Protein AF-0000000076589289 (afdb_homodimer)

Radius of gyration: 40.57 Å; Cα contacts (8 Å, |Δi|>4): 1401; chains: 2; bounding box: 153×98×129 Å

Organism: Tetradesmus obliquus (NCBI:txid3088)

Secondary structure (DSSP, 8-state):
--PBPP-----HHHHHHH-EEEEEEEEEEEEEE-TTS-EEEEEEEEEEEET-S-HHHHHHHHHHHS-TTTTTSSS--SS--TTTEEEEE-----TTS--PPPEEEE-HHHHHHHHHS--HHHHHHHHHHHHH-TTEEEEE--HHHHHHHHHSS------------------------------------------------------------SEEEEEE-TT-----B-S--GGG--SS-HHHHHH-S--TT-TTSPEEEEEEEE--S---GGGB-PEEEEETTTTEEEEE---TT-EEEEETTS-EEEPPBPTTT-S-EEEEEEEEEEEESSTTPPP-SS-GGG-S-EE-THHHHHHHHHHHHHHHHHHHHHHHHHHHHHHHHHHHHHHHHHHHHHHHHHGGGG-----------/--PBPP-----HHHHHHH-EEEEEEEEEEEEEE-TTS-EEEEEEEEEEEET-S-HHHHHHHHHHHS-TTTTTSSS--SS--TTTEEEEE-----TTS--PPPEEEE-HHHHHHHHHS--HHHHHHHHHHHHH-TTEEEEE--HHHHHHHHHSS------------------------------------------------------------SEEEEEE-TT-----B-S--GGGS-SS-HHHHHH-S--TT-TTSPEEEEEEEE--S---GGGB-PEEEEETTTTEEEEE---TT-EEEEETTS-EEEPPBPTTT-S-EEEEEEEEEEEESSTTPPP-SS-GGG-S-EE-THHHHHHHHHHHHHHHHHHHHHHHHHHHHHHHHHHHHHHHHHHHHHHHHHGGG--------S---

Foldseek 3Di:
DFDFDAADDDPQVVQVVVKDFPAWEWFQWDWDAFPVGDIDIDTWIKIKIFLLDDDVLLQLVVCLQANRCQQVPPDFDQDGDPVFKDQPDAQDLDPPDDPAGGFIKGDPVSLVCVVVDPRVSSNSSSHNVCVVPVQKGKGQDDLCQQCVVVVPPPPPPPPVPPPPPPPDDDDDDDDDDDDDDDDDDDDDPDPPPPDPPDPDPPPDPDNSSLPSRQKIKGWFHAPHDHDKDFSDFQQPTDPPGNQCVVANHGGAQHFQGKHKKKKKAWSHADDDPLFAWWKWWANPVQRDTDIDDRYHSMMMITGRRTTIIIDGTHVVRSHTGMMMMGTMIIGGNDGRGTDDPNDVVVPDHHYDDVSVVSVVVVVVVVVVVVVVVVVVVVVVVVVVVVVVVVVVVVVVVVVVVVPPPPDPPDDPDDDDD/DFDFDAADDDPQVVQVVVKDWPAWEWFQWDWDAFPVGDIDIDTWIKIKIFLLDDDVLLQLVVCLQANRCQQVPPDFDQDGDPVFKDQPDAQDLDPPDDPAGGFIKGDPVSLVCVVVDPRVSSNSSSHNVCVVPVQKGKGQQPLCQQCVVVVPPPPPPPPPPPPPPDPDDDDDDDDDDDDDDDDDDDPDPDPPDPPPPDPDPPPDDDRSSLPSRQKIKGFFHAPHDHDKDFSDFQQPTDPPGNQCVVANRGGAQHFQGKHKKKKKAWSHADDDPLFAWWKWWANPVQRDTDIDDRYHSMMMITGRRTTIIIDGTHVVRSHTGMMMMGTMIIGGNDGRGTDDPRDVVVPDHHYDDVSVVSVVVVVVVVVVVVVVVVVVVVVVVVVVVVVVVVVVVVVVVVVVVPPPPDDPPDDDDDDDD

Solvent-accessible surface area (backbone atoms only — not comparable to full-atom values): 47441 Å² total; per-residue (Å²): 128,73,55,67,60,67,58,56,93,71,72,58,67,68,51,57,70,56,44,37,82,56,38,48,35,27,28,46,33,45,78,41,68,44,85,87,68,49,74,41,82,42,63,42,40,42,35,33,30,37,45,66,39,51,69,70,42,34,50,49,49,43,23,68,74,54,39,83,60,54,82,73,40,86,61,75,48,62,60,73,52,68,93,45,37,39,64,74,38,69,62,54,70,60,80,81,54,72,88,64,71,50,36,40,18,58,34,69,68,56,51,53,48,58,72,71,46,86,47,65,42,59,26,51,52,43,26,53,54,46,65,75,38,76,64,42,46,46,19,53,40,48,33,67,40,41,46,45,40,69,65,65,52,62,78,70,72,75,64,80,72,76,73,76,77,75,78,76,75,87,82,81,88,83,82,82,87,81,83,87,80,85,87,78,87,74,84,71,79,80,74,77,78,76,79,77,71,73,78,73,76,76,70,75,74,69,76,68,69,75,80,46,57,41,60,49,43,40,42,41,28,55,83,52,72,65,41,72,34,54,80,46,50,57,60,71,54,53,79,66,14,64,44,35,70,72,69,44,70,40,51,70,59,39,66,57,45,63,26,51,31,31,42,39,35,33,46,47,57,90,58,61,78,73,22,57,37,30,41,37,37,50,17,72,84,57,48,28,33,40,32,40,47,60,36,57,24,25,32,34,40,32,37,19,66,47,40,30,31,56,43,44,23,33,73,76,45,53,35,48,52,40,34,44,34,41,33,29,31,35,32,46,68,51,84,66,38,65,58,64,88,73,47,74,92,73,48,80,57,39,46,37,50,33,19,36,52,49,48,51,50,52,51,50,50,50,50,50,50,48,52,52,50,51,51,51,48,52,49,50,50,51,49,49,50,49,48,51,50,51,50,51,51,50,54,50,56,57,57,60,62,64,66,66,69,63,79,70,76,79,83,76,76,75,83,77,127,130,74,54,66,61,68,60,58,93,73,71,58,66,67,51,56,71,58,45,36,82,56,36,48,35,26,29,46,32,46,79,41,69,43,85,87,68,48,74,42,82,42,62,41,41,42,34,32,30,36,46,65,39,51,68,69,43,36,49,48,50,44,22,69,72,55,38,83,62,54,81,75,40,88,60,76,46,63,61,73,53,69,90,45,36,40,65,73,38,71,62,55,68,62,79,82,54,72,86,66,72,50,37,39,18,58,33,72,69,56,52,52,47,57,71,71,46,86,46,66,43,60,26,50,53,43,26,53,53,46,64,74,39,75,64,40,48,47,19,54,41,49,34,67,39,42,46,46,40,70,68,65,53,63,78,73,74,76,67,80,74,77,74,78,76,78,77,76,70,86,78,81,87,82,81,87,84,76,82,88,82,81,88,76,85,74,83,70,78,81,72,79,77,74,78,76,72,73,77,73,77,76,68,77,75,69,76,66,68,75,78,46,58,41,61,49,40,41,43,41,28,55,84,53,72,63,40,73,34,55,78,46,51,57,60,72,54,53,80,64,15,64,43,35,70,73,71,45,72,40,52,72,59,41,66,57,44,64,26,49,30,32,41,39,35,34,47,46,58,91,59,60,80,74,22,58,36,30,42,37,37,50,17,70,86,55,48,29,33,39,33,40,46,59,36,57,24,26,32,35,40,32,37,19,66,47,39,28,32,56,43,42,24,34,73,77,45,53,34,48,51,40,35,44,32,42,32,30,31,35,33,46,69,50,87,68,39,66,60,65,88,72,45,73,92,74,49,80,57,38,45,37,50,32,18,35,53,48,49,51,51,51,50,49,51,50,50,51,51,49,52,52,50,51,51,51,48,52,49,51,51,50,50,49,50,51,48,51,50,51,51,52,53,51,51,53,57,56,56,62,62,64,66,67,69,62,78,76,77,76,83,83,84,73,90,81,135

Structure (mmCIF, N/CA/C/O backbone):
data_AF-0000000076589289-model_v1
#
loop_
_entity.id
_entity.type
_entity.pdbx_description
1 polymer 'Fe2OG dioxygenase domain-containing protein'
#
loop_
_atom_site.group_PDB
_atom_site.id
_atom_site.type_symbol
_atom_site.label_atom_id
_atom_site.label_alt_id
_atom_site.label_comp_id
_atom_site.label_asym_id
_atom_site.label_entity_id
_atom_site.label_seq_id
_atom_site.pdbx_PDB_ins_code
_atom_site.Cartn_x
_atom_site.Cartn_y
_atom_site.Cartn_z
_atom_site.occupancy
_atom_site.B_iso_or_equiv
_atom_site.auth_seq_id
_atom_site.auth_comp_id
_atom_site.auth_asym_id
_atom_site.auth_atom_id
_atom_site.pdbx_PDB_model_num
ATOM 1 N N . MET A 1 1 ? 6.555 -35.688 -9.344 1 88 1 MET A N 1
ATOM 2 C CA . MET A 1 1 ? 5.691 -34.812 -8.539 1 88 1 MET A CA 1
ATOM 3 C C . MET A 1 1 ? 5.586 -33.438 -9.164 1 88 1 MET A C 1
ATOM 5 O O . MET A 1 1 ? 4.492 -32.875 -9.281 1 88 1 MET A O 1
ATOM 9 N N . LEU A 1 2 ? 6.699 -32.938 -9.656 1 91.56 2 LEU A N 1
ATOM 10 C CA . LEU A 1 2 ? 6.727 -31.625 -10.273 1 91.56 2 LEU A CA 1
ATOM 11 C C . LEU A 1 2 ? 6.949 -31.734 -11.781 1 91.56 2 LEU A C 1
ATOM 13 O O . LEU A 1 2 ? 8.047 -32.094 -12.227 1 91.56 2 LEU A O 1
ATOM 17 N N . GLU A 1 3 ? 5.934 -31.5 -12.531 1 92 3 GLU A N 1
ATOM 18 C CA . GLU A 1 3 ? 6.023 -31.484 -13.984 1 92 3 GLU A CA 1
ATOM 19 C C . GLU A 1 3 ? 6.27 -30.062 -14.508 1 92 3 GLU A C 1
ATOM 21 O O . GLU A 1 3 ? 5.504 -29.156 -14.203 1 92 3 GLU A O 1
ATOM 26 N N . PRO A 1 4 ? 7.316 -29.953 -15.297 1 96.56 4 PRO A N 1
ATOM 27 C CA . PRO A 1 4 ? 7.582 -28.609 -15.828 1 96.56 4 PRO A CA 1
ATOM 28 C C . PRO A 1 4 ? 6.395 -28.047 -16.594 1 96.56 4 PRO A C 1
ATOM 30 O O . PRO A 1 4 ? 5.668 -28.781 -17.266 1 96.56 4 PRO A O 1
ATOM 33 N N . LEU A 1 5 ? 6.254 -26.719 -16.562 1 97.75 5 LEU A N 1
ATOM 34 C CA . LEU A 1 5 ? 5.207 -26.047 -17.312 1 97.75 5 LEU A CA 1
ATOM 35 C C . LEU A 1 5 ? 5.332 -26.344 -18.797 1 97.75 5 LEU A C 1
ATOM 37 O O . LEU A 1 5 ? 6.438 -26.406 -19.344 1 97.75 5 LEU A O 1
ATOM 41 N N . LYS A 1 6 ? 4.168 -26.531 -19.438 1 97.44 6 LYS A N 1
ATOM 42 C CA . LYS A 1 6 ? 4.168 -26.594 -20.906 1 97.44 6 LYS A CA 1
ATOM 43 C C . LYS A 1 6 ? 4.48 -25.219 -21.516 1 97.44 6 LYS A C 1
ATOM 45 O O . LYS A 1 6 ? 3.926 -24.203 -21.094 1 97.44 6 LYS A O 1
ATOM 50 N N . THR A 1 7 ? 5.402 -25.188 -22.422 1 97 7 THR A N 1
ATOM 51 C CA . THR A 1 7 ? 5.836 -23.938 -23.047 1 97 7 THR A CA 1
ATOM 52 C C . THR A 1 7 ? 5.906 -24.094 -24.578 1 97 7 THR A C 1
ATOM 54 O O . THR A 1 7 ? 5.707 -25.203 -25.094 1 97 7 THR A O 1
ATOM 57 N N . HIS A 1 8 ? 6.027 -23.062 -25.328 1 95.62 8 HIS A N 1
ATOM 58 C CA . HIS A 1 8 ? 6.355 -23 -26.734 1 95.62 8 HIS A CA 1
ATOM 59 C C . HIS A 1 8 ? 7.477 -22 -27.016 1 95.62 8 HIS A C 1
ATOM 61 O O . HIS A 1 8 ? 7.902 -21.281 -26.109 1 95.62 8 HIS A O 1
ATOM 67 N N . ALA A 1 9 ? 8 -22.047 -28.188 1 92.81 9 ALA A N 1
ATOM 68 C CA . ALA A 1 9 ? 9.094 -21.156 -28.547 1 92.81 9 ALA A CA 1
ATOM 69 C C . ALA A 1 9 ? 8.602 -19.719 -28.656 1 92.81 9 ALA A C 1
ATOM 71 O O . ALA A 1 9 ? 7.527 -19.453 -29.219 1 92.81 9 ALA A O 1
A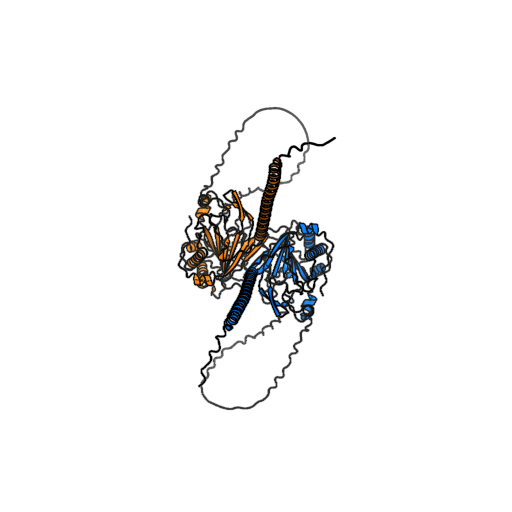TOM 72 N N . ILE A 1 10 ? 9.352 -18.844 -28 1 89.69 10 ILE A N 1
ATOM 73 C CA . ILE A 1 10 ? 8.984 -17.438 -28.094 1 89.69 10 ILE A CA 1
ATOM 74 C C . ILE A 1 10 ? 10.18 -16.625 -28.594 1 89.69 10 ILE A C 1
ATOM 76 O O . ILE A 1 10 ? 11.328 -17.062 -28.5 1 89.69 10 ILE A O 1
ATOM 80 N N . ASP A 1 11 ? 9.852 -15.469 -29.328 1 82.62 11 ASP A N 1
ATOM 81 C CA . ASP A 1 11 ? 10.891 -14.484 -29.609 1 82.62 11 ASP A CA 1
ATOM 82 C C . ASP A 1 11 ? 11.242 -13.68 -28.375 1 82.62 11 ASP A C 1
ATOM 84 O O . ASP A 1 11 ? 10.641 -12.633 -28.109 1 82.62 11 ASP A O 1
ATOM 88 N N . SER A 1 12 ? 12.125 -14.078 -27.75 1 72.56 12 SER A N 1
ATOM 89 C CA . SER A 1 12 ? 12.453 -13.555 -26.438 1 72.56 12 SER A CA 1
ATOM 90 C C . SER A 1 12 ? 13.023 -12.141 -26.516 1 72.56 12 SER A C 1
ATOM 92 O O . SER A 1 12 ? 12.797 -11.32 -25.625 1 72.56 12 SER A O 1
ATOM 94 N N . GLN A 1 13 ? 13.586 -11.867 -27.531 1 74.31 13 GLN A N 1
ATOM 95 C CA . GLN A 1 13 ? 14.219 -10.555 -27.641 1 74.31 13 GLN A CA 1
ATOM 96 C C . GLN A 1 13 ? 13.172 -9.445 -27.75 1 74.31 13 GLN A C 1
ATOM 98 O O . GLN A 1 13 ? 13.273 -8.414 -27.078 1 74.31 13 GLN A O 1
ATOM 103 N N . CYS A 1 14 ? 12.211 -9.695 -28.516 1 73.81 14 CYS A N 1
ATOM 104 C CA . CYS A 1 14 ? 11.211 -8.664 -28.781 1 73.81 14 CYS A CA 1
ATOM 105 C C . CYS A 1 14 ? 10.391 -8.383 -27.531 1 73.81 14 CYS A C 1
ATOM 107 O O . CYS A 1 14 ? 10.211 -7.227 -27.141 1 73.81 14 CYS A O 1
ATOM 109 N N . TRP A 1 15 ? 10.039 -9.43 -26.828 1 83.06 15 TRP A N 1
ATOM 110 C CA . TRP A 1 15 ? 9.211 -9.25 -25.656 1 83.06 15 TRP A CA 1
ATOM 111 C C . TRP A 1 15 ? 10.023 -8.688 -24.484 1 83.06 15 TRP A C 1
ATOM 113 O O . TRP A 1 15 ? 9.555 -7.82 -23.75 1 83.06 15 TRP A O 1
ATOM 123 N N . HIS A 1 16 ? 11.195 -9.055 -24.406 1 83.88 16 HIS A N 1
ATOM 124 C CA . HIS A 1 16 ? 12.047 -8.648 -23.297 1 83.88 16 HIS A CA 1
ATOM 125 C C . HIS A 1 16 ? 12.367 -7.16 -23.359 1 83.88 16 HIS A C 1
ATOM 127 O O . HIS A 1 16 ? 12.516 -6.504 -22.328 1 83.88 16 HIS A O 1
ATOM 133 N N . GLN A 1 17 ? 12.344 -6.68 -24.562 1 86.31 17 GLN A N 1
ATOM 134 C CA . GLN A 1 17 ? 12.664 -5.27 -24.75 1 86.31 17 GLN A CA 1
ATOM 135 C C . GLN A 1 17 ? 11.516 -4.379 -24.266 1 86.31 17 GLN A C 1
ATOM 137 O O . GLN A 1 17 ? 11.742 -3.24 -23.859 1 86.31 17 GLN A O 1
ATOM 142 N N . GLN A 1 18 ? 10.352 -4.938 -24.266 1 91.5 18 GLN A N 1
ATOM 143 C CA . GLN A 1 18 ? 9.188 -4.145 -23.891 1 91.5 18 GLN A CA 1
ATOM 144 C C . GLN A 1 18 ? 8.859 -4.309 -22.406 1 91.5 18 GLN A C 1
ATOM 146 O O . GLN A 1 18 ? 8.117 -3.506 -21.828 1 91.5 18 GLN A O 1
ATOM 151 N N . LEU A 1 19 ? 9.453 -5.348 -21.828 1 96 19 LEU A N 1
ATOM 152 C CA . LEU A 1 19 ? 9.164 -5.676 -20.438 1 96 19 LEU A CA 1
ATOM 153 C C . LEU A 1 19 ? 9.711 -4.605 -19.5 1 96 19 LEU A C 1
ATOM 155 O O . LEU A 1 19 ? 10.852 -4.168 -19.656 1 96 19 LEU A O 1
ATOM 159 N N . LYS A 1 20 ? 8.898 -4.105 -18.578 1 96.44 20 LYS A N 1
ATOM 160 C CA . LYS A 1 20 ? 9.297 -3.105 -17.594 1 96.44 20 LYS A CA 1
ATOM 161 C C . LYS A 1 20 ? 9.109 -3.627 -16.172 1 96.44 20 LYS A C 1
ATOM 163 O O . LYS A 1 20 ? 8.016 -4.051 -15.797 1 96.44 20 LYS A O 1
ATOM 168 N N . VAL A 1 21 ? 10.227 -3.594 -15.414 1 97.69 21 VAL A N 1
ATOM 169 C CA . VAL A 1 21 ? 10.133 -3.926 -14 1 97.69 21 VAL A CA 1
ATOM 170 C C . VAL A 1 21 ? 9.664 -2.703 -13.211 1 97.69 21 VAL A C 1
ATOM 172 O O . VAL A 1 21 ? 10.477 -1.86 -12.82 1 97.69 21 VAL A O 1
ATOM 175 N N . THR A 1 22 ? 8.422 -2.633 -12.938 1 97.94 22 THR A N 1
ATOM 176 C CA . THR A 1 22 ? 7.793 -1.471 -12.312 1 97.94 22 THR A CA 1
ATOM 177 C C . THR A 1 22 ? 8.07 -1.451 -10.812 1 97.94 22 THR A C 1
ATOM 179 O O . THR A 1 22 ? 8.289 -0.387 -10.234 1 97.94 22 THR A O 1
ATOM 182 N N . LEU A 1 23 ? 7.992 -2.604 -10.219 1 98.12 23 LEU A N 1
ATOM 183 C CA . LEU A 1 23 ? 8.305 -2.756 -8.797 1 98.12 23 LEU A CA 1
ATOM 184 C C . LEU A 1 23 ? 9.156 -4 -8.562 1 98.12 23 LEU A C 1
ATOM 186 O O . LEU A 1 23 ? 8.93 -5.043 -9.18 1 98.12 23 LEU A O 1
ATOM 190 N N . ASN A 1 24 ? 10.109 -3.951 -7.828 1 98.12 24 ASN A N 1
ATOM 191 C CA . ASN A 1 24 ? 10.93 -4.988 -7.223 1 98.12 24 ASN A CA 1
ATOM 192 C C . ASN A 1 24 ? 11.141 -4.738 -5.734 1 98.12 24 ASN A C 1
ATOM 194 O O . ASN A 1 24 ? 12.047 -3.99 -5.348 1 98.12 24 ASN A O 1
ATOM 198 N N . VAL A 1 25 ? 10.281 -5.418 -4.898 1 98.38 25 VAL A N 1
ATOM 199 C CA . VAL A 1 25 ? 10.203 -5.035 -3.49 1 98.38 25 VAL A CA 1
ATOM 200 C C . VAL A 1 25 ? 10.414 -6.266 -2.607 1 98.38 25 VAL A C 1
ATOM 202 O O . VAL A 1 25 ? 9.953 -7.359 -2.941 1 98.38 25 VAL A O 1
ATOM 205 N N . ALA A 1 26 ? 11.156 -6.07 -1.539 1 98.19 26 ALA A N 1
ATOM 206 C CA . ALA A 1 26 ? 11.242 -7.02 -0.432 1 98.19 26 ALA A CA 1
ATOM 207 C C . ALA A 1 26 ? 10.461 -6.52 0.781 1 98.19 26 ALA A C 1
ATOM 209 O O . ALA A 1 26 ? 10.578 -5.355 1.168 1 98.19 26 ALA A O 1
ATOM 210 N N . LEU A 1 27 ? 9.586 -7.34 1.347 1 97.31 27 LEU A N 1
ATOM 211 C CA . LEU A 1 27 ? 8.797 -6.961 2.514 1 97.31 27 LEU A CA 1
ATOM 212 C C . LEU A 1 27 ? 8.695 -8.117 3.5 1 97.31 27 LEU A C 1
ATOM 214 O O . LEU A 1 27 ? 9.234 -9.195 3.252 1 97.31 27 LEU A O 1
ATOM 218 N N . ASP A 1 28 ? 8.109 -7.859 4.652 1 96.06 28 ASP A N 1
ATOM 219 C CA . ASP A 1 28 ? 7.898 -8.867 5.691 1 96.06 28 ASP A CA 1
ATOM 220 C C . ASP A 1 28 ? 9.227 -9.445 6.168 1 96.06 28 ASP A C 1
ATOM 222 O O . ASP A 1 28 ? 9.414 -10.664 6.16 1 96.06 28 ASP A O 1
ATOM 226 N N . GLY A 1 29 ? 10.133 -8.555 6.582 1 95.38 29 GLY A N 1
ATOM 227 C CA . GLY A 1 29 ? 11.422 -8.992 7.082 1 95.38 29 GLY A CA 1
ATOM 228 C C . GLY A 1 29 ? 11.344 -9.68 8.43 1 95.38 29 GLY A C 1
ATOM 229 O O . GLY A 1 29 ? 10.688 -9.188 9.352 1 95.38 29 GLY A O 1
ATOM 230 N N . CYS A 1 30 ? 11.969 -10.844 8.469 1 93.19 30 CYS A N 1
ATOM 231 C CA . CYS A 1 30 ? 11.977 -11.594 9.719 1 93.19 30 CYS A CA 1
ATOM 232 C C . CYS A 1 30 ? 13.148 -12.562 9.773 1 93.19 30 CYS A C 1
ATOM 234 O O . CYS A 1 30 ? 13.93 -12.648 8.82 1 93.19 30 CYS A O 1
ATOM 236 N N . ILE A 1 31 ? 13.359 -13.148 10.953 1 92.62 31 ILE A N 1
ATOM 237 C CA . ILE A 1 31 ? 14.336 -14.219 11.125 1 92.62 31 ILE A CA 1
ATOM 238 C C . ILE A 1 31 ? 13.625 -15.562 11.211 1 92.62 31 ILE A C 1
ATOM 240 O O . ILE A 1 31 ? 12.711 -15.734 12.016 1 92.62 31 ILE A O 1
ATOM 244 N N . VAL A 1 32 ? 14.039 -16.438 10.328 1 93.31 32 VAL A N 1
ATOM 245 C CA . VAL A 1 32 ? 13.367 -17.734 10.289 1 93.31 32 VAL A CA 1
ATOM 246 C C . VAL A 1 32 ? 14.383 -18.859 10.477 1 93.31 32 VAL A C 1
ATOM 248 O O . VAL A 1 32 ? 15.562 -18.688 10.172 1 93.31 32 VAL A O 1
ATOM 251 N N . PRO A 1 33 ? 13.93 -19.969 10.977 1 90.12 33 PRO A N 1
ATOM 252 C CA . PRO A 1 33 ? 14.82 -21.125 11.094 1 90.12 33 PRO A CA 1
ATOM 253 C C . PRO A 1 33 ? 15.062 -21.812 9.758 1 90.12 33 PRO A C 1
ATOM 255 O O . PRO A 1 33 ? 14.305 -21.609 8.805 1 90.12 33 PRO A O 1
ATOM 258 N N . THR A 1 34 ? 16.188 -22.547 9.758 1 86.56 34 THR A N 1
ATOM 259 C CA . THR A 1 34 ? 16.453 -23.438 8.641 1 86.56 34 THR A CA 1
ATOM 260 C C . THR A 1 34 ? 16.344 -24.906 9.078 1 86.56 34 THR A C 1
ATOM 262 O O . THR A 1 34 ? 16.344 -25.188 10.281 1 86.56 34 THR A O 1
ATOM 265 N N . GLN A 1 35 ? 16.234 -25.766 8.109 1 82.88 35 GLN A N 1
ATOM 266 C CA . GLN A 1 35 ? 16.156 -27.203 8.422 1 82.88 35 GLN A CA 1
ATOM 267 C C . GLN A 1 35 ? 17.438 -27.688 9.086 1 82.88 35 GLN A C 1
ATOM 269 O O . GLN A 1 35 ? 17.422 -28.641 9.859 1 82.88 35 GLN A O 1
ATOM 274 N N . SER A 1 36 ? 18.516 -26.984 8.797 1 82.69 36 SER A N 1
ATOM 275 C CA . SER A 1 36 ? 19.781 -27.359 9.406 1 82.69 36 SER A CA 1
ATOM 276 C C . SER A 1 36 ? 19.875 -26.875 10.844 1 82.69 36 SER A C 1
ATOM 278 O O . SER A 1 36 ? 20.828 -27.203 11.562 1 82.69 36 SER A O 1
ATOM 280 N N . GLY A 1 37 ? 18.891 -26.094 11.289 1 84.19 37 GLY A N 1
ATOM 281 C CA . GLY A 1 37 ? 18.875 -25.609 12.656 1 84.19 37 GLY A CA 1
ATOM 282 C C . GLY A 1 37 ? 19.391 -24.188 12.781 1 84.19 37 GLY A C 1
ATOM 283 O O . GLY A 1 37 ? 19.25 -23.547 13.82 1 84.19 37 GLY A O 1
ATOM 284 N N . ALA A 1 38 ? 19.969 -23.641 11.781 1 88.56 38 ALA A N 1
ATOM 285 C CA . ALA A 1 38 ? 20.438 -22.25 11.789 1 88.56 38 ALA A CA 1
ATOM 286 C C . ALA A 1 38 ? 19.281 -21.281 11.547 1 88.56 38 ALA A C 1
ATOM 288 O O . ALA A 1 38 ? 18.141 -21.703 11.336 1 88.56 38 ALA A O 1
ATOM 289 N N . ALA A 1 39 ? 19.594 -20.031 11.844 1 90.81 39 ALA A N 1
ATOM 290 C CA . ALA A 1 39 ? 18.625 -18.969 11.539 1 90.81 39 ALA A CA 1
ATOM 291 C C . ALA A 1 39 ? 19.094 -18.125 10.352 1 90.81 39 ALA A C 1
ATOM 293 O O . ALA A 1 39 ? 20.297 -18.031 10.094 1 90.81 39 ALA A O 1
ATOM 294 N N . ARG A 1 40 ? 18.141 -17.641 9.609 1 90.5 40 ARG A N 1
ATOM 295 C CA . ARG A 1 40 ? 18.469 -16.766 8.477 1 90.5 40 ARG A CA 1
ATOM 296 C C . ARG A 1 40 ? 17.531 -15.57 8.422 1 90.5 40 ARG A C 1
ATOM 298 O O . ARG A 1 40 ? 16.375 -15.656 8.867 1 90.5 40 ARG A O 1
ATOM 305 N N . VAL A 1 41 ? 18.031 -14.461 7.871 1 93.81 41 VAL A N 1
ATOM 306 C CA . VAL A 1 41 ? 17.172 -13.328 7.531 1 93.81 41 VAL A CA 1
ATOM 307 C C . VAL A 1 41 ? 16.344 -13.656 6.289 1 93.81 41 VAL A C 1
ATOM 309 O O . VAL A 1 41 ? 16.875 -14.227 5.324 1 93.81 41 VAL A O 1
ATOM 312 N N . ASP A 1 42 ? 15.109 -13.391 6.391 1 95.06 42 ASP A N 1
ATOM 313 C CA . ASP A 1 42 ? 14.203 -13.727 5.301 1 95.06 42 ASP A CA 1
ATOM 314 C C . ASP A 1 42 ? 13.312 -12.539 4.938 1 95.06 42 ASP A C 1
ATOM 316 O O . ASP A 1 42 ? 12.875 -11.789 5.816 1 95.06 42 ASP A O 1
ATOM 320 N N . TYR A 1 43 ? 13.148 -12.336 3.605 1 96.5 43 TYR A N 1
ATOM 321 C CA . TYR A 1 43 ? 12.227 -11.352 3.045 1 96.5 43 TYR A CA 1
ATOM 322 C C . TYR A 1 43 ? 11.281 -11.992 2.039 1 96.5 43 TYR A C 1
ATOM 324 O O . TYR A 1 43 ? 11.695 -12.836 1.239 1 96.5 43 TYR A O 1
ATOM 332 N N . SER A 1 44 ? 10.023 -11.633 2.078 1 97.75 44 SER A N 1
ATOM 333 C CA . SER A 1 44 ? 9.156 -11.969 0.956 1 97.75 44 SER A CA 1
ATOM 334 C C . SER A 1 44 ? 9.367 -11.008 -0.214 1 97.75 44 SER A C 1
ATOM 336 O O . SER A 1 44 ? 9.773 -9.867 -0.02 1 97.75 44 SER A O 1
ATOM 338 N N . HIS A 1 45 ? 9.07 -11.508 -1.402 1 98.56 45 HIS A N 1
ATOM 339 C CA . HIS A 1 45 ? 9.312 -10.695 -2.584 1 98.56 45 HIS A CA 1
ATOM 340 C C . HIS A 1 45 ? 8.031 -10.469 -3.377 1 98.56 45 HIS A C 1
ATOM 342 O O . HIS A 1 45 ? 7.191 -11.367 -3.467 1 98.56 45 HIS A O 1
ATOM 348 N N . LEU A 1 46 ? 7.891 -9.297 -3.902 1 98.81 46 LEU A N 1
ATOM 349 C CA . LEU A 1 46 ? 6.832 -8.836 -4.797 1 98.81 46 LEU A CA 1
ATOM 350 C C . LEU A 1 46 ? 7.418 -8.125 -6.008 1 98.81 46 LEU A C 1
ATOM 352 O O . LEU A 1 46 ? 8.141 -7.137 -5.859 1 98.81 46 LEU A O 1
ATOM 356 N N . VAL A 1 47 ? 7.137 -8.633 -7.199 1 98.88 47 VAL A N 1
ATOM 357 C CA . VAL A 1 47 ? 7.609 -8.031 -8.445 1 98.88 47 VAL A CA 1
ATOM 358 C C . VAL A 1 47 ? 6.422 -7.688 -9.336 1 98.88 47 VAL A C 1
ATOM 360 O O . VAL A 1 47 ? 5.52 -8.508 -9.531 1 98.88 47 VAL A O 1
ATOM 363 N N . VAL A 1 48 ? 6.406 -6.477 -9.789 1 98.94 48 VAL A N 1
ATOM 364 C CA . VAL A 1 48 ? 5.367 -6.02 -10.703 1 98.94 48 VAL A CA 1
ATOM 365 C C . VAL A 1 48 ? 5.977 -5.727 -12.07 1 98.94 48 VAL A C 1
ATOM 367 O O . VAL A 1 48 ? 6.922 -4.945 -12.18 1 98.94 48 VAL A O 1
ATOM 370 N N . LEU A 1 49 ? 5.434 -6.383 -13.094 1 98.69 49 LEU A N 1
ATOM 371 C CA . LEU A 1 49 ? 5.926 -6.27 -14.461 1 98.69 49 LEU A CA 1
ATOM 372 C C . LEU A 1 49 ? 4.875 -5.629 -15.359 1 98.69 49 LEU A C 1
ATOM 374 O O . LEU A 1 49 ? 3.746 -6.125 -15.453 1 98.69 49 LEU A O 1
ATOM 378 N N . ASP A 1 50 ? 5.238 -4.578 -16.031 1 98.19 50 ASP A N 1
ATOM 379 C CA . ASP A 1 50 ? 4.387 -3.982 -17.047 1 98.19 50 ASP A CA 1
ATOM 380 C C . ASP A 1 50 ? 4.785 -4.461 -18.453 1 98.19 50 ASP A C 1
ATOM 382 O O . ASP A 1 50 ? 5.961 -4.715 -18.703 1 98.19 50 ASP A O 1
ATOM 386 N N . ASN A 1 51 ? 3.818 -4.629 -19.312 1 97.12 51 ASN A N 1
ATOM 387 C CA . ASN A 1 51 ? 3.967 -5.133 -20.672 1 97.12 51 ASN A CA 1
ATOM 388 C C . ASN A 1 51 ? 4.418 -6.594 -20.672 1 97.12 51 ASN A C 1
ATOM 390 O O . ASN A 1 51 ? 5.156 -7.012 -21.578 1 97.12 51 ASN A O 1
ATOM 394 N N . PHE A 1 52 ? 4.059 -7.23 -19.641 1 97.88 52 PHE A N 1
ATOM 395 C CA . PHE A 1 52 ? 4.289 -8.672 -19.625 1 97.88 52 PHE A CA 1
ATOM 396 C C . PHE A 1 52 ? 3.375 -9.375 -20.625 1 97.88 52 PHE A C 1
ATOM 398 O O . PHE A 1 52 ? 3.809 -10.289 -21.328 1 97.88 52 PHE A O 1
ATOM 405 N N . LEU A 1 53 ? 2.105 -8.969 -20.578 1 97.19 53 LEU A N 1
ATOM 406 C CA . LEU A 1 53 ? 1.159 -9.453 -21.578 1 97.19 53 LEU A CA 1
ATOM 407 C C . LEU A 1 53 ? 1.101 -8.5 -22.781 1 97.19 53 LEU A C 1
ATOM 409 O O . LEU A 1 53 ? 0.952 -7.289 -22.609 1 97.19 53 LEU A O 1
ATOM 413 N N . ASP A 1 54 ? 1.196 -9.062 -23.922 1 95.19 54 ASP A N 1
ATOM 414 C CA . ASP A 1 54 ? 0.812 -8.289 -25.094 1 95.19 54 ASP A CA 1
ATOM 415 C C . ASP A 1 54 ? -0.698 -8.336 -25.328 1 95.19 54 ASP A C 1
ATOM 417 O O . ASP A 1 54 ? -1.4 -9.117 -24.672 1 95.19 54 ASP A O 1
ATOM 421 N N . GLU A 1 55 ? -1.13 -7.539 -26.203 1 94.75 55 GLU A N 1
ATOM 422 C CA . GLU A 1 55 ? -2.568 -7.352 -26.359 1 94.75 55 GLU A CA 1
ATOM 423 C C . GLU A 1 55 ? -3.242 -8.625 -26.875 1 94.75 55 GLU A C 1
ATOM 425 O O . GLU A 1 55 ? -4.277 -9.031 -26.344 1 94.75 55 GLU A O 1
ATOM 430 N N . PRO A 1 56 ? -2.686 -9.359 -27.828 1 94.94 56 PRO A N 1
ATOM 431 C CA . PRO A 1 56 ? -3.336 -10.594 -28.281 1 94.94 56 PRO A CA 1
ATOM 432 C C . PRO A 1 56 ? -3.434 -11.641 -27.172 1 94.94 56 PRO A C 1
ATOM 434 O O . PRO A 1 56 ? -4.469 -12.297 -27.016 1 94.94 56 PRO A O 1
ATOM 437 N N . THR A 1 57 ? -2.385 -11.812 -26.438 1 96.69 57 THR A N 1
ATOM 438 C CA . THR A 1 57 ? -2.371 -12.773 -25.344 1 96.69 57 THR A CA 1
ATOM 439 C C . THR A 1 57 ? -3.393 -12.391 -24.266 1 96.69 57 THR A C 1
ATOM 441 O O . THR A 1 57 ? -4.16 -13.234 -23.812 1 96.69 57 THR A O 1
ATOM 444 N N . ARG A 1 58 ? -3.455 -11.117 -23.859 1 97 58 ARG A N 1
ATOM 445 C CA . ARG A 1 58 ? -4.395 -10.625 -22.859 1 97 58 ARG A CA 1
ATOM 446 C C . ARG A 1 58 ? -5.836 -10.867 -23.297 1 97 58 ARG A C 1
ATOM 448 O O . ARG A 1 58 ? -6.648 -11.367 -22.516 1 97 58 ARG A O 1
ATOM 455 N N . GLN A 1 59 ? -6.113 -10.516 -24.547 1 95.88 59 GLN A N 1
ATOM 456 C CA . GLN A 1 59 ? -7.469 -10.633 -25.062 1 95.88 59 GLN A CA 1
ATOM 457 C C . GLN A 1 59 ? -7.906 -12.094 -25.125 1 95.88 59 GLN A C 1
ATOM 459 O O . GLN A 1 59 ? -9.055 -12.414 -24.812 1 95.88 59 GLN A O 1
ATOM 464 N N . GLN A 1 60 ? -7.031 -12.922 -25.531 1 97.12 60 GLN A N 1
ATOM 465 C CA . GLN A 1 60 ? -7.371 -14.336 -25.625 1 97.12 60 GLN A CA 1
ATOM 466 C C . GLN A 1 60 ? -7.68 -14.922 -24.25 1 97.12 60 GLN A C 1
ATOM 468 O O . GLN A 1 60 ? -8.602 -15.727 -24.109 1 97.12 60 GLN A O 1
ATOM 473 N N . LEU A 1 61 ? -6.922 -14.586 -23.25 1 98.12 61 LEU A N 1
ATOM 474 C CA . LEU A 1 61 ? -7.191 -15.062 -21.906 1 98.12 61 LEU A CA 1
ATOM 475 C C . LEU A 1 61 ? -8.531 -14.531 -21.391 1 98.12 61 LEU A C 1
ATOM 477 O O . LEU A 1 61 ? -9.312 -15.281 -20.812 1 98.12 61 LEU A O 1
ATOM 481 N N . LEU A 1 62 ? -8.742 -13.227 -21.625 1 97.25 62 LEU A N 1
ATOM 482 C CA . LEU A 1 62 ? -10.016 -12.641 -21.203 1 97.25 62 LEU A CA 1
ATOM 483 C C . LEU A 1 62 ? -11.188 -13.32 -21.906 1 97.25 62 LEU A C 1
ATOM 485 O O . LEU A 1 62 ? -12.188 -13.656 -21.266 1 97.25 62 LEU A O 1
ATOM 489 N N . ASP A 1 63 ? -11.039 -13.523 -23.203 1 96.38 63 ASP A N 1
ATOM 490 C CA . ASP A 1 63 ? -12.078 -14.203 -23.969 1 96.38 63 ASP A CA 1
ATOM 491 C C . ASP A 1 63 ? -12.328 -15.609 -23.422 1 96.38 63 ASP A C 1
ATOM 493 O O . ASP A 1 63 ? -13.477 -16.062 -23.344 1 96.38 63 ASP A O 1
ATOM 497 N N . TYR A 1 64 ? -11.266 -16.281 -23.109 1 97.31 64 TYR A N 1
ATOM 498 C CA . TYR A 1 64 ? -11.406 -17.641 -22.609 1 97.31 64 TYR A CA 1
ATOM 499 C C . TYR A 1 64 ? -12.258 -17.672 -21.344 1 97.31 64 TYR A C 1
ATOM 501 O O . TYR A 1 64 ? -13.109 -18.562 -21.188 1 97.31 64 TYR A O 1
ATOM 509 N N . ILE A 1 65 ? -12.023 -16.734 -20.406 1 97 65 ILE A N 1
ATOM 510 C CA . ILE A 1 65 ? -12.703 -16.812 -19.125 1 97 65 ILE A CA 1
ATOM 511 C C . ILE A 1 65 ? -14.047 -16.078 -19.203 1 97 65 ILE A C 1
ATOM 513 O O . ILE A 1 65 ? -14.836 -16.109 -18.25 1 97 65 ILE A O 1
ATOM 517 N N . THR A 1 66 ? -14.297 -15.383 -20.281 1 95.75 66 THR A N 1
ATOM 518 C CA . THR A 1 66 ? -15.586 -14.758 -20.531 1 95.75 66 THR A CA 1
ATOM 519 C C . THR A 1 66 ? -16.203 -15.273 -21.828 1 95.75 66 THR A C 1
ATOM 521 O O . THR A 1 66 ? -16.641 -16.422 -21.906 1 95.75 66 THR A O 1
ATOM 524 N N . GLU A 1 67 ? -16.297 -14.328 -22.844 1 93.06 67 GLU A N 1
ATOM 525 C CA . GLU A 1 67 ? -16.75 -14.641 -24.188 1 93.06 67 GLU A CA 1
ATOM 526 C C . GLU A 1 67 ? -15.992 -13.828 -25.234 1 93.06 67 GLU A C 1
ATOM 528 O O . GLU A 1 67 ? -15.477 -12.75 -24.922 1 93.06 67 GLU A O 1
ATOM 533 N N . PRO A 1 68 ? -15.898 -14.445 -26.422 1 90.81 68 PRO A N 1
ATOM 534 C CA . PRO A 1 68 ? -15.203 -13.688 -27.469 1 90.81 68 PRO A CA 1
ATOM 535 C C . PRO A 1 68 ? -15.766 -12.281 -27.641 1 90.81 68 PRO A C 1
ATOM 537 O O . PRO A 1 68 ? -16.984 -12.102 -27.75 1 90.81 68 PRO A O 1
ATOM 540 N N . GLY A 1 69 ? -14.938 -11.258 -27.609 1 85.5 69 GLY A N 1
ATOM 541 C CA . GLY A 1 69 ? -15.344 -9.875 -27.781 1 85.5 69 GLY A CA 1
ATOM 542 C C . GLY A 1 69 ? -15.914 -9.258 -26.516 1 85.5 69 GLY A C 1
ATOM 543 O O . GLY A 1 69 ? -16.594 -8.227 -26.578 1 85.5 69 GLY A O 1
ATOM 544 N N . TRP A 1 70 ? -15.742 -9.844 -25.406 1 85.94 70 TRP A N 1
ATOM 545 C CA . TRP A 1 70 ? -16.328 -9.438 -24.125 1 85.94 70 TRP A CA 1
ATOM 546 C C . TRP A 1 70 ? -15.969 -7.992 -23.797 1 85.94 70 TRP A C 1
ATOM 548 O O . TRP A 1 70 ? -16.812 -7.227 -23.344 1 85.94 70 TRP A O 1
ATOM 558 N N . ALA A 1 71 ? -14.703 -7.602 -24.016 1 73.56 71 ALA A N 1
ATOM 559 C CA . ALA A 1 71 ? -14.242 -6.262 -23.656 1 73.56 71 ALA A CA 1
ATOM 560 C C . ALA A 1 71 ? -14.773 -5.219 -24.641 1 73.56 71 ALA A C 1
ATOM 562 O O . ALA A 1 71 ? -14.875 -4.035 -24.297 1 73.56 71 ALA A O 1
ATOM 563 N N . SER A 1 72 ? -14.75 -5.473 -25.875 1 61.31 72 SER A N 1
ATOM 564 C CA . SER A 1 72 ? -15.156 -4.551 -26.922 1 61.31 72 SER A CA 1
ATOM 565 C C . SER A 1 72 ? -16.656 -4.297 -26.891 1 61.31 72 SER A C 1
ATOM 567 O O . SER A 1 72 ? -17.156 -3.35 -27.516 1 61.31 72 SER A O 1
ATOM 569 N N . SER A 1 73 ? -17.297 -5.211 -26.281 1 50.78 73 SER A N 1
ATOM 570 C CA . SER A 1 73 ? -18.75 -5.047 -26.328 1 50.78 73 SER A CA 1
ATOM 571 C C . SER A 1 73 ? -19.188 -3.785 -25.594 1 50.78 73 SER A C 1
ATOM 573 O O . SER A 1 73 ? -18.578 -3.391 -24.594 1 50.78 73 SER A O 1
ATOM 575 N N . SER A 1 74 ? -19.625 -2.857 -26.344 1 47.62 74 SER A N 1
ATOM 576 C CA . SER A 1 74 ? -20.188 -1.595 -25.875 1 47.62 74 SER A CA 1
ATOM 577 C C . SER A 1 74 ? -20.906 -1.77 -24.531 1 47.62 74 SER A C 1
ATOM 579 O O . SER A 1 74 ? -21.234 -0.787 -23.875 1 47.62 74 SER A O 1
ATOM 581 N N . SER A 1 75 ? -21.297 -2.967 -24.234 1 50.78 75 SER A N 1
ATOM 582 C CA . SER A 1 75 ? -22.125 -3.182 -23.047 1 50.78 75 SER A CA 1
ATOM 583 C C . SER A 1 75 ? -21.266 -3.559 -21.844 1 50.78 75 SER A C 1
ATOM 585 O O . SER A 1 75 ? -20.562 -4.566 -21.875 1 50.78 75 SER A O 1
ATOM 587 N N . THR A 1 76 ? -20.844 -2.576 -21.062 1 65.88 76 THR A N 1
ATOM 588 C CA . THR A 1 76 ? -20.234 -2.859 -19.766 1 65.88 76 THR A CA 1
ATOM 589 C C . THR A 1 76 ? -21.125 -3.789 -18.938 1 65.88 76 THR A C 1
ATOM 591 O O . THR A 1 76 ? -22.297 -3.486 -18.703 1 65.88 76 THR A O 1
ATOM 594 N N . HIS A 1 77 ? -20.719 -5.117 -18.891 1 82 77 HIS A N 1
ATOM 595 C CA . HIS A 1 77 ? -21.453 -6.09 -18.078 1 82 77 HIS A CA 1
ATOM 596 C C . HIS A 1 77 ? -21.109 -5.934 -16.594 1 82 77 HIS A C 1
ATOM 598 O O . HIS A 1 77 ? -19.938 -5.965 -16.219 1 82 77 HIS A O 1
ATOM 604 N N . ALA A 1 78 ? -22.156 -5.797 -15.883 1 88.62 78 ALA A N 1
ATOM 605 C CA . ALA A 1 78 ? -22 -5.605 -14.445 1 88.62 78 ALA A CA 1
ATOM 606 C C . ALA A 1 78 ? -21.516 -6.891 -13.773 1 88.62 78 ALA A C 1
ATOM 608 O O . ALA A 1 78 ? -20.859 -6.848 -12.727 1 88.62 78 ALA A O 1
ATOM 609 N N . ASP A 1 79 ? -21.906 -8.055 -14.422 1 93.12 79 ASP A N 1
ATOM 610 C CA . ASP A 1 79 ? -21.516 -9.359 -13.906 1 93.12 79 ASP A CA 1
ATOM 611 C C . ASP A 1 79 ? -20.672 -10.133 -14.93 1 93.12 79 ASP A C 1
ATOM 613 O O . ASP A 1 79 ? -20.766 -9.875 -16.125 1 93.12 79 ASP A O 1
ATOM 617 N N . PRO A 1 80 ? -19.875 -11.039 -14.383 1 95.25 80 PRO A N 1
ATOM 618 C CA . PRO A 1 80 ? -19.25 -11.961 -15.328 1 95.25 80 PRO A CA 1
ATOM 619 C C . PRO A 1 80 ? -20.234 -12.969 -15.914 1 95.25 80 PRO A C 1
ATOM 621 O O . PRO A 1 80 ? -21.359 -13.102 -15.414 1 95.25 80 PRO A O 1
ATOM 624 N N . PRO A 1 81 ? -19.859 -13.555 -17.016 1 95.06 81 PRO A N 1
ATOM 625 C CA . PRO A 1 81 ? -20.812 -14.508 -17.609 1 95.06 81 PRO A CA 1
ATOM 626 C C . PRO A 1 81 ? -21.156 -15.656 -16.656 1 95.06 81 PRO A C 1
ATOM 628 O O . PRO A 1 81 ? -20.297 -16.453 -16.297 1 95.06 81 PRO A O 1
ATOM 631 N N . HIS A 1 82 ? -22.375 -15.883 -16.453 1 94.31 82 HIS A N 1
ATOM 632 C CA . HIS A 1 82 ? -22.859 -16.859 -15.492 1 94.31 82 HIS A CA 1
ATOM 633 C C . HIS A 1 82 ? -22.594 -18.281 -15.977 1 94.31 82 HIS A C 1
ATOM 635 O O . HIS A 1 82 ? -22.641 -19.234 -15.188 1 94.31 82 HIS A O 1
ATOM 641 N N . SER A 1 83 ? -22.328 -18.406 -17.234 1 94.75 83 SER A N 1
ATOM 642 C CA . SER A 1 83 ? -22.031 -19.734 -17.781 1 94.75 83 SER A CA 1
ATOM 643 C C . SER A 1 83 ? -20.688 -20.25 -17.297 1 94.75 83 SER A C 1
ATOM 645 O O . SER A 1 83 ? -20.453 -21.469 -17.297 1 94.75 83 SER A O 1
ATOM 647 N N . LYS A 1 84 ? -19.875 -19.344 -16.906 1 96.88 84 LYS A N 1
ATOM 648 C CA . LYS A 1 84 ? -18.531 -19.766 -16.547 1 96.88 84 LYS A CA 1
ATOM 649 C C . LYS A 1 84 ? -18.188 -19.391 -15.109 1 96.88 84 LYS A C 1
ATOM 651 O O . LYS A 1 84 ? -17.219 -19.891 -14.539 1 96.88 84 LYS A O 1
ATOM 656 N N . TRP A 1 85 ? -18.938 -18.484 -14.562 1 96.56 85 TRP A N 1
ATOM 657 C CA . TRP A 1 85 ? -18.609 -17.938 -13.258 1 96.56 85 TRP A CA 1
ATOM 658 C C . TRP A 1 85 ? -19.703 -18.234 -12.242 1 96.56 85 TRP A C 1
ATOM 660 O O . TRP A 1 85 ? -20.875 -18.359 -12.609 1 96.56 85 TRP A O 1
ATOM 670 N N . GLU A 1 86 ? -19.25 -18.375 -10.969 1 93.69 86 GLU A N 1
ATOM 671 C CA . GLU A 1 86 ? -20.172 -18.609 -9.859 1 93.69 86 GLU A CA 1
ATOM 672 C C . GLU A 1 86 ? -19.719 -17.875 -8.602 1 93.69 86 GLU A C 1
ATOM 674 O O . GLU A 1 86 ? -18.531 -17.578 -8.453 1 93.69 86 GLU A O 1
ATOM 679 N N . GLN A 1 87 ? -20.594 -17.469 -7.734 1 89.38 87 GLN A N 1
ATOM 680 C CA . GLN A 1 87 ? -20.281 -16.828 -6.461 1 89.38 87 GLN A CA 1
ATOM 681 C C . GLN A 1 87 ? -20.047 -17.875 -5.367 1 89.38 87 GLN A C 1
ATOM 683 O O . GLN A 1 87 ? -20.844 -18 -4.441 1 89.38 87 GLN A O 1
ATOM 688 N N . ALA A 1 88 ? -18.922 -18.578 -5.477 1 74.62 88 ALA A N 1
ATOM 689 C CA . ALA A 1 88 ? -18.609 -19.656 -4.543 1 74.62 88 ALA A CA 1
ATOM 690 C C . ALA A 1 88 ? -17.234 -19.469 -3.924 1 74.62 88 ALA A C 1
ATOM 692 O O . ALA A 1 88 ? -16.828 -20.25 -3.061 1 74.62 88 ALA A O 1
ATOM 693 N N . THR A 1 89 ? -16.625 -18.453 -4.242 1 72.88 89 THR A N 1
ATOM 694 C CA . THR A 1 89 ? -15.242 -18.25 -3.814 1 72.88 89 THR A CA 1
ATOM 695 C C . THR A 1 89 ? -15.195 -17.562 -2.449 1 72.88 89 THR A C 1
ATOM 697 O O . THR A 1 89 ? -15.992 -16.672 -2.17 1 72.88 89 THR A O 1
ATOM 700 N N . CYS A 1 90 ? -14.508 -18.188 -1.56 1 61.91 90 CYS A N 1
ATOM 701 C CA . CYS A 1 90 ? -14.273 -17.594 -0.254 1 61.91 90 CYS A CA 1
ATOM 702 C C . CYS A 1 90 ? -12.781 -17.5 0.046 1 61.91 90 CYS A C 1
ATOM 704 O O . CYS A 1 90 ? -12.047 -18.469 -0.165 1 61.91 90 CYS A O 1
ATOM 706 N N . ASP A 1 91 ? -12.203 -16.359 0.176 1 54.38 91 ASP A N 1
ATOM 707 C CA . ASP A 1 91 ? -10.789 -16.172 0.473 1 54.38 91 ASP A CA 1
ATOM 708 C C . ASP A 1 91 ? -10.469 -16.594 1.903 1 54.38 91 ASP A C 1
ATOM 710 O O . ASP A 1 91 ? -9.297 -16.688 2.281 1 54.38 91 ASP A O 1
ATOM 714 N N . ALA A 1 92 ? -11.445 -16.484 2.869 1 49.53 92 ALA A N 1
ATOM 715 C CA . ALA A 1 92 ? -11.07 -16.688 4.27 1 49.53 92 ALA A CA 1
ATOM 716 C C . ALA A 1 92 ? -11.023 -18.172 4.625 1 49.53 92 ALA A C 1
ATOM 718 O O . ALA A 1 92 ? -11.922 -18.922 4.262 1 49.53 92 ALA A O 1
ATOM 719 N N . ALA A 1 93 ? -9.742 -18.672 4.945 1 42.16 93 ALA A N 1
ATOM 720 C CA . ALA A 1 93 ? -9.672 -20.016 5.527 1 42.16 93 ALA A CA 1
ATOM 721 C C . ALA A 1 93 ? -10.578 -20.125 6.75 1 42.16 93 ALA A C 1
ATOM 723 O O . ALA A 1 93 ? -10.773 -21.219 7.277 1 42.16 93 ALA A O 1
ATOM 724 N N . ASP A 1 94 ? -10.727 -19 7.438 1 40.94 94 ASP A N 1
ATOM 725 C CA . ASP A 1 94 ? -11.312 -19.172 8.766 1 40.94 94 ASP A CA 1
ATOM 726 C C . ASP A 1 94 ? -12.828 -19.312 8.688 1 40.94 94 ASP A C 1
ATOM 728 O O . ASP A 1 94 ? -13.523 -18.375 8.273 1 40.94 94 ASP A O 1
ATOM 732 N N . ALA A 1 95 ? -13.219 -20.469 8.797 1 40.47 95 ALA A N 1
ATOM 733 C CA . ALA A 1 95 ? -14.602 -20.938 8.883 1 40.47 95 ALA A CA 1
ATOM 734 C C . ALA A 1 95 ? -15.398 -20.094 9.875 1 40.47 95 ALA A C 1
ATOM 736 O O . ALA A 1 95 ? -16.625 -20.219 9.969 1 40.47 95 ALA A O 1
ATOM 737 N N . ALA A 1 96 ? -14.773 -19.5 10.805 1 38.56 96 ALA A N 1
ATOM 738 C CA . ALA A 1 96 ? -15.492 -18.969 11.953 1 38.56 96 ALA A CA 1
ATOM 739 C C . ALA A 1 96 ? -16.141 -17.625 11.625 1 38.56 96 ALA A C 1
ATOM 741 O O . ALA A 1 96 ? -16.891 -17.078 12.43 1 38.56 96 ALA A O 1
ATOM 742 N N . SER A 1 97 ? -15.672 -17.047 10.633 1 43.59 97 SER A N 1
ATOM 743 C CA . SER A 1 97 ? -16.172 -15.68 10.445 1 43.59 97 SER A CA 1
ATOM 744 C C . SER A 1 97 ? -17.531 -15.688 9.75 1 43.59 97 SER A C 1
ATOM 746 O O . SER A 1 97 ? -17.844 -16.609 9 1 43.59 97 SER A O 1
ATOM 748 N N . LYS A 1 98 ? -18.438 -14.828 10.141 1 48.31 98 LYS A N 1
ATOM 749 C CA . LYS A 1 98 ? -19.75 -14.609 9.562 1 48.31 98 LYS A CA 1
ATOM 750 C C . LYS A 1 98 ? -19.734 -14.797 8.047 1 48.31 98 LYS A C 1
ATOM 752 O O . LYS A 1 98 ? -18.766 -14.398 7.383 1 48.31 98 LYS A O 1
ATOM 757 N N . PRO A 1 99 ? -20.688 -15.625 7.656 1 46.69 99 PRO A N 1
ATOM 758 C CA . PRO A 1 99 ? -20.734 -15.914 6.223 1 46.69 99 PRO A CA 1
ATOM 759 C C . PRO A 1 99 ? -20.484 -14.68 5.363 1 46.69 99 PRO A C 1
ATOM 761 O O . PRO A 1 99 ? -21.219 -13.695 5.461 1 46.69 99 PRO A O 1
ATOM 764 N N . ARG A 1 100 ? -19.266 -14.359 5.113 1 57.09 100 ARG A N 1
ATOM 765 C CA . ARG A 1 100 ? -19.047 -13.297 4.137 1 57.09 100 ARG A CA 1
ATOM 766 C C . ARG A 1 100 ? -19.578 -13.703 2.764 1 57.09 100 ARG A C 1
ATOM 768 O O . ARG A 1 100 ? -19.656 -14.891 2.451 1 57.09 100 ARG A O 1
ATOM 775 N N . ALA A 1 101 ? -20.188 -12.688 2.182 1 67.19 101 ALA A N 1
ATOM 776 C CA . ALA A 1 101 ? -20.75 -12.867 0.848 1 67.19 101 ALA A CA 1
ATOM 777 C C . ALA A 1 101 ? -19.719 -13.453 -0.112 1 67.19 101 ALA A C 1
ATOM 779 O O . ALA A 1 101 ? -18.547 -13.062 -0.1 1 67.19 101 ALA A O 1
ATOM 780 N N . ARG A 1 102 ? -20.016 -14.477 -0.723 1 82.88 102 ARG A N 1
ATOM 781 C CA . ARG A 1 102 ? -19.188 -15.164 -1.704 1 82.88 102 ARG A CA 1
ATOM 782 C C . ARG A 1 102 ? -18.922 -14.273 -2.914 1 82.88 102 ARG A C 1
ATOM 784 O O . ARG A 1 102 ? -19.719 -13.398 -3.238 1 82.88 102 ARG A O 1
ATOM 791 N N . THR A 1 103 ? -17.766 -14.359 -3.412 1 92.31 103 THR A N 1
ATOM 792 C CA . THR A 1 103 ? -17.328 -13.547 -4.547 1 92.31 103 THR A CA 1
ATOM 793 C C . THR A 1 103 ? -17.234 -14.391 -5.809 1 92.31 103 THR A C 1
ATOM 795 O O . THR A 1 103 ? -17.344 -15.617 -5.75 1 92.31 103 THR A O 1
ATOM 798 N N . TRP A 1 104 ? -17.094 -13.766 -6.957 1 95.25 104 TRP A N 1
ATOM 799 C CA . TRP A 1 104 ? -17.109 -14.453 -8.25 1 95.25 104 TRP A CA 1
ATOM 800 C C . TRP A 1 104 ? -15.773 -15.148 -8.516 1 95.25 104 TRP A C 1
ATOM 802 O O . TRP A 1 104 ? -14.719 -14.516 -8.477 1 95.25 104 TRP A O 1
ATOM 812 N N . GLY A 1 105 ? -15.859 -16.469 -8.688 1 95.38 105 GLY A N 1
ATOM 813 C CA . GLY A 1 105 ? -14.781 -17.281 -9.203 1 95.38 105 GLY A CA 1
ATOM 814 C C . GLY A 1 105 ? -15.195 -18.172 -10.359 1 95.38 105 GLY A C 1
ATOM 815 O O . GLY A 1 105 ? -16.391 -18.438 -10.539 1 95.38 105 GLY A O 1
ATOM 816 N N . LEU A 1 106 ? -14.242 -18.531 -11.211 1 96 106 LEU A N 1
ATOM 817 C CA . LEU A 1 106 ? -14.547 -19.5 -12.258 1 96 106 LEU A CA 1
ATOM 818 C C . LEU A 1 106 ? -15 -20.828 -11.656 1 96 106 LEU A C 1
ATOM 820 O O . LEU A 1 106 ? -14.516 -21.234 -10.594 1 96 106 LEU A O 1
ATOM 824 N N . THR A 1 107 ? -15.867 -21.484 -12.375 1 94.19 107 THR A N 1
ATOM 825 C CA . THR A 1 107 ? -16.297 -22.797 -11.93 1 94.19 107 THR A CA 1
ATOM 826 C C . THR A 1 107 ? -15.133 -23.797 -12 1 94.19 107 THR A C 1
ATOM 828 O O . THR A 1 107 ? -14.195 -23.609 -12.781 1 94.19 107 THR A O 1
ATOM 831 N N . ALA A 1 108 ? -15.258 -24.812 -11.227 1 92.69 108 ALA A N 1
ATOM 832 C CA . ALA A 1 108 ? -14.25 -25.875 -11.227 1 92.69 108 ALA A CA 1
ATOM 833 C C . ALA A 1 108 ? -14.078 -26.484 -12.617 1 92.69 108 ALA A C 1
ATOM 835 O O . ALA A 1 108 ? -12.969 -26.797 -13.023 1 92.69 108 ALA A O 1
ATOM 836 N N . ALA A 1 109 ? -15.188 -26.625 -13.344 1 94.25 109 ALA A N 1
ATOM 837 C CA . ALA A 1 109 ? -15.156 -27.219 -14.68 1 94.25 109 ALA A CA 1
ATOM 838 C C . ALA A 1 109 ? -14.328 -26.375 -15.641 1 94.25 109 ALA A C 1
ATOM 840 O O . ALA A 1 109 ? -13.539 -26.906 -16.422 1 94.25 109 ALA A O 1
ATOM 841 N N . VAL A 1 110 ? -14.516 -25.094 -15.547 1 96.12 110 VAL A N 1
ATOM 842 C CA . VAL A 1 110 ? -13.789 -24.188 -16.438 1 96.12 110 VAL A CA 1
ATOM 843 C C . VAL A 1 110 ? -12.305 -24.203 -16.094 1 96.12 110 VAL A C 1
ATOM 845 O O . VAL A 1 110 ? -11.445 -24.219 -16.969 1 96.12 110 VAL A O 1
ATOM 848 N N . LEU A 1 111 ? -11.992 -24.219 -14.836 1 95.06 111 LEU A N 1
ATOM 849 C CA . LEU A 1 111 ? -10.609 -24.234 -14.383 1 95.06 111 LEU A CA 1
ATOM 850 C C . LEU A 1 111 ? -9.914 -25.516 -14.805 1 95.06 111 LEU A C 1
ATOM 852 O O . LEU A 1 111 ? -8.758 -25.5 -15.227 1 95.06 111 LEU A O 1
ATOM 856 N N . GLN A 1 112 ? -10.578 -26.625 -14.695 1 94.12 112 GLN A N 1
ATOM 857 C CA . GLN A 1 112 ? -10.031 -27.922 -15.102 1 94.12 112 GLN A CA 1
ATOM 858 C C . GLN A 1 112 ? -9.766 -27.953 -16.609 1 94.12 112 GLN A C 1
ATOM 860 O O . GLN A 1 112 ? -8.734 -28.484 -17.047 1 94.12 112 GLN A O 1
ATOM 865 N N . ARG A 1 113 ? -10.688 -27.406 -17.344 1 96.12 113 ARG A N 1
ATOM 866 C CA . ARG A 1 113 ? -10.5 -27.344 -18.797 1 96.12 113 ARG A CA 1
ATOM 867 C C . ARG A 1 113 ? -9.305 -26.469 -19.156 1 96.12 113 ARG A C 1
ATOM 869 O O . ARG A 1 113 ? -8.516 -26.812 -20.031 1 96.12 113 ARG A O 1
ATOM 876 N N . PHE A 1 114 ? -9.258 -25.375 -18.469 1 96.75 114 PHE A N 1
ATOM 877 C CA . PHE A 1 114 ? -8.148 -24.453 -18.688 1 96.75 114 PHE A CA 1
ATOM 878 C C . PHE A 1 114 ? -6.816 -25.141 -18.391 1 96.75 114 PHE A C 1
ATOM 880 O O . PHE A 1 114 ? -5.836 -24.953 -19.109 1 96.75 114 PHE A O 1
ATOM 887 N N . ALA A 1 115 ? -6.754 -25.906 -17.328 1 95.25 115 ALA A N 1
ATOM 888 C CA . ALA A 1 115 ? -5.547 -26.625 -16.922 1 95.25 115 ALA A CA 1
ATOM 889 C C . ALA A 1 115 ? -5.176 -27.688 -17.969 1 95.25 115 ALA A C 1
ATOM 891 O O . ALA A 1 115 ? -3.994 -27.891 -18.266 1 95.25 115 ALA A O 1
ATOM 892 N N . ALA A 1 116 ? -6.148 -28.281 -18.562 1 95.12 116 ALA A N 1
ATOM 893 C CA . ALA A 1 116 ? -5.934 -29.438 -19.422 1 95.12 116 ALA A CA 1
ATOM 894 C C . ALA A 1 116 ? -5.633 -29 -20.859 1 95.12 116 ALA A C 1
ATOM 896 O O . ALA A 1 116 ? -4.844 -29.641 -21.562 1 95.12 116 ALA A O 1
ATOM 897 N N . GLU A 1 117 ? -6.23 -27.891 -21.234 1 96.56 117 GLU A N 1
ATOM 898 C CA . GLU A 1 117 ? -6.133 -27.453 -22.625 1 96.56 117 GLU A CA 1
ATOM 899 C C . GLU A 1 117 ? -4.844 -26.672 -22.859 1 96.56 117 GLU A C 1
ATOM 901 O O . GLU A 1 117 ? -4.383 -25.938 -21.984 1 96.56 117 GLU A O 1
ATOM 906 N N . ASP A 1 118 ? -4.359 -26.844 -24.062 1 97 118 ASP A N 1
ATOM 907 C CA . ASP A 1 118 ? -3.201 -26.062 -24.469 1 97 118 ASP A CA 1
ATOM 908 C C . ASP A 1 118 ? -3.633 -24.734 -25.109 1 97 118 ASP A C 1
ATOM 910 O O . ASP A 1 118 ? -3.396 -24.516 -26.297 1 97 118 ASP A O 1
ATOM 914 N N . VAL A 1 119 ? -4.148 -23.891 -24.312 1 97.12 119 VAL A N 1
ATOM 915 C CA . VAL A 1 119 ? -4.547 -22.562 -24.766 1 97.12 119 VAL A CA 1
ATOM 916 C C . VAL A 1 119 ? -3.316 -21.766 -25.188 1 97.12 119 VAL A C 1
ATOM 918 O O . VAL A 1 119 ? -2.387 -21.578 -24.391 1 97.12 119 VAL A O 1
ATOM 921 N N . PRO A 1 120 ? -3.244 -21.266 -26.391 1 97.38 120 PRO A N 1
ATOM 922 C CA . PRO A 1 120 ? -2.035 -20.594 -26.875 1 97.38 120 PRO A CA 1
ATOM 923 C C . PRO A 1 120 ? -1.583 -19.469 -25.969 1 97.38 120 PRO A C 1
ATOM 925 O O . PRO A 1 120 ? -0.389 -19.344 -25.672 1 97.38 120 PRO A O 1
ATOM 928 N N . ALA A 1 121 ? -2.523 -18.703 -25.484 1 97.75 121 ALA A N 1
ATOM 929 C CA . ALA A 1 121 ? -2.176 -17.594 -24.594 1 97.75 121 ALA A CA 1
ATOM 930 C C . ALA A 1 121 ? -1.592 -18.109 -23.281 1 97.75 121 ALA A C 1
ATOM 932 O O . ALA A 1 121 ? -0.695 -17.484 -22.703 1 97.75 121 ALA A O 1
ATOM 933 N N . LYS A 1 122 ? -2.123 -19.172 -22.75 1 98.19 122 LYS A N 1
ATOM 934 C CA . LYS A 1 122 ? -1.569 -19.812 -21.562 1 98.19 122 LYS A CA 1
ATOM 935 C C . LYS A 1 122 ? -0.127 -20.25 -21.797 1 98.19 122 LYS A C 1
ATOM 937 O O . LYS A 1 122 ? 0.745 -20 -20.953 1 98.19 122 LYS A O 1
ATOM 942 N N . LEU A 1 123 ? 0.13 -20.844 -22.953 1 98.06 123 LEU A N 1
ATOM 943 C CA . LEU A 1 123 ? 1.475 -21.281 -23.297 1 98.06 123 LEU A CA 1
ATOM 944 C C . LEU A 1 123 ? 2.426 -20.094 -23.422 1 98.06 123 LEU A C 1
ATOM 946 O O . LEU A 1 123 ? 3.586 -20.188 -23.016 1 98.06 123 LEU A O 1
ATOM 950 N N . GLU A 1 124 ? 1.901 -19.047 -24.016 1 97.12 124 GLU A N 1
ATOM 951 C CA . GLU A 1 124 ? 2.711 -17.844 -24.156 1 97.12 124 GLU A CA 1
ATOM 952 C C . GLU A 1 124 ? 3.141 -17.297 -22.797 1 97.12 124 GLU A C 1
ATOM 954 O O . GLU A 1 124 ? 4.316 -17 -22.578 1 97.12 124 GLU A O 1
ATOM 959 N N . VAL A 1 125 ? 2.205 -17.203 -21.859 1 98.06 125 VAL A N 1
ATOM 960 C CA . VAL A 1 125 ? 2.467 -16.719 -20.516 1 98.06 125 VAL A CA 1
ATOM 961 C C . VAL A 1 125 ? 3.516 -17.594 -19.844 1 98.06 125 VAL A C 1
ATOM 963 O O . VAL A 1 125 ? 4.496 -17.094 -19.281 1 98.06 125 VAL A O 1
ATOM 966 N N . GLN A 1 126 ? 3.326 -18.875 -19.938 1 98.31 126 GLN A N 1
ATOM 967 C CA . GLN A 1 126 ? 4.219 -19.828 -19.297 1 98.31 126 GLN A CA 1
ATOM 968 C C . GLN A 1 126 ? 5.605 -19.797 -19.922 1 98.31 126 GLN A C 1
ATOM 970 O O . GLN A 1 126 ? 6.617 -19.906 -19.219 1 98.31 126 GLN A O 1
ATOM 975 N N . SER A 1 127 ? 5.676 -19.562 -21.219 1 97.69 127 SER A N 1
ATOM 976 C CA . SER A 1 127 ? 6.961 -19.469 -21.906 1 97.69 127 SER A CA 1
ATOM 977 C C . SER A 1 127 ? 7.734 -18.234 -21.453 1 97.69 127 SER A C 1
ATOM 979 O O . SER A 1 127 ? 8.938 -18.297 -21.219 1 97.69 127 SER A O 1
ATOM 981 N N . ARG A 1 128 ? 7.043 -17.172 -21.359 1 97.12 128 ARG A N 1
ATOM 982 C CA . ARG A 1 128 ? 7.668 -15.922 -20.906 1 97.12 128 ARG A CA 1
ATOM 983 C C . ARG A 1 128 ? 8.172 -16.047 -19.484 1 97.12 128 ARG A C 1
ATOM 985 O O . ARG A 1 128 ? 9.273 -15.602 -19.156 1 97.12 128 ARG A O 1
ATOM 992 N N . LEU A 1 129 ? 7.34 -16.656 -18.672 1 97.75 129 LEU A N 1
ATOM 993 C CA . LEU A 1 129 ? 7.723 -16.859 -17.281 1 97.75 129 LEU A CA 1
ATOM 994 C C . LEU A 1 129 ? 8.984 -17.703 -17.172 1 97.75 129 LEU A C 1
ATOM 996 O O . LEU A 1 129 ? 9.922 -17.344 -16.453 1 97.75 129 LEU A O 1
ATOM 1000 N N . CYS A 1 130 ? 9.055 -18.766 -17.906 1 96.94 130 CYS A N 1
ATOM 1001 C CA . CYS A 1 130 ? 10.211 -19.641 -17.875 1 96.94 130 CYS A CA 1
ATOM 1002 C C . CYS A 1 130 ? 11.445 -18.938 -18.422 1 96.94 130 CYS A C 1
ATOM 1004 O O . CYS A 1 130 ? 12.562 -19.172 -17.953 1 96.94 130 CYS A O 1
ATOM 1006 N N . ALA A 1 131 ? 11.234 -18.078 -19.391 1 95.81 131 ALA A N 1
ATOM 1007 C CA . ALA A 1 131 ? 12.344 -17.328 -19.969 1 95.81 131 ALA A CA 1
ATOM 1008 C C . ALA A 1 131 ? 12.938 -16.359 -18.953 1 95.81 131 ALA A C 1
ATOM 1010 O O . ALA A 1 131 ? 14.125 -16.047 -19 1 95.81 131 ALA A O 1
ATOM 1011 N N . LEU A 1 132 ? 12.172 -15.891 -18.047 1 96.31 132 LEU A N 1
ATOM 1012 C CA . LEU A 1 132 ? 12.648 -14.969 -17.016 1 96.31 132 LEU A CA 1
ATOM 1013 C C . LEU A 1 132 ? 13.547 -15.695 -16.016 1 96.31 132 LEU A C 1
ATOM 1015 O O . LEU A 1 132 ? 14.406 -15.07 -15.391 1 96.31 132 LEU A O 1
ATOM 1019 N N . TYR A 1 133 ? 13.305 -16.984 -15.852 1 96.44 133 TYR A N 1
ATOM 1020 C CA . TYR A 1 133 ? 14.047 -17.75 -14.852 1 96.44 133 TYR A CA 1
ATOM 1021 C C . TYR A 1 133 ? 14.68 -18.984 -15.469 1 96.44 133 TYR A C 1
ATOM 1023 O O . TYR A 1 133 ? 14.336 -20.109 -15.102 1 96.44 133 TYR A O 1
ATOM 1031 N N . PRO A 1 134 ? 15.727 -18.781 -16.234 1 94.12 134 PRO A N 1
ATOM 1032 C CA . PRO A 1 134 ? 16.312 -19.891 -17 1 94.12 134 PRO A CA 1
ATOM 1033 C C . PRO A 1 134 ? 17.016 -20.922 -16.109 1 94.12 134 PRO A C 1
ATOM 1035 O O . PRO A 1 134 ? 17.203 -22.062 -16.531 1 94.12 134 PRO A O 1
ATOM 1038 N N . ASP A 1 135 ? 17.359 -20.562 -14.906 1 94.5 135 ASP A N 1
ATOM 1039 C CA . ASP A 1 135 ? 18.141 -21.453 -14.055 1 94.5 135 ASP A CA 1
ATOM 1040 C C . ASP A 1 135 ? 17.219 -22.234 -13.109 1 94.5 135 ASP A C 1
ATOM 1042 O O . ASP A 1 135 ? 17.703 -22.906 -12.18 1 94.5 135 ASP A O 1
ATOM 1046 N N . ALA A 1 136 ? 15.922 -22.172 -13.398 1 96.5 136 ALA A N 1
ATOM 1047 C CA . ALA A 1 136 ? 14.977 -22.859 -12.523 1 96.5 136 ALA A CA 1
ATOM 1048 C C . ALA A 1 136 ? 13.961 -23.656 -13.336 1 96.5 136 ALA A C 1
ATOM 1050 O O . ALA A 1 136 ? 13.68 -23.344 -14.492 1 96.5 136 ALA A O 1
ATOM 1051 N N . LEU A 1 137 ? 13.539 -24.719 -12.75 1 96.62 137 LEU A N 1
ATOM 1052 C CA . LEU A 1 137 ? 12.375 -25.438 -13.234 1 96.62 137 LEU A CA 1
ATOM 1053 C C . LEU A 1 137 ? 11.094 -24.906 -12.594 1 96.62 137 LEU A C 1
ATOM 1055 O O . LEU A 1 137 ? 10.992 -24.828 -11.367 1 96.62 137 LEU A O 1
ATOM 1059 N N . ILE A 1 138 ? 10.164 -24.484 -13.445 1 98.25 138 ILE A N 1
ATOM 1060 C CA . ILE A 1 138 ? 8.891 -23.984 -12.938 1 98.25 138 ILE A CA 1
ATOM 1061 C C . ILE A 1 138 ? 7.781 -24.984 -13.234 1 98.25 138 ILE A C 1
ATOM 1063 O O . ILE A 1 138 ? 7.688 -25.5 -14.352 1 98.25 138 ILE A O 1
ATOM 1067 N N . ALA A 1 139 ? 6.988 -25.281 -12.211 1 97.62 139 ALA A N 1
ATOM 1068 C CA . ALA A 1 139 ? 5.883 -26.234 -12.305 1 97.62 139 ALA A CA 1
ATOM 1069 C C . ALA A 1 139 ? 4.641 -25.703 -11.594 1 97.62 139 ALA A C 1
ATOM 1071 O O . ALA A 1 139 ? 4.727 -24.766 -10.797 1 97.62 139 ALA A O 1
ATOM 1072 N N . HIS A 1 140 ? 3.529 -26.25 -11.992 1 97 140 HIS A N 1
ATOM 1073 C CA . HIS A 1 140 ? 2.324 -25.984 -11.211 1 97 140 HIS A CA 1
ATOM 1074 C C . HIS A 1 140 ? 2.426 -26.594 -9.82 1 97 140 HIS A C 1
ATOM 1076 O O . HIS A 1 140 ? 3.016 -27.672 -9.648 1 97 140 HIS A O 1
ATOM 1082 N N . MET A 1 141 ? 1.845 -25.891 -8.875 1 93.88 141 MET A N 1
ATOM 1083 C CA . MET A 1 141 ? 1.769 -26.453 -7.531 1 93.88 141 MET A CA 1
ATOM 1084 C C . MET A 1 141 ? 0.966 -27.75 -7.535 1 93.88 141 MET A C 1
ATOM 1086 O O . MET A 1 141 ? -0.179 -27.781 -7.988 1 93.88 141 MET A O 1
ATOM 1090 N N . PRO A 1 142 ? 1.559 -28.859 -7.039 1 91.44 142 PRO A N 1
ATOM 1091 C CA . PRO A 1 142 ? 0.853 -30.141 -7.027 1 91.44 142 PRO A CA 1
ATOM 1092 C C . PRO A 1 142 ? -0.052 -30.297 -5.809 1 91.44 142 PRO A C 1
ATOM 1094 O O . PRO A 1 142 ? 0.33 -30.953 -4.836 1 91.44 142 PRO A O 1
ATOM 1097 N N . SER A 1 143 ? -1.236 -29.812 -5.906 1 86.62 143 SER A N 1
ATOM 1098 C CA . SER A 1 143 ? -2.162 -29.797 -4.777 1 86.62 143 SER A CA 1
ATOM 1099 C C . SER A 1 143 ? -2.396 -31.203 -4.23 1 86.62 143 SER A C 1
ATOM 1101 O O . SER A 1 143 ? -2.494 -31.391 -3.018 1 86.62 143 SER A O 1
ATOM 1103 N N . GLU A 1 144 ? -2.475 -32.219 -5.094 1 85.81 144 GLU A N 1
ATOM 1104 C CA . GLU A 1 144 ? -2.738 -33.594 -4.691 1 85.81 144 GLU A CA 1
ATOM 1105 C C . GLU A 1 144 ? -1.604 -34.156 -3.836 1 85.81 144 GLU A C 1
ATOM 1107 O O . GLU A 1 144 ? -1.841 -34.906 -2.898 1 85.81 144 GLU A O 1
ATOM 1112 N N . HIS A 1 145 ? -0.427 -33.719 -4.152 1 89.88 145 HIS A N 1
ATOM 1113 C CA . HIS A 1 145 ? 0.738 -34.219 -3.43 1 89.88 145 HIS A CA 1
ATOM 1114 C C . HIS A 1 145 ? 0.936 -33.469 -2.117 1 89.88 145 HIS A C 1
ATOM 1116 O O . HIS A 1 145 ? 1.606 -33.969 -1.209 1 89.88 145 HIS A O 1
ATOM 1122 N N . ILE A 1 146 ? 0.368 -32.312 -2.025 1 89.19 146 ILE A N 1
ATOM 1123 C CA . ILE A 1 146 ? 0.498 -31.5 -0.819 1 89.19 146 ILE A CA 1
ATOM 1124 C C . ILE A 1 146 ? -0.583 -31.891 0.186 1 89.19 146 ILE A C 1
ATOM 1126 O O . ILE A 1 146 ? -0.311 -32.031 1.382 1 89.19 146 ILE A O 1
ATOM 1130 N N . GLN A 1 147 ? -1.788 -32.188 -0.283 1 81.69 147 GLN A N 1
ATOM 1131 C CA . GLN A 1 147 ? -2.941 -32.406 0.579 1 81.69 147 GLN A CA 1
ATOM 1132 C C . GLN A 1 147 ? -3.133 -33.906 0.846 1 81.69 147 GLN A C 1
ATOM 1134 O O . GLN A 1 147 ? -3.957 -34.281 1.678 1 81.69 147 GLN A O 1
ATOM 1139 N N . ALA A 1 148 ? -2.631 -34.844 0.143 1 69.94 148 ALA A N 1
ATOM 1140 C CA . ALA A 1 148 ? -2.865 -36.281 0.229 1 69.94 148 ALA A CA 1
ATOM 1141 C C . ALA A 1 148 ? -2.779 -36.781 1.675 1 69.94 148 ALA A C 1
ATOM 1143 O O . ALA A 1 148 ? -3.461 -37.719 2.059 1 69.94 148 ALA A O 1
ATOM 1144 N N . GLY A 1 149 ? -2.062 -36.25 2.473 1 55.62 149 GLY A N 1
ATOM 1145 C CA . GLY A 1 149 ? -2.045 -36.719 3.848 1 55.62 149 GLY A CA 1
ATOM 1146 C C . GLY A 1 149 ? -3.336 -36.438 4.594 1 55.62 149 GLY A C 1
ATOM 1147 O O . GLY A 1 149 ? -3.641 -37.094 5.59 1 55.62 149 GLY A O 1
ATOM 1148 N N . LEU A 1 150 ? -4.02 -35.406 4.129 1 55.56 150 LEU A N 1
ATOM 1149 C CA . LEU A 1 150 ? -5.273 -35.094 4.801 1 55.56 150 LEU A CA 1
ATOM 1150 C C . LEU A 1 150 ? -6.363 -36.094 4.441 1 55.56 150 LEU A C 1
ATOM 1152 O O . LEU A 1 150 ? -7.258 -36.344 5.246 1 55.56 150 LEU A O 1
ATOM 1156 N N . LEU A 1 151 ? -6.258 -36.688 3.18 1 48.56 151 LEU A N 1
ATOM 1157 C CA . LEU A 1 151 ? -7.309 -37.594 2.719 1 48.56 151 LEU A CA 1
ATOM 1158 C C . LEU A 1 151 ? -7.133 -38.969 3.322 1 48.56 151 LEU A C 1
ATOM 1160 O O . LEU A 1 151 ? -8.086 -39.75 3.389 1 48.56 151 LEU A O 1
ATOM 1164 N N . GLN A 1 152 ? -5.941 -39.375 3.531 1 43.09 152 GLN A N 1
ATOM 1165 C CA . GLN A 1 152 ? -5.805 -40.75 3.982 1 43.09 152 GLN A CA 1
ATOM 1166 C C . GLN A 1 152 ? -6.188 -40.906 5.453 1 43.09 152 GLN A C 1
ATOM 1168 O O . GLN A 1 152 ? -6.129 -42 6.016 1 43.09 152 GLN A O 1
ATOM 1173 N N . GLN A 1 153 ? -6.316 -39.781 6.043 1 38.81 153 GLN A N 1
ATOM 1174 C CA . GLN A 1 153 ? -6.723 -40.219 7.379 1 38.81 153 GLN A CA 1
ATOM 1175 C C . GLN A 1 153 ? -8.156 -40.719 7.379 1 38.81 153 GLN A C 1
ATOM 1177 O O . GLN A 1 153 ? -9.086 -40 7.023 1 38.81 153 GLN A O 1
ATOM 1182 N N . PRO A 1 154 ? -8.445 -41.969 7.141 1 35.78 154 PRO A N 1
ATOM 1183 C CA . PRO A 1 154 ? -9.812 -42.406 7.352 1 35.78 154 PRO A CA 1
ATOM 1184 C C . PRO A 1 154 ? -10.484 -41.75 8.555 1 35.78 154 PRO A C 1
ATOM 1186 O O . PRO A 1 154 ? -9.805 -41.406 9.523 1 35.78 154 PRO A O 1
ATOM 1189 N N . PRO A 1 155 ? -11.594 -41.125 8.328 1 34.38 155 PRO A N 1
ATOM 1190 C CA . PRO A 1 155 ? -12.234 -40.719 9.586 1 34.38 155 PRO A CA 1
ATOM 1191 C C . PRO A 1 155 ? -12.109 -41.781 10.664 1 34.38 155 PRO A C 1
ATOM 1193 O O . PRO A 1 155 ? -12.508 -42.938 10.445 1 34.38 155 PRO A O 1
ATOM 1196 N N . GLN A 1 156 ? -11.078 -41.875 11.289 1 30.39 156 GLN A N 1
ATOM 1197 C CA . GLN A 1 156 ? -11.141 -42.781 12.414 1 30.39 156 GLN A CA 1
ATOM 1198 C C . GLN A 1 156 ? -12.508 -42.75 13.094 1 30.39 156 GLN A C 1
ATOM 1200 O O . GLN A 1 156 ? -12.938 -41.688 13.562 1 30.39 156 GLN A O 1
ATOM 1205 N N . GLN A 1 157 ? -13.453 -43.5 12.625 1 28.5 157 GLN A N 1
ATOM 1206 C CA . GLN A 1 157 ? -14.648 -43.812 13.398 1 28.5 157 GLN A CA 1
ATOM 1207 C C . GLN A 1 157 ? -14.32 -43.969 14.883 1 28.5 157 GLN A C 1
ATOM 1209 O O . GLN A 1 157 ? -13.555 -44.844 15.266 1 28.5 157 GLN A O 1
ATOM 1214 N N . GLN A 1 158 ? -14.172 -42.812 15.578 1 27.38 158 GLN A N 1
ATOM 1215 C CA . GLN A 1 158 ? -14.164 -42.969 17.031 1 27.38 158 GLN A CA 1
ATOM 1216 C C . GLN A 1 158 ? -15.211 -43.969 17.484 1 27.38 158 GLN A C 1
ATOM 1218 O O . GLN A 1 158 ? -16.406 -43.781 17.281 1 27.38 158 GLN A O 1
ATOM 1223 N N . GLN A 1 159 ? -14.984 -45.219 17.328 1 25.66 159 GLN A N 1
ATOM 1224 C CA . GLN A 1 159 ? -15.797 -46.156 18.078 1 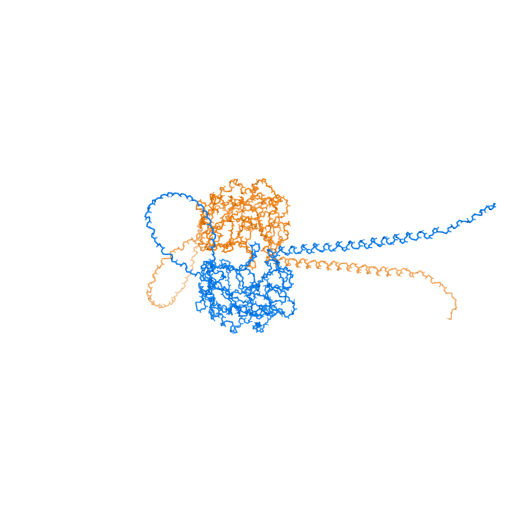25.66 159 GLN A CA 1
ATOM 1225 C C . GLN A 1 159 ? -15.992 -45.719 19.531 1 25.66 159 GLN A C 1
ATOM 1227 O O . GLN A 1 159 ? -15.039 -45.312 20.188 1 25.66 159 GLN A O 1
ATOM 1232 N N . PRO A 1 160 ? -17.266 -45.281 19.906 1 27.31 160 PRO A N 1
ATOM 1233 C CA . PRO A 1 160 ? -17.531 -44.938 21.297 1 27.31 160 PRO A CA 1
ATOM 1234 C C . PRO A 1 160 ? -16.906 -45.906 22.281 1 27.31 160 PRO A C 1
ATOM 1236 O O . PRO A 1 160 ? -17.234 -47.125 22.25 1 27.31 160 PRO A O 1
ATOM 1239 N N . GLN A 1 161 ? -15.602 -45.938 22.406 1 21.72 161 GLN A N 1
ATOM 1240 C CA . GLN A 1 161 ? -15.094 -46.844 23.422 1 21.72 161 GLN A CA 1
ATOM 1241 C C . GLN A 1 161 ? -15.898 -46.719 24.719 1 21.72 161 GLN A C 1
ATOM 1243 O O . GLN A 1 161 ? -16.016 -45.625 25.281 1 21.72 161 GLN A O 1
ATOM 1248 N N . GLN A 1 162 ? -16.969 -47.531 24.844 1 22.38 162 GLN A N 1
ATOM 1249 C CA . GLN A 1 162 ? -17.688 -47.844 26.094 1 22.38 162 GLN A CA 1
ATOM 1250 C C . GLN A 1 162 ? -16.719 -48.031 27.25 1 22.38 162 GLN A C 1
ATOM 1252 O O . GLN A 1 162 ? -15.992 -49.031 27.297 1 22.38 162 GLN A O 1
ATOM 1257 N N . GLN A 1 163 ? -15.859 -47 27.531 1 20.16 163 GLN A N 1
ATOM 1258 C CA . GLN A 1 163 ? -15.062 -47.188 28.734 1 20.16 163 GLN A CA 1
ATOM 1259 C C . GLN A 1 163 ? -15.945 -47.625 29.906 1 20.16 163 GLN A C 1
ATOM 1261 O O . GLN A 1 163 ? -16.875 -46.906 30.281 1 20.16 163 GLN A O 1
ATOM 1266 N N . GLN A 1 164 ? -16.109 -48.938 30.078 1 20.3 164 GLN A N 1
ATOM 1267 C CA . GLN A 1 164 ? -16.609 -49.625 31.266 1 20.3 164 GLN A CA 1
ATOM 1268 C C . GLN A 1 164 ? -15.898 -49.125 32.531 1 20.3 164 GLN A C 1
ATOM 1270 O O . GLN A 1 164 ? -14.703 -49.375 32.688 1 20.3 164 GLN A O 1
ATOM 1275 N N . GLN A 1 165 ? -16.172 -47.812 32.875 1 19.97 165 GLN A N 1
ATOM 1276 C CA . GLN A 1 165 ? -15.766 -47.375 34.219 1 19.97 165 GLN A CA 1
ATOM 1277 C C . GLN A 1 165 ? -16.172 -48.406 35.25 1 19.97 165 GLN A C 1
ATOM 1279 O O . GLN A 1 165 ? -17.359 -48.688 35.438 1 19.97 165 GLN A O 1
ATOM 1284 N N . GLN A 1 166 ? -15.266 -49.469 35.438 1 18.05 166 GLN A N 1
ATOM 1285 C CA . GLN A 1 166 ? -15.367 -50.312 36.625 1 18.05 166 GLN A CA 1
ATOM 1286 C C . GLN A 1 166 ? -15.477 -49.5 37.906 1 18.05 166 GLN A C 1
ATOM 1288 O O . GLN A 1 166 ? -14.656 -48.625 38.156 1 18.05 166 GLN A O 1
ATOM 1293 N N . GLN A 1 167 ? -16.641 -49.531 38.469 1 19.47 167 GLN A N 1
ATOM 1294 C CA . GLN A 1 167 ? -17.203 -49 39.719 1 19.47 167 GLN A CA 1
ATOM 1295 C C . GLN A 1 167 ? -16.406 -49.5 40.906 1 19.47 167 GLN A C 1
ATOM 1297 O O . GLN A 1 167 ? -16.625 -50.625 41.375 1 19.47 167 GLN A O 1
ATOM 1302 N N . GLN A 1 168 ? -14.93 -49.531 40.781 1 16.45 168 GLN A N 1
ATOM 1303 C CA . GLN A 1 168 ? -14.508 -50.125 42.031 1 16.45 168 GLN A CA 1
ATOM 1304 C C . GLN A 1 168 ? -15.125 -49.406 43.219 1 16.45 168 GLN A C 1
ATOM 1306 O O . GLN A 1 168 ? -15.461 -48.219 43.125 1 16.45 168 GLN A O 1
ATOM 1311 N N . GLN A 1 169 ? -15.094 -50.188 44.438 1 15.7 169 GLN A N 1
ATOM 1312 C CA . GLN A 1 169 ? -15.875 -50.344 45.656 1 15.7 169 GLN A CA 1
ATOM 1313 C C . GLN A 1 169 ? -15.547 -49.281 46.656 1 15.7 169 GLN A C 1
ATOM 1315 O O . GLN A 1 169 ? -16.406 -48.875 47.438 1 15.7 169 GLN A O 1
ATOM 1320 N N . PRO A 1 170 ? -14.18 -48.781 46.75 1 16.34 170 PRO A N 1
ATOM 1321 C CA . PRO A 1 170 ? -13.93 -49.031 48.188 1 16.34 170 PRO A CA 1
ATOM 1322 C C . PRO A 1 170 ? -14.836 -48.219 49.094 1 16.34 170 PRO A C 1
ATOM 1324 O O . PRO A 1 170 ? -15.453 -47.25 48.656 1 16.34 170 PRO A O 1
ATOM 1327 N N . TYR A 1 171 ? -14.43 -48.438 50.469 1 15.46 171 TYR A N 1
ATOM 1328 C CA . TYR A 1 171 ? -15.016 -48.625 51.781 1 15.46 171 TYR A CA 1
ATOM 1329 C C . TYR A 1 171 ? -15.336 -47.281 52.438 1 15.46 171 TYR A C 1
ATOM 1331 O O . TYR A 1 171 ? -16.469 -47.031 52.875 1 15.46 171 TYR A O 1
ATOM 1339 N N . GLN A 1 172 ? -14.25 -46.656 53.156 1 14.68 172 GLN A N 1
ATOM 1340 C CA . GLN A 1 172 ? -14.445 -46.656 54.594 1 14.68 172 GLN A CA 1
ATOM 1341 C C . GLN A 1 172 ? -15.164 -45.375 55.031 1 14.68 172 GLN A C 1
ATOM 1343 O O . GLN A 1 172 ? -16.125 -45.438 55.781 1 14.68 172 GLN A O 1
ATOM 1348 N N . GLN A 1 173 ? -14.312 -44.312 55.312 1 15.46 173 GLN A N 1
ATOM 1349 C CA . GLN A 1 173 ? -14.25 -43.875 56.688 1 15.46 173 GLN A CA 1
ATOM 1350 C C . GLN A 1 173 ? -15.414 -42.938 57 1 15.46 173 GLN A C 1
ATOM 1352 O O . GLN A 1 173 ? -16.016 -42.344 56.125 1 15.46 173 GLN A O 1
ATOM 1357 N N . GLN A 1 174 ? -15.273 -42.344 58.25 1 15.07 174 GLN A N 1
ATOM 1358 C CA . GLN A 1 174 ? -16 -42.188 59.5 1 15.07 174 GLN A CA 1
ATOM 1359 C C . GLN A 1 174 ? -16.891 -40.938 59.469 1 15.07 174 GLN A C 1
ATOM 1361 O O . GLN A 1 174 ? -18.094 -41.031 59.75 1 15.07 174 GLN A O 1
ATOM 1366 N N . GLN A 1 175 ? -16.406 -39.875 60.219 1 14.72 175 GLN A N 1
ATOM 1367 C CA . GLN A 1 175 ? -17.078 -39.5 61.438 1 14.72 175 GLN A CA 1
ATOM 1368 C C . GLN A 1 175 ? -18.141 -38.438 61.188 1 14.72 175 GLN A C 1
ATOM 1370 O O . GLN A 1 175 ? -19.297 -38.594 61.594 1 14.72 175 GLN A O 1
ATOM 1375 N N . GLN A 1 176 ? -17.844 -37.125 61.719 1 14.69 176 GLN A N 1
ATOM 1376 C CA . GLN A 1 176 ? -18.547 -36.594 62.844 1 14.69 176 GLN A CA 1
ATOM 1377 C C . GLN A 1 176 ? -19.766 -35.781 62.438 1 14.69 176 GLN A C 1
ATOM 1379 O O . GLN A 1 176 ? -19.922 -35.469 61.25 1 14.69 176 GLN A O 1
ATOM 1384 N N . GLN A 1 177 ? -19.812 -34.5 62.969 1 15 177 GLN A N 1
ATOM 1385 C CA . GLN A 1 177 ? -20.781 -34.031 63.938 1 15 177 GLN A CA 1
ATOM 1386 C C . GLN A 1 177 ? -21.984 -33.375 63.25 1 15 177 GLN A C 1
ATOM 1388 O O . GLN A 1 177 ? -21.938 -33.062 62.062 1 15 177 GLN A O 1
ATOM 1393 N N . GLN A 1 178 ? -22.469 -32.281 63.938 1 14.48 178 GLN A N 1
ATOM 1394 C CA . GLN A 1 178 ? -23.75 -32.062 64.625 1 14.48 178 GLN A CA 1
ATOM 1395 C C . GLN A 1 178 ? -24.734 -31.344 63.688 1 14.48 178 GLN A C 1
ATOM 1397 O O . GLN A 1 178 ? -25.875 -31.781 63.531 1 14.48 178 GLN A O 1
ATOM 1402 N N . GLN A 1 179 ? -24.688 -29.969 63.688 1 15.09 179 GLN A N 1
ATOM 1403 C CA . GLN A 1 179 ? -25.828 -29.328 64.312 1 15.09 179 GLN A CA 1
ATOM 1404 C C . GLN A 1 179 ? -26.984 -29.141 63.312 1 15.09 179 GLN A C 1
ATOM 1406 O O . GLN A 1 179 ? -26.766 -29.172 62.125 1 15.09 179 GLN A O 1
ATOM 1411 N N . GLN A 1 180 ? -27.828 -28.109 63.688 1 14.99 180 GLN A N 1
ATOM 1412 C CA . GLN A 1 180 ? -29.25 -28.016 64 1 14.99 180 GLN A CA 1
ATOM 1413 C C . GLN A 1 180 ? -30.078 -27.75 62.75 1 14.99 180 GLN A C 1
ATOM 1415 O O . GLN A 1 180 ? -29.547 -27.438 61.688 1 14.99 180 GLN A O 1
ATOM 1420 N N . GLN A 1 181 ? -31 -26.781 62.906 1 14.51 181 GLN A N 1
ATOM 1421 C CA . GLN A 1 181 ? -32.438 -26.859 62.969 1 14.51 181 GLN A CA 1
ATOM 1422 C C . GLN A 1 181 ? -33.062 -26.578 61.594 1 14.51 181 GLN A C 1
ATOM 1424 O O . GLN A 1 181 ? -33.844 -27.359 61.094 1 14.51 181 GLN A O 1
ATOM 1429 N N . GLN A 1 182 ? -33.562 -25.297 61.406 1 15.18 182 GLN A N 1
ATOM 1430 C CA . GLN A 1 182 ? -35 -25.109 61.375 1 15.18 182 GLN A CA 1
ATOM 1431 C C . GLN A 1 182 ? -35.531 -25.234 59.938 1 15.18 182 GLN A C 1
ATOM 1433 O O . GLN A 1 182 ? -34.781 -25.156 58.969 1 15.18 182 GLN A O 1
ATOM 1438 N N . GLN A 1 183 ? -36.719 -24.531 59.719 1 15.35 183 GLN A N 1
ATOM 1439 C CA . GLN A 1 183 ? -38.062 -24.828 59.344 1 15.35 183 GLN A CA 1
ATO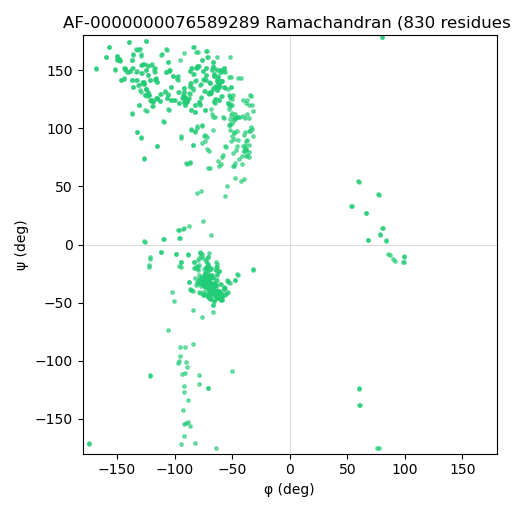M 1440 C C . GLN A 1 183 ? -38.25 -24.734 57.812 1 15.35 183 GLN A C 1
ATOM 1442 O O . GLN A 1 183 ? -37.406 -24.188 57.125 1 15.35 183 GLN A O 1
ATOM 1447 N N . GLN A 1 184 ? -39.531 -24.453 57.406 1 15.12 184 GLN A N 1
ATOM 1448 C CA . GLN A 1 184 ? -40.625 -25.078 56.656 1 15.12 184 GLN A CA 1
ATOM 1449 C C . GLN A 1 184 ? -40.688 -24.547 55.25 1 15.12 184 GLN A C 1
ATOM 1451 O O . GLN A 1 184 ? -41 -25.297 54.312 1 15.12 184 GLN A O 1
ATOM 1456 N N . GLN A 1 185 ? -40.656 -23.234 54.938 1 17.88 185 GLN A N 1
ATOM 1457 C CA . GLN A 1 185 ? -41.875 -22.828 54.281 1 17.88 185 GLN A CA 1
ATOM 1458 C C . GLN A 1 185 ? -41.844 -23.203 52.781 1 17.88 185 GLN A C 1
ATOM 1460 O O . GLN A 1 185 ? -40.75 -23.234 52.188 1 17.88 185 GLN A O 1
ATOM 1465 N N . GLN A 1 186 ? -43.031 -23.438 52.156 1 16.48 186 GLN A N 1
ATOM 1466 C CA . GLN A 1 186 ? -43.75 -24.219 51.125 1 16.48 186 GLN A CA 1
ATOM 1467 C C . GLN A 1 186 ? -43.531 -23.625 49.75 1 16.48 186 GLN A C 1
ATOM 1469 O O . GLN A 1 186 ? -43.906 -24.25 48.75 1 16.48 186 GLN A O 1
ATOM 1474 N N . GLN A 1 187 ? -43.125 -22.375 49.562 1 19.61 187 GLN A N 1
ATOM 1475 C CA . GLN A 1 187 ? -43.969 -21.797 48.5 1 19.61 187 GLN A CA 1
ATOM 1476 C C . GLN A 1 187 ? -43.656 -22.422 47.156 1 19.61 187 GLN A C 1
ATOM 1478 O O . GLN A 1 187 ? -42.5 -22.812 46.906 1 19.61 187 GLN A O 1
ATOM 1483 N N . HIS A 1 188 ? -44.625 -22.703 46.344 1 18.58 188 HIS A N 1
ATOM 1484 C CA . HIS A 1 188 ? -45.125 -23.5 45.219 1 18.58 188 HIS A CA 1
ATOM 1485 C C . HIS A 1 188 ? -44.531 -23.016 43.906 1 18.58 188 HIS A C 1
ATOM 1487 O O . HIS A 1 188 ? -44.969 -23.453 42.844 1 18.58 188 HIS A O 1
ATOM 1493 N N . GLY A 1 189 ? -43.469 -22.328 43.844 1 18.2 189 GLY A N 1
ATOM 1494 C CA . GLY A 1 189 ? -43.406 -21.625 42.562 1 18.2 189 GLY A CA 1
ATOM 1495 C C . GLY A 1 189 ? -43.219 -22.547 41.375 1 18.2 189 GLY A C 1
ATOM 1496 O O . GLY A 1 189 ? -42.438 -23.5 41.438 1 18.2 189 GLY A O 1
ATOM 1497 N N . GLN A 1 190 ? -44.156 -22.703 40.5 1 19 190 GLN A N 1
ATOM 1498 C CA . GLN A 1 190 ? -44.438 -23.531 39.312 1 19 190 GLN A CA 1
ATOM 1499 C C . GLN A 1 190 ? -43.344 -23.328 38.25 1 19 190 GLN A C 1
ATOM 1501 O O . GLN A 1 190 ? -43.188 -22.203 37.75 1 19 190 GLN A O 1
ATOM 1506 N N . GLN A 1 191 ? -42.188 -23.922 38.406 1 18.88 191 GLN A N 1
ATOM 1507 C CA . GLN A 1 191 ? -41.094 -23.734 37.469 1 18.88 191 GLN A CA 1
ATOM 1508 C C . GLN A 1 191 ? -41.344 -24.438 36.125 1 18.88 191 GLN A C 1
ATOM 1510 O O . GLN A 1 191 ? -41.5 -25.656 36.094 1 18.88 191 GLN A O 1
ATOM 1515 N N . GLU A 1 192 ? -42.094 -23.844 35.219 1 21.08 192 GLU A N 1
ATOM 1516 C CA . GLU A 1 192 ? -42.312 -24.453 33.906 1 21.08 192 GLU A CA 1
ATOM 1517 C C . GLU A 1 192 ? -40.969 -24.828 33.25 1 21.08 192 GLU A C 1
ATOM 1519 O O . GLU A 1 192 ? -40 -24.094 33.344 1 21.08 192 GLU A O 1
ATOM 1524 N N . GLN A 1 193 ? -40.781 -26.141 32.938 1 20.17 193 GLN A N 1
ATOM 1525 C CA . GLN A 1 193 ? -39.656 -26.953 32.469 1 20.17 193 GLN A CA 1
ATOM 1526 C C . GLN A 1 193 ? -39.281 -26.594 31.047 1 20.17 193 GLN A C 1
ATOM 1528 O O . GLN A 1 193 ? -40.094 -26.797 30.125 1 20.17 193 GLN A O 1
ATOM 1533 N N . GLN A 1 194 ? -38.781 -25.391 30.781 1 20.47 194 GLN A N 1
ATOM 1534 C CA . GLN A 1 194 ? -38.406 -25.172 29.391 1 20.47 194 GLN A CA 1
ATOM 1535 C C . GLN A 1 194 ? -37.375 -26.188 28.922 1 20.47 194 GLN A C 1
ATOM 1537 O O . GLN A 1 194 ? -36.406 -26.453 29.625 1 20.47 194 GLN A O 1
ATOM 1542 N N . GLU A 1 195 ? -37.844 -27.094 28.031 1 21.7 195 GLU A N 1
ATOM 1543 C CA . GLU A 1 195 ? -37.125 -28.188 27.375 1 21.7 195 GLU A CA 1
ATOM 1544 C C . GLU A 1 195 ? -35.844 -27.688 26.719 1 21.7 195 GLU A C 1
ATOM 1546 O O . GLU A 1 195 ? -35.844 -26.703 25.984 1 21.7 195 GLU A O 1
ATOM 1551 N N . ASP A 1 196 ? -34.656 -28.031 27.297 1 22.84 196 ASP A N 1
ATOM 1552 C CA . ASP A 1 196 ? -33.281 -27.766 26.891 1 22.84 196 ASP A CA 1
ATOM 1553 C C . ASP A 1 196 ? -32.969 -28.422 25.547 1 22.84 196 ASP A C 1
ATOM 1555 O O . ASP A 1 196 ? -33 -29.641 25.422 1 22.84 196 ASP A O 1
ATOM 1559 N N . ILE A 1 197 ? -33.531 -27.875 24.484 1 27.44 197 ILE A N 1
ATOM 1560 C CA . ILE A 1 197 ? -33.094 -28.422 23.188 1 27.44 197 ILE A CA 1
ATOM 1561 C C . ILE A 1 197 ? -31.578 -28.531 23.141 1 27.44 197 ILE A C 1
ATOM 1563 O O . ILE A 1 197 ? -30.875 -27.578 23.469 1 27.44 197 ILE A O 1
ATOM 1567 N N . PRO A 1 198 ? -31.078 -29.75 23.188 1 26.55 198 PRO A N 1
ATOM 1568 C CA . PRO A 1 198 ? -29.625 -29.969 23.203 1 26.55 198 PRO A CA 1
ATOM 1569 C C . PRO A 1 198 ? -28.906 -29.25 22.062 1 26.55 198 PRO A C 1
ATOM 1571 O O . PRO A 1 198 ? -29.484 -29.047 20.984 1 26.55 198 PRO A O 1
ATOM 1574 N N . PRO A 1 199 ? -28.047 -28.328 22.406 1 24.05 199 PRO A N 1
ATOM 1575 C CA . PRO A 1 199 ? -27.312 -27.609 21.344 1 24.05 199 PRO A CA 1
ATOM 1576 C C . PRO A 1 199 ? -26.672 -28.547 20.344 1 24.05 199 PRO A C 1
ATOM 1578 O O . PRO A 1 199 ? -26.312 -29.688 20.672 1 24.05 199 PRO A O 1
ATOM 1581 N N . ALA A 1 200 ? -27.156 -28.531 19.047 1 24.38 200 ALA A N 1
ATOM 1582 C CA . ALA A 1 200 ? -26.609 -29.203 17.875 1 24.38 200 ALA A CA 1
ATOM 1583 C C . ALA A 1 200 ? -25.078 -29.188 17.906 1 24.38 200 ALA A C 1
ATOM 1585 O O . ALA A 1 200 ? -24.469 -28.203 18.344 1 24.38 200 ALA A O 1
ATOM 1586 N N . SER A 1 201 ? -24.547 -30.344 18.078 1 23.91 201 SER A N 1
ATOM 1587 C CA . SER A 1 201 ? -23.109 -30.609 18.016 1 23.91 201 SER A CA 1
ATOM 1588 C C . SER A 1 201 ? -22.453 -29.812 16.891 1 23.91 201 SER A C 1
ATOM 1590 O O . SER A 1 201 ? -22.906 -29.828 15.758 1 23.91 201 SER A O 1
ATOM 1592 N N . CYS A 1 202 ? -21.938 -28.656 17.25 1 25.66 202 CYS A N 1
ATOM 1593 C CA . CYS A 1 202 ? -21.094 -27.875 16.375 1 25.66 202 CYS A CA 1
ATOM 1594 C C . CYS A 1 202 ? -20.172 -28.766 15.562 1 25.66 202 CYS A C 1
ATOM 1596 O O . CYS A 1 202 ? -19.344 -29.484 16.141 1 25.66 202 CYS A O 1
ATOM 1598 N N . ASP A 1 203 ? -20.719 -29.312 14.484 1 25.67 203 ASP A N 1
ATOM 1599 C CA . ASP A 1 203 ? -19.953 -30.047 13.484 1 25.67 203 ASP A CA 1
ATOM 1600 C C . ASP A 1 203 ? -18.547 -29.484 13.352 1 25.67 203 ASP A C 1
ATOM 1602 O O . ASP A 1 203 ? -18.344 -28.266 13.375 1 25.67 203 ASP A O 1
ATOM 1606 N N . ALA A 1 204 ? -17.531 -30.281 13.703 1 28.11 204 ALA A N 1
ATOM 1607 C CA . ALA A 1 204 ? -16.109 -30.125 13.445 1 28.11 204 ALA A CA 1
ATOM 1608 C C . ALA A 1 204 ? -15.867 -29.422 12.109 1 28.11 204 ALA A C 1
ATOM 1610 O O . ALA A 1 204 ? -16.406 -29.828 11.078 1 28.11 204 ALA A O 1
ATOM 1611 N N . ALA A 1 205 ? -15.609 -28.156 12.211 1 30.56 205 ALA A N 1
ATOM 1612 C CA . ALA A 1 205 ? -15.148 -27.375 11.062 1 30.56 205 ALA A CA 1
ATOM 1613 C C . ALA A 1 205 ? -14.234 -28.203 10.164 1 30.56 205 ALA A C 1
ATOM 1615 O O . ALA A 1 205 ? -13.281 -28.828 10.648 1 30.56 205 ALA A O 1
ATOM 1616 N N . ALA A 1 206 ? -14.758 -28.766 9.117 1 28.98 206 ALA A N 1
ATOM 1617 C CA . ALA A 1 206 ? -13.961 -29.453 8.109 1 28.98 206 ALA A CA 1
ATOM 1618 C C . ALA A 1 206 ? -12.617 -28.766 7.902 1 28.98 206 ALA A C 1
ATOM 1620 O O . ALA A 1 206 ? -12.516 -27.547 7.973 1 28.98 206 ALA A O 1
ATOM 1621 N N . PRO A 1 207 ? -11.508 -29.453 8.133 1 31.44 207 PRO A N 1
ATOM 1622 C CA . PRO A 1 207 ? -10.18 -28.875 7.887 1 31.44 207 PRO A CA 1
ATOM 1623 C C . PRO A 1 207 ? -10.133 -28.016 6.625 1 31.44 207 PRO A C 1
ATOM 1625 O O . PRO A 1 207 ? -10.852 -28.297 5.656 1 31.44 207 PRO A O 1
ATOM 1628 N N . VAL A 1 208 ? -10.031 -26.719 6.773 1 36.88 208 VAL A N 1
ATOM 1629 C CA . VAL A 1 208 ? -9.781 -25.797 5.656 1 36.88 208 VAL A CA 1
ATOM 1630 C C . VAL A 1 208 ? -8.844 -26.469 4.648 1 36.88 208 VAL A C 1
ATOM 1632 O O . VAL A 1 208 ? -7.668 -26.688 4.941 1 36.88 208 VAL A O 1
ATOM 1635 N N . THR A 1 209 ? -9.281 -27.406 3.826 1 36.66 209 THR A N 1
ATOM 1636 C CA . THR A 1 209 ? -8.477 -27.891 2.709 1 36.66 209 THR A CA 1
ATOM 1637 C C . THR A 1 209 ? -7.91 -26.734 1.902 1 36.66 209 THR A C 1
ATOM 1639 O O . THR A 1 209 ? -8.648 -25.828 1.507 1 36.66 209 THR A O 1
ATOM 1642 N N . ALA A 1 210 ? -6.68 -26.344 2.18 1 42.72 210 ALA A N 1
ATOM 1643 C CA . ALA A 1 210 ? -5.949 -25.422 1.312 1 42.72 210 ALA A CA 1
ATOM 1644 C C . ALA A 1 210 ? -6.348 -25.609 -0.148 1 42.72 210 ALA A C 1
ATOM 1646 O O . ALA A 1 210 ? -6.309 -26.734 -0.67 1 42.72 210 ALA A O 1
ATOM 1647 N N . ASP A 1 211 ? -7.301 -24.891 -0.696 1 52.69 211 ASP A N 1
ATOM 1648 C CA . ASP A 1 211 ? -7.707 -24.891 -2.098 1 52.69 211 ASP A CA 1
ATOM 1649 C C . ASP A 1 211 ? -6.496 -24.781 -3.021 1 52.69 211 ASP A C 1
ATOM 1651 O O . ASP A 1 211 ? -5.949 -23.688 -3.207 1 52.69 211 ASP A O 1
ATOM 1655 N N . CYS A 1 212 ? -5.699 -25.906 -3.045 1 56.09 212 CYS A N 1
ATOM 1656 C CA . CYS A 1 212 ? -4.453 -25.922 -3.803 1 56.09 212 CYS A CA 1
ATOM 1657 C C . CYS A 1 212 ? -4.723 -26.094 -5.293 1 56.09 212 CYS A C 1
ATOM 1659 O O . CYS A 1 212 ? -4.035 -26.859 -5.969 1 56.09 212 CYS A O 1
ATOM 1661 N N . SER A 1 213 ? -5.715 -25.328 -5.852 1 78.75 213 SER A N 1
ATOM 1662 C CA . SER A 1 213 ? -5.824 -25.344 -7.305 1 78.75 213 SER A CA 1
ATOM 1663 C C . SER A 1 213 ? -4.691 -24.562 -7.957 1 78.75 213 SER A C 1
ATOM 1665 O O . SER A 1 213 ? -4.133 -23.656 -7.344 1 78.75 213 SER A O 1
ATOM 1667 N N . CYS A 1 214 ? -4.234 -25.172 -9.109 1 91.44 214 CYS A N 1
ATOM 1668 C CA . CYS A 1 214 ? -3.074 -24.578 -9.773 1 91.44 214 CYS A CA 1
ATOM 1669 C C . CYS A 1 214 ? -3.443 -23.266 -10.453 1 91.44 214 CYS A C 1
ATOM 1671 O O . CYS A 1 214 ? -2.564 -22.484 -10.812 1 91.44 214 CYS A O 1
ATOM 1673 N N . PHE A 1 215 ? -4.805 -23.094 -10.695 1 95.81 215 PHE A N 1
ATOM 1674 C CA . PHE A 1 215 ? -5.293 -21.844 -11.25 1 95.81 215 PHE A CA 1
ATOM 1675 C C . PHE A 1 215 ? -6.449 -21.297 -10.414 1 95.81 215 PHE A C 1
ATOM 1677 O O . PHE A 1 215 ? -7.223 -22.062 -9.844 1 95.81 215 PHE A O 1
ATOM 1684 N N . LEU A 1 216 ? -6.527 -19.984 -10.359 1 95 216 LEU A N 1
ATOM 1685 C CA . LEU A 1 216 ? -7.664 -19.266 -9.789 1 95 216 LEU A CA 1
ATOM 1686 C C . LEU A 1 216 ? -8 -18.031 -10.617 1 95 216 LEU A C 1
ATOM 1688 O O . LEU A 1 216 ? -7.133 -17.484 -11.305 1 95 216 LEU A O 1
ATOM 1692 N N . ALA A 1 217 ? -9.25 -17.703 -10.641 1 95.88 217 ALA A N 1
ATOM 1693 C CA . ALA A 1 217 ? -9.688 -16.469 -11.289 1 95.88 217 ALA A CA 1
ATOM 1694 C C . ALA A 1 217 ? -10.664 -15.711 -10.406 1 95.88 217 ALA A C 1
ATOM 1696 O O . ALA A 1 217 ? -11.508 -16.312 -9.727 1 95.88 217 ALA A O 1
ATOM 1697 N N . ASN A 1 218 ? -10.539 -14.43 -10.422 1 95.56 218 ASN A N 1
ATOM 1698 C CA . ASN A 1 218 ? -11.445 -13.555 -9.688 1 95.56 218 ASN A CA 1
ATOM 1699 C C . ASN A 1 218 ? -12.078 -12.508 -10.602 1 95.56 218 ASN A C 1
ATOM 1701 O O . ASN A 1 218 ? -11.398 -11.945 -11.461 1 95.56 218 ASN A O 1
ATOM 1705 N N . ALA A 1 219 ? -13.367 -12.328 -10.492 1 96.75 219 ALA A N 1
ATOM 1706 C CA . ALA A 1 219 ? -14.117 -11.227 -11.078 1 96.75 219 ALA A CA 1
ATOM 1707 C C . ALA A 1 219 ? -14.727 -10.336 -10 1 96.75 219 ALA A C 1
ATOM 1709 O O . ALA A 1 219 ? -15.914 -10.461 -9.688 1 96.75 219 ALA A O 1
ATOM 1710 N N . ALA A 1 220 ? -13.945 -9.43 -9.547 1 96.44 220 ALA A N 1
ATOM 1711 C CA . ALA A 1 220 ? -14.352 -8.594 -8.414 1 96.44 220 ALA A CA 1
ATOM 1712 C C . ALA A 1 220 ? -15.312 -7.504 -8.859 1 96.44 220 ALA A C 1
ATOM 1714 O O . ALA A 1 220 ? -15.102 -6.859 -9.891 1 96.44 220 ALA A O 1
ATOM 1715 N N . VAL A 1 221 ? -16.312 -7.281 -8.102 1 95.31 221 VAL A N 1
ATOM 1716 C CA . VAL A 1 221 ? -17.297 -6.246 -8.406 1 95.31 221 VAL A CA 1
ATOM 1717 C C . VAL A 1 221 ? -17.5 -5.355 -7.184 1 95.31 221 VAL A C 1
ATOM 1719 O O . VAL A 1 221 ? -17.078 -5.699 -6.078 1 95.31 221 VAL A O 1
ATOM 1722 N N . ALA A 1 222 ? -18.078 -4.172 -7.43 1 94.06 222 ALA A N 1
ATOM 1723 C CA . ALA A 1 222 ? -18.391 -3.262 -6.328 1 94.06 222 ALA A CA 1
ATOM 1724 C C . ALA A 1 222 ? -19.234 -3.951 -5.262 1 94.06 222 ALA A C 1
ATOM 1726 O O . ALA A 1 222 ? -20.156 -4.691 -5.582 1 94.06 222 ALA A O 1
ATOM 1727 N N . GLY A 1 223 ? -18.844 -3.752 -4.004 1 90.75 223 GLY A N 1
ATOM 1728 C CA . GLY A 1 223 ? -19.609 -4.328 -2.906 1 90.75 223 GLY A CA 1
ATOM 1729 C C . GLY A 1 223 ? -19 -5.613 -2.373 1 90.75 223 GLY A C 1
ATOM 1730 O O . GLY A 1 223 ? -19.359 -6.07 -1.286 1 90.75 223 GLY A O 1
ATOM 1731 N N . ASP A 1 224 ? -18.078 -6.242 -3.102 1 92.56 224 ASP A N 1
ATOM 1732 C CA . ASP A 1 224 ? -17.406 -7.449 -2.637 1 92.56 224 ASP A CA 1
ATOM 1733 C C . ASP A 1 224 ? -16.562 -7.164 -1.398 1 92.56 224 ASP A C 1
ATOM 1735 O O . ASP A 1 224 ? -16.125 -6.027 -1.187 1 92.56 224 ASP A O 1
ATOM 1739 N N . CYS A 1 225 ? -16.391 -8.117 -0.562 1 91.12 225 CYS A N 1
ATOM 1740 C CA . CYS A 1 225 ? -15.492 -8.086 0.582 1 91.12 225 CYS A CA 1
ATOM 1741 C C . CYS A 1 225 ? -14.5 -9.242 0.532 1 91.12 225 CYS A C 1
ATOM 1743 O O . CYS A 1 225 ? -14.898 -10.391 0.36 1 91.12 225 CYS A O 1
ATOM 1745 N N . TYR A 1 226 ? -13.312 -8.914 0.649 1 93.12 226 TYR A N 1
ATOM 1746 C CA . TYR A 1 226 ? -12.273 -9.93 0.587 1 93.12 226 TYR A CA 1
ATOM 1747 C C . TYR A 1 226 ? -11.508 -10.008 1.904 1 93.12 226 TYR A C 1
ATOM 1749 O O . TYR A 1 226 ? -11.383 -9.008 2.615 1 93.12 226 TYR A O 1
ATOM 1757 N N . SER A 1 227 ? -10.969 -11.156 2.215 1 92.81 227 SER A N 1
ATOM 1758 C CA . SER A 1 227 ? -10.219 -11.383 3.447 1 92.81 227 SER A CA 1
ATOM 1759 C C . SER A 1 227 ? -8.719 -11.453 3.176 1 92.81 227 SER A C 1
ATOM 1761 O O . SER A 1 227 ? -8.297 -11.898 2.104 1 92.81 227 SER A O 1
ATOM 1763 N N . TRP A 1 228 ? -8 -11.039 4.172 1 96 228 TRP A N 1
ATOM 1764 C CA . TRP A 1 228 ? -6.555 -11.234 4.133 1 96 228 TRP A CA 1
ATOM 1765 C C . TRP A 1 228 ? -6.203 -12.719 4.16 1 96 228 TRP A C 1
ATOM 1767 O O . TRP A 1 228 ? -6.777 -13.484 4.938 1 96 228 TRP A O 1
ATOM 1777 N N . HIS A 1 229 ? -5.242 -13.125 3.283 1 95.12 229 HIS A N 1
ATOM 1778 C CA . HIS A 1 229 ? -4.836 -14.523 3.225 1 95.12 229 HIS A CA 1
ATOM 1779 C C . HIS A 1 229 ? -3.457 -14.672 2.586 1 95.12 229 HIS A C 1
ATOM 1781 O O . HIS A 1 229 ? -2.928 -13.719 2.014 1 95.12 229 HIS A O 1
ATOM 1787 N N . VAL A 1 230 ? -2.855 -15.781 2.811 1 95.88 230 VAL A N 1
ATOM 1788 C CA . VAL A 1 230 ? -1.688 -16.203 2.049 1 95.88 230 VAL A CA 1
ATOM 1789 C C . VAL A 1 230 ? -2.09 -17.297 1.06 1 95.88 230 VAL A C 1
ATOM 1791 O O . VAL A 1 230 ? -3.084 -18 1.266 1 95.88 230 VAL A O 1
ATOM 1794 N N . ASP A 1 231 ? -1.404 -17.328 -0.039 1 95.31 231 ASP A N 1
ATOM 1795 C CA . ASP A 1 231 ? -1.724 -18.375 -1.004 1 95.31 231 ASP A CA 1
ATOM 1796 C C . ASP A 1 231 ? -1.275 -19.75 -0.496 1 95.31 231 ASP A C 1
ATOM 1798 O O . ASP A 1 231 ? -1.989 -20.734 -0.659 1 95.31 231 ASP A O 1
ATOM 1802 N N . ALA A 1 232 ? -0.059 -19.828 0.04 1 94.69 232 ALA A N 1
ATOM 1803 C CA . ALA A 1 232 ? 0.487 -21.062 0.617 1 94.69 232 ALA A CA 1
ATOM 1804 C C . ALA A 1 232 ? 1.762 -20.781 1.405 1 94.69 232 ALA A C 1
ATOM 1806 O O . ALA A 1 232 ? 2.447 -19.781 1.151 1 94.69 232 ALA A O 1
ATOM 1807 N N . ASP A 1 233 ? 1.961 -21.547 2.309 1 94.31 233 ASP A N 1
ATOM 1808 C CA . ASP A 1 233 ? 3.166 -21.578 3.131 1 94.31 233 ASP A CA 1
ATOM 1809 C C . ASP A 1 233 ? 3.646 -23 3.367 1 94.31 233 ASP A C 1
ATOM 1811 O O . ASP A 1 233 ? 3.002 -23.766 4.086 1 94.31 233 ASP A O 1
ATOM 1815 N N . PRO A 1 234 ? 4.805 -23.359 2.805 1 94.38 234 PRO A N 1
ATOM 1816 C CA . PRO A 1 234 ? 5.23 -24.75 2.906 1 94.38 234 PRO A CA 1
ATOM 1817 C C . PRO A 1 234 ? 5.484 -25.188 4.348 1 94.38 234 PRO A C 1
ATOM 1819 O O . PRO A 1 234 ? 5.473 -26.375 4.645 1 94.38 234 PRO A O 1
ATOM 1822 N N . SER A 1 235 ? 5.684 -24.25 5.254 1 93.31 235 SER A N 1
ATOM 1823 C CA . SER A 1 235 ? 5.922 -24.594 6.652 1 93.31 235 SER A CA 1
ATOM 1824 C C . SER A 1 235 ? 4.645 -25.078 7.324 1 93.31 235 SER A C 1
ATOM 1826 O O . SER A 1 235 ? 4.691 -25.641 8.414 1 93.31 235 SER A O 1
ATOM 1828 N N . THR A 1 236 ? 3.527 -24.875 6.703 1 92.81 236 THR A N 1
ATOM 1829 C CA . THR A 1 236 ? 2.248 -25.219 7.309 1 92.81 236 THR A CA 1
ATOM 1830 C C . THR A 1 236 ? 1.616 -26.406 6.594 1 92.81 236 THR A C 1
ATOM 1832 O O . THR A 1 236 ? 0.473 -26.781 6.875 1 92.81 236 THR A O 1
ATOM 1835 N N . PHE A 1 237 ? 2.34 -27 5.633 1 93.06 237 PHE A N 1
ATOM 1836 C CA . PHE A 1 237 ? 1.781 -28.125 4.887 1 93.06 237 PHE A CA 1
ATOM 1837 C C . PHE A 1 237 ? 1.575 -29.328 5.789 1 93.06 237 PHE A C 1
ATOM 1839 O O . PHE A 1 237 ? 2.363 -29.562 6.707 1 93.06 237 PHE A O 1
ATOM 1846 N N . PRO A 1 238 ? 0.524 -30.062 5.453 1 91.06 238 PRO A N 1
ATOM 1847 C CA . PRO A 1 238 ? 0.273 -31.25 6.27 1 91.06 238 PRO A CA 1
ATOM 1848 C C . PRO A 1 238 ? 1.41 -32.25 6.195 1 91.06 238 PRO A C 1
ATOM 1850 O O . PRO A 1 238 ? 2.021 -32.438 5.141 1 91.06 238 PRO A O 1
ATOM 1853 N N . GLN A 1 239 ? 1.62 -32.906 7.344 1 88.44 239 GLN A N 1
ATOM 1854 C CA . GLN A 1 239 ? 2.613 -33.969 7.457 1 88.44 239 GLN A CA 1
ATOM 1855 C C . GLN A 1 239 ? 2.012 -35.219 8.094 1 88.44 239 GLN A C 1
ATOM 1857 O O . GLN A 1 239 ? 1.321 -35.156 9.109 1 88.44 239 GLN A O 1
ATOM 1862 N N . PRO A 1 240 ? 2.215 -36.344 7.562 1 89.94 240 PRO A N 1
ATOM 1863 C CA . PRO A 1 240 ? 3.041 -36.562 6.371 1 89.94 240 PRO A CA 1
ATOM 1864 C C . PRO A 1 240 ? 2.275 -36.344 5.07 1 89.94 240 PRO A C 1
ATOM 1866 O O . PRO A 1 240 ? 1.049 -36.469 5.043 1 89.94 240 PRO A O 1
ATOM 1869 N N . SER A 1 241 ? 2.92 -35.969 4.039 1 91.06 241 SER A N 1
ATOM 1870 C CA . SER A 1 241 ? 2.451 -35.875 2.658 1 91.06 241 SER A CA 1
ATOM 1871 C C . SER A 1 241 ? 3.578 -36.156 1.671 1 91.06 241 SER A C 1
ATOM 1873 O O . SER A 1 241 ? 4.754 -36.125 2.035 1 91.06 241 SER A O 1
ATOM 1875 N N . PRO A 1 242 ? 3.229 -36.531 0.447 1 93.44 242 PRO A N 1
ATOM 1876 C CA . PRO A 1 242 ? 4.297 -36.719 -0.536 1 93.44 242 PRO A CA 1
ATOM 1877 C C . PRO A 1 242 ? 5.23 -35.5 -0.641 1 93.44 242 PRO A C 1
ATOM 1879 O O . PRO A 1 242 ? 6.438 -35.688 -0.826 1 93.44 242 PRO A O 1
ATOM 1882 N N . TRP A 1 243 ? 4.727 -34.344 -0.457 1 94.81 243 TRP A N 1
ATOM 1883 C CA . TRP A 1 243 ? 5.551 -33.125 -0.511 1 94.81 243 TRP A CA 1
ATOM 1884 C C . TRP A 1 243 ? 6.547 -33.094 0.643 1 94.81 243 TRP A C 1
ATOM 1886 O O . TRP A 1 243 ? 7.75 -32.906 0.43 1 94.81 243 TRP A O 1
ATOM 1896 N N . THR A 1 244 ? 6.043 -33.281 1.84 1 94.12 244 THR A N 1
ATOM 1897 C CA . THR A 1 244 ? 6.91 -33.188 3.01 1 94.12 244 THR A CA 1
ATOM 1898 C C . THR A 1 244 ? 7.875 -34.375 3.066 1 94.12 244 THR A C 1
ATOM 1900 O O . THR A 1 244 ? 8.961 -34.25 3.645 1 94.12 244 THR A O 1
ATOM 1903 N N . ASP A 1 245 ? 7.457 -35.5 2.504 1 95 245 ASP A N 1
ATOM 1904 C CA . ASP A 1 245 ? 8.375 -36.625 2.396 1 95 245 ASP A CA 1
ATOM 1905 C C . ASP A 1 245 ? 9.555 -36.281 1.496 1 95 245 ASP A C 1
ATOM 1907 O O . ASP A 1 245 ? 10.688 -36.688 1.774 1 95 245 ASP A O 1
ATOM 1911 N N . ALA A 1 246 ? 9.25 -35.531 0.498 1 94.12 246 ALA A N 1
ATOM 1912 C CA . ALA A 1 246 ? 10.273 -35.219 -0.499 1 94.12 246 ALA A CA 1
ATOM 1913 C C . ALA A 1 246 ? 11.133 -34.031 -0.062 1 94.12 246 ALA A C 1
ATOM 1915 O O . ALA A 1 246 ? 12.352 -34.031 -0.267 1 94.12 246 ALA A O 1
ATOM 1916 N N . PHE A 1 247 ? 10.516 -33 0.547 1 93.31 247 PHE A N 1
ATOM 1917 C CA . PHE A 1 247 ? 11.227 -31.75 0.729 1 93.31 247 PHE A CA 1
ATOM 1918 C C . PHE A 1 247 ? 11.305 -31.375 2.205 1 93.31 247 PHE A C 1
ATOM 1920 O O . PHE A 1 247 ? 11.992 -30.438 2.578 1 93.31 247 PHE A O 1
ATOM 1927 N N . GLY A 1 248 ? 10.57 -32.062 3.055 1 92.56 248 GLY A N 1
ATOM 1928 C CA . GLY A 1 248 ? 10.523 -31.719 4.469 1 92.56 248 GLY A CA 1
ATOM 1929 C C . GLY A 1 248 ? 9.672 -30.5 4.762 1 92.56 248 GLY A C 1
ATOM 1930 O O . GLY A 1 248 ? 8.945 -30.016 3.889 1 92.56 248 GLY A O 1
ATOM 1931 N N . SER A 1 249 ? 9.703 -30.109 6.031 1 92.56 249 SER A N 1
ATOM 1932 C CA . SER A 1 249 ? 9.102 -28.859 6.477 1 92.56 249 SER A CA 1
ATOM 1933 C C . SER A 1 249 ? 10.109 -27.719 6.441 1 92.56 249 SER A C 1
ATOM 1935 O O . SER A 1 249 ? 11.188 -27.812 7.035 1 92.56 249 SER A O 1
ATOM 1937 N N . TYR A 1 250 ? 9.734 -26.688 5.703 1 94.06 250 TYR A N 1
ATOM 1938 C CA . TYR A 1 250 ? 10.688 -25.594 5.535 1 94.06 250 TYR A CA 1
ATOM 1939 C C . TYR A 1 250 ? 9.969 -24.266 5.371 1 94.06 250 TYR A C 1
ATOM 1941 O O . TYR A 1 250 ? 8.758 -24.234 5.117 1 94.06 250 TYR A O 1
ATOM 1949 N N . CYS A 1 251 ? 10.672 -23.156 5.621 1 95.31 251 CYS A N 1
ATOM 1950 C CA . CYS A 1 251 ? 10.172 -21.828 5.32 1 95.31 251 CYS A CA 1
ATOM 1951 C C . CYS A 1 251 ? 10.43 -21.453 3.865 1 95.31 251 CYS A C 1
ATOM 1953 O O . CYS A 1 251 ? 11.516 -21.719 3.34 1 95.31 251 CYS A O 1
ATOM 1955 N N . ASN A 1 252 ? 9.422 -20.938 3.23 1 96.62 252 ASN A N 1
ATOM 1956 C CA . ASN A 1 252 ? 9.578 -20.531 1.834 1 96.62 252 ASN A CA 1
ATOM 1957 C C . ASN A 1 252 ? 10.906 -19.812 1.599 1 96.62 252 ASN A C 1
ATOM 1959 O O . ASN A 1 252 ? 11.43 -19.172 2.504 1 96.62 252 ASN A O 1
ATOM 1963 N N . ARG A 1 253 ? 11.547 -20 0.483 1 95.31 253 ARG A N 1
ATOM 1964 C CA . ARG A 1 253 ? 12.789 -19.359 0.044 1 95.31 253 ARG A CA 1
ATOM 1965 C C . ARG A 1 253 ? 13.992 -20 0.718 1 95.31 253 ARG A C 1
ATOM 1967 O O . ARG A 1 253 ? 15.102 -19.469 0.651 1 95.31 253 ARG A O 1
ATOM 1974 N N . GLU A 1 254 ? 13.82 -21.109 1.445 1 93.69 254 GLU A N 1
ATOM 1975 C CA . GLU A 1 254 ? 14.984 -21.812 1.967 1 93.69 254 GLU A CA 1
ATOM 1976 C C . GLU A 1 254 ? 15.867 -22.344 0.835 1 93.69 254 GLU A C 1
ATOM 1978 O O . GLU A 1 254 ? 15.375 -22.938 -0.117 1 93.69 254 GLU A O 1
ATOM 1983 N N . PRO A 1 255 ? 17.141 -22.109 0.953 1 91.06 255 PRO A N 1
ATOM 1984 C CA . PRO A 1 255 ? 18.031 -22.578 -0.109 1 91.06 255 PRO A CA 1
ATOM 1985 C C . PRO A 1 255 ? 17.922 -24.078 -0.342 1 91.06 255 PRO A C 1
ATOM 1987 O O . PRO A 1 255 ? 17.844 -24.859 0.617 1 91.06 255 PRO A O 1
ATOM 1990 N N . GLY A 1 256 ? 17.859 -24.438 -1.645 1 89.81 256 GLY A N 1
ATOM 1991 C CA . GLY A 1 256 ? 17.828 -25.844 -2.031 1 89.81 256 GLY A CA 1
ATOM 1992 C C . GLY A 1 256 ? 16.422 -26.406 -2.047 1 89.81 256 GLY A C 1
ATOM 1993 O O . GLY A 1 256 ? 16.203 -27.547 -2.463 1 89.81 256 GLY A O 1
ATOM 1994 N N . LYS A 1 257 ? 15.461 -25.656 -1.562 1 93.19 257 LYS A N 1
ATOM 1995 C CA . LYS A 1 257 ? 14.078 -26.109 -1.513 1 93.19 257 LYS A CA 1
ATOM 1996 C C . LYS A 1 257 ? 13.234 -25.406 -2.58 1 93.19 257 LYS A C 1
ATOM 1998 O O . LYS A 1 257 ? 13.594 -24.328 -3.057 1 93.19 257 LYS A O 1
ATOM 2003 N N . PRO A 1 258 ? 12.148 -25.984 -2.971 1 95.06 258 PRO A N 1
ATOM 2004 C CA . PRO A 1 258 ? 11.266 -25.328 -3.93 1 95.06 258 PRO A CA 1
ATOM 2005 C C . PRO A 1 258 ? 10.719 -24 -3.406 1 95.06 258 PRO A C 1
ATOM 2007 O O . PRO A 1 258 ? 10.32 -23.906 -2.242 1 95.06 258 PRO A O 1
ATOM 2010 N N . LEU A 1 259 ? 10.742 -23.016 -4.234 1 97.5 259 LEU A N 1
ATOM 2011 C CA . LEU A 1 259 ? 10.109 -21.734 -3.947 1 97.5 259 LEU A CA 1
ATOM 2012 C C . LEU A 1 259 ? 8.656 -21.734 -4.406 1 97.5 259 LEU A C 1
ATOM 2014 O O . LEU A 1 259 ? 8.367 -22 -5.578 1 97.5 259 LEU A O 1
ATOM 2018 N N . LEU A 1 260 ? 7.766 -21.469 -3.494 1 97.56 260 LEU A N 1
ATOM 2019 C CA . LEU A 1 260 ? 6.359 -21.312 -3.857 1 97.56 260 LEU A CA 1
ATOM 2020 C C . LEU A 1 260 ? 6.043 -19.859 -4.199 1 97.56 260 LEU A C 1
ATOM 2022 O O . LEU A 1 260 ? 6.309 -18.953 -3.4 1 97.56 260 LEU A O 1
ATOM 2026 N N . PHE A 1 261 ? 5.48 -19.641 -5.406 1 98.38 261 PHE A N 1
ATOM 2027 C CA . PHE A 1 261 ? 5.145 -18.281 -5.816 1 98.38 261 PHE A CA 1
ATOM 2028 C C . PHE A 1 261 ? 3.904 -18.266 -6.703 1 98.38 261 PHE A C 1
ATOM 2030 O O . PHE A 1 261 ? 3.51 -19.312 -7.234 1 98.38 261 PHE A O 1
ATOM 2037 N N . SER A 1 262 ? 3.244 -17.125 -6.781 1 98.56 262 SER A N 1
ATOM 2038 C CA . SER A 1 262 ? 2.062 -16.938 -7.617 1 98.56 262 SER A CA 1
ATOM 2039 C C . SER A 1 262 ? 2.309 -15.891 -8.703 1 98.56 262 SER A C 1
ATOM 2041 O O . SER A 1 262 ? 3.047 -14.93 -8.492 1 98.56 262 SER A O 1
ATOM 2043 N N . LEU A 1 263 ? 1.773 -16.172 -9.844 1 98.88 263 LEU A N 1
ATOM 2044 C CA . LEU A 1 263 ? 1.665 -15.188 -10.922 1 98.88 263 LEU A CA 1
ATOM 2045 C C . LEU A 1 263 ? 0.232 -14.688 -11.062 1 98.88 263 LEU A C 1
ATOM 2047 O O . LEU A 1 263 ? -0.689 -15.477 -11.281 1 98.88 263 LEU A O 1
ATOM 2051 N N . LEU A 1 264 ? 0.035 -13.414 -10.828 1 98.81 264 LEU A N 1
ATOM 2052 C CA . LEU A 1 264 ? -1.264 -12.766 -10.977 1 98.81 264 LEU A CA 1
ATOM 2053 C C . LEU A 1 264 ? -1.291 -11.883 -12.219 1 98.81 264 LEU A C 1
ATOM 2055 O O . LEU A 1 264 ? -0.426 -11.016 -12.391 1 98.81 264 LEU A O 1
ATOM 2059 N N . LEU A 1 265 ? -2.289 -12.102 -13.102 1 98.88 265 LEU A N 1
ATOM 2060 C CA . LEU A 1 265 ? -2.465 -11.305 -14.312 1 98.88 265 LEU A CA 1
ATOM 2061 C C . LEU A 1 265 ? -3.732 -10.461 -14.227 1 98.88 265 LEU A C 1
ATOM 2063 O O . LEU A 1 265 ? -4.801 -10.969 -13.883 1 98.88 265 LEU A O 1
ATOM 2067 N N . TYR A 1 266 ? -3.607 -9.203 -14.5 1 98.38 266 TYR A N 1
ATOM 2068 C CA . TYR A 1 266 ? -4.773 -8.352 -14.719 1 98.38 266 TYR A CA 1
ATOM 2069 C C . TYR A 1 266 ? -5.207 -8.398 -16.188 1 98.38 266 TYR A C 1
ATOM 2071 O O . TYR A 1 266 ? -4.406 -8.141 -17.078 1 98.38 266 TYR A O 1
ATOM 2079 N N . LEU A 1 267 ? -6.461 -8.625 -16.406 1 97.69 267 LEU A N 1
ATOM 2080 C CA . LEU A 1 267 ? -6.867 -8.914 -17.781 1 97.69 267 LEU A CA 1
ATOM 2081 C C . LEU A 1 267 ? -7.715 -7.777 -18.344 1 97.69 267 LEU A C 1
ATOM 2083 O O . LEU A 1 267 ? -8.008 -7.746 -19.547 1 97.69 267 LEU A O 1
ATOM 2087 N N . ASP A 1 268 ? -8.047 -6.82 -17.516 1 95.19 268 ASP A N 1
ATOM 2088 C CA . ASP A 1 268 ? -8.852 -5.688 -17.969 1 95.19 268 ASP A CA 1
ATOM 2089 C C . ASP A 1 268 ? -8.031 -4.75 -18.859 1 95.19 268 ASP A C 1
ATOM 2091 O O . ASP A 1 268 ? -6.805 -4.727 -18.781 1 95.19 268 ASP A O 1
ATOM 2095 N N . GLY A 1 269 ? -8.734 -4.055 -19.766 1 93.75 269 GLY A N 1
ATOM 2096 C CA . GLY A 1 269 ? -8.102 -2.973 -20.5 1 93.75 269 GLY A CA 1
ATOM 2097 C C . GLY A 1 269 ? -7.812 -1.754 -19.641 1 93.75 269 GLY A C 1
ATOM 2098 O O . GLY A 1 269 ? -7.18 -1.862 -18.594 1 93.75 269 GLY A O 1
ATOM 2099 N N . GLU A 1 270 ? -8.336 -0.662 -20.078 1 93.81 270 GLU A N 1
ATOM 2100 C CA . GLU A 1 270 ? -8.148 0.561 -19.297 1 93.81 270 GLU A CA 1
ATOM 2101 C C . GLU A 1 270 ? -8.875 0.478 -17.953 1 93.81 270 GLU A C 1
ATOM 2103 O O . GLU A 1 270 ? -10.023 0.038 -17.891 1 93.81 270 GLU A O 1
ATOM 2108 N N . TRP A 1 271 ? -8.203 0.858 -17 1 95.94 271 TRP A N 1
ATOM 2109 C CA . TRP A 1 271 ? -8.781 0.855 -15.664 1 95.94 271 TRP A CA 1
ATOM 2110 C C . TRP A 1 271 ? -8.586 2.205 -14.984 1 95.94 271 TRP A C 1
ATOM 2112 O O . TRP A 1 271 ? -7.586 2.422 -14.289 1 95.94 271 TRP A O 1
ATOM 2122 N N . PRO A 1 272 ? -9.539 3.084 -15.117 1 96.25 272 PRO A N 1
ATOM 2123 C CA . PRO A 1 272 ? -9.43 4.43 -14.547 1 96.25 272 PRO A CA 1
ATOM 2124 C C . PRO A 1 272 ? -9.18 4.414 -13.039 1 96.25 272 PRO A C 1
ATOM 2126 O O . PRO A 1 272 ? -9.641 3.502 -12.344 1 96.25 272 PRO A O 1
ATOM 2129 N N . LEU A 1 273 ? -8.516 5.473 -12.586 1 96.44 273 LEU A N 1
ATOM 2130 C CA . LEU A 1 273 ? -8.133 5.609 -11.18 1 96.44 273 LEU A CA 1
ATOM 2131 C C . LEU A 1 273 ? -9.352 5.516 -10.273 1 96.44 273 LEU A C 1
ATOM 2133 O O . LEU A 1 273 ? -9.289 4.898 -9.203 1 96.44 273 LEU A O 1
ATOM 2137 N N . ALA A 1 274 ? -10.445 6.02 -10.633 1 95.12 274 ALA A N 1
ATOM 2138 C CA . ALA A 1 274 ? -11.656 6.098 -9.82 1 95.12 274 ALA A CA 1
ATOM 2139 C C . ALA A 1 274 ? -12.281 4.719 -9.633 1 95.12 274 ALA A C 1
ATOM 2141 O O . ALA A 1 274 ? -13.164 4.539 -8.789 1 95.12 274 ALA A O 1
ATOM 2142 N N . ASN A 1 275 ? -11.773 3.723 -10.398 1 96.25 275 ASN A N 1
ATOM 2143 C CA . ASN A 1 275 ? -12.367 2.393 -10.344 1 96.25 275 ASN A CA 1
ATOM 2144 C C . ASN A 1 275 ? -11.836 1.585 -9.164 1 96.25 275 ASN A C 1
ATOM 2146 O O . ASN A 1 275 ? -12.398 0.542 -8.82 1 96.25 275 ASN A O 1
ATOM 2150 N N . ASP A 1 276 ? -10.727 2.008 -8.539 1 97.06 276 ASP A N 1
ATOM 2151 C CA . ASP A 1 276 ? -10.117 1.326 -7.395 1 97.06 276 ASP A CA 1
ATOM 2152 C C . ASP A 1 276 ? -9.695 -0.095 -7.766 1 97.06 276 ASP A C 1
ATOM 2154 O O . ASP A 1 276 ? -8.977 -0.299 -8.742 1 97.06 276 ASP A O 1
ATOM 2158 N N . ALA A 1 277 ? -9.922 -1.091 -6.898 1 97.62 277 ALA A N 1
ATOM 2159 C CA . ALA A 1 277 ? -9.695 -2.52 -7.105 1 97.62 277 ALA A CA 1
ATOM 2160 C C . ALA A 1 277 ? -8.211 -2.865 -6.992 1 97.62 277 ALA A C 1
ATOM 2162 O O . ALA A 1 277 ? -7.691 -3.656 -7.781 1 97.62 277 ALA A O 1
ATOM 2163 N N . GLU A 1 278 ? -7.543 -2.338 -6.047 1 98.5 278 GLU A N 1
ATOM 2164 C CA . GLU A 1 278 ? -6.129 -2.619 -5.828 1 98.5 278 GLU A CA 1
ATOM 2165 C C . GLU A 1 278 ? -5.93 -3.994 -5.199 1 98.5 278 GLU A C 1
ATOM 2167 O O . GLU A 1 278 ? -6.809 -4.492 -4.492 1 98.5 278 GLU A O 1
ATOM 2172 N N . THR A 1 279 ? -4.852 -4.641 -5.473 1 98.75 279 THR A N 1
ATOM 2173 C CA . THR A 1 279 ? -4.355 -5.754 -4.668 1 98.75 279 THR A CA 1
ATOM 2174 C C . THR A 1 279 ? -3.375 -5.262 -3.605 1 98.75 279 THR A C 1
ATOM 2176 O O . THR A 1 279 ? -2.379 -4.609 -3.93 1 98.75 279 THR A O 1
ATOM 2179 N N . LEU A 1 280 ? -3.674 -5.535 -2.371 1 98.75 280 LEU A N 1
ATOM 2180 C CA . LEU A 1 280 ? -2.877 -5.055 -1.249 1 98.75 280 LEU A CA 1
ATOM 2181 C C . LEU A 1 280 ? -1.993 -6.164 -0.692 1 98.75 280 LEU A C 1
ATOM 2183 O O . LEU A 1 280 ? -2.443 -7.301 -0.537 1 98.75 280 LEU A O 1
ATOM 2187 N N . PHE A 1 281 ? -0.745 -5.852 -0.429 1 98.81 281 PHE A N 1
ATOM 2188 C CA . PHE A 1 281 ? 0.238 -6.762 0.147 1 98.81 281 PHE A CA 1
ATOM 2189 C C . PHE A 1 281 ? 0.75 -6.234 1.48 1 98.81 281 PHE A C 1
ATOM 2191 O O . PHE A 1 281 ? 1.369 -5.168 1.535 1 98.81 281 PHE A O 1
ATOM 2198 N N . LEU A 1 282 ? 0.534 -6.988 2.504 1 98.62 282 LEU A N 1
ATOM 2199 C CA . LEU A 1 282 ? 0.725 -6.516 3.871 1 98.62 282 LEU A CA 1
ATOM 2200 C C . LEU A 1 282 ? 2.131 -6.836 4.363 1 98.62 282 LEU A C 1
ATOM 2202 O O . LEU A 1 282 ? 2.633 -7.941 4.152 1 98.62 282 LEU A O 1
ATOM 2206 N N . ASP A 1 283 ? 2.805 -5.871 4.848 1 98.31 283 ASP A N 1
ATOM 2207 C CA . ASP A 1 283 ? 3.914 -6.086 5.773 1 98.31 283 ASP A CA 1
ATOM 2208 C C . ASP A 1 283 ? 3.414 -6.203 7.215 1 98.31 283 ASP A C 1
ATOM 2210 O O . ASP A 1 283 ? 3.172 -5.191 7.879 1 98.31 283 ASP A O 1
ATOM 2214 N N . SER A 1 284 ? 3.273 -7.371 7.707 1 95.38 284 SER A N 1
ATOM 2215 C CA . SER A 1 284 ? 2.514 -7.676 8.914 1 95.38 284 SER A CA 1
ATOM 2216 C C . SER A 1 284 ? 3.158 -7.047 10.148 1 95.38 284 SER A C 1
ATOM 2218 O O . SER A 1 284 ? 2.461 -6.609 11.062 1 95.38 284 SER A O 1
ATOM 2220 N N . MET A 1 285 ? 4.414 -6.98 10.172 1 93.69 285 MET A N 1
ATOM 2221 C CA . MET A 1 285 ? 5.105 -6.492 11.367 1 93.69 285 MET A CA 1
ATOM 2222 C C . MET A 1 285 ? 4.91 -4.988 11.531 1 93.69 285 MET A C 1
ATOM 2224 O O . MET A 1 285 ? 4.84 -4.488 12.648 1 93.69 285 MET A O 1
ATOM 2228 N N . SER A 1 286 ? 4.809 -4.285 10.406 1 96.81 286 SER A N 1
ATOM 2229 C CA . SER A 1 286 ? 4.672 -2.832 10.492 1 96.81 286 SER A CA 1
ATOM 2230 C C . SER A 1 286 ? 3.215 -2.402 10.359 1 96.81 286 SER A C 1
ATOM 2232 O O . SER A 1 286 ? 2.887 -1.232 10.562 1 96.81 286 SER A O 1
ATOM 2234 N N . ASP A 1 287 ? 2.326 -3.312 10.023 1 97.56 287 ASP A N 1
ATOM 2235 C CA . ASP A 1 287 ? 0.931 -2.986 9.75 1 97.56 287 ASP A CA 1
ATOM 2236 C C . ASP A 1 287 ? 0.821 -1.893 8.695 1 97.56 287 ASP A C 1
ATOM 2238 O O . ASP A 1 287 ? 0.032 -0.956 8.844 1 97.56 287 ASP A O 1
ATOM 2242 N N . THR A 1 288 ? 1.682 -1.84 7.793 1 98.56 288 THR A N 1
ATOM 2243 C CA . THR A 1 288 ? 1.696 -1.094 6.539 1 98.56 288 THR A CA 1
ATOM 2244 C C . THR A 1 288 ? 1.925 -2.029 5.355 1 98.56 288 THR A C 1
ATOM 2246 O O . THR A 1 288 ? 2.09 -3.238 5.535 1 98.56 288 THR A O 1
ATOM 2249 N N . GLY A 1 289 ? 1.86 -1.498 4.129 1 98.69 289 GLY A N 1
ATOM 2250 C CA . GLY A 1 289 ? 2.078 -2.395 3.006 1 98.69 289 GLY A CA 1
ATOM 2251 C C . GLY A 1 289 ? 2.109 -1.68 1.669 1 98.69 289 GLY A C 1
ATOM 2252 O O . GLY A 1 289 ? 2.215 -0.453 1.618 1 98.69 289 GLY A O 1
ATOM 2253 N N . VAL A 1 290 ? 2.117 -2.508 0.652 1 98.75 290 VAL A N 1
ATOM 2254 C CA . VAL A 1 290 ? 2.199 -2.076 -0.739 1 98.75 290 VAL A CA 1
ATOM 2255 C C . VAL A 1 290 ? 0.919 -2.465 -1.477 1 98.75 290 VAL A C 1
ATOM 2257 O O . VAL A 1 290 ? 0.301 -3.484 -1.165 1 98.75 290 VAL A O 1
ATOM 2260 N N . PHE A 1 291 ? 0.497 -1.587 -2.373 1 98.81 291 PHE A N 1
ATOM 2261 C CA . PHE A 1 291 ? -0.621 -2.012 -3.209 1 98.81 291 PHE A CA 1
ATOM 2262 C C . PHE A 1 291 ? -0.289 -1.839 -4.684 1 98.81 291 PHE A C 1
ATOM 2264 O O . PHE A 1 291 ? 0.604 -1.066 -5.039 1 98.81 291 PHE A O 1
ATOM 2271 N N . VAL A 1 292 ? -0.931 -2.598 -5.5 1 98.88 292 VAL A N 1
ATOM 2272 C CA . VAL A 1 292 ? -0.783 -2.594 -6.953 1 98.88 292 VAL A CA 1
ATOM 2273 C C . VAL A 1 292 ? -2.146 -2.395 -7.609 1 98.88 292 VAL A C 1
ATOM 2275 O O . VAL A 1 292 ? -3.111 -3.086 -7.273 1 98.88 292 VAL A O 1
ATOM 2278 N N . ARG A 1 293 ? -2.229 -1.452 -8.5 1 98.81 293 ARG A N 1
ATOM 2279 C CA . ARG A 1 293 ? -3.459 -1.238 -9.258 1 98.81 293 ARG A CA 1
ATOM 2280 C C . ARG A 1 293 ? -3.496 -2.119 -10.5 1 98.81 293 ARG A C 1
ATOM 2282 O O . ARG A 1 293 ? -2.453 -2.43 -11.078 1 98.81 293 ARG A O 1
ATOM 2289 N N . PRO A 1 294 ? -4.75 -2.498 -10.891 1 98.25 294 PRO A N 1
ATOM 2290 C CA . PRO A 1 294 ? -4.852 -3.17 -12.188 1 98.25 294 PRO A CA 1
ATOM 2291 C C . PRO A 1 294 ? -4.418 -2.277 -13.344 1 98.25 294 PRO A C 1
ATOM 2293 O O . PRO A 1 294 ? -4.703 -1.077 -13.344 1 98.25 294 PRO A O 1
ATOM 2296 N N . LYS A 1 295 ? -3.664 -2.852 -14.188 1 97.56 295 LYS A N 1
ATOM 2297 C CA . LYS A 1 295 ? -3.199 -2.158 -15.383 1 97.56 295 LYS A CA 1
ATOM 2298 C C . LYS A 1 295 ? -3.068 -3.123 -16.562 1 97.56 295 LYS A C 1
ATOM 2300 O O . LYS A 1 295 ? -2.654 -4.27 -16.391 1 97.56 295 LYS A O 1
ATOM 2305 N N . ARG A 1 296 ? -3.451 -2.574 -17.703 1 96.5 296 ARG A N 1
ATOM 2306 C CA . ARG A 1 296 ? -3.369 -3.338 -18.938 1 96.5 296 ARG A CA 1
ATOM 2307 C C . ARG A 1 296 ? -1.967 -3.902 -19.141 1 96.5 296 ARG A C 1
ATOM 2309 O O . ARG A 1 296 ? -0.984 -3.158 -19.125 1 96.5 296 ARG A O 1
ATOM 2316 N N . GLY A 1 297 ? -1.904 -5.324 -19.266 1 97.31 297 GLY A N 1
ATOM 2317 C CA . GLY A 1 297 ? -0.642 -5.973 -19.578 1 97.31 297 GLY A CA 1
ATOM 2318 C C . GLY A 1 297 ? 0.227 -6.207 -18.359 1 97.31 297 GLY A C 1
ATOM 2319 O O . GLY A 1 297 ? 1.341 -6.723 -18.469 1 97.31 297 GLY A O 1
ATOM 2320 N N . ARG A 1 298 ? -0.27 -5.875 -17.188 1 98.56 298 ARG A N 1
ATOM 2321 C CA . ARG A 1 298 ? 0.511 -5.961 -15.953 1 98.56 298 ARG A CA 1
ATOM 2322 C C . ARG A 1 298 ? 0.427 -7.363 -15.352 1 98.56 298 ARG A C 1
ATOM 2324 O O . ARG A 1 298 ? -0.64 -7.98 -15.352 1 98.56 298 ARG A O 1
ATOM 2331 N N . ALA A 1 299 ? 1.568 -7.848 -14.867 1 98.88 299 ALA A N 1
ATOM 2332 C CA . ALA A 1 299 ? 1.679 -9.094 -14.109 1 98.88 299 ALA A CA 1
ATOM 2333 C C . ALA A 1 299 ? 2.311 -8.852 -12.742 1 98.88 299 ALA A C 1
ATOM 2335 O O . ALA A 1 299 ? 3.17 -7.98 -12.594 1 98.88 299 ALA A O 1
ATOM 2336 N N . VAL A 1 300 ? 1.88 -9.586 -11.781 1 98.94 300 VAL A N 1
ATOM 2337 C CA . VAL A 1 300 ? 2.441 -9.547 -10.43 1 98.94 300 VAL A CA 1
ATOM 2338 C C . VAL A 1 300 ? 3.012 -10.922 -10.07 1 98.94 300 VAL A C 1
ATOM 2340 O O . VAL A 1 300 ? 2.322 -11.938 -10.188 1 98.94 300 VAL A O 1
ATOM 2343 N N . LEU A 1 301 ? 4.281 -10.953 -9.734 1 98.94 301 LEU A N 1
ATOM 2344 C CA . LEU A 1 301 ? 4.91 -12.109 -9.117 1 98.94 301 LEU A CA 1
ATOM 2345 C C . LEU A 1 301 ? 5.039 -11.922 -7.605 1 98.94 301 LEU A C 1
ATOM 2347 O O . LEU A 1 301 ? 5.602 -10.922 -7.152 1 98.94 301 LEU A O 1
ATOM 2351 N N . MET A 1 302 ? 4.492 -12.867 -6.859 1 98.81 302 MET A N 1
ATOM 2352 C CA . MET A 1 302 ? 4.574 -12.742 -5.406 1 98.81 302 MET A CA 1
ATOM 2353 C C . MET A 1 302 ? 4.914 -14.086 -4.766 1 98.81 302 MET A C 1
ATOM 2355 O O . MET A 1 302 ? 4.469 -15.133 -5.234 1 98.81 302 MET A O 1
ATOM 2359 N N . ASP A 1 303 ? 5.754 -14.055 -3.723 1 98.62 303 ASP A N 1
ATOM 2360 C CA . ASP A 1 303 ? 5.879 -15.234 -2.879 1 98.62 303 ASP A CA 1
ATOM 2361 C C . ASP A 1 303 ? 4.539 -15.609 -2.244 1 98.62 303 ASP A C 1
ATOM 2363 O O . ASP A 1 303 ? 3.785 -14.727 -1.82 1 98.62 303 ASP A O 1
ATOM 2367 N N . GLN A 1 304 ? 4.246 -16.828 -2.148 1 97.56 304 GLN A N 1
ATOM 2368 C CA . GLN A 1 304 ? 2.902 -17.266 -1.793 1 97.56 304 GLN A CA 1
ATOM 2369 C C . GLN A 1 304 ? 2.611 -17 -0.318 1 97.56 304 GLN A C 1
ATOM 2371 O O . GLN A 1 304 ? 1.453 -17.031 0.105 1 97.56 304 GLN A O 1
ATOM 2376 N N . ASP A 1 305 ? 3.627 -16.812 0.474 1 96.94 305 ASP A N 1
ATOM 2377 C CA . ASP A 1 305 ? 3.4 -16.609 1.899 1 96.94 305 ASP A CA 1
ATOM 2378 C C . ASP A 1 305 ? 3.295 -15.117 2.221 1 96.94 305 ASP A C 1
ATOM 2380 O O . ASP A 1 305 ? 3.377 -14.719 3.385 1 96.94 305 ASP A O 1
ATOM 2384 N N . VAL A 1 306 ? 3.145 -14.258 1.214 1 97.31 306 VAL A N 1
ATOM 2385 C CA . VAL A 1 306 ? 2.836 -12.844 1.44 1 97.31 306 VAL A CA 1
ATOM 2386 C C . VAL A 1 306 ? 1.351 -12.688 1.75 1 97.31 306 VAL A C 1
ATOM 2388 O O . VAL A 1 306 ? 0.498 -13.133 0.979 1 97.31 306 VAL A O 1
ATOM 2391 N N . MET A 1 307 ? 1.094 -12.102 2.906 1 97.69 307 MET A N 1
ATOM 2392 C CA . MET A 1 307 ? -0.289 -11.766 3.23 1 97.69 307 MET A CA 1
ATOM 2393 C C . MET A 1 307 ? -0.833 -10.719 2.262 1 97.69 307 MET A C 1
ATOM 2395 O O . MET A 1 307 ? -0.217 -9.664 2.066 1 97.69 307 MET A O 1
ATOM 2399 N N . HIS A 1 308 ? -2.021 -11.047 1.598 1 98.25 308 HIS A N 1
ATOM 2400 C CA . HIS A 1 308 ? -2.561 -10.109 0.619 1 98.25 308 HIS A CA 1
ATOM 2401 C C . HIS A 1 308 ? -4.082 -10.195 0.551 1 98.25 308 HIS A C 1
ATOM 2403 O O . HIS A 1 308 ? -4.676 -11.148 1.054 1 98.25 308 HIS A O 1
ATOM 2409 N N . ARG A 1 309 ? -4.66 -9.148 0.033 1 96.75 309 ARG A N 1
ATOM 2410 C CA . ARG A 1 309 ? -6.105 -9.07 -0.154 1 96.75 309 ARG A CA 1
ATOM 2411 C C . ARG A 1 309 ? -6.457 -8.164 -1.332 1 96.75 309 ARG A C 1
ATOM 2413 O O . ARG A 1 309 ? -5.703 -7.25 -1.665 1 96.75 309 ARG A O 1
ATOM 2420 N N . LEU A 1 310 ? -7.559 -8.5 -1.913 1 96.31 310 LEU A N 1
ATOM 2421 C CA . LEU A 1 310 ? -8.125 -7.633 -2.938 1 96.31 310 LEU A CA 1
ATOM 2422 C C . LEU A 1 310 ? -9.016 -6.559 -2.309 1 96.31 310 LEU A C 1
ATOM 2424 O O . LEU A 1 310 ? -9.734 -6.832 -1.35 1 96.31 310 LEU A O 1
ATOM 2428 N N . SER A 1 311 ? -8.883 -5.367 -2.762 1 95.94 311 SER A N 1
ATOM 2429 C CA . SER A 1 311 ? -9.875 -4.328 -2.5 1 95.94 311 SER A CA 1
ATOM 2430 C C . SER A 1 311 ? -10.922 -4.273 -3.609 1 95.94 311 SER A C 1
ATOM 2432 O O . SER A 1 311 ? -10.578 -4.277 -4.793 1 95.94 311 SER A O 1
ATOM 2434 N N . ALA A 1 312 ? -12.141 -4.184 -3.262 1 94.75 312 ALA A N 1
ATOM 2435 C CA . ALA A 1 312 ? -13.227 -4.211 -4.246 1 94.75 312 ALA A CA 1
ATOM 2436 C C . ALA A 1 312 ? -13.203 -2.959 -5.121 1 94.75 312 ALA A C 1
ATOM 2438 O O . ALA A 1 312 ? -12.773 -1.892 -4.676 1 94.75 312 ALA A O 1
ATOM 2439 N N . PRO A 1 313 ? -13.672 -3.102 -6.379 1 95.81 313 PRO A N 1
ATOM 2440 C CA . PRO A 1 313 ? -13.891 -1.907 -7.199 1 95.81 313 PRO A CA 1
ATOM 2441 C C . PRO A 1 313 ? -14.906 -0.944 -6.574 1 95.81 313 PRO A C 1
ATOM 2443 O O . PRO A 1 313 ? -15.797 -1.371 -5.836 1 95.81 313 PRO A O 1
ATOM 2446 N N . SER A 1 314 ? -14.711 0.321 -6.875 1 94.06 314 SER A N 1
ATOM 2447 C CA . SER A 1 314 ? -15.758 1.284 -6.535 1 94.06 314 SER A CA 1
ATOM 2448 C C . SER A 1 314 ? -16.969 1.134 -7.449 1 94.06 314 SER A C 1
ATOM 2450 O O . SER A 1 314 ? -16.891 0.487 -8.492 1 94.06 314 SER A O 1
ATOM 2452 N N . PRO A 1 315 ? -18.062 1.734 -7.078 1 92.94 315 PRO A N 1
ATOM 2453 C CA . PRO A 1 315 ? -19.234 1.713 -7.953 1 92.94 315 PRO A CA 1
ATOM 2454 C C . PRO A 1 315 ? -18.984 2.379 -9.305 1 92.94 315 PRO A C 1
ATOM 2456 O O . PRO A 1 315 ? -19.656 2.061 -10.289 1 92.94 315 PRO A O 1
ATOM 2459 N N . ALA A 1 316 ? -18.016 3.248 -9.359 1 92.75 316 ALA A N 1
ATOM 2460 C CA . ALA A 1 316 ? -17.703 3.953 -10.602 1 92.75 316 ALA A CA 1
ATOM 2461 C C . ALA A 1 316 ? -17.219 2.98 -11.68 1 92.75 316 ALA A C 1
ATOM 2463 O O . ALA A 1 316 ? -17.266 3.295 -12.867 1 92.75 316 ALA A O 1
ATOM 2464 N N . ALA A 1 317 ? -16.719 1.795 -11.258 1 94.12 317 ALA A N 1
ATOM 2465 C CA . ALA A 1 317 ? -16.203 0.828 -12.219 1 94.12 317 ALA A CA 1
ATOM 2466 C C . ALA A 1 317 ? -17.312 0.294 -13.125 1 94.12 317 ALA A C 1
ATOM 2468 O O . ALA A 1 317 ? -17.141 0.221 -14.344 1 94.12 317 ALA A O 1
ATOM 2469 N N . GLY A 1 318 ? -18.391 -0.103 -12.508 1 93.06 318 GLY A N 1
ATOM 2470 C CA . GLY A 1 318 ? -19.547 -0.591 -13.25 1 93.06 318 GLY A CA 1
ATOM 2471 C C . GLY A 1 318 ? -19.281 -1.916 -13.945 1 93.06 318 GLY A C 1
ATOM 2472 O O . GLY A 1 318 ? -20.094 -2.355 -14.766 1 93.06 318 GLY A O 1
ATOM 2473 N N . ARG A 1 319 ? -18.188 -2.516 -13.789 1 93.94 319 ARG A N 1
ATOM 2474 C CA . ARG A 1 319 ? -17.812 -3.801 -14.359 1 93.94 319 ARG A CA 1
ATOM 2475 C C . ARG A 1 319 ? -16.844 -4.543 -13.453 1 93.94 319 ARG A C 1
ATOM 2477 O O . ARG A 1 319 ? -16.188 -3.934 -12.594 1 93.94 319 ARG A O 1
ATOM 2484 N N . PRO A 1 320 ? -16.734 -5.883 -13.695 1 96.38 320 PRO A N 1
ATOM 2485 C CA . PRO A 1 320 ? -15.789 -6.645 -12.875 1 96.38 320 PRO A CA 1
ATOM 2486 C C . PRO A 1 320 ? -14.336 -6.363 -13.234 1 96.38 320 PRO A C 1
ATOM 2488 O O . PRO A 1 320 ? -14.023 -6.082 -14.391 1 96.38 320 PRO A O 1
ATOM 2491 N N . ARG A 1 321 ? -13.516 -6.398 -12.266 1 96.88 321 ARG A N 1
ATOM 2492 C CA . ARG A 1 321 ? -12.078 -6.512 -12.477 1 96.88 321 ARG A CA 1
ATOM 2493 C C . ARG A 1 321 ? -11.656 -7.973 -12.617 1 96.88 321 ARG A C 1
ATOM 2495 O O . ARG A 1 321 ? -11.734 -8.742 -11.656 1 96.88 321 ARG A O 1
ATOM 2502 N N . TYR A 1 322 ? -11.156 -8.383 -13.758 1 97.25 322 TYR A N 1
ATOM 2503 C CA . TYR A 1 322 ? -10.812 -9.773 -14.031 1 97.25 322 TYR A CA 1
ATOM 2504 C C . TYR A 1 322 ? -9.336 -10.031 -13.789 1 97.25 322 TYR A C 1
ATOM 2506 O O . TYR A 1 322 ? -8.477 -9.289 -14.281 1 97.25 322 TYR A O 1
ATOM 2514 N N . SER A 1 323 ? -9.078 -11.086 -13.062 1 97.56 323 SER A N 1
ATOM 2515 C CA . SER A 1 323 ? -7.699 -11.523 -12.867 1 97.56 323 SER A CA 1
ATOM 2516 C C . SER A 1 323 ? -7.586 -13.047 -12.945 1 97.56 323 SER A C 1
ATOM 2518 O O . SER A 1 323 ? -8.562 -13.758 -12.695 1 97.56 323 SER A O 1
ATOM 2520 N N . LEU A 1 324 ? -6.508 -13.484 -13.375 1 98.06 324 LEU A N 1
ATOM 2521 C CA . LEU A 1 324 ? -6.152 -14.898 -13.461 1 98.06 324 LEU A CA 1
ATOM 2522 C C . LEU A 1 324 ? -4.844 -1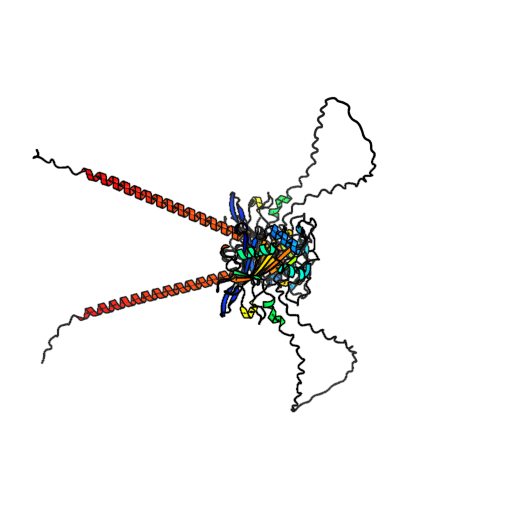5.172 -12.727 1 98.06 324 LEU A C 1
ATOM 2524 O O . LEU A 1 324 ? -3.877 -14.422 -12.867 1 98.06 324 LEU A O 1
ATOM 2528 N N . VAL A 1 325 ? -4.844 -16.266 -11.906 1 97.94 325 VAL A N 1
ATOM 2529 C CA . VAL A 1 325 ? -3.703 -16.531 -11.039 1 97.94 325 VAL A CA 1
ATOM 2530 C C . VAL A 1 325 ? -3.152 -17.938 -11.336 1 97.94 325 VAL A C 1
ATOM 2532 O O . VAL A 1 325 ? -3.914 -18.891 -11.453 1 97.94 325 VAL A O 1
ATOM 2535 N N . TRP A 1 326 ? -1.783 -18.031 -11.531 1 98.19 326 TRP A N 1
ATOM 2536 C CA . TRP A 1 326 ? -1.036 -19.281 -11.531 1 98.19 326 TRP A CA 1
ATOM 2537 C C . TRP A 1 326 ? -0.425 -19.547 -10.164 1 98.19 326 TRP A C 1
ATOM 2539 O O . TRP A 1 326 ? 0.331 -18.734 -9.641 1 98.19 326 TRP A O 1
ATOM 2549 N N . LYS A 1 327 ? -0.72 -20.609 -9.547 1 97.44 327 LYS A N 1
ATOM 2550 C CA . LYS A 1 327 ? 0.002 -21.078 -8.367 1 97.44 327 LYS A CA 1
ATOM 2551 C C . LYS A 1 327 ? 1.152 -22 -8.758 1 97.44 327 LYS A C 1
ATOM 2553 O O . LYS A 1 327 ? 0.928 -23.094 -9.289 1 97.44 327 LYS A O 1
ATOM 2558 N N . LEU A 1 328 ? 2.395 -21.562 -8.375 1 98.31 328 LEU A N 1
ATOM 2559 C CA . LEU A 1 328 ? 3.547 -22.188 -9.023 1 98.31 328 LEU A CA 1
ATOM 2560 C C . LEU A 1 328 ? 4.625 -22.516 -7.996 1 98.31 328 LEU A C 1
ATOM 2562 O O . LEU A 1 328 ? 4.562 -22.062 -6.852 1 98.31 328 LEU A O 1
ATOM 2566 N N . VAL A 1 329 ? 5.488 -23.375 -8.477 1 97.25 329 VAL A N 1
ATOM 2567 C CA . VAL A 1 329 ? 6.688 -23.781 -7.75 1 97.25 329 VAL A CA 1
ATOM 2568 C C . VAL A 1 329 ? 7.918 -23.578 -8.633 1 97.25 329 VAL A C 1
ATOM 2570 O O . VAL A 1 329 ? 7.871 -23.844 -9.836 1 97.25 329 VAL A O 1
ATOM 2573 N N . MET A 1 330 ? 8.938 -23.109 -8.031 1 97.12 330 MET A N 1
ATOM 2574 C CA . MET A 1 330 ? 10.219 -22.938 -8.711 1 97.12 330 MET A CA 1
ATOM 2575 C C . MET A 1 330 ? 11.305 -23.75 -8.023 1 97.12 330 MET A C 1
ATOM 2577 O O . MET A 1 330 ? 11.5 -23.656 -6.809 1 97.12 330 MET A O 1
ATOM 2581 N N . LEU A 1 331 ? 11.969 -24.609 -8.758 1 94.75 331 LEU A N 1
ATOM 2582 C CA . LEU A 1 331 ? 13.078 -25.406 -8.266 1 94.75 331 LEU A CA 1
ATOM 2583 C C . LEU A 1 331 ? 14.375 -25.047 -8.969 1 94.75 331 LEU A C 1
ATOM 2585 O O . LEU A 1 331 ? 14.438 -25 -10.195 1 94.75 331 LEU A O 1
ATOM 2589 N N . PRO A 1 332 ? 15.352 -24.734 -8.188 1 92.31 332 PRO A N 1
ATOM 2590 C CA . PRO A 1 332 ? 16.625 -24.453 -8.844 1 92.31 332 PRO A CA 1
ATOM 2591 C C . PRO A 1 332 ? 17.188 -25.656 -9.586 1 92.31 332 PRO A C 1
ATOM 2593 O O . PRO A 1 332 ? 17.109 -26.781 -9.094 1 92.31 332 PRO A O 1
ATOM 2596 N N . LYS A 1 333 ? 17.766 -25.422 -10.742 1 91.81 333 LYS A N 1
ATOM 2597 C CA . LYS A 1 333 ? 18.359 -26.484 -11.531 1 91.81 333 LYS A CA 1
ATOM 2598 C C . LYS A 1 333 ? 19.672 -26.969 -10.914 1 91.81 333 LYS A C 1
ATOM 2600 O O . LYS A 1 333 ? 19.984 -28.156 -10.977 1 91.81 333 LYS A O 1
ATOM 2605 N N . GLN A 1 334 ? 20.391 -26.047 -10.344 1 90.62 334 GLN A N 1
ATOM 2606 C CA . GLN A 1 334 ? 21.641 -26.375 -9.648 1 90.62 334 GLN A CA 1
ATOM 2607 C C . GLN A 1 334 ? 21.375 -26.656 -8.172 1 90.62 334 GLN A C 1
ATOM 2609 O O . GLN A 1 334 ? 20.859 -25.797 -7.453 1 90.62 334 GLN A O 1
ATOM 2614 N N . PRO A 1 335 ? 21.859 -27.797 -7.777 1 84.38 335 PRO A N 1
ATOM 2615 C CA . PRO A 1 335 ? 21.625 -28.125 -6.371 1 84.38 335 PRO A CA 1
ATOM 2616 C C . PRO A 1 335 ? 22.266 -27.125 -5.41 1 84.38 335 PRO A C 1
ATOM 2618 O O . PRO A 1 335 ? 23.359 -26.625 -5.66 1 84.38 335 PRO A O 1
ATOM 2621 N N . GLY A 1 336 ? 21.562 -26.766 -4.418 1 81.75 336 GLY A N 1
ATOM 2622 C CA . GLY A 1 336 ? 22.078 -25.875 -3.385 1 81.75 336 GLY A CA 1
ATOM 2623 C C . GLY A 1 336 ? 21.812 -24.422 -3.67 1 81.75 336 GLY A C 1
ATOM 2624 O O . GLY A 1 336 ? 21.938 -23.578 -2.777 1 81.75 336 GLY A O 1
ATOM 2625 N N . SER A 1 337 ? 21.438 -24.156 -4.906 1 85.69 337 SER A N 1
ATOM 2626 C CA . SER A 1 337 ? 21.156 -22.766 -5.266 1 85.69 337 SER A CA 1
ATOM 2627 C C . SER A 1 337 ? 19.766 -22.344 -4.812 1 85.69 337 SER A C 1
ATOM 2629 O O . SER A 1 337 ? 18.922 -23.188 -4.52 1 85.69 337 SER A O 1
ATOM 2631 N N . SER A 1 338 ? 19.688 -20.984 -4.594 1 87.81 338 SER A N 1
ATOM 2632 C CA . SER A 1 338 ? 18.406 -20.438 -4.145 1 87.81 338 SER A CA 1
ATOM 2633 C C . SER A 1 338 ? 17.656 -19.797 -5.293 1 87.81 338 SER A C 1
ATOM 2635 O O . SER A 1 338 ? 18.25 -19.312 -6.25 1 87.81 338 SER A O 1
ATOM 2637 N N . CYS A 1 339 ? 16.375 -19.953 -5.203 1 93.5 339 CYS A N 1
ATOM 2638 C CA . CYS A 1 339 ? 15.5 -19.234 -6.125 1 93.5 339 CYS A CA 1
ATOM 2639 C C . CYS A 1 339 ? 14.953 -17.969 -5.484 1 93.5 339 CYS A C 1
ATOM 2641 O O . CYS A 1 339 ? 14.711 -17.938 -4.277 1 93.5 339 CYS A O 1
ATOM 2643 N N . SER A 1 340 ? 14.859 -17 -6.25 1 96.56 340 SER A N 1
ATOM 2644 C CA . SER A 1 340 ? 14.273 -15.734 -5.828 1 96.56 340 SER A CA 1
ATOM 2645 C C . SER A 1 340 ? 13.484 -15.078 -6.961 1 96.56 340 SER A C 1
ATOM 2647 O O . SER A 1 340 ? 13.875 -15.172 -8.125 1 96.56 340 SER A O 1
ATOM 2649 N N . LEU A 1 341 ? 12.391 -14.469 -6.586 1 98.25 341 LEU A N 1
ATOM 2650 C CA . LEU A 1 341 ? 11.641 -13.727 -7.59 1 98.25 341 LEU A CA 1
ATOM 2651 C C . LEU A 1 341 ? 12.391 -12.469 -8.023 1 98.25 341 LEU A C 1
ATOM 2653 O O . LEU A 1 341 ? 12.195 -11.977 -9.133 1 98.25 341 LEU A O 1
ATOM 2657 N N . ALA A 1 342 ? 13.133 -11.945 -7.086 1 97.56 342 ALA A N 1
ATOM 2658 C CA . ALA A 1 342 ? 13.961 -10.781 -7.398 1 97.56 342 ALA A CA 1
ATOM 2659 C C . ALA A 1 342 ? 15.195 -11.188 -8.188 1 97.56 342 ALA A C 1
ATOM 2661 O O . ALA A 1 342 ? 16.188 -11.641 -7.613 1 97.56 342 ALA A O 1
ATOM 2662 N N . ARG A 1 343 ? 15.188 -10.977 -9.445 1 96.69 343 ARG A N 1
ATOM 2663 C CA . ARG A 1 343 ? 16.328 -11.32 -10.297 1 96.69 343 ARG A CA 1
ATOM 2664 C C . ARG A 1 343 ? 17.469 -10.336 -10.102 1 96.69 343 ARG A C 1
ATOM 2666 O O . ARG A 1 343 ? 17.25 -9.133 -9.992 1 96.69 343 ARG A O 1
ATOM 2673 N N . PRO A 1 344 ? 18.656 -10.828 -10.117 1 94.31 344 PRO A N 1
ATOM 2674 C CA . PRO A 1 344 ? 19.797 -9.922 -9.969 1 94.31 344 PRO A CA 1
ATOM 2675 C C . PRO A 1 344 ? 19.859 -8.867 -11.07 1 94.31 344 PRO A C 1
ATOM 2677 O O . PRO A 1 344 ? 20.297 -7.742 -10.828 1 94.31 344 PRO A O 1
ATOM 2680 N N . GLU A 1 345 ? 19.453 -9.234 -12.258 1 93.19 345 GLU A N 1
ATOM 2681 C CA . GLU A 1 345 ? 19.5 -8.352 -13.422 1 93.19 345 GLU A CA 1
ATOM 2682 C C . GLU A 1 345 ? 18.609 -7.137 -13.234 1 93.19 345 GLU A C 1
ATOM 2684 O O . GLU A 1 345 ? 18.734 -6.145 -13.945 1 93.19 345 GLU A O 1
ATOM 2689 N N . TRP A 1 346 ? 17.688 -7.25 -12.242 1 95.12 346 TRP A N 1
ATOM 2690 C CA . TRP A 1 346 ? 16.734 -6.156 -12.031 1 95.12 346 TRP A CA 1
ATOM 2691 C C . TRP A 1 346 ? 17.219 -5.211 -10.945 1 95.12 346 TRP A C 1
ATOM 2693 O O . TRP A 1 346 ? 16.516 -4.273 -10.562 1 95.12 346 TRP A O 1
ATOM 2703 N N . GLY A 1 347 ? 18.422 -5.414 -10.438 1 92.25 347 GLY A N 1
ATOM 2704 C CA . GLY A 1 347 ? 18.969 -4.625 -9.336 1 92.25 347 GLY A CA 1
ATOM 2705 C C . GLY A 1 347 ? 18.453 -5.066 -7.98 1 92.25 347 GLY A C 1
ATOM 2706 O O . GLY A 1 347 ? 17.625 -5.969 -7.887 1 92.25 347 GLY A O 1
ATOM 2707 N N . ALA A 1 348 ? 18.938 -4.395 -6.934 1 93.69 348 ALA A N 1
ATOM 2708 C CA . ALA A 1 348 ? 18.516 -4.723 -5.574 1 93.69 348 ALA A CA 1
ATOM 2709 C C . ALA A 1 348 ? 17.062 -4.34 -5.348 1 93.69 348 ALA A C 1
ATOM 2711 O O . ALA A 1 348 ? 16.609 -3.285 -5.801 1 93.69 348 ALA A O 1
ATOM 2712 N N . PRO A 1 349 ? 16.359 -5.199 -4.672 1 97 349 PRO A N 1
ATOM 2713 C CA . PRO A 1 349 ? 14.977 -4.824 -4.348 1 97 349 PRO A CA 1
ATOM 2714 C C . PRO A 1 349 ? 14.898 -3.654 -3.373 1 97 349 PRO A C 1
ATOM 2716 O O . PRO A 1 349 ? 15.859 -3.379 -2.65 1 97 349 PRO A O 1
ATOM 2719 N N . THR A 1 350 ? 13.82 -2.949 -3.459 1 97.25 350 THR A N 1
ATOM 2720 C CA . THR A 1 350 ? 13.469 -1.964 -2.443 1 97.25 350 THR A CA 1
ATOM 2721 C C . THR A 1 350 ? 12.992 -2.65 -1.165 1 97.25 350 THR A C 1
ATOM 2723 O O . THR A 1 350 ? 11.992 -3.375 -1.176 1 97.25 350 THR A O 1
ATOM 2726 N N . TYR A 1 351 ? 13.758 -2.475 -0.068 1 97.69 351 TYR A N 1
ATOM 2727 C CA . TYR A 1 351 ? 13.352 -3.064 1.204 1 97.69 351 TYR A CA 1
ATOM 2728 C C . TYR A 1 351 ? 12.328 -2.186 1.911 1 97.69 351 TYR A C 1
ATOM 2730 O O . TYR A 1 351 ? 12.633 -1.052 2.291 1 97.69 351 TYR A O 1
ATOM 2738 N N . PHE A 1 352 ? 11.188 -2.729 2.139 1 98.06 352 PHE A N 1
ATOM 2739 C CA . PHE A 1 352 ? 10.039 -1.961 2.605 1 98.06 352 PHE A CA 1
ATOM 2740 C C . PHE A 1 352 ? 9.617 -2.404 4.004 1 98.06 352 PHE A C 1
ATOM 2742 O O . PHE A 1 352 ? 9.555 -3.602 4.285 1 98.06 352 PHE A O 1
ATOM 2749 N N . GLY A 1 353 ? 9.25 -1.392 4.824 1 96.88 353 GLY A N 1
ATOM 2750 C CA . GLY A 1 353 ? 8.695 -1.689 6.133 1 96.88 353 GLY A CA 1
ATOM 2751 C C . GLY A 1 353 ? 9.641 -2.471 7.023 1 96.88 353 GLY A C 1
ATOM 2752 O O . GLY A 1 353 ? 10.781 -2.055 7.238 1 96.88 353 GLY A O 1
ATOM 2753 N N . SER A 1 354 ? 9.195 -3.625 7.516 1 96.81 354 SER A N 1
ATOM 2754 C CA . SER A 1 354 ? 10 -4.441 8.414 1 96.81 354 SER A CA 1
ATOM 2755 C C . SER A 1 354 ? 11.266 -4.938 7.727 1 96.81 354 SER A C 1
ATOM 2757 O O . SER A 1 354 ? 12.297 -5.133 8.375 1 96.81 354 SER A O 1
ATOM 2759 N N . ALA A 1 355 ? 11.164 -5.129 6.422 1 97.56 355 ALA A N 1
ATOM 2760 C CA . ALA A 1 355 ? 12.344 -5.555 5.684 1 97.56 355 ALA A CA 1
ATOM 2761 C C . ALA A 1 355 ? 13.453 -4.504 5.762 1 97.56 355 ALA A C 1
ATOM 2763 O O . ALA A 1 355 ? 14.633 -4.84 5.895 1 97.56 355 ALA A O 1
ATOM 2764 N N . ALA A 1 356 ? 13.062 -3.238 5.648 1 96 356 ALA A N 1
ATOM 2765 C CA . ALA A 1 356 ? 14.047 -2.164 5.777 1 96 356 ALA A CA 1
ATOM 2766 C C . ALA A 1 356 ? 14.703 -2.176 7.156 1 96 356 ALA A C 1
ATOM 2768 O O . ALA A 1 356 ? 15.914 -2.006 7.277 1 96 356 ALA A O 1
ATOM 2769 N N . HIS A 1 357 ? 13.93 -2.43 8.195 1 94.06 357 HIS A N 1
ATOM 2770 C CA . HIS A 1 357 ? 14.422 -2.428 9.562 1 94.06 357 HIS A CA 1
ATOM 2771 C C . HIS A 1 357 ? 15.359 -3.602 9.812 1 94.06 357 HIS A C 1
ATOM 2773 O O . HIS A 1 357 ? 16.438 -3.432 10.406 1 94.06 357 HIS A O 1
ATOM 2779 N N . VAL A 1 358 ? 14.93 -4.793 9.375 1 94.06 358 VAL A N 1
ATOM 2780 C CA . VAL A 1 358 ? 15.734 -5.996 9.57 1 94.06 358 VAL A CA 1
ATOM 2781 C C . VAL A 1 358 ? 17.047 -5.875 8.805 1 94.06 358 VAL A C 1
ATOM 2783 O O . VAL A 1 358 ? 18.109 -6.266 9.305 1 94.06 358 VAL A O 1
ATOM 2786 N N . ARG A 1 359 ? 16.922 -5.332 7.637 1 93.38 359 ARG A N 1
ATOM 2787 C CA . ARG A 1 359 ? 18.125 -5.156 6.824 1 93.38 359 ARG A CA 1
ATOM 2788 C C . ARG A 1 359 ? 19.094 -4.195 7.492 1 93.38 359 ARG A C 1
ATOM 2790 O O . ARG A 1 359 ? 20.297 -4.461 7.535 1 93.38 359 ARG A O 1
ATOM 2797 N N . ALA A 1 360 ? 18.609 -3.1 7.977 1 90.44 360 ALA A N 1
ATOM 2798 C CA . ALA A 1 360 ? 19.453 -2.123 8.656 1 90.44 360 ALA A CA 1
ATOM 2799 C C . ALA A 1 360 ? 20.094 -2.73 9.906 1 90.44 360 ALA A C 1
ATOM 2801 O O . ALA A 1 360 ? 21.281 -2.504 10.172 1 90.44 360 ALA A O 1
ATOM 2802 N N . ALA A 1 361 ? 19.344 -3.514 10.633 1 89.38 361 ALA A N 1
ATOM 2803 C CA . ALA A 1 361 ? 19.859 -4.16 11.844 1 89.38 361 ALA A CA 1
ATOM 2804 C C . ALA A 1 361 ? 20.938 -5.184 11.5 1 89.38 361 ALA A C 1
ATOM 2806 O O . ALA A 1 361 ? 21.953 -5.277 12.195 1 89.38 361 ALA A O 1
ATOM 2807 N N . ALA A 1 362 ? 20.656 -5.902 10.469 1 87.5 362 ALA A N 1
ATOM 2808 C CA . ALA A 1 362 ? 21.625 -6.898 10.031 1 87.5 362 ALA A CA 1
ATOM 2809 C C . ALA A 1 362 ? 22.922 -6.238 9.562 1 87.5 362 ALA A C 1
ATOM 2811 O O . ALA A 1 362 ? 24.016 -6.723 9.859 1 87.5 362 ALA A O 1
ATOM 2812 N N . ALA A 1 363 ? 22.766 -5.145 8.867 1 85.69 363 ALA A N 1
ATOM 2813 C CA . ALA A 1 363 ? 23.938 -4.41 8.391 1 85.69 363 ALA A CA 1
ATOM 2814 C C . ALA A 1 363 ? 24.734 -3.824 9.555 1 85.69 363 ALA A C 1
ATOM 2816 O O . ALA A 1 363 ? 25.969 -3.848 9.547 1 85.69 363 ALA A O 1
ATOM 2817 N N . ALA A 1 364 ? 24.047 -3.348 10.516 1 85.5 364 ALA A N 1
ATOM 2818 C CA . ALA A 1 364 ? 24.703 -2.787 11.695 1 85.5 364 ALA A CA 1
ATOM 2819 C C . ALA A 1 364 ? 25.438 -3.869 12.484 1 85.5 364 ALA A C 1
ATOM 2821 O O . ALA A 1 364 ? 26.547 -3.646 12.961 1 85.5 364 ALA A O 1
ATOM 2822 N N . ALA A 1 365 ? 24.812 -5 12.562 1 85.06 365 ALA A N 1
ATOM 2823 C CA . ALA A 1 365 ? 25.422 -6.121 13.266 1 85.06 365 ALA A CA 1
ATOM 2824 C C . ALA A 1 365 ? 26.688 -6.598 12.531 1 85.06 365 ALA A C 1
ATOM 2826 O O . ALA A 1 365 ? 27.703 -6.898 13.164 1 85.06 365 ALA A O 1
ATOM 2827 N N . ALA A 1 366 ? 26.594 -6.609 11.281 1 83.62 366 ALA A N 1
ATOM 2828 C CA . ALA A 1 366 ? 27.734 -7.023 10.477 1 83.62 366 ALA A CA 1
ATOM 2829 C C . ALA A 1 366 ? 28.875 -6.02 10.594 1 83.62 366 ALA A C 1
ATOM 2831 O O . ALA A 1 366 ? 30.047 -6.406 10.703 1 83.62 366 ALA A O 1
ATOM 2832 N N . ALA A 1 367 ? 28.516 -4.762 10.609 1 85.81 367 ALA A N 1
ATOM 2833 C CA . ALA A 1 367 ? 29.516 -3.711 10.75 1 85.81 367 ALA A CA 1
ATOM 2834 C C . ALA A 1 367 ? 30.172 -3.76 12.125 1 85.81 367 ALA A C 1
ATOM 2836 O O . ALA A 1 367 ? 31.391 -3.604 12.242 1 85.81 367 ALA A O 1
ATOM 2837 N N . ALA A 1 368 ? 29.375 -4.059 13.086 1 86.56 368 ALA A N 1
ATOM 2838 C CA . ALA A 1 368 ? 29.906 -4.168 14.438 1 86.56 368 ALA A CA 1
ATOM 2839 C C . ALA A 1 368 ? 30.828 -5.379 14.57 1 86.56 368 ALA A C 1
ATOM 2841 O O . ALA A 1 368 ? 31.891 -5.301 15.203 1 86.56 368 ALA A O 1
ATOM 2842 N N . ALA A 1 369 ? 30.406 -6.418 13.945 1 85.69 369 ALA A N 1
ATOM 2843 C CA . ALA A 1 369 ? 31.219 -7.625 13.969 1 85.69 369 ALA A CA 1
ATOM 2844 C C . ALA A 1 369 ? 32.531 -7.414 13.219 1 85.69 369 ALA A C 1
ATOM 2846 O O . ALA A 1 369 ? 33.594 -7.855 13.664 1 85.69 369 ALA A O 1
ATOM 2847 N N . ALA A 1 370 ? 32.469 -6.676 12.164 1 84.75 370 ALA A N 1
ATOM 2848 C CA . ALA A 1 370 ? 33.656 -6.375 11.375 1 84.75 370 ALA A CA 1
ATOM 2849 C C . ALA A 1 370 ? 34.594 -5.438 12.133 1 84.75 370 ALA A C 1
ATOM 2851 O O . ALA A 1 370 ? 35.812 -5.617 12.117 1 84.75 370 ALA A O 1
ATOM 2852 N N . ALA A 1 371 ? 34.062 -4.523 12.797 1 85.75 371 ALA A N 1
ATOM 2853 C CA . ALA A 1 371 ? 34.844 -3.592 13.602 1 85.75 371 ALA A CA 1
ATOM 2854 C C . ALA A 1 371 ? 35.5 -4.305 14.781 1 85.75 371 ALA A C 1
ATOM 2856 O O . ALA A 1 371 ? 36.656 -4.039 15.109 1 85.75 371 ALA A O 1
ATOM 2857 N N . ALA A 1 372 ? 34.781 -5.211 15.297 1 84.62 372 ALA A N 1
ATOM 2858 C CA . ALA A 1 372 ? 35.312 -5.996 16.406 1 84.62 372 ALA A CA 1
ATOM 2859 C C . ALA A 1 372 ? 36.406 -6.926 15.93 1 84.62 372 ALA A C 1
ATOM 2861 O O . ALA A 1 372 ? 37.438 -7.086 16.609 1 84.62 372 ALA A O 1
ATOM 2862 N N . ALA A 1 373 ? 36.219 -7.457 14.766 1 81.5 373 ALA A N 1
ATOM 2863 C CA . ALA A 1 373 ? 37.219 -8.328 14.188 1 81.5 373 ALA A CA 1
ATOM 2864 C C . ALA A 1 373 ? 38.469 -7.531 13.812 1 81.5 373 ALA A C 1
ATOM 2866 O O . ALA A 1 373 ? 39.594 -7.992 14.031 1 81.5 373 ALA A O 1
ATOM 2867 N N . ALA A 1 374 ? 38.344 -6.395 13.359 1 78.38 374 ALA A N 1
ATOM 2868 C CA . ALA A 1 374 ? 39.438 -5.52 12.992 1 78.38 374 ALA A CA 1
ATOM 2869 C C . ALA A 1 374 ? 40.219 -5.062 14.227 1 78.38 374 ALA A C 1
ATOM 2871 O O . ALA A 1 374 ? 41.438 -5 14.211 1 78.38 374 ALA A O 1
ATOM 2872 N N . LYS A 1 375 ? 39.594 -4.855 15.266 1 75.19 375 LYS A N 1
ATOM 2873 C CA . LYS A 1 375 ? 40.25 -4.473 16.516 1 75.19 375 LYS A CA 1
ATOM 2874 C C . LYS A 1 375 ? 41 -5.641 17.125 1 75.19 375 LYS A C 1
ATOM 2876 O O . LYS A 1 375 ? 42.062 -5.445 17.703 1 75.19 375 LYS A O 1
ATOM 2881 N N . SER A 1 376 ? 40.438 -6.805 16.891 1 76.19 376 SER A N 1
ATOM 2882 C CA . SER A 1 376 ? 41.094 -8 17.391 1 76.19 376 SER A CA 1
ATOM 2883 C C . SER A 1 376 ? 42.344 -8.297 16.594 1 76.19 376 SER A C 1
ATOM 2885 O O . SER A 1 376 ? 43.375 -8.695 17.156 1 76.19 376 SER A O 1
ATOM 2887 N N . VAL A 1 377 ? 42.312 -7.98 15.406 1 73.12 377 VAL A N 1
ATOM 2888 C CA . VAL A 1 377 ? 43.469 -8.18 14.562 1 73.12 377 VAL A CA 1
ATOM 2889 C C . VAL A 1 377 ? 44.531 -7.129 14.891 1 73.12 377 VAL A C 1
ATOM 2891 O O . VAL A 1 377 ? 45.719 -7.438 14.961 1 73.12 377 VAL A O 1
ATOM 2894 N N . SER A 1 378 ? 44.125 -5.98 15.055 1 70.75 378 SER A N 1
ATOM 2895 C CA . SER A 1 378 ? 45.062 -4.91 15.414 1 70.75 378 SER A CA 1
ATOM 2896 C C . SER A 1 378 ? 45.688 -5.164 16.781 1 70.75 378 SER A C 1
ATOM 2898 O O . SER A 1 378 ? 46.875 -4.906 16.984 1 70.75 378 SER A O 1
ATOM 2900 N N . ARG A 1 379 ? 45.031 -5.699 17.672 1 66.75 379 ARG A N 1
ATOM 2901 C CA . ARG A 1 379 ? 45.562 -6.051 18.984 1 66.75 379 ARG A CA 1
ATOM 2902 C C . ARG A 1 379 ? 46.531 -7.223 18.891 1 66.75 379 ARG A C 1
ATOM 2904 O O . ARG A 1 379 ? 47.531 -7.254 19.594 1 66.75 379 ARG A O 1
ATOM 2911 N N . ALA A 1 380 ? 46.219 -8.102 17.984 1 64.38 380 ALA A N 1
ATOM 2912 C CA . ALA A 1 380 ? 47.094 -9.258 17.781 1 64.38 380 ALA A CA 1
ATOM 2913 C C . ALA A 1 380 ? 48.406 -8.836 17.125 1 64.38 380 ALA A C 1
ATOM 2915 O O . ALA A 1 380 ? 49.5 -9.312 17.5 1 64.38 380 ALA A O 1
ATOM 2916 N N . THR A 1 381 ? 48.281 -7.871 16.266 1 65.12 381 THR A N 1
ATOM 2917 C CA . THR A 1 381 ? 49.469 -7.352 15.617 1 65.12 381 THR A CA 1
ATOM 2918 C C . THR A 1 381 ? 50.281 -6.484 16.578 1 65.12 381 THR A C 1
ATOM 2920 O O . THR A 1 381 ? 51.531 -6.547 16.594 1 65.12 381 THR A O 1
ATOM 2923 N N . ALA A 1 382 ? 49.594 -5.785 17.391 1 64 382 ALA A N 1
ATOM 2924 C CA . ALA A 1 382 ? 50.281 -4.984 18.406 1 64 382 ALA A CA 1
ATOM 2925 C C . ALA A 1 382 ? 50.906 -5.875 19.469 1 64 382 ALA A C 1
ATOM 2927 O O . ALA A 1 382 ? 52 -5.586 19.953 1 64 382 ALA A O 1
ATOM 2928 N N . GLY A 1 383 ? 50.219 -6.906 19.672 1 58.94 383 GLY A N 1
ATOM 2929 C CA . GLY A 1 383 ? 50.781 -7.891 20.578 1 58.94 383 GLY A CA 1
ATOM 2930 C C . GLY A 1 383 ? 52 -8.602 20.016 1 58.94 383 GLY A C 1
ATOM 2931 O O . GLY A 1 383 ? 52.938 -8.883 20.75 1 58.94 383 GLY A O 1
ATOM 2932 N N . THR A 1 384 ? 52 -8.836 18.828 1 62.34 384 THR A N 1
ATOM 2933 C CA . THR A 1 384 ? 53.156 -9.469 18.188 1 62.34 384 THR A CA 1
ATOM 2934 C C . THR A 1 384 ? 54.312 -8.492 18.078 1 62.34 384 THR A C 1
ATOM 2936 O O . THR A 1 384 ? 55.469 -8.883 18.266 1 62.34 384 THR A O 1
ATOM 2939 N N . GLU A 1 385 ? 54.031 -7.25 17.875 1 61.16 385 GLU A N 1
ATOM 2940 C CA . GLU A 1 385 ? 55.062 -6.223 17.797 1 61.16 385 GLU A CA 1
ATOM 2941 C C . GLU A 1 385 ? 55.656 -5.945 19.172 1 61.16 385 GLU A C 1
ATOM 2943 O O . GLU A 1 385 ? 56.844 -5.727 19.297 1 61.16 385 GLU A O 1
ATOM 2948 N N . LEU A 1 386 ? 54.875 -6.039 20.141 1 57.12 386 LEU A N 1
ATOM 2949 C CA . LEU A 1 386 ? 55.375 -5.883 21.5 1 57.12 386 LEU A CA 1
ATOM 2950 C C . LEU A 1 386 ? 56.188 -7.09 21.922 1 57.12 386 LEU A C 1
ATOM 2952 O O . LEU A 1 386 ? 57.219 -6.941 22.578 1 57.12 386 LEU A O 1
ATOM 2956 N N . LYS A 1 387 ? 55.875 -8.188 21.391 1 58.31 387 LYS A N 1
ATOM 2957 C CA . LYS A 1 387 ? 56.688 -9.367 21.672 1 58.31 387 LYS A CA 1
ATOM 2958 C C . LYS A 1 387 ? 58 -9.344 20.891 1 58.31 387 LYS A C 1
ATOM 2960 O O . LYS A 1 387 ? 59.062 -9.727 21.422 1 58.31 387 LYS A O 1
ATOM 2965 N N . ALA A 1 388 ? 57.938 -8.781 19.812 1 62.94 388 ALA A N 1
ATOM 2966 C CA . ALA A 1 388 ? 59.156 -8.633 19 1 62.94 388 ALA A CA 1
ATOM 2967 C C . ALA A 1 388 ? 60.062 -7.551 19.578 1 62.94 388 ALA A C 1
ATOM 2969 O O . ALA A 1 388 ? 61.281 -7.715 19.609 1 62.94 388 ALA A O 1
ATOM 2970 N N . ALA A 1 389 ? 59.438 -6.586 20.188 1 60.28 389 ALA A N 1
ATOM 2971 C CA . ALA A 1 389 ? 60.188 -5.516 20.828 1 60.28 389 ALA A CA 1
ATOM 2972 C C . ALA A 1 389 ? 60.781 -5.98 22.156 1 60.28 389 ALA A C 1
ATOM 2974 O O . ALA A 1 389 ? 61.938 -5.641 22.484 1 60.28 389 ALA A O 1
ATOM 2975 N N . VAL A 1 390 ? 60.031 -6.832 22.844 1 63 390 VAL A N 1
ATOM 2976 C CA . VAL A 1 390 ? 60.531 -7.402 24.094 1 63 390 VAL A CA 1
ATOM 2977 C C . VAL A 1 390 ? 61.625 -8.422 23.797 1 63 390 VAL A C 1
ATOM 2979 O O . VAL A 1 390 ? 62.656 -8.453 24.484 1 63 390 VAL A O 1
ATOM 2982 N N . GLY A 1 391 ? 61.469 -9.102 22.719 1 58.47 391 GLY A N 1
ATOM 2983 C CA . GLY A 1 391 ? 62.5 -10.031 22.281 1 58.47 391 GLY A CA 1
ATOM 2984 C C . GLY A 1 391 ? 63.781 -9.336 21.812 1 58.47 391 GLY A C 1
ATOM 2985 O O . GLY A 1 391 ? 64.875 -9.789 22.094 1 58.47 391 GLY A O 1
ATOM 2986 N N . ALA A 1 392 ? 63.625 -8.195 21.234 1 59.5 392 ALA A N 1
ATOM 2987 C CA . ALA A 1 392 ? 64.812 -7.406 20.781 1 59.5 392 ALA A CA 1
ATOM 2988 C C . ALA A 1 392 ? 65.5 -6.738 21.953 1 59.5 392 ALA A C 1
ATOM 2990 O O . ALA A 1 392 ? 66.688 -6.629 21.984 1 59.5 392 ALA A O 1
ATOM 2991 N N . SER A 1 393 ? 64.625 -6.355 22.922 1 54.53 393 SER A N 1
ATOM 2992 C CA . SER A 1 393 ? 65.25 -5.762 24.125 1 54.53 393 SER A CA 1
ATOM 2993 C C . SER A 1 393 ? 65.938 -6.805 24.969 1 54.53 393 SER A C 1
ATOM 2995 O O . SER A 1 393 ? 67 -6.527 25.562 1 54.53 393 SER A O 1
ATOM 2997 N N . GLU A 1 394 ? 65.5 -8.023 25 1 54.06 394 GLU A N 1
ATOM 2998 C CA . GLU A 1 394 ? 66.125 -9.117 25.703 1 54.06 394 GLU A CA 1
ATOM 2999 C C . GLU A 1 394 ? 67.438 -9.547 25 1 54.06 394 GLU A C 1
ATOM 3001 O O . GLU A 1 394 ? 68.438 -9.852 25.641 1 54.06 394 GLU A O 1
ATOM 3006 N N . ALA A 1 395 ? 67.5 -9.438 23.734 1 51.22 395 ALA A N 1
ATOM 3007 C CA . ALA A 1 395 ? 68.688 -9.766 22.969 1 51.22 395 ALA A CA 1
ATOM 3008 C C . ALA A 1 395 ? 69.75 -8.711 23.156 1 51.22 395 ALA A C 1
ATOM 3010 O O . ALA A 1 395 ? 70.938 -9.031 23.234 1 51.22 395 ALA A O 1
ATOM 3011 N N . LYS A 1 396 ? 69.375 -7.488 23.484 1 49.88 396 LYS A N 1
ATOM 3012 C CA . LYS A 1 396 ? 70.312 -6.426 23.766 1 49.88 396 LYS A CA 1
ATOM 3013 C C . LYS A 1 396 ? 70.875 -6.535 25.188 1 49.88 396 LYS A C 1
ATOM 3015 O O . LYS A 1 396 ? 72 -6.27 25.438 1 49.88 396 LYS A O 1
ATOM 3020 N N . LEU A 1 397 ? 70.062 -7.035 26.078 1 47.78 397 LEU A N 1
ATOM 3021 C CA . LEU A 1 397 ? 70.5 -7.203 27.453 1 47.78 397 LEU A CA 1
ATOM 3022 C C . LEU A 1 397 ? 71.438 -8.398 27.594 1 47.78 397 LEU A C 1
ATOM 3024 O O . LEU A 1 397 ? 72.438 -8.352 28.359 1 47.78 397 LEU A O 1
ATOM 3028 N N . VAL A 1 398 ? 71.312 -9.391 26.734 1 48.97 398 VAL A N 1
ATOM 3029 C CA . VAL A 1 398 ? 72.188 -10.539 26.75 1 48.97 398 VAL A CA 1
ATOM 3030 C C . VAL A 1 398 ? 73.5 -10.172 26.094 1 48.97 398 VAL A C 1
ATOM 3032 O O . VAL A 1 398 ? 74.562 -10.586 26.547 1 48.97 398 VAL A O 1
ATOM 3035 N N . GLY A 1 399 ? 73.5 -9.258 25.156 1 43.59 399 GLY A N 1
ATOM 3036 C CA . GLY A 1 399 ? 74.688 -8.828 24.5 1 43.59 399 GLY A CA 1
ATOM 3037 C C . GLY A 1 399 ? 75.562 -7.934 25.375 1 43.59 399 GLY A C 1
ATOM 3038 O O . GLY A 1 399 ? 76.812 -7.98 25.312 1 43.59 399 GLY A O 1
ATOM 3039 N N . MET A 1 400 ? 74.938 -7.125 26.234 1 43.59 400 MET A N 1
ATOM 3040 C CA . MET A 1 400 ? 75.75 -6.246 27.094 1 43.59 400 MET A CA 1
ATOM 3041 C C . MET A 1 400 ? 76.438 -7.039 28.219 1 43.59 400 MET A C 1
ATOM 3043 O O . MET A 1 400 ? 77.438 -6.629 28.734 1 43.59 400 MET A O 1
ATOM 3047 N N . ARG A 1 401 ? 75.875 -8.094 28.719 1 40.78 401 ARG A N 1
ATOM 3048 C CA . ARG A 1 401 ? 76.5 -8.828 29.812 1 40.78 401 ARG A CA 1
ATOM 3049 C C . ARG A 1 401 ? 77.75 -9.562 29.344 1 40.78 401 ARG A C 1
ATOM 3051 O O . ARG A 1 401 ? 78.625 -9.891 30.141 1 40.78 401 ARG A O 1
ATOM 3058 N N . GLN A 1 402 ? 77.75 -9.906 28.078 1 35.91 402 GLN A N 1
ATOM 3059 C CA . GLN A 1 402 ? 78.875 -10.734 27.719 1 35.91 402 GLN A CA 1
ATOM 3060 C C . GLN A 1 402 ? 80.188 -9.914 27.688 1 35.91 402 GLN A C 1
ATOM 3062 O O . GLN A 1 402 ? 81.25 -10.477 27.672 1 35.91 402 GLN A O 1
ATOM 3067 N N . GLN A 1 403 ? 80.062 -8.664 27.484 1 36.09 403 GLN A N 1
ATOM 3068 C CA . GLN A 1 403 ? 81.375 -8.039 27.281 1 36.09 403 GLN A CA 1
ATOM 3069 C C . GLN A 1 403 ? 82.062 -7.816 28.609 1 36.09 403 GLN A C 1
ATOM 3071 O O . GLN A 1 403 ? 83.25 -7.414 28.641 1 36.09 403 GLN A O 1
ATOM 3076 N N . GLY A 1 404 ? 81.375 -7.746 29.719 1 31.09 404 GLY A N 1
ATOM 3077 C CA . GLY A 1 404 ? 82.062 -7.234 30.875 1 31.09 404 GLY A CA 1
ATOM 3078 C C . GLY A 1 404 ? 83 -8.234 31.484 1 31.09 404 GLY A C 1
ATOM 3079 O O . GLY A 1 404 ? 83.625 -7.984 32.531 1 31.09 404 GLY A O 1
ATOM 3080 N N . VAL A 1 405 ? 83 -9.43 31.062 1 30.81 405 VAL A N 1
ATOM 3081 C CA . VAL A 1 405 ? 83.625 -10.383 31.969 1 30.81 405 VAL A CA 1
ATOM 3082 C C . VAL A 1 405 ? 85.125 -10.258 31.875 1 30.81 405 VAL A C 1
ATOM 3084 O O . VAL A 1 405 ? 85.875 -11.023 32.5 1 30.81 405 VAL A O 1
ATOM 3087 N N . GLY A 1 406 ? 85.688 -9.516 30.922 1 25.77 406 GLY A N 1
ATOM 3088 C CA . GLY A 1 406 ? 87.062 -9.93 30.734 1 25.77 406 GLY A CA 1
ATOM 3089 C C . GLY A 1 406 ? 88 -9.508 31.875 1 25.77 406 GLY A C 1
ATOM 3090 O O . GLY A 1 406 ? 89.125 -9.922 31.938 1 25.77 406 GLY A O 1
ATOM 3091 N N . GLN A 1 407 ? 87.75 -8.305 32.375 1 23.83 407 GLN A N 1
ATOM 3092 C CA . GLN A 1 407 ? 89.062 -7.828 32.875 1 23.83 407 GLN A CA 1
ATOM 3093 C C . GLN A 1 407 ? 89.375 -8.547 34.188 1 23.83 407 GLN A C 1
ATOM 3095 O O . GLN A 1 407 ? 88.688 -8.461 35.156 1 23.83 407 GLN A O 1
ATOM 3100 N N . LYS A 1 408 ? 90 -9.719 34 1 24.5 408 LYS A N 1
ATOM 3101 C CA . LYS A 1 408 ? 90.562 -10.539 35.031 1 24.5 408 LYS A CA 1
ATOM 3102 C C . LYS A 1 408 ? 91.562 -9.734 35.875 1 24.5 408 LYS A C 1
ATOM 3104 O O . LYS A 1 408 ? 92.5 -9.141 35.344 1 24.5 408 LYS A O 1
ATOM 3109 N N . ARG A 1 409 ? 91.062 -8.961 36.906 1 24.36 409 ARG A N 1
ATOM 3110 C CA . ARG A 1 409 ? 92.062 -8.375 37.781 1 24.36 409 ARG A CA 1
ATOM 3111 C C . ARG A 1 409 ? 93.062 -9.422 38.25 1 24.36 409 ARG A C 1
ATOM 3113 O O . ARG A 1 409 ? 92.688 -10.594 38.406 1 24.36 409 ARG A O 1
ATOM 3120 N N . PRO A 1 410 ? 94.375 -9.148 38.094 1 24.78 410 PRO A N 1
ATOM 3121 C CA . PRO A 1 410 ? 95.562 -9.922 38.438 1 24.78 410 PRO A CA 1
ATOM 3122 C C . PRO A 1 410 ? 95.562 -10.422 39.875 1 24.78 410 PRO A C 1
ATOM 3124 O O . PRO A 1 410 ? 94.875 -9.867 40.719 1 24.78 410 PRO A O 1
ATOM 3127 N N . ALA A 1 411 ? 95.938 -11.734 40.094 1 22.98 411 ALA A N 1
ATOM 3128 C CA . ALA A 1 411 ? 96.188 -12.609 41.219 1 22.98 411 ALA A CA 1
ATOM 3129 C C . ALA A 1 411 ? 97.125 -11.945 42.219 1 22.98 411 ALA A C 1
ATOM 3131 O O . ALA A 1 411 ? 98.312 -11.625 41.875 1 22.98 411 ALA A O 1
ATOM 3132 N N . THR A 1 412 ? 96.688 -10.867 42.906 1 21.73 412 THR A N 1
ATOM 3133 C CA . THR A 1 412 ? 97.625 -10.367 43.906 1 21.73 412 THR A CA 1
ATOM 3134 C C . THR A 1 412 ? 98.062 -11.484 44.844 1 21.73 412 THR A C 1
ATOM 3136 O O . THR A 1 412 ? 97.25 -12.367 45.188 1 21.73 412 THR A O 1
ATOM 3139 N N . GLU A 1 413 ? 99.438 -11.805 44.906 1 24.22 413 GLU A N 1
ATOM 3140 C CA . GLU A 1 413 ? 100.375 -12.617 45.688 1 24.22 413 GLU A CA 1
ATOM 3141 C C . GLU A 1 413 ? 100.125 -12.422 47.188 1 24.22 413 GLU A C 1
ATOM 3143 O O . GLU A 1 413 ? 100.125 -11.297 47.688 1 24.22 413 GLU A O 1
ATOM 3148 N N . ASP A 1 414 ? 99.188 -13.039 47.844 1 22.34 414 ASP A N 1
ATOM 3149 C CA . ASP A 1 414 ? 99.438 -13 49.281 1 22.34 414 ASP A CA 1
ATOM 3150 C C . ASP A 1 414 ? 100.812 -13.445 49.625 1 22.34 414 ASP A C 1
ATOM 3152 O O . ASP A 1 414 ? 101.438 -14.258 48.906 1 22.34 414 ASP A O 1
ATOM 3156 N N . LYS A 1 415 ? 101.562 -12.641 50.625 1 20.83 415 LYS A N 1
ATOM 3157 C CA . LYS A 1 415 ? 102.562 -12.961 51.625 1 20.83 415 LYS A CA 1
ATOM 3158 C C . LYS A 1 415 ? 102.125 -14.18 52.469 1 20.83 415 LYS A C 1
ATOM 3160 O O . LYS A 1 415 ? 101.062 -14.195 53.031 1 20.83 415 LYS A O 1
ATOM 3165 N N . VAL A 1 416 ? 102.562 -15.461 52.188 1 17.25 416 VAL A N 1
ATOM 3166 C CA . VAL A 1 416 ? 103.062 -16.453 53.125 1 17.25 416 VAL A CA 1
ATOM 3167 C C . VAL A 1 416 ? 104.062 -15.805 54.062 1 17.25 416 VAL A C 1
ATOM 3169 O O . VAL A 1 416 ? 105 -15.156 53.594 1 17.25 416 VAL A O 1
ATOM 3172 N N . GLU A 1 417 ? 103.812 -15.289 55.438 1 18.44 417 GLU A N 1
ATOM 3173 C CA . GLU A 1 417 ? 104.125 -16.281 56.438 1 18.44 417 GLU A CA 1
ATOM 3174 C C . GLU A 1 417 ? 103.25 -17.516 56.312 1 18.44 417 GLU A C 1
ATOM 3176 O O . GLU A 1 417 ? 102.062 -17.391 56.031 1 18.44 417 GLU A O 1
ATOM 3181 N N . MET B 1 1 ? 1.143 36.188 8.484 1 88.25 1 MET B N 1
ATOM 3182 C CA . MET B 1 1 ? 0.41 35.188 7.703 1 88.25 1 MET B CA 1
ATOM 3183 C C . MET B 1 1 ? 0.535 33.812 8.328 1 88.25 1 MET B C 1
ATOM 3185 O O . MET B 1 1 ? -0.461 33.094 8.469 1 88.25 1 MET B O 1
ATOM 3189 N N . LEU B 1 2 ? 1.719 33.5 8.781 1 91.62 2 LEU B N 1
ATOM 3190 C CA . LEU B 1 2 ? 1.966 32.219 9.398 1 91.62 2 LEU B CA 1
ATOM 3191 C C . LEU B 1 2 ? 2.197 32.344 10.898 1 91.62 2 LEU B C 1
ATOM 3193 O O . LEU B 1 2 ? 3.23 32.875 11.32 1 91.62 2 LEU B O 1
ATOM 3197 N N . GLU B 1 3 ? 1.234 31.969 11.664 1 92.06 3 GLU B N 1
ATOM 3198 C CA . GLU B 1 3 ? 1.355 31.969 13.117 1 92.06 3 GLU B CA 1
ATOM 3199 C C . GLU B 1 3 ? 1.833 30.609 13.633 1 92.06 3 GLU B C 1
ATOM 3201 O O . GLU B 1 3 ? 1.22 29.578 13.344 1 92.06 3 GLU B O 1
ATOM 3206 N N . PRO B 1 4 ? 2.893 30.656 14.406 1 96.5 4 PRO B N 1
ATOM 3207 C CA . PRO B 1 4 ? 3.377 29.391 14.938 1 96.5 4 PRO B CA 1
ATOM 3208 C C . PRO B 1 4 ? 2.312 28.625 15.727 1 96.5 4 PRO B C 1
ATOM 3210 O O . PRO B 1 4 ? 1.491 29.25 16.406 1 96.5 4 PRO B O 1
ATOM 3213 N N . LEU B 1 5 ? 2.381 27.297 15.695 1 97.75 5 LEU B N 1
ATOM 3214 C CA . LEU B 1 5 ? 1.474 26.469 16.469 1 97.75 5 LEU B CA 1
ATOM 3215 C C . LEU B 1 5 ? 1.58 26.781 17.969 1 97.75 5 LEU B C 1
ATOM 3217 O O . LEU B 1 5 ? 2.676 27.031 18.469 1 97.75 5 LEU B O 1
ATOM 3221 N N . LYS B 1 6 ? 0.417 26.781 18.625 1 97.38 6 LYS B N 1
ATOM 3222 C CA . LYS B 1 6 ? 0.441 26.844 20.078 1 97.38 6 LYS B CA 1
ATOM 3223 C C . LYS B 1 6 ? 0.98 25.547 20.672 1 97.38 6 LYS B C 1
ATOM 3225 O O . LYS B 1 6 ? 0.583 24.453 20.266 1 97.38 6 LYS B O 1
ATOM 3230 N N . THR B 1 7 ? 1.918 25.656 21.578 1 96.94 7 THR B N 1
ATOM 3231 C CA . THR B 1 7 ? 2.557 24.5 22.188 1 96.94 7 THR B CA 1
ATOM 3232 C C . THR B 1 7 ? 2.635 24.656 23.703 1 96.94 7 THR B C 1
ATOM 3234 O O . THR B 1 7 ? 2.271 25.703 24.25 1 96.94 7 THR B O 1
ATOM 3237 N N . HIS B 1 8 ? 2.949 23.656 24.453 1 95.56 8 HIS B N 1
ATOM 3238 C CA . HIS B 1 8 ? 3.314 23.656 25.859 1 95.56 8 HIS B CA 1
ATOM 3239 C C . HIS B 1 8 ? 4.586 22.844 26.094 1 95.56 8 HIS B C 1
ATOM 3241 O O . HIS B 1 8 ? 5.098 22.188 25.188 1 95.56 8 HIS B O 1
ATOM 3247 N N . ALA B 1 9 ? 5.109 22.984 27.266 1 92.75 9 ALA B N 1
ATOM 3248 C CA . ALA B 1 9 ? 6.336 22.266 27.609 1 92.75 9 ALA B CA 1
ATOM 3249 C C . ALA B 1 9 ? 6.082 20.766 27.719 1 92.75 9 ALA B C 1
ATOM 3251 O O . ALA B 1 9 ? 5.074 20.344 28.297 1 92.75 9 ALA B O 1
ATOM 3252 N N . ILE B 1 10 ? 6.953 20.016 27.031 1 89.56 10 ILE B N 1
ATOM 3253 C CA . ILE B 1 10 ? 6.812 18.578 27.141 1 89.56 10 ILE B CA 1
ATOM 3254 C C . ILE B 1 10 ? 8.133 17.953 27.609 1 89.56 10 ILE B C 1
ATOM 3256 O O . ILE B 1 10 ? 9.188 18.578 27.469 1 89.56 10 ILE B O 1
ATOM 3260 N N . ASP B 1 11 ? 8 16.781 28.344 1 82.38 11 ASP B N 1
ATOM 3261 C CA . ASP B 1 11 ? 9.18 15.977 28.609 1 82.38 11 ASP B CA 1
ATOM 3262 C C . ASP B 1 11 ? 9.633 15.234 27.359 1 82.38 11 ASP B C 1
ATOM 3264 O O . ASP B 1 11 ? 9.195 14.109 27.109 1 82.38 11 ASP B O 1
ATOM 3268 N N . SER B 1 12 ? 10.43 15.758 26.734 1 72.12 12 SER B N 1
ATOM 3269 C CA . SER B 1 12 ? 10.812 15.297 25.406 1 72.12 12 SER B CA 1
ATOM 3270 C C . SER B 1 12 ? 11.586 13.984 25.484 1 72.12 12 SER B C 1
ATOM 3272 O O . SER B 1 12 ? 11.484 13.148 24.594 1 72.12 12 SER B O 1
ATOM 3274 N N . GLN B 1 13 ? 12.195 13.789 26.484 1 74.12 13 GLN B N 1
ATOM 3275 C CA . GLN B 1 13 ? 13.023 12.586 26.562 1 74.12 13 GLN B CA 1
ATOM 3276 C C . GLN B 1 13 ? 12.156 11.336 26.688 1 74.12 13 GLN B C 1
ATOM 3278 O O . GLN B 1 13 ? 12.406 10.336 26.031 1 74.12 13 GLN B O 1
ATOM 3283 N N . CYS B 1 14 ? 11.188 11.438 27.484 1 73.5 14 CYS B N 1
ATOM 3284 C CA . CYS B 1 14 ? 10.367 10.258 27.766 1 73.5 14 CYS B CA 1
ATOM 3285 C C . CYS B 1 14 ? 9.578 9.852 26.531 1 73.5 14 CYS B C 1
ATOM 3287 O O . CYS B 1 14 ? 9.57 8.68 26.141 1 73.5 14 CYS B O 1
ATOM 3289 N N . TRP B 1 15 ? 9.055 10.836 25.844 1 82.44 15 TRP B N 1
ATOM 3290 C CA . TRP B 1 15 ? 8.227 10.523 24.688 1 82.44 15 TRP B CA 1
ATOM 3291 C C . TRP B 1 15 ? 9.094 10.102 23.5 1 82.44 15 TRP B C 1
ATOM 3293 O O . TRP B 1 15 ? 8.75 9.172 22.766 1 82.44 15 TRP B O 1
ATOM 3303 N N . HIS B 1 16 ? 10.195 10.648 23.406 1 83.69 16 HIS B N 1
ATOM 3304 C CA . HIS B 1 16 ? 11.07 10.383 22.266 1 83.69 16 HIS B CA 1
ATOM 3305 C C . HIS B 1 16 ? 11.633 8.969 22.328 1 83.69 16 HIS B C 1
ATOM 3307 O O . HIS B 1 16 ? 11.859 8.344 21.281 1 83.69 16 HIS B O 1
ATOM 3313 N N . GLN B 1 17 ? 11.711 8.492 23.516 1 86.19 17 GLN B N 1
ATOM 3314 C CA . GLN B 1 17 ? 12.258 7.148 23.688 1 86.19 17 GLN B CA 1
ATOM 3315 C C . GLN B 1 17 ? 11.258 6.086 23.234 1 86.19 17 GLN B C 1
ATOM 3317 O O . GLN B 1 17 ? 11.656 4.996 22.812 1 86.19 17 GLN B O 1
ATOM 3322 N N . GLN B 1 18 ? 10.016 6.441 23.266 1 91.44 18 GLN B N 1
ATOM 3323 C CA . GLN B 1 18 ? 8.992 5.469 22.906 1 91.44 18 GLN B CA 1
ATOM 3324 C C . GLN B 1 18 ? 8.609 5.578 21.438 1 91.44 18 GLN B C 1
ATOM 3326 O O . GLN B 1 18 ? 7.98 4.676 20.875 1 91.44 18 GLN B O 1
ATOM 3331 N N . LEU B 1 19 ? 9.016 6.691 20.844 1 96 19 LEU B N 1
ATOM 3332 C CA . LEU B 1 19 ? 8.648 6.965 19.453 1 96 19 LEU B CA 1
ATOM 3333 C C . LEU B 1 19 ? 9.336 5.988 18.516 1 96 19 LEU B C 1
ATOM 3335 O O . LEU B 1 19 ? 10.539 5.734 18.641 1 96 19 LEU B O 1
ATOM 3339 N N . LYS B 1 20 ? 8.586 5.383 17.609 1 96.38 20 LYS B N 1
ATOM 3340 C CA . LYS B 1 20 ? 9.117 4.461 16.609 1 96.38 20 LYS B CA 1
ATOM 3341 C C . LYS B 1 20 ? 8.812 4.945 15.188 1 96.38 20 LYS B C 1
ATOM 3343 O O . LYS B 1 20 ? 7.66 5.188 14.844 1 96.38 20 LYS B O 1
ATOM 3348 N N . VAL B 1 21 ? 9.898 5.078 14.414 1 97.69 21 VAL B N 1
ATOM 3349 C CA . VAL B 1 21 ? 9.719 5.391 13 1 97.69 21 VAL B CA 1
ATOM 3350 C C . VAL B 1 21 ? 9.43 4.109 12.227 1 97.69 21 VAL B C 1
ATOM 3352 O O . VAL B 1 21 ? 10.359 3.404 11.812 1 97.69 21 VAL B O 1
ATOM 3355 N N . THR B 1 22 ? 8.211 3.848 11.969 1 97.94 22 THR B N 1
ATOM 3356 C CA . THR B 1 22 ? 7.762 2.602 11.359 1 97.94 22 THR B CA 1
ATOM 3357 C C . THR B 1 22 ? 8 2.621 9.852 1 97.94 22 THR B C 1
ATOM 3359 O O . THR B 1 22 ? 8.359 1.601 9.266 1 97.94 22 THR B O 1
ATOM 3362 N N . LEU B 1 23 ? 7.73 3.75 9.258 1 98.12 23 LEU B N 1
ATOM 3363 C CA . LEU B 1 23 ? 7.98 3.945 7.836 1 98.12 23 LEU B CA 1
ATOM 3364 C C . LEU B 1 23 ? 8.617 5.309 7.578 1 98.12 23 LEU B C 1
ATOM 3366 O O . LEU B 1 23 ? 8.242 6.301 8.203 1 98.12 23 LEU B O 1
ATOM 3370 N N . ASN B 1 24 ? 9.539 5.398 6.824 1 98.12 24 ASN B N 1
ATOM 3371 C CA . ASN B 1 24 ? 10.172 6.555 6.203 1 98.12 24 ASN B CA 1
ATOM 3372 C C . ASN B 1 24 ? 10.391 6.34 4.711 1 98.12 24 ASN B C 1
ATOM 3374 O O . ASN B 1 24 ? 11.391 5.738 4.305 1 98.12 24 ASN B O 1
ATOM 3378 N N . VAL B 1 25 ? 9.414 6.871 3.891 1 98.38 25 VAL B N 1
ATOM 3379 C CA . VAL B 1 25 ? 9.367 6.477 2.486 1 98.38 25 VAL B CA 1
ATOM 3380 C C . VAL B 1 25 ? 9.359 7.723 1.601 1 98.38 25 VAL B C 1
ATOM 3382 O O . VAL B 1 25 ? 8.742 8.734 1.947 1 98.38 25 VAL B O 1
ATOM 3385 N N . ALA B 1 26 ? 10.102 7.637 0.517 1 98.25 26 ALA B N 1
ATOM 3386 C CA . ALA B 1 26 ? 10.008 8.586 -0.592 1 98.25 26 ALA B CA 1
ATOM 3387 C C . ALA B 1 26 ? 9.289 7.969 -1.786 1 98.25 26 ALA B C 1
ATOM 3389 O O . ALA B 1 26 ? 9.578 6.832 -2.176 1 98.25 26 ALA B O 1
ATOM 3390 N N . LEU B 1 27 ? 8.281 8.641 -2.334 1 97.31 27 LEU B N 1
ATOM 3391 C CA . LEU B 1 27 ? 7.535 8.133 -3.482 1 97.31 27 LEU B CA 1
ATOM 3392 C C . LEU B 1 27 ? 7.227 9.258 -4.465 1 97.31 27 LEU B C 1
ATOM 3394 O O . LEU B 1 27 ? 7.586 10.414 -4.227 1 97.31 27 LEU B O 1
ATOM 3398 N N . ASP B 1 28 ? 6.656 8.906 -5.602 1 96 28 ASP B N 1
ATOM 3399 C CA . ASP B 1 28 ? 6.266 9.859 -6.633 1 96 28 ASP B CA 1
ATOM 3400 C C . ASP B 1 28 ? 7.469 10.648 -7.137 1 96 28 ASP B C 1
ATOM 3402 O O . ASP B 1 28 ? 7.457 11.883 -7.133 1 96 28 ASP B O 1
ATOM 3406 N N . GLY B 1 29 ? 8.5 9.914 -7.578 1 95.38 29 GLY B N 1
ATOM 3407 C CA . GLY B 1 29 ? 9.695 10.555 -8.102 1 95.38 29 GLY B CA 1
ATOM 3408 C C . GLY B 1 29 ? 9.477 11.219 -9.445 1 95.38 29 GLY B C 1
ATOM 3409 O O . GLY B 1 29 ? 8.891 10.617 -10.352 1 95.38 29 GLY B O 1
ATOM 3410 N N . CYS B 1 30 ? 9.906 12.461 -9.5 1 93.25 30 CYS B N 1
ATOM 3411 C CA . CYS B 1 30 ? 9.766 13.195 -10.758 1 93.25 30 CYS B CA 1
ATOM 3412 C C . CYS B 1 30 ? 10.781 14.336 -10.836 1 93.25 30 CYS B C 1
ATOM 3414 O O . CYS B 1 30 ? 11.555 14.547 -9.898 1 93.25 30 CYS B O 1
ATOM 3416 N N . ILE B 1 31 ? 10.875 14.938 -12.016 1 92.69 31 ILE B N 1
ATOM 3417 C CA . ILE B 1 31 ? 11.672 16.141 -12.211 1 92.69 31 ILE B CA 1
ATOM 3418 C C . ILE B 1 31 ? 10.758 17.359 -12.273 1 92.69 31 ILE B C 1
ATOM 3420 O O . ILE B 1 31 ? 9.797 17.391 -13.047 1 92.69 31 ILE B O 1
ATOM 3424 N N . VAL B 1 32 ? 11.047 18.297 -11.406 1 93.31 32 VAL B N 1
ATOM 3425 C CA . VAL B 1 32 ? 10.18 19.469 -11.344 1 93.31 32 VAL B CA 1
ATOM 3426 C C . VAL B 1 32 ? 11.008 20.734 -11.562 1 93.31 32 VAL B C 1
ATOM 3428 O O . VAL B 1 32 ? 12.211 20.766 -11.289 1 93.31 32 VAL B O 1
ATOM 3431 N N . PRO B 1 33 ? 10.383 21.766 -12.039 1 90.12 33 PRO B N 1
ATOM 3432 C CA . PRO B 1 33 ? 11.078 23.047 -12.18 1 90.12 33 PRO B CA 1
ATOM 3433 C C . PRO B 1 33 ? 11.242 23.781 -10.844 1 90.12 33 PRO B C 1
ATOM 3435 O O . PRO B 1 33 ? 10.547 23.453 -9.875 1 90.12 33 PRO B O 1
ATOM 3438 N N . THR B 1 34 ? 12.227 24.672 -10.883 1 86.31 34 THR B N 1
ATOM 3439 C CA . THR B 1 34 ? 12.375 25.609 -9.766 1 86.31 34 THR B CA 1
ATOM 3440 C C . THR B 1 34 ? 12.039 27.031 -10.203 1 86.31 34 THR B C 1
ATOM 3442 O O . THR B 1 34 ? 11.969 27.312 -11.398 1 86.31 34 THR B O 1
ATOM 3445 N N . GLN B 1 35 ? 11.812 27.875 -9.227 1 82.75 35 GLN B N 1
ATOM 3446 C CA . GLN B 1 35 ? 11.508 29.266 -9.523 1 82.75 35 GLN B CA 1
ATOM 3447 C C . GLN B 1 35 ? 12.68 29.938 -10.219 1 82.75 35 GLN B C 1
ATOM 3449 O O . GLN B 1 35 ? 12.492 30.891 -10.992 1 82.75 35 GLN B O 1
ATOM 3454 N N . SER B 1 36 ? 13.852 29.422 -9.961 1 82.81 36 SER B N 1
ATOM 3455 C CA . SER B 1 36 ? 15.039 29.984 -10.594 1 82.81 36 SER B CA 1
ATOM 3456 C C . SER B 1 36 ? 15.172 29.516 -12.039 1 82.81 36 SER B C 1
ATOM 3458 O O . SER B 1 36 ? 16.047 30 -12.773 1 82.81 36 SER B O 1
ATOM 3460 N N . GLY B 1 37 ? 14.328 28.594 -12.461 1 84.12 37 GLY B N 1
ATOM 3461 C CA . GLY B 1 37 ? 14.359 28.109 -13.828 1 84.12 37 GLY B CA 1
ATOM 3462 C C . GLY B 1 37 ? 15.086 26.781 -13.969 1 84.12 37 GLY B C 1
ATOM 3463 O O . GLY B 1 37 ? 15.008 26.125 -15.008 1 84.12 37 GLY B O 1
ATOM 3464 N N . ALA B 1 38 ? 15.75 26.328 -12.977 1 88.5 38 ALA B N 1
ATOM 3465 C CA . ALA B 1 38 ? 16.438 25.047 -13.008 1 88.5 38 ALA B CA 1
ATOM 3466 C C . ALA B 1 38 ? 15.453 23.906 -12.734 1 88.5 38 ALA B C 1
ATOM 3468 O O . ALA B 1 38 ? 14.266 24.141 -12.484 1 88.5 38 ALA B O 1
ATOM 3469 N N . ALA B 1 39 ? 15.953 22.719 -13.039 1 90.81 39 ALA B N 1
ATOM 3470 C CA . ALA B 1 39 ? 15.172 21.531 -12.719 1 90.81 39 ALA B CA 1
ATOM 3471 C C . ALA B 1 39 ? 15.789 20.766 -11.539 1 90.81 39 ALA B C 1
ATOM 3473 O O . ALA B 1 39 ? 17 20.859 -11.305 1 90.81 39 ALA B O 1
ATOM 3474 N N . ARG B 1 40 ? 14.938 20.141 -10.781 1 90.5 40 ARG B N 1
ATOM 3475 C CA . ARG B 1 40 ? 15.422 19.328 -9.656 1 90.5 40 ARG B CA 1
ATOM 3476 C C . ARG B 1 40 ? 14.672 18 -9.586 1 90.5 40 ARG B C 1
ATOM 3478 O O . ARG B 1 40 ? 13.523 17.906 -10.008 1 90.5 40 ARG B O 1
ATOM 3485 N N . VAL B 1 41 ? 15.352 16.984 -9.039 1 93.88 41 VAL B N 1
ATOM 3486 C CA . VAL B 1 41 ? 14.695 15.742 -8.68 1 93.88 41 VAL B CA 1
ATOM 3487 C C . VAL B 1 41 ? 13.859 15.938 -7.422 1 93.88 41 VAL B C 1
ATOM 3489 O O . VAL B 1 41 ? 14.305 16.594 -6.473 1 93.88 41 VAL B O 1
ATOM 3492 N N . ASP B 1 42 ? 12.672 15.469 -7.504 1 95.06 42 ASP B N 1
ATOM 3493 C CA . ASP B 1 42 ? 11.75 15.664 -6.391 1 95.06 42 ASP B CA 1
ATOM 3494 C C . ASP B 1 42 ? 11.062 14.352 -6.012 1 95.06 42 ASP B C 1
ATOM 3496 O O . ASP B 1 42 ? 10.727 13.547 -6.887 1 95.06 42 ASP B O 1
ATOM 3500 N N . TYR B 1 43 ? 10.961 14.133 -4.672 1 96.56 43 TYR B N 1
ATOM 3501 C CA . TYR B 1 43 ? 10.227 13.016 -4.098 1 96.56 43 TYR B CA 1
ATOM 3502 C C . TYR B 1 43 ? 9.211 13.5 -3.064 1 96.56 43 TYR B C 1
ATOM 3504 O O . TYR B 1 43 ? 9.508 14.398 -2.271 1 96.56 43 TYR B O 1
ATOM 3512 N N . SER B 1 44 ? 8.031 12.938 -3.074 1 97.75 44 SER B N 1
ATOM 3513 C CA . SER B 1 44 ? 7.145 13.141 -1.932 1 97.75 44 SER B CA 1
ATOM 3514 C C . SER B 1 44 ? 7.527 12.234 -0.767 1 97.75 44 SER B C 1
ATOM 3516 O O . SER B 1 44 ? 8.102 11.156 -0.969 1 97.75 44 SER B O 1
ATOM 3518 N N . HIS B 1 45 ? 7.184 12.695 0.428 1 98.56 45 HIS B N 1
ATOM 3519 C CA . HIS B 1 45 ? 7.582 11.93 1.604 1 98.56 45 HIS B CA 1
ATOM 3520 C C . HIS B 1 45 ? 6.367 11.516 2.428 1 98.56 45 HIS B C 1
ATOM 3522 O O . HIS B 1 45 ? 5.395 12.266 2.535 1 98.56 45 HIS B O 1
ATOM 3528 N N . LEU B 1 46 ? 6.43 10.328 2.951 1 98.81 46 LEU B N 1
ATOM 3529 C CA . LEU B 1 46 ? 5.477 9.711 3.871 1 98.81 46 LEU B CA 1
ATOM 3530 C C . LEU B 1 46 ? 6.199 9.102 5.066 1 98.81 46 LEU B C 1
ATOM 3532 O O . LEU B 1 46 ? 7.066 8.242 4.902 1 98.81 46 LEU B O 1
ATOM 3536 N N . VAL B 1 47 ? 5.867 9.57 6.277 1 98.88 47 VAL B N 1
ATOM 3537 C CA . VAL B 1 47 ? 6.457 9.047 7.504 1 98.88 47 VAL B CA 1
ATOM 3538 C C . VAL B 1 47 ? 5.355 8.523 8.422 1 98.88 47 VAL B C 1
ATOM 3540 O O . VAL B 1 47 ? 4.344 9.195 8.641 1 98.88 47 VAL B O 1
ATOM 3543 N N . VAL B 1 48 ? 5.543 7.32 8.867 1 98.94 48 VAL B N 1
ATOM 3544 C CA . VAL B 1 48 ? 4.609 6.707 9.812 1 98.94 48 VAL B CA 1
ATOM 3545 C C . VAL B 1 48 ? 5.289 6.512 11.164 1 98.94 48 VAL B C 1
ATOM 3547 O O . VAL B 1 48 ? 6.348 5.887 11.25 1 98.94 48 VAL B O 1
ATOM 3550 N N . LEU B 1 49 ? 4.672 7.078 12.195 1 98.69 49 LEU B N 1
ATOM 3551 C CA . LEU B 1 49 ? 5.207 7.039 13.555 1 98.69 49 LEU B CA 1
ATOM 3552 C C . LEU B 1 49 ? 4.289 6.246 14.477 1 98.69 49 LEU B C 1
ATOM 3554 O O . LEU B 1 49 ? 3.102 6.559 14.602 1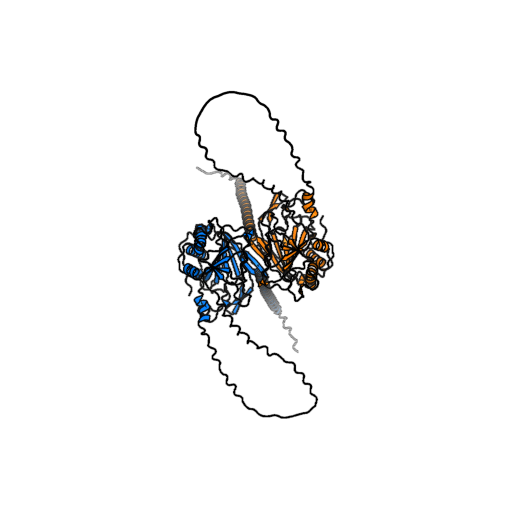 98.69 49 LEU B O 1
ATOM 3558 N N . ASP B 1 50 ? 4.84 5.266 15.148 1 98.19 50 ASP B N 1
ATOM 3559 C CA . ASP B 1 50 ? 4.113 4.547 16.188 1 98.19 50 ASP B CA 1
ATOM 3560 C C . ASP B 1 50 ? 4.465 5.082 17.578 1 98.19 50 ASP B C 1
ATOM 3562 O O . ASP B 1 50 ? 5.594 5.516 17.812 1 98.19 50 ASP B O 1
ATOM 3566 N N . ASN B 1 51 ? 3.504 5.105 18.453 1 97.06 51 ASN B N 1
ATOM 3567 C CA . ASN B 1 51 ? 3.604 5.633 19.812 1 97.06 51 ASN B CA 1
ATOM 3568 C C . ASN B 1 51 ? 3.824 7.141 19.812 1 97.06 51 ASN B C 1
ATOM 3570 O O . ASN B 1 51 ? 4.504 7.672 20.688 1 97.06 51 ASN B O 1
ATOM 3574 N N . PHE B 1 52 ? 3.35 7.719 18.781 1 97.88 52 PHE B N 1
ATOM 3575 C CA . PHE B 1 52 ? 3.352 9.18 18.766 1 97.88 52 PHE B CA 1
ATOM 3576 C C . PHE B 1 52 ? 2.363 9.734 19.781 1 97.88 52 PHE B C 1
ATOM 3578 O O . PHE B 1 52 ? 2.664 10.703 20.484 1 97.88 52 PHE B O 1
ATOM 3585 N N . LEU B 1 53 ? 1.167 9.133 19.766 1 97.19 53 LEU B N 1
ATOM 3586 C CA . LEU B 1 53 ? 0.181 9.461 20.797 1 97.19 53 LEU B CA 1
ATOM 3587 C C . LEU B 1 53 ? 0.301 8.516 21.984 1 97.19 53 LEU B C 1
ATOM 3589 O O . LEU B 1 53 ? 0.34 7.297 21.812 1 97.19 53 LEU B O 1
ATOM 3593 N N . ASP B 1 54 ? 0.337 9.094 23.141 1 95.19 54 ASP B N 1
ATOM 3594 C CA . ASP B 1 54 ? 0.109 8.266 24.312 1 95.19 54 ASP B CA 1
ATOM 3595 C C . ASP B 1 54 ? -1.385 8.086 24.578 1 95.19 54 ASP B C 1
ATOM 3597 O O . ASP B 1 54 ? -2.215 8.75 23.953 1 95.19 54 ASP B O 1
ATOM 3601 N N . GLU B 1 55 ? -1.663 7.215 25.469 1 94.75 55 GLU B N 1
ATOM 3602 C CA . GLU B 1 55 ? -3.051 6.801 25.672 1 94.75 55 GLU B CA 1
ATOM 3603 C C . GLU B 1 55 ? -3.902 7.953 26.188 1 94.75 55 GLU B C 1
ATOM 3605 O O . GLU B 1 55 ? -5.004 8.195 25.688 1 94.75 55 GLU B O 1
ATOM 3610 N N . PRO B 1 56 ? -3.455 8.773 27.141 1 94.94 56 PRO B N 1
ATOM 3611 C CA . PRO B 1 56 ? -4.281 9.891 27.609 1 94.94 56 PRO B CA 1
ATOM 3612 C C . PRO B 1 56 ? -4.566 10.906 26.5 1 94.94 56 PRO B C 1
ATOM 3614 O O . PRO B 1 56 ? -5.695 11.391 26.375 1 94.94 56 PRO B O 1
ATOM 3617 N N . THR B 1 57 ? -3.564 11.234 25.75 1 96.62 57 THR B N 1
ATOM 3618 C CA . THR B 1 57 ? -3.727 12.188 24.656 1 96.62 57 THR B CA 1
ATOM 3619 C C . THR B 1 57 ? -4.699 11.648 23.609 1 96.62 57 THR B C 1
ATOM 3621 O O . THR B 1 57 ? -5.594 12.367 23.156 1 96.62 57 THR B O 1
ATOM 3624 N N . ARG B 1 58 ? -4.582 10.383 23.203 1 97 58 ARG B N 1
ATOM 3625 C CA . ARG B 1 58 ? -5.453 9.75 22.219 1 97 58 ARG B CA 1
ATOM 3626 C C . ARG B 1 58 ? -6.906 9.758 22.688 1 97 58 ARG B C 1
ATOM 3628 O O . ARG B 1 58 ? -7.805 10.133 21.938 1 97 58 ARG B O 1
ATOM 3635 N N . GLN B 1 59 ? -7.09 9.375 23.938 1 96 59 GLN B N 1
ATOM 3636 C CA . GLN B 1 59 ? -8.438 9.281 24.5 1 96 59 GLN B CA 1
ATOM 3637 C C . GLN B 1 59 ? -9.094 10.656 24.562 1 96 59 GLN B C 1
ATOM 3639 O O . GLN B 1 59 ? -10.289 10.789 24.297 1 96 59 GLN B O 1
ATOM 3644 N N . GLN B 1 60 ? -8.352 11.617 24.953 1 97.19 60 GLN B N 1
ATOM 3645 C CA . GLN B 1 60 ? -8.906 12.961 25.062 1 97.19 60 GLN B CA 1
ATOM 3646 C C . GLN B 1 60 ? -9.328 13.484 23.703 1 97.19 60 GLN B C 1
ATOM 3648 O O . GLN B 1 60 ? -10.367 14.141 23.578 1 97.19 60 GLN B O 1
ATOM 3653 N N . LEU B 1 61 ? -8.562 13.273 22.688 1 98.12 61 LEU B N 1
ATOM 3654 C CA . LEU B 1 61 ? -8.93 13.695 21.328 1 98.12 61 LEU B CA 1
ATOM 3655 C C . LEU B 1 61 ? -10.18 12.961 20.859 1 98.12 61 LEU B C 1
ATOM 3657 O O . LEU B 1 61 ? -11.086 13.578 20.297 1 98.12 61 LEU B O 1
ATOM 3661 N N . LEU B 1 62 ? -10.188 11.641 21.094 1 97.25 62 LEU B N 1
ATOM 3662 C CA . LEU B 1 62 ? -11.359 10.867 20.688 1 97.25 62 LEU B CA 1
ATOM 3663 C C . LEU B 1 62 ? -12.602 11.352 21.422 1 97.25 62 LEU B C 1
ATOM 3665 O O . LEU B 1 62 ? -13.664 11.523 20.812 1 97.25 62 LEU B O 1
ATOM 3669 N N . ASP B 1 63 ? -12.461 11.578 22.719 1 96.38 63 ASP B N 1
ATOM 3670 C CA . ASP B 1 63 ? -13.578 12.086 23.5 1 96.38 63 ASP B CA 1
ATOM 3671 C C . ASP B 1 63 ? -14.055 13.43 22.969 1 96.38 63 ASP B C 1
ATOM 3673 O O . ASP B 1 63 ? -15.258 13.695 22.938 1 96.38 63 ASP B O 1
ATOM 3677 N N . TYR B 1 64 ? -13.125 14.266 22.625 1 97.25 64 TYR B N 1
ATOM 3678 C CA . TYR B 1 64 ? -13.484 15.594 22.125 1 97.25 64 TYR B CA 1
ATOM 3679 C C . TYR B 1 64 ? -14.359 15.5 20.891 1 97.25 64 TYR B C 1
ATOM 3681 O O . TYR B 1 64 ? -15.344 16.234 20.766 1 97.25 64 TYR B O 1
ATOM 3689 N N . ILE B 1 65 ? -14.008 14.594 19.953 1 96.81 65 ILE B N 1
ATOM 3690 C CA . ILE B 1 65 ? -14.719 14.555 18.688 1 96.81 65 ILE B CA 1
ATOM 3691 C C . ILE B 1 65 ? -15.93 13.633 18.797 1 96.81 65 ILE B C 1
ATOM 3693 O O . ILE B 1 65 ? -16.734 13.539 17.859 1 96.81 65 ILE B O 1
ATOM 3697 N N . THR B 1 66 ? -16.031 12.906 19.891 1 95.75 66 THR B N 1
ATOM 3698 C CA . THR B 1 66 ? -17.219 12.086 20.156 1 95.75 66 THR B CA 1
ATOM 3699 C C . THR B 1 66 ? -17.875 12.508 21.469 1 95.75 66 THR B C 1
ATOM 3701 O O . THR B 1 66 ? -18.484 13.57 21.547 1 95.75 66 THR B O 1
ATOM 3704 N N . GLU B 1 67 ? -17.797 11.555 22.469 1 93.12 67 GLU B N 1
ATOM 3705 C CA . GLU B 1 67 ? -18.266 11.805 23.828 1 93.12 67 GLU B CA 1
ATOM 3706 C C . GLU B 1 67 ? -17.359 11.125 24.859 1 93.12 67 GLU B C 1
ATOM 3708 O O . GLU B 1 67 ? -16.688 10.148 24.547 1 93.12 67 GLU B O 1
ATOM 3713 N N . PRO B 1 68 ? -17.344 11.766 26.047 1 90.94 68 PRO B N 1
ATOM 3714 C CA . PRO B 1 68 ? -16.5 11.141 27.078 1 90.94 68 PRO B CA 1
ATOM 3715 C C . PRO B 1 68 ? -16.828 9.656 27.266 1 90.94 68 PRO B C 1
ATOM 3717 O O . PRO B 1 68 ? -18 9.289 27.406 1 90.94 68 PRO B O 1
ATOM 3720 N N . GLY B 1 69 ? -15.836 8.797 27.219 1 85.75 69 GLY B N 1
ATOM 3721 C CA . GLY B 1 69 ? -16.016 7.363 27.406 1 85.75 69 GLY B CA 1
ATOM 3722 C C . GLY B 1 69 ? -16.516 6.656 26.156 1 85.75 69 GLY B C 1
ATOM 3723 O O . GLY B 1 69 ? -17.016 5.531 26.234 1 85.75 69 GLY B O 1
ATOM 3724 N N . TRP B 1 70 ? -16.469 7.254 25.031 1 86.19 70 TRP B N 1
ATOM 3725 C CA . TRP B 1 70 ? -17.016 6.762 23.781 1 86.19 70 TRP B CA 1
ATOM 3726 C C . TRP B 1 70 ? -16.438 5.387 23.438 1 86.19 70 TRP B C 1
ATOM 3728 O O . TRP B 1 70 ? -17.172 4.492 23.016 1 86.19 70 TRP B O 1
ATOM 3738 N N . ALA B 1 71 ? -15.133 5.184 23.625 1 74 71 ALA B N 1
ATOM 3739 C CA . ALA B 1 71 ? -14.477 3.934 23.266 1 74 71 ALA B CA 1
ATOM 3740 C C . ALA B 1 71 ? -14.805 2.826 24.266 1 74 71 ALA B C 1
ATOM 3742 O O . ALA B 1 71 ? -14.727 1.641 23.922 1 74 71 ALA B O 1
ATOM 3743 N N . SER B 1 72 ? -14.789 3.092 25.484 1 61.66 72 SER B N 1
ATOM 3744 C CA . SER B 1 72 ? -15.023 2.125 26.562 1 61.66 72 SER B CA 1
ATOM 3745 C C . SER B 1 72 ? -16.469 1.645 26.562 1 61.66 72 SER B C 1
ATOM 3747 O O . SER B 1 72 ? -16.797 0.637 27.188 1 61.66 72 SER B O 1
ATOM 3749 N N . SER B 1 73 ? -17.25 2.434 25.938 1 51.12 73 SER B N 1
ATOM 3750 C CA . SER B 1 73 ? -18.641 2.049 26.016 1 51.12 73 SER B CA 1
ATOM 3751 C C . SER B 1 73 ? -18.906 0.73 25.281 1 51.12 73 SER B C 1
ATOM 3753 O O . SER B 1 73 ? -18.25 0.431 24.281 1 51.12 73 SER B O 1
ATOM 3755 N N . SER B 1 74 ? -19.172 -0.257 26.047 1 48.16 74 SER B N 1
ATOM 3756 C CA . SER B 1 74 ? -19.531 -1.594 25.594 1 48.16 74 SER B CA 1
ATOM 3757 C C . SER B 1 74 ? -20.297 -1.539 24.281 1 48.16 74 SER B C 1
ATOM 3759 O O . SER B 1 74 ? -20.484 -2.566 23.625 1 48.16 74 SER B O 1
ATOM 3761 N N . SER B 1 75 ? -20.875 -0.408 23.984 1 50.88 75 SER B N 1
ATOM 3762 C CA . SER B 1 75 ? -21.766 -0.332 22.828 1 50.88 75 SER B CA 1
ATOM 3763 C C . SER B 1 75 ? -21 0.159 21.594 1 50.88 75 SER B C 1
ATOM 3765 O O . SER B 1 75 ? -20.438 1.248 21.594 1 50.88 75 SER B O 1
ATOM 3767 N N . THR B 1 76 ? -20.484 -0.757 20.797 1 65.62 76 THR B N 1
ATOM 3768 C CA . THR B 1 76 ? -19.969 -0.392 19.484 1 65.62 76 THR B CA 1
ATOM 3769 C C . THR B 1 76 ? -21.016 0.39 18.688 1 65.62 76 THR B C 1
ATOM 3771 O O . THR B 1 76 ? -22.141 -0.09 18.484 1 65.62 76 THR B O 1
ATOM 3774 N N . HIS B 1 77 ? -20.812 1.753 18.625 1 82 77 HIS B N 1
ATOM 3775 C CA . HIS B 1 77 ? -21.703 2.6 17.844 1 82 77 HIS B CA 1
ATOM 3776 C C . HIS B 1 77 ? -21.391 2.5 16.344 1 82 77 HIS B C 1
ATOM 3778 O O . HIS B 1 77 ? -20.25 2.715 15.938 1 82 77 HIS B O 1
ATOM 3784 N N . ALA B 1 78 ? -22.422 2.203 15.664 1 88.62 78 ALA B N 1
ATOM 3785 C CA . ALA B 1 78 ? -22.266 2.041 14.227 1 88.62 78 ALA B CA 1
ATOM 3786 C C . ALA B 1 78 ? -22.016 3.383 13.547 1 88.62 78 ALA B C 1
ATOM 3788 O O . ALA B 1 78 ? -21.391 3.439 12.477 1 88.62 78 ALA B O 1
ATOM 3789 N N . ASP B 1 79 ? -22.547 4.469 14.211 1 93.12 79 ASP B N 1
ATOM 3790 C CA . ASP B 1 79 ? -22.375 5.82 13.688 1 93.12 79 ASP B CA 1
ATOM 3791 C C . ASP B 1 79 ? -21.656 6.715 14.688 1 93.12 79 ASP B C 1
ATOM 3793 O O . ASP B 1 79 ? -21.672 6.449 15.891 1 93.12 79 ASP B O 1
ATOM 3797 N N . PRO B 1 80 ? -21.016 7.73 14.117 1 95.25 80 PRO B N 1
ATOM 3798 C CA . PRO B 1 80 ? -20.516 8.75 15.055 1 95.25 80 PRO B CA 1
ATOM 3799 C C . PRO B 1 80 ? -21.641 9.586 15.664 1 95.25 80 PRO B C 1
ATOM 3801 O O . PRO B 1 80 ? -22.766 9.539 15.195 1 95.25 80 PRO B O 1
ATOM 3804 N N . PRO B 1 81 ? -21.328 10.234 16.75 1 95 81 PRO B N 1
ATOM 3805 C CA . PRO B 1 81 ? -22.406 11.023 17.375 1 95 81 PRO B CA 1
ATOM 3806 C C . PRO B 1 81 ? -22.953 12.102 16.438 1 95 81 PRO B C 1
ATOM 3808 O O . PRO B 1 81 ? -22.219 13.023 16.047 1 95 81 PRO B O 1
ATOM 3811 N N . HIS B 1 82 ? -24.188 12.141 16.266 1 94.38 82 HIS B N 1
ATOM 3812 C CA . HIS B 1 82 ? -24.844 13.031 15.312 1 94.38 82 HIS B CA 1
ATOM 3813 C C . HIS B 1 82 ? -24.797 14.477 15.797 1 94.38 82 HIS B C 1
ATOM 3815 O O . HIS B 1 82 ? -25.031 15.406 15.016 1 94.38 82 HIS B O 1
ATOM 3821 N N . SER B 1 83 ? -24.5 14.648 17.047 1 94.75 83 SER B N 1
ATOM 3822 C CA . SER B 1 83 ? -24.406 15.992 17.594 1 94.75 83 SER B CA 1
ATOM 3823 C C . SER B 1 83 ? -23.172 16.719 17.078 1 94.75 83 SER B C 1
ATOM 3825 O O . SER B 1 83 ? -23.125 17.953 17.062 1 94.75 83 SER B O 1
ATOM 3827 N N . LYS B 1 84 ? -22.25 15.953 16.656 1 96.81 84 LYS B N 1
ATOM 3828 C CA . LYS B 1 84 ? -20.984 16.578 16.266 1 96.81 84 LYS B CA 1
ATOM 3829 C C . LYS B 1 84 ? -20.641 16.266 14.812 1 96.81 84 LYS B C 1
ATOM 3831 O O . LYS B 1 84 ? -19.781 16.906 14.219 1 96.81 84 LYS B O 1
ATOM 3836 N N . TRP B 1 85 ? -21.25 15.25 14.305 1 96.56 85 TRP B N 1
ATOM 3837 C CA . TRP B 1 85 ? -20.875 14.75 12.984 1 96.56 85 TRP B CA 1
ATOM 3838 C C . TRP B 1 85 ? -22.031 14.875 12 1 96.56 85 TRP B C 1
ATOM 3840 O O . TRP B 1 85 ? -23.203 14.812 12.398 1 96.56 85 TRP B O 1
ATOM 3850 N N . GLU B 1 86 ? -21.625 15.086 10.711 1 93.75 86 GLU B N 1
ATOM 3851 C CA . GLU B 1 86 ? -22.609 15.156 9.625 1 93.75 86 GLU B CA 1
ATOM 3852 C C . GLU B 1 86 ? -22.062 14.508 8.359 1 93.75 86 GLU B C 1
ATOM 3854 O O . GLU B 1 86 ? -20.859 14.406 8.172 1 93.75 86 GLU B O 1
ATOM 3859 N N . GLN B 1 87 ? -22.906 13.969 7.512 1 89.5 87 GLN B N 1
ATOM 3860 C CA . GLN B 1 87 ? -22.516 13.391 6.23 1 89.5 87 GLN B CA 1
ATOM 3861 C C . GLN B 1 87 ? -22.469 14.453 5.137 1 89.5 87 GLN B C 1
ATOM 3863 O O . GLN B 1 87 ? -23.297 14.445 4.227 1 89.5 87 GLN B O 1
ATOM 3868 N N . ALA B 1 88 ? -21.484 15.328 5.223 1 74.31 88 ALA B N 1
ATOM 3869 C CA . ALA B 1 88 ? -21.359 16.438 4.285 1 74.31 88 ALA B CA 1
ATOM 3870 C C . ALA B 1 88 ? -19.984 16.453 3.623 1 74.31 88 ALA B C 1
ATOM 3872 O O . ALA B 1 88 ? -19.719 17.281 2.742 1 74.31 88 ALA B O 1
ATOM 3873 N N . THR B 1 89 ? -19.219 15.547 3.924 1 72.69 89 THR B N 1
ATOM 3874 C CA . THR B 1 89 ? -17.828 15.562 3.457 1 72.69 89 THR B CA 1
ATOM 3875 C C . THR B 1 89 ? -17.719 14.898 2.088 1 72.69 89 THR B C 1
ATOM 3877 O O . THR B 1 89 ? -18.375 13.883 1.828 1 72.69 89 THR B O 1
ATOM 3880 N N . CYS B 1 90 ? -17.141 15.625 1.188 1 62.22 90 CYS B N 1
ATOM 3881 C CA . CYS B 1 90 ? -16.859 15.062 -0.127 1 62.22 90 CYS B CA 1
ATOM 3882 C C . CYS B 1 90 ? -15.375 15.219 -0.472 1 62.22 90 CYS B C 1
ATOM 3884 O O . CYS B 1 90 ? -14.805 16.297 -0.288 1 62.22 90 CYS B O 1
ATOM 3886 N N . ASP B 1 91 ? -14.656 14.172 -0.614 1 54.34 91 ASP B N 1
ATOM 3887 C CA . ASP B 1 91 ? -13.234 14.211 -0.963 1 54.34 91 ASP B CA 1
ATOM 3888 C C . ASP B 1 91 ? -13.039 14.648 -2.412 1 54.34 91 ASP B C 1
ATOM 3890 O O . ASP B 1 91 ? -11.914 14.898 -2.84 1 54.34 91 ASP B O 1
ATOM 3894 N N . ALA B 1 92 ? -14.031 14.406 -3.34 1 49.62 92 ALA B N 1
ATOM 3895 C CA . ALA B 1 92 ? -13.75 14.625 -4.758 1 49.62 92 ALA B CA 1
ATOM 3896 C C . ALA B 1 92 ? -13.914 16.094 -5.125 1 49.62 92 ALA B C 1
ATOM 3898 O O . ALA B 1 92 ? -14.891 16.734 -4.723 1 49.62 92 ALA B O 1
ATOM 3899 N N . ALA B 1 93 ? -12.742 16.766 -5.516 1 42.19 93 ALA B N 1
ATOM 3900 C CA . ALA B 1 93 ? -12.891 18.094 -6.117 1 42.19 93 ALA B CA 1
ATOM 3901 C C . ALA B 1 93 ? -13.844 18.062 -7.305 1 42.19 93 ALA B C 1
ATOM 3903 O O . ALA B 1 93 ? -14.227 19.094 -7.84 1 42.19 93 ALA B O 1
ATOM 3904 N N . ASP B 1 94 ? -13.852 16.906 -7.973 1 40.81 94 ASP B N 1
ATOM 3905 C CA . ASP B 1 94 ? -14.508 16.984 -9.273 1 40.81 94 ASP B CA 1
ATOM 3906 C C . ASP B 1 94 ? -16.031 16.906 -9.125 1 40.81 94 ASP B C 1
ATOM 3908 O O . ASP B 1 94 ? -16.562 15.883 -8.68 1 40.81 94 ASP B O 1
ATOM 3912 N N . ALA B 1 95 ? -16.578 18 -9.188 1 40.03 95 ALA B N 1
ATOM 3913 C CA . ALA B 1 95 ? -18.016 18.25 -9.219 1 40.03 95 ALA B CA 1
ATOM 3914 C C . ALA B 1 95 ? -18.719 17.297 -10.195 1 40.03 95 ALA B C 1
ATOM 3916 O O . ALA B 1 95 ? -19.938 17.25 -10.242 1 40.03 95 ALA B O 1
ATOM 3917 N N . ALA B 1 96 ? -18.047 16.828 -11.172 1 38.69 96 ALA B N 1
ATOM 3918 C CA . ALA B 1 96 ? -18.734 16.203 -12.305 1 38.69 96 ALA B CA 1
ATOM 3919 C C . ALA B 1 96 ? -19.156 14.773 -11.977 1 38.69 96 ALA B C 1
ATOM 3921 O O . ALA B 1 96 ? -19.859 14.133 -12.766 1 38.69 96 ALA B O 1
ATOM 3922 N N . SER B 1 97 ? -18.547 14.242 -11.031 1 43.59 97 SER B N 1
ATOM 3923 C CA . SER B 1 97 ? -18.844 12.828 -10.852 1 43.59 97 SER B CA 1
ATOM 3924 C C . SER B 1 97 ? -20.156 12.641 -10.086 1 43.59 97 SER B C 1
ATOM 3926 O O . SER B 1 97 ? -20.562 13.508 -9.305 1 43.59 97 SER B O 1
ATOM 3928 N N . LYS B 1 98 ? -20.953 11.672 -10.453 1 48.22 98 LYS B N 1
ATOM 3929 C CA . LYS B 1 98 ? -22.188 11.266 -9.82 1 48.22 98 LYS B CA 1
ATOM 3930 C C . LYS B 1 98 ? -22.125 11.453 -8.305 1 48.22 98 LYS B C 1
ATOM 3932 O O . LYS B 1 98 ? -21.078 11.211 -7.691 1 48.22 98 LYS B O 1
ATOM 3937 N N . PRO B 1 99 ? -23.172 12.156 -7.871 1 46.22 99 PRO B N 1
ATOM 3938 C CA . PRO B 1 99 ? -23.203 12.438 -6.434 1 46.22 99 PRO B CA 1
ATOM 3939 C C . PRO B 1 99 ? -22.719 11.258 -5.594 1 46.22 99 PRO B C 1
ATOM 3941 O O . PRO B 1 99 ? -23.297 10.164 -5.66 1 46.22 99 PRO B O 1
ATOM 3944 N N . ARG B 1 100 ? -21.438 11.141 -5.395 1 57.09 100 ARG B N 1
ATOM 3945 C CA . ARG B 1 100 ? -21.016 10.133 -4.434 1 57.09 100 ARG B CA 1
ATOM 3946 C C . ARG B 1 100 ? -21.562 10.43 -3.043 1 57.09 100 ARG B C 1
ATOM 3948 O O . ARG B 1 100 ? -21.844 11.586 -2.715 1 57.09 100 ARG B O 1
ATOM 3955 N N . ALA B 1 101 ? -22 9.328 -2.447 1 67.06 101 ALA B N 1
ATOM 3956 C CA . ALA B 1 101 ? -22.547 9.398 -1.096 1 67.06 101 ALA B CA 1
ATOM 3957 C C . ALA B 1 101 ? -21.594 10.148 -0.16 1 67.06 101 ALA B C 1
ATOM 3959 O O . ALA B 1 101 ? -20.375 9.945 -0.204 1 67.06 101 ALA B O 1
ATOM 3960 N N . ARG B 1 102 ? -22.031 11.109 0.471 1 83.06 102 ARG B N 1
ATOM 3961 C CA . ARG B 1 102 ? -21.297 11.914 1.435 1 83.06 102 ARG B CA 1
ATOM 3962 C C . ARG B 1 102 ? -20.859 11.07 2.633 1 83.06 102 ARG B C 1
ATOM 3964 O O . ARG B 1 102 ? -21.516 10.094 2.98 1 83.06 102 ARG B O 1
ATOM 3971 N N . THR B 1 103 ? -19.719 11.344 3.104 1 92.38 103 THR B N 1
ATOM 3972 C CA . THR B 1 103 ? -19.141 10.609 4.223 1 92.38 103 THR B CA 1
ATOM 3973 C C . THR B 1 103 ? -19.141 11.461 5.488 1 92.38 103 THR B C 1
ATOM 3975 O O . THR B 1 103 ? -19.438 12.656 5.434 1 92.38 103 THR B O 1
ATOM 3978 N N . TRP B 1 104 ? -18.875 10.875 6.629 1 95.25 104 TRP B N 1
ATOM 3979 C CA . TRP B 1 104 ? -18.969 11.547 7.918 1 95.25 104 TRP B CA 1
ATOM 3980 C C . TRP B 1 104 ? -17.766 12.445 8.148 1 95.25 104 TRP B C 1
ATOM 3982 O O . TRP B 1 104 ? -16.609 11.992 8.078 1 95.25 104 TRP B O 1
ATOM 3992 N N . GLY B 1 105 ? -18.047 13.711 8.336 1 95.38 105 GLY B N 1
ATOM 3993 C CA . GLY B 1 105 ? -17.094 14.695 8.828 1 95.38 105 GLY B CA 1
ATOM 3994 C C . GLY B 1 105 ? -17.609 15.508 9.992 1 95.38 105 GLY B C 1
ATOM 3995 O O . GLY B 1 105 ? -18.828 15.594 10.203 1 95.38 105 GLY B O 1
ATOM 3996 N N . LEU B 1 106 ? -16.703 16.031 10.828 1 95.88 106 LEU B N 1
ATOM 3997 C CA . LEU B 1 106 ? -17.141 16.938 11.883 1 95.88 106 LEU B CA 1
ATOM 3998 C C . LEU B 1 106 ? -17.812 18.172 11.289 1 95.88 106 LEU B C 1
ATOM 4000 O O . LEU B 1 106 ? -17.406 18.656 10.219 1 95.88 106 LEU B O 1
ATOM 4004 N N . THR B 1 107 ? -18.75 18.672 12.039 1 94.06 107 THR B N 1
ATOM 4005 C CA . THR B 1 107 ? -19.391 19.922 11.602 1 94.06 107 THR B CA 1
ATOM 4006 C C . THR B 1 107 ? -18.406 21.078 11.648 1 94.06 107 THR B C 1
ATOM 4008 O O . THR B 1 107 ? -17.422 21.047 12.406 1 94.06 107 THR B O 1
ATOM 4011 N N . ALA B 1 108 ? -18.703 22.062 10.875 1 92.62 108 ALA B N 1
ATOM 4012 C CA . ALA B 1 108 ? -17.875 23.266 10.852 1 92.62 108 ALA B CA 1
ATOM 4013 C C . ALA B 1 108 ? -17.766 23.891 12.234 1 92.62 108 ALA B C 1
ATOM 4015 O O . ALA B 1 108 ? -16.703 24.391 12.617 1 92.62 108 ALA B O 1
ATOM 4016 N N . ALA B 1 109 ? -18.875 23.859 12.992 1 94.06 109 ALA B N 1
ATOM 4017 C CA . ALA B 1 109 ? -18.906 24.469 14.32 1 94.06 109 ALA B CA 1
ATOM 4018 C C . ALA B 1 109 ? -17.938 23.766 15.266 1 94.06 109 ALA B C 1
ATOM 4020 O O . ALA B 1 109 ? -17.219 24.422 16.031 1 94.06 109 ALA B O 1
ATOM 4021 N N . VAL B 1 110 ? -17.891 22.453 15.172 1 95.94 110 VAL B N 1
ATOM 4022 C CA . VAL B 1 110 ? -17.016 21.688 16.047 1 95.94 110 VAL B CA 1
ATOM 4023 C C . VAL B 1 110 ? -15.562 21.922 15.656 1 95.94 110 VAL B C 1
ATOM 4025 O O . VAL B 1 110 ? -14.695 22.078 16.516 1 95.94 110 VAL B O 1
ATOM 4028 N N . LEU B 1 111 ? -15.297 21.984 14.398 1 94.88 111 LEU B N 1
ATOM 4029 C CA . LEU B 1 111 ? -13.945 22.203 13.914 1 94.88 111 LEU B CA 1
ATOM 4030 C C . LEU B 1 111 ? -13.453 23.594 14.312 1 94.88 111 LEU B C 1
ATOM 4032 O O . LEU B 1 111 ? -12.297 23.766 14.703 1 94.88 111 LEU B O 1
ATOM 4036 N N . GLN B 1 112 ? -14.281 24.594 14.234 1 93.94 112 GLN B N 1
ATOM 4037 C CA . GLN B 1 112 ? -13.938 25.953 14.625 1 93.94 112 GLN B CA 1
ATOM 4038 C C . GLN B 1 112 ? -13.633 26.047 16.125 1 93.94 112 GLN B C 1
ATOM 4040 O O . GLN B 1 112 ? -12.695 26.719 16.531 1 93.94 112 GLN B O 1
ATOM 4045 N N . ARG B 1 113 ? -14.438 25.359 16.875 1 95.94 113 ARG B N 1
ATOM 4046 C CA . ARG B 1 113 ? -14.203 25.328 18.328 1 95.94 113 ARG B CA 1
ATOM 4047 C C . ARG B 1 113 ? -12.875 24.641 18.641 1 95.94 113 ARG B C 1
ATOM 4049 O O . ARG B 1 113 ? -12.133 25.109 19.516 1 95.94 113 ARG B O 1
ATOM 4056 N N . PHE B 1 114 ? -12.688 23.578 17.953 1 96.62 114 PHE B N 1
ATOM 4057 C CA . PHE B 1 114 ? -11.438 22.844 18.156 1 96.62 114 PHE B CA 1
ATOM 4058 C C . PHE B 1 114 ? -10.234 23.719 17.812 1 96.62 114 PHE B C 1
ATOM 4060 O O . PHE B 1 114 ? -9.219 23.688 18.516 1 96.62 114 PHE B O 1
ATOM 4067 N N . ALA B 1 115 ? -10.32 24.484 16.75 1 95.19 115 ALA B N 1
ATOM 4068 C CA . ALA B 1 115 ? -9.25 25.375 16.328 1 95.19 115 ALA B CA 1
ATOM 4069 C C . ALA B 1 115 ? -9.023 26.484 17.359 1 95.19 115 ALA B C 1
ATOM 4071 O O . ALA B 1 115 ? -7.883 26.875 17.609 1 95.19 115 ALA B O 1
ATOM 4072 N N . ALA B 1 116 ? -10.07 26.922 17.984 1 94.88 116 ALA B N 1
ATOM 4073 C CA . ALA B 1 116 ? -10.016 28.094 18.844 1 94.88 116 ALA B CA 1
ATOM 4074 C C . ALA B 1 116 ? -9.609 27.703 20.266 1 94.88 116 ALA B C 1
ATOM 4076 O O . ALA B 1 116 ? -8.914 28.453 20.953 1 94.88 116 ALA B O 1
ATOM 4077 N N . GLU B 1 117 ? -10.016 26.516 20.656 1 96.44 117 GLU B N 1
ATOM 4078 C CA . GLU B 1 117 ? -9.812 26.094 22.031 1 96.44 117 GLU B CA 1
ATOM 4079 C C . GLU B 1 117 ? -8.414 25.531 22.234 1 96.44 117 GLU B C 1
ATOM 4081 O O . GLU B 1 117 ? -7.871 24.875 21.344 1 96.44 117 GLU B O 1
ATOM 4086 N N . ASP B 1 118 ? -7.93 25.781 23.438 1 96.88 118 ASP B N 1
ATOM 4087 C CA . ASP B 1 118 ? -6.652 25.188 23.812 1 96.88 118 ASP B CA 1
ATOM 4088 C C . ASP B 1 118 ? -6.859 23.812 24.469 1 96.88 118 ASP B C 1
ATOM 4090 O O . ASP B 1 118 ? -6.559 23.625 25.641 1 96.88 118 ASP B O 1
ATOM 4094 N N . VAL B 1 119 ? -7.25 22.891 23.688 1 97.06 119 VAL B N 1
ATOM 4095 C CA . VAL B 1 119 ? -7.43 21.516 24.125 1 97.06 119 VAL B CA 1
ATOM 4096 C C . VAL B 1 119 ? -6.078 20.922 24.531 1 97.06 119 VAL B C 1
ATOM 4098 O O . VAL B 1 119 ? -5.148 20.891 23.719 1 97.06 119 VAL B O 1
ATOM 4101 N N . PRO B 1 120 ? -5.895 20.453 25.734 1 97.38 120 PRO B N 1
ATOM 4102 C CA . PRO B 1 120 ? -4.586 19.969 26.188 1 97.38 120 PRO B CA 1
ATOM 4103 C C . PRO B 1 120 ? -3.979 18.922 25.266 1 97.38 120 PRO B C 1
ATOM 4105 O O . PRO B 1 120 ? -2.787 18.984 24.953 1 97.38 120 PRO B O 1
ATOM 4108 N N . ALA B 1 121 ? -4.801 18.031 24.797 1 97.75 121 ALA B N 1
ATOM 4109 C CA . ALA B 1 121 ? -4.301 16.984 23.906 1 97.75 121 ALA B CA 1
ATOM 4110 C C . ALA B 1 121 ? -3.834 17.578 22.578 1 97.75 121 ALA B C 1
ATOM 4112 O O . ALA B 1 121 ? -2.865 17.109 21.984 1 97.75 121 ALA B O 1
ATOM 4113 N N . LYS B 1 122 ? -4.547 18.547 22.062 1 98.12 122 LYS B N 1
ATOM 4114 C CA . LYS B 1 122 ? -4.129 19.266 20.859 1 98.12 122 LYS B CA 1
ATOM 4115 C C . LYS B 1 122 ? -2.77 19.938 21.062 1 98.12 122 LYS B C 1
ATOM 4117 O O . LYS B 1 122 ? -1.891 19.828 20.203 1 98.12 122 LYS B O 1
ATOM 4122 N N . LEU B 1 123 ? -2.578 20.547 22.219 1 98 123 LEU B N 1
ATOM 4123 C CA . LEU B 1 123 ? -1.313 21.203 22.531 1 98 123 LEU B CA 1
ATOM 4124 C C . LEU B 1 123 ? -0.185 20.172 22.625 1 98 123 LEU B C 1
ATOM 4126 O O . LEU B 1 123 ? 0.937 20.438 22.188 1 98 123 LEU B O 1
ATOM 4130 N N . GLU B 1 124 ? -0.521 19.047 23.234 1 97.12 124 GLU B N 1
ATOM 4131 C CA . GLU B 1 124 ? 0.471 17.984 23.359 1 97.12 124 GLU B CA 1
ATOM 4132 C C . GLU B 1 124 ? 0.946 17.531 21.984 1 97.12 124 GLU B C 1
ATOM 4134 O O . GLU B 1 124 ? 2.15 17.406 21.75 1 97.12 124 GLU B O 1
ATOM 4139 N N . VAL B 1 125 ? 0.012 17.281 21.078 1 98.06 125 VAL B N 1
ATOM 4140 C CA . VAL B 1 125 ? 0.316 16.844 19.719 1 98.06 125 VAL B CA 1
ATOM 4141 C C . VAL B 1 125 ? 1.197 17.875 19.016 1 98.06 125 VAL B C 1
ATOM 4143 O O . VAL B 1 125 ? 2.23 17.531 18.438 1 98.06 125 VAL B O 1
ATOM 4146 N N . GLN B 1 126 ? 0.814 19.094 19.141 1 98.25 126 GLN B N 1
ATOM 4147 C CA . GLN B 1 126 ? 1.53 20.188 18.469 1 98.25 126 GLN B CA 1
ATOM 4148 C C . GLN B 1 126 ? 2.922 20.375 19.062 1 98.25 126 GLN B C 1
ATOM 4150 O O . GLN B 1 126 ? 3.883 20.641 18.344 1 98.25 126 GLN B O 1
ATOM 4155 N N . SER B 1 127 ? 3.062 20.141 20.359 1 97.62 127 SER B N 1
ATOM 4156 C CA . SER B 1 127 ? 4.363 20.25 21.016 1 97.62 127 SER B CA 1
ATOM 4157 C C . SER B 1 127 ? 5.309 19.141 20.547 1 97.62 127 SER B C 1
ATOM 4159 O O . SER B 1 127 ? 6.48 19.406 20.281 1 97.62 127 SER B O 1
ATOM 4161 N N . ARG B 1 128 ? 4.785 17.984 20.453 1 97.06 128 ARG B N 1
ATOM 4162 C CA . ARG B 1 128 ? 5.586 16.859 19.984 1 97.06 128 ARG B CA 1
ATOM 4163 C C . ARG B 1 128 ? 6.027 17.062 18.531 1 97.06 128 ARG B C 1
ATOM 4165 O O . ARG B 1 128 ? 7.18 16.797 18.188 1 97.06 128 ARG B O 1
ATOM 4172 N N . LEU B 1 129 ? 5.094 17.531 17.766 1 97.75 129 LEU B N 1
ATOM 4173 C CA . LEU B 1 129 ? 5.406 17.781 16.359 1 97.75 129 LEU B CA 1
ATOM 4174 C C . LEU B 1 129 ? 6.52 18.812 16.219 1 97.75 129 LEU B C 1
ATOM 4176 O O . LEU B 1 129 ? 7.473 18.609 15.469 1 97.75 129 LEU B O 1
ATOM 4180 N N . CYS B 1 130 ? 6.434 19.875 16.953 1 96.88 130 CYS B N 1
ATOM 4181 C CA . CYS B 1 130 ? 7.441 20.938 16.891 1 96.88 130 CYS B CA 1
ATOM 4182 C C . CYS B 1 130 ? 8.781 20.438 17.422 1 96.88 130 CYS B C 1
ATOM 4184 O O . CYS B 1 130 ? 9.836 20.828 16.922 1 96.88 130 CYS B O 1
ATOM 4186 N N . ALA B 1 131 ? 8.727 19.547 18.391 1 95.69 131 ALA B N 1
ATOM 4187 C CA . ALA B 1 131 ? 9.953 18.984 18.953 1 95.69 131 ALA B CA 1
ATOM 4188 C C . ALA B 1 131 ? 10.672 18.109 17.922 1 95.69 131 ALA B C 1
ATOM 4190 O O . ALA B 1 131 ? 11.898 17.984 17.938 1 95.69 131 ALA B O 1
ATOM 4191 N N . LEU B 1 132 ? 9.969 17.531 17.016 1 96.25 132 LEU B N 1
ATOM 4192 C CA . LEU B 1 132 ? 10.555 16.688 15.977 1 96.25 132 LEU B CA 1
ATOM 4193 C C . LEU B 1 132 ? 11.305 17.547 14.953 1 96.25 132 LEU B C 1
ATOM 4195 O O . LEU B 1 132 ? 12.234 17.062 14.305 1 96.25 132 LEU B O 1
ATOM 4199 N N . TYR B 1 133 ? 10.859 18.781 14.797 1 96.38 133 TYR B N 1
ATOM 4200 C CA . TYR B 1 133 ? 11.453 19.641 13.781 1 96.38 133 TYR B CA 1
ATOM 4201 C C . TYR B 1 133 ? 11.906 20.969 14.383 1 96.38 133 TYR B C 1
ATOM 4203 O O . TYR B 1 133 ? 11.375 22.031 14.031 1 96.38 133 TYR B O 1
ATOM 4211 N N . PRO B 1 134 ? 12.992 20.938 15.109 1 94.06 134 PRO B N 1
ATOM 4212 C CA . PRO B 1 134 ? 13.406 22.109 15.867 1 94.06 134 PRO B CA 1
ATOM 4213 C C . PRO B 1 134 ? 13.922 23.234 14.969 1 94.06 134 PRO B C 1
ATOM 4215 O O . PRO B 1 134 ? 13.938 24.406 15.383 1 94.06 134 PRO B O 1
ATOM 4218 N N . ASP B 1 135 ? 14.289 22.953 13.758 1 94.44 135 ASP B N 1
ATOM 4219 C CA . ASP B 1 135 ? 14.898 23.953 12.883 1 94.44 135 ASP B CA 1
ATOM 4220 C C . ASP B 1 135 ? 13.852 24.578 11.961 1 94.44 135 ASP B C 1
ATOM 4222 O O . ASP B 1 135 ? 14.203 25.297 11.023 1 94.44 135 ASP B O 1
ATOM 4226 N N . ALA B 1 136 ? 12.578 24.312 12.281 1 96.44 136 ALA B N 1
ATOM 4227 C CA . ALA B 1 136 ? 11.516 24.828 11.438 1 96.44 136 ALA B CA 1
ATOM 4228 C C . ALA B 1 136 ? 10.414 25.484 12.273 1 96.44 136 ALA B C 1
ATOM 4230 O O . ALA B 1 136 ? 10.211 25.109 13.43 1 96.44 136 ALA B O 1
ATOM 4231 N N . LEU B 1 137 ? 9.812 26.453 11.695 1 96.62 137 LEU B N 1
ATOM 4232 C CA . LEU B 1 137 ? 8.562 27 12.211 1 96.62 137 LEU B CA 1
ATOM 4233 C C . LEU B 1 137 ? 7.367 26.266 11.602 1 96.62 137 LEU B C 1
ATOM 4235 O O . LEU B 1 137 ? 7.246 26.156 10.383 1 96.62 137 LEU B O 1
ATOM 4239 N N . ILE B 1 138 ? 6.539 25.703 12.484 1 98.25 138 ILE B N 1
ATOM 4240 C CA . ILE B 1 138 ? 5.352 25 12.008 1 98.25 138 ILE B CA 1
ATOM 4241 C C . ILE B 1 138 ? 4.102 25.812 12.328 1 98.25 138 ILE B C 1
ATOM 4243 O O . ILE B 1 138 ? 3.955 26.312 13.453 1 98.25 138 ILE B O 1
ATOM 4247 N N . ALA B 1 139 ? 3.242 25.984 11.32 1 97.56 139 ALA B N 1
ATOM 4248 C CA . ALA B 1 139 ? 2.006 26.75 11.445 1 97.56 139 ALA B CA 1
ATOM 4249 C C . ALA B 1 139 ? 0.844 26.031 10.766 1 97.56 139 ALA B C 1
ATOM 4251 O O . ALA B 1 139 ? 1.056 25.125 9.969 1 97.56 139 ALA B O 1
ATOM 4252 N N . HIS B 1 140 ? -0.336 26.406 11.188 1 96.94 140 HIS B N 1
ATOM 4253 C CA . HIS B 1 140 ? -1.505 25.969 10.438 1 96.94 140 HIS B CA 1
ATOM 4254 C C . HIS B 1 140 ? -1.528 26.578 9.039 1 96.94 140 HIS B C 1
ATOM 4256 O O . HIS B 1 140 ? -1.106 27.719 8.859 1 96.94 140 HIS B O 1
ATOM 4262 N N . MET B 1 141 ? -2.014 25.797 8.102 1 93.88 141 MET B N 1
ATOM 4263 C CA . MET B 1 141 ? -2.207 26.344 6.766 1 93.88 141 MET B CA 1
ATOM 4264 C C . MET B 1 141 ? -3.197 27.5 6.793 1 93.88 141 MET B C 1
ATOM 4266 O O . MET B 1 141 ? -4.32 27.359 7.281 1 93.88 141 MET B O 1
ATOM 4270 N N . PRO B 1 142 ? -2.793 28.688 6.285 1 91.44 142 PRO B N 1
ATOM 4271 C CA . PRO B 1 142 ? -3.686 29.844 6.293 1 91.44 142 PRO B CA 1
ATOM 4272 C C . PRO B 1 142 ? -4.641 29.859 5.102 1 91.44 142 PRO B C 1
ATOM 4274 O O . PRO B 1 142 ? -4.395 30.578 4.121 1 91.44 142 PRO B O 1
ATOM 4277 N N . SER B 1 143 ? -5.73 29.188 5.23 1 86.69 143 SER B N 1
ATOM 4278 C CA . SER B 1 143 ? -6.676 29.016 4.129 1 86.69 143 SER B CA 1
ATOM 4279 C C . SER B 1 143 ? -7.141 30.359 3.584 1 86.69 143 SER B C 1
ATOM 4281 O O . SER B 1 143 ? -7.289 30.531 2.371 1 86.69 143 SER B O 1
ATOM 4283 N N . GLU B 1 144 ? -7.348 31.359 4.445 1 85.75 144 GLU B N 1
ATOM 4284 C CA . GLU B 1 144 ? -7.832 32.688 4.047 1 85.75 144 GLU B CA 1
ATOM 4285 C C . GLU B 1 144 ? -6.816 33.406 3.17 1 85.75 144 GLU B C 1
ATOM 4287 O O . GLU B 1 144 ? -7.188 34.094 2.234 1 85.75 144 GLU B O 1
ATOM 4292 N N . HIS B 1 145 ? -5.586 33.156 3.457 1 90 145 HIS B N 1
ATOM 4293 C CA . HIS B 1 145 ? -4.527 33.844 2.713 1 90 145 HIS B CA 1
ATOM 4294 C C . HIS B 1 145 ? -4.242 33.125 1.396 1 90 145 HIS B C 1
ATOM 4296 O O . HIS B 1 145 ? -3.688 33.719 0.471 1 90 145 HIS B O 1
ATOM 4302 N N . ILE B 1 146 ? -4.625 31.891 1.312 1 89.31 146 ILE B N 1
ATOM 4303 C CA . ILE B 1 146 ? -4.398 31.109 0.101 1 89.31 146 ILE B CA 1
ATOM 4304 C C . ILE B 1 146 ? -5.547 31.344 -0.88 1 89.31 146 ILE B C 1
ATOM 4306 O O . ILE B 1 146 ? -5.32 31.516 -2.08 1 89.31 146 ILE B O 1
ATOM 4310 N N . GLN B 1 147 ? -6.77 31.438 -0.379 1 82.06 147 GLN B N 1
ATOM 4311 C CA . GLN B 1 147 ? -7.961 31.5 -1.216 1 82.06 147 GLN B CA 1
ATOM 4312 C C . GLN B 1 147 ? -8.391 32.938 -1.477 1 82.06 147 GLN B C 1
ATOM 4314 O O . GLN B 1 147 ? -9.273 33.188 -2.299 1 82.06 147 GLN B O 1
ATOM 4319 N N . ALA B 1 148 ? -8.047 33.969 -0.79 1 70.5 148 ALA B N 1
ATOM 4320 C CA . ALA B 1 148 ? -8.516 35.344 -0.868 1 70.5 148 ALA B CA 1
ATOM 4321 C C . ALA B 1 148 ? -8.531 35.844 -2.312 1 70.5 148 ALA B C 1
ATOM 4323 O O . ALA B 1 148 ? -9.359 36.656 -2.682 1 70.5 148 ALA B O 1
ATOM 4324 N N . GLY B 1 149 ? -7.746 35.438 -3.16 1 55.66 149 GLY B N 1
ATOM 4325 C CA . GLY B 1 149 ? -7.84 35.906 -4.531 1 55.66 149 GLY B CA 1
ATOM 4326 C C . GLY B 1 149 ? -9.086 35.438 -5.246 1 55.66 149 GLY B C 1
ATOM 4327 O O . GLY B 1 149 ? -9.508 36.031 -6.242 1 55.66 149 GLY B O 1
ATOM 4328 N N . LEU B 1 150 ? -9.586 34.312 -4.793 1 55.84 150 LEU B N 1
ATOM 4329 C CA . LEU B 1 150 ? -10.781 33.781 -5.434 1 55.84 150 LEU B CA 1
ATOM 4330 C C . LEU B 1 150 ? -12.008 34.594 -5.047 1 55.84 150 LEU B C 1
ATOM 4332 O O . LEU B 1 150 ? -12.953 34.719 -5.832 1 55.84 150 LEU B O 1
ATOM 4336 N N . LEU B 1 151 ? -11.961 35.219 -3.834 1 48.72 151 LEU B N 1
ATOM 4337 C CA . LEU B 1 151 ? -13.125 35.938 -3.346 1 48.72 151 LEU B CA 1
ATOM 4338 C C . LEU B 1 151 ? -13.188 37.344 -3.949 1 48.72 151 LEU B C 1
ATOM 4340 O O . LEU B 1 151 ? -14.258 37.938 -3.994 1 48.72 151 LEU B O 1
ATOM 4344 N N . GLN B 1 152 ? -12.07 37.906 -4.27 1 43.12 152 GLN B N 1
ATOM 4345 C CA . GLN B 1 152 ? -12.164 39.281 -4.73 1 43.12 152 GLN B CA 1
ATOM 4346 C C . GLN B 1 152 ? -12.594 39.344 -6.191 1 43.12 152 GLN B C 1
ATOM 4348 O O . GLN B 1 152 ? -12.727 40.438 -6.758 1 43.12 152 GLN B O 1
ATOM 4353 N N . GLN B 1 153 ? -12.539 38.25 -6.82 1 38.97 153 GLN B N 1
ATOM 4354 C CA . GLN B 1 153 ? -13.031 38.594 -8.148 1 38.97 153 GLN B CA 1
ATOM 4355 C C . GLN B 1 153 ? -14.531 38.844 -8.125 1 38.97 153 GLN B C 1
ATOM 4357 O O . GLN B 1 153 ? -15.32 37.969 -7.75 1 38.97 153 GLN B O 1
ATOM 4362 N N . PRO B 1 154 ? -15.008 40.031 -7.957 1 35.38 154 PRO B N 1
ATOM 4363 C CA . PRO B 1 154 ? -16.438 40.25 -8.164 1 35.38 154 PRO B CA 1
ATOM 4364 C C . PRO B 1 154 ? -16.984 39.5 -9.375 1 35.38 154 PRO B C 1
ATOM 4366 O O . PRO B 1 154 ? -16.25 39.281 -10.344 1 35.38 154 PRO B O 1
ATOM 4369 N N . PRO B 1 155 ? -17.953 38.719 -9.227 1 34.97 155 PRO B N 1
ATOM 4370 C CA . PRO B 1 155 ? -18.547 38.25 -10.484 1 34.97 155 PRO B CA 1
ATOM 4371 C C . PRO B 1 155 ? -18.578 39.344 -11.555 1 34.97 155 PRO B C 1
ATOM 4373 O O . PRO B 1 155 ? -19.141 40.438 -11.328 1 34.97 155 PRO B O 1
ATOM 4376 N N . GLN B 1 156 ? -17.578 39.562 -12.227 1 30.59 156 GLN B N 1
ATOM 4377 C CA . GLN B 1 156 ? -17.781 40.469 -13.352 1 30.59 156 GLN B CA 1
ATOM 4378 C C . GLN B 1 156 ? -19.141 40.219 -14.016 1 30.59 156 GLN B C 1
ATOM 4380 O O . GLN B 1 156 ? -19.406 39.094 -14.477 1 30.59 156 GLN B O 1
ATOM 4385 N N . GLN B 1 157 ? -20.172 40.844 -13.602 1 28.83 157 GLN B N 1
ATOM 4386 C CA . GLN B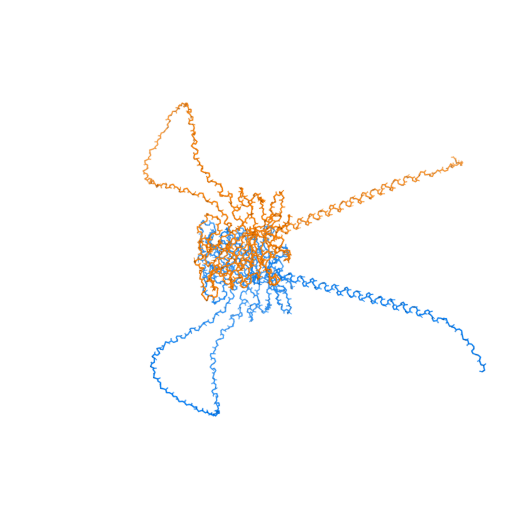 1 157 ? -21.406 41 -14.367 1 28.83 157 GLN B CA 1
ATOM 4387 C C . GLN B 1 157 ? -21.109 41.219 -15.844 1 28.83 157 GLN B C 1
ATOM 4389 O O . GLN B 1 157 ? -20.516 42.25 -16.219 1 28.83 157 GLN B O 1
ATOM 4394 N N . GLN B 1 158 ? -20.734 40.156 -16.594 1 28.12 158 GLN B N 1
ATOM 4395 C CA . GLN B 1 158 ? -20.781 40.312 -18.047 1 28.12 158 GLN B CA 1
ATOM 4396 C C . GLN B 1 158 ? -22 41.094 -18.5 1 28.12 158 GLN B C 1
ATOM 4398 O O . GLN B 1 158 ? -23.141 40.688 -18.266 1 28.12 158 GLN B O 1
ATOM 4403 N N . GLN B 1 159 ? -22.016 42.375 -18.438 1 25.75 159 GLN B N 1
ATOM 4404 C CA . GLN B 1 159 ? -22.984 43.188 -19.141 1 25.75 159 GLN B CA 1
ATOM 4405 C C . GLN B 1 159 ? -23.141 42.719 -20.594 1 25.75 159 GLN B C 1
ATOM 4407 O O . GLN B 1 159 ? -22.141 42.5 -21.281 1 25.75 159 GLN B O 1
ATOM 4412 N N . PRO B 1 160 ? -24.297 42.094 -21.016 1 28.02 160 PRO B N 1
ATOM 4413 C CA . PRO B 1 160 ? -24.547 41.75 -22.406 1 28.02 160 PRO B CA 1
ATOM 4414 C C . PRO B 1 160 ? -24.172 42.875 -23.375 1 28.02 160 PRO B C 1
ATOM 4416 O O . PRO B 1 160 ? -24.688 43.969 -23.281 1 28.02 160 PRO B O 1
ATOM 4419 N N . GLN B 1 161 ? -22.953 43.094 -23.594 1 21.7 161 GLN B N 1
ATOM 4420 C CA . GLN B 1 161 ? -22.672 44.125 -24.609 1 21.7 161 GLN B CA 1
ATOM 4421 C C . GLN B 1 161 ? -23.484 43.844 -25.875 1 21.7 161 GLN B C 1
ATOM 4423 O O . GLN B 1 161 ? -23.422 42.75 -26.453 1 21.7 161 GLN B O 1
ATOM 4428 N N . GLN B 1 162 ? -24.703 44.469 -25.984 1 22.48 162 GLN B N 1
ATOM 4429 C CA . GLN B 1 162 ? -25.531 44.656 -27.172 1 22.48 162 GLN B CA 1
ATOM 4430 C C . GLN B 1 162 ? -24.688 45.062 -28.375 1 22.48 162 GLN B C 1
ATOM 4432 O O . GLN B 1 162 ? -24.203 46.188 -28.453 1 22.48 162 GLN B O 1
ATOM 4437 N N . GLN B 1 163 ? -23.641 44.281 -28.734 1 19.83 163 GLN B N 1
ATOM 4438 C CA . GLN B 1 163 ? -22.969 44.719 -29.953 1 19.83 163 GLN B CA 1
ATOM 4439 C C . GLN B 1 163 ? -23.969 44.938 -31.094 1 19.83 163 GLN B C 1
ATOM 4441 O O . GLN B 1 163 ? -24.672 44 -31.484 1 19.83 163 GLN B O 1
ATOM 4446 N N . GLN B 1 164 ? -24.516 46.125 -31.219 1 20.48 164 GLN B N 1
ATOM 4447 C CA . GLN B 1 164 ? -25.25 46.719 -32.344 1 20.48 164 GLN B CA 1
ATOM 4448 C C . GLN B 1 164 ? -24.516 46.5 -33.656 1 20.48 164 GLN B C 1
ATOM 4450 O O . GLN B 1 164 ? -23.484 47.125 -33.906 1 20.48 164 GLN B O 1
ATOM 4455 N N . GLN B 1 165 ? -24.25 45.156 -34 1 19.55 165 GLN B N 1
ATOM 4456 C CA . GLN B 1 165 ? -23.703 45.031 -35.344 1 19.55 165 GLN B CA 1
ATOM 4457 C C . GLN B 1 165 ? -24.578 45.75 -36.375 1 19.55 165 GLN B C 1
ATOM 4459 O O . GLN B 1 165 ? -25.797 45.531 -36.406 1 19.55 165 GLN B O 1
ATOM 4464 N N . GLN B 1 166 ? -24.109 46.938 -36.812 1 18.55 166 GLN B N 1
ATOM 4465 C CA . GLN B 1 166 ? -24.547 47.844 -37.875 1 18.55 166 GLN B CA 1
ATOM 4466 C C . GLN B 1 166 ? -24.734 47.062 -39.188 1 18.55 166 GLN B C 1
ATOM 4468 O O . GLN B 1 166 ? -23.828 46.375 -39.656 1 18.55 166 GLN B O 1
ATOM 4473 N N . GLN B 1 167 ? -26 46.812 -39.531 1 19.39 167 GLN B N 1
ATOM 4474 C CA . GLN B 1 167 ? -26.625 46.188 -40.688 1 19.39 167 GLN B CA 1
ATOM 4475 C C . GLN B 1 167 ? -26.172 46.875 -41.969 1 19.39 167 GLN B C 1
ATOM 4477 O O . GLN B 1 167 ? -26.609 48 -42.281 1 19.39 167 GLN B O 1
ATOM 4482 N N . GLN B 1 168 ? -24.797 47.062 -42.156 1 17.16 168 GLN B N 1
ATOM 4483 C CA . GLN B 1 168 ? -24.688 47.844 -43.375 1 17.16 168 GLN B CA 1
ATOM 4484 C C . GLN B 1 168 ? -25.453 47.188 -44.531 1 17.16 168 GLN B C 1
ATOM 4486 O O . GLN B 1 168 ? -25.547 45.938 -44.594 1 17.16 168 GLN B O 1
ATOM 4491 N N . GLN B 1 169 ? -26.062 48 -45.406 1 16.27 169 GLN B N 1
ATOM 4492 C CA . GLN B 1 169 ? -27.172 48.062 -46.344 1 16.27 169 GLN B CA 1
ATOM 4493 C C . GLN B 1 169 ? -26.797 47.344 -47.656 1 16.27 169 GLN B C 1
ATOM 4495 O O . GLN B 1 169 ? -27.656 47.156 -48.531 1 16.27 169 GLN B O 1
ATOM 4500 N N . PRO B 1 170 ? -25.516 46.969 -47.906 1 16.97 170 PRO B N 1
ATOM 4501 C CA . PRO B 1 170 ? -25.5 47.375 -49.312 1 16.97 170 PRO B CA 1
ATOM 4502 C C . PRO B 1 170 ? -26.5 46.594 -50.188 1 16.97 170 PRO B C 1
ATOM 4504 O O . PRO B 1 170 ? -26.938 45.531 -49.781 1 16.97 170 PRO B O 1
ATOM 4507 N N . TYR B 1 171 ? -26.797 47.188 -51.375 1 15.56 171 TYR B N 1
ATOM 4508 C CA . TYR B 1 171 ? -27.844 47.312 -52.375 1 15.56 171 TYR B CA 1
ATOM 4509 C C . TYR B 1 171 ? -27.938 46.062 -53.25 1 15.56 171 TYR B C 1
ATOM 4511 O O . TYR B 1 171 ? -29.031 45.531 -53.469 1 15.56 171 TYR B O 1
ATOM 4519 N N . GLN B 1 172 ? -26.781 45.781 -54 1 14.91 172 GLN B N 1
ATOM 4520 C CA . GLN B 1 172 ? -27.156 45.906 -55.406 1 14.91 172 GLN B CA 1
ATOM 4521 C C . GLN B 1 172 ? -27.891 44.656 -55.875 1 14.91 172 GLN B C 1
ATOM 4523 O O . GLN B 1 172 ? -28.984 44.75 -56.438 1 14.91 172 GLN B O 1
ATOM 4528 N N . GLN B 1 173 ? -27.188 43.875 -56.812 1 15.05 173 GLN B N 1
ATOM 4529 C CA . GLN B 1 173 ? -27.594 43.688 -58.219 1 15.05 173 GLN B CA 1
ATOM 4530 C C . GLN B 1 173 ? -28.531 42.5 -58.344 1 15.05 173 GLN B C 1
ATOM 4532 O O . GLN B 1 173 ? -28.578 41.625 -57.469 1 15.05 173 GLN B O 1
ATOM 4537 N N . GLN B 1 174 ? -28.484 41.906 -59.562 1 14.95 174 GLN B N 1
ATOM 4538 C CA . GLN B 1 174 ? -29.438 41.688 -60.625 1 14.95 174 GLN B CA 1
ATOM 4539 C C . GLN B 1 174 ? -30.109 40.312 -60.469 1 14.95 174 GLN B C 1
ATOM 4541 O O . GLN B 1 174 ? -31.328 40.219 -60.406 1 14.95 174 GLN B O 1
ATOM 4546 N N . GLN B 1 175 ? -29.75 39.438 -61.438 1 14.61 175 GLN B N 1
ATOM 4547 C CA . GLN B 1 175 ? -30.672 39 -62.469 1 14.61 175 GLN B CA 1
ATOM 4548 C C . GLN B 1 175 ? -31.344 37.688 -62.094 1 14.61 175 GLN B C 1
ATOM 4550 O O . GLN B 1 175 ? -32.562 37.562 -62.125 1 14.61 175 GLN B O 1
ATOM 4555 N N . GLN B 1 176 ? -30.75 36.531 -62.625 1 15.32 176 GLN B N 1
ATOM 4556 C CA . GLN B 1 176 ? -31.484 35.812 -63.656 1 15.32 176 GLN B CA 1
ATOM 4557 C C . GLN B 1 176 ? -32.375 34.719 -63.062 1 15.32 176 GLN B C 1
ATOM 4559 O O . GLN B 1 176 ? -32.156 34.312 -61.906 1 15.32 176 GLN B O 1
ATOM 4564 N N . GLN B 1 177 ? -32.812 33.844 -63.938 1 14.95 177 GLN B N 1
ATOM 4565 C CA . GLN B 1 177 ? -34.062 33.344 -64.438 1 14.95 177 GLN B CA 1
ATOM 4566 C C . GLN B 1 177 ? -34.531 32.125 -63.656 1 14.95 177 GLN B C 1
ATOM 4568 O O . GLN B 1 177 ? -35.531 32.188 -62.938 1 14.95 177 GLN B O 1
ATOM 4573 N N . GLN B 1 178 ? -34.719 31.031 -64.375 1 14.66 178 GLN B N 1
ATOM 4574 C CA . GLN B 1 178 ? -35.969 30.406 -64.688 1 14.66 178 GLN B CA 1
ATOM 4575 C C . GLN B 1 178 ? -36.25 29.172 -63.844 1 14.66 178 GLN B C 1
ATOM 4577 O O . GLN B 1 178 ? -37.406 28.859 -63.531 1 14.66 178 GLN B O 1
ATOM 4582 N N . GLN B 1 179 ? -35.156 28.328 -63.625 1 14.62 179 GLN B N 1
ATOM 4583 C CA . GLN B 1 179 ? -35.656 27.062 -64.188 1 14.62 179 GLN B CA 1
ATOM 4584 C C . GLN B 1 179 ? -36.594 26.359 -63.219 1 14.62 179 GLN B C 1
ATOM 4586 O O . GLN B 1 179 ? -36.781 26.828 -62.062 1 14.62 179 GLN B O 1
ATOM 4591 N N . GLN B 1 180 ? -36.188 25.125 -62.844 1 15.62 180 GLN B N 1
ATOM 4592 C CA . GLN B 1 180 ? -36.875 23.875 -63.188 1 15.62 180 GLN B CA 1
ATOM 4593 C C . GLN B 1 180 ? -37.844 23.469 -62.062 1 15.62 180 GLN B C 1
ATOM 4595 O O . GLN B 1 180 ? -37.688 23.891 -60.938 1 15.62 180 GLN B O 1
ATOM 4600 N N . GLN B 1 181 ? -38.344 22.281 -62.25 1 15.16 181 GLN B N 1
ATOM 4601 C CA . GLN B 1 181 ? -39.656 21.656 -62.312 1 15.16 181 GLN B CA 1
ATOM 4602 C C . GLN B 1 181 ? -40.094 21.188 -60.938 1 15.16 181 GLN B C 1
ATOM 4604 O O . GLN B 1 181 ? -41.188 21.562 -60.438 1 15.16 181 GLN B O 1
ATOM 4609 N N . GLN B 1 182 ? -39.969 19.875 -60.656 1 14.95 182 GLN B N 1
ATOM 4610 C CA . GLN B 1 182 ? -41.188 19.062 -60.594 1 14.95 182 GLN B CA 1
ATOM 4611 C C . GLN B 1 182 ? -41.656 18.906 -59.156 1 14.95 182 GLN B C 1
ATOM 4613 O O . GLN B 1 182 ? -42.812 19.203 -58.844 1 14.95 182 GLN B O 1
ATOM 4618 N N . GLN B 1 183 ? -41.375 17.719 -58.562 1 16.91 183 GLN B N 1
ATOM 4619 C CA . GLN B 1 183 ? -42.438 16.766 -58.219 1 16.91 183 GLN B CA 1
ATOM 4620 C C . GLN B 1 183 ? -42.875 16.922 -56.781 1 16.91 183 GLN B C 1
ATOM 4622 O O . GLN B 1 183 ? -42.094 17.344 -55.938 1 16.91 183 GLN B O 1
ATOM 4627 N N . GLN B 1 184 ? -44.094 16.453 -56.469 1 15.25 184 GLN B N 1
ATOM 4628 C CA . GLN B 1 184 ? -45.281 16.703 -55.688 1 15.25 184 GLN B CA 1
ATOM 4629 C C . GLN B 1 184 ? -45.094 16.172 -54.25 1 15.25 184 GLN B C 1
ATOM 4631 O O . GLN B 1 184 ? -45.5 16.828 -53.281 1 15.25 184 GLN B O 1
ATOM 4636 N N . GLN B 1 185 ? -44.781 14.883 -54 1 18.05 185 GLN B N 1
ATOM 4637 C CA . GLN B 1 185 ? -45.844 14.195 -53.281 1 18.05 185 GLN B CA 1
ATOM 4638 C C . GLN B 1 185 ? -45.781 14.484 -51.781 1 18.05 185 GLN B C 1
ATOM 4640 O O . GLN B 1 185 ? -44.688 14.719 -51.25 1 18.05 185 GLN B O 1
ATOM 4645 N N . GLN B 1 186 ? -46.938 14.43 -51.062 1 17.3 186 GLN B N 1
ATOM 4646 C CA . GLN B 1 186 ? -47.656 14.992 -49.938 1 17.3 186 GLN B CA 1
ATOM 4647 C C . GLN B 1 186 ? -47.312 14.258 -48.625 1 17.3 186 GLN B C 1
ATOM 4649 O O . GLN B 1 186 ? -48 14.414 -47.625 1 17.3 186 GLN B O 1
ATOM 4654 N N . GLN B 1 187 ? -46.25 13.477 -48.562 1 18.95 187 GLN B N 1
ATOM 4655 C CA . GLN B 1 187 ? -46.5 12.531 -47.469 1 18.95 187 GLN B CA 1
ATOM 4656 C C . GLN B 1 187 ? -46.562 13.242 -46.125 1 18.95 187 GLN B C 1
ATOM 4658 O O . GLN B 1 187 ? -45.781 14.156 -45.875 1 18.95 187 GLN B O 1
ATOM 4663 N N . HIS B 1 188 ? -47.625 13.102 -45.438 1 18.42 188 HIS B N 1
ATOM 4664 C CA . HIS B 1 188 ? -48.344 13.68 -44.312 1 18.42 188 HIS B CA 1
ATOM 4665 C C . HIS B 1 188 ? -47.625 13.453 -43 1 18.42 188 HIS B C 1
ATOM 4667 O O . HIS B 1 188 ? -48.125 13.781 -41.906 1 18.42 188 HIS B O 1
ATOM 4673 N N . GLY B 1 189 ? -46.438 12.953 -42.938 1 18.53 189 GLY B N 1
ATOM 4674 C CA . GLY B 1 189 ? -46.219 12.328 -41.656 1 18.53 189 GLY B CA 1
ATOM 4675 C C . GLY B 1 189 ? -46.156 13.32 -40.5 1 18.53 189 GLY B C 1
ATOM 4676 O O . GLY B 1 189 ? -45.656 14.422 -40.656 1 18.53 189 GLY B O 1
ATOM 4677 N N . GLN B 1 190 ? -47.062 13.273 -39.562 1 18.83 190 GLN B N 1
ATOM 4678 C CA . GLN B 1 190 ? -47.469 14.047 -38.375 1 18.83 190 GLN B CA 1
ATOM 4679 C C . GLN B 1 190 ? -46.344 14.148 -37.375 1 18.83 190 GLN B C 1
ATOM 4681 O O . GLN B 1 190 ? -45.844 13.133 -36.875 1 18.83 190 GLN B O 1
ATOM 4686 N N . GLN B 1 191 ? -45.344 14.984 -37.656 1 18.47 191 GLN B N 1
ATOM 4687 C CA . GLN B 1 191 ? -44.188 15.133 -36.781 1 18.47 191 GLN B CA 1
ATOM 4688 C C . GLN B 1 191 ? -44.562 15.844 -35.469 1 18.47 191 GLN B C 1
ATOM 4690 O O . GLN B 1 191 ? -44.969 17 -35.5 1 18.47 191 GLN B O 1
ATOM 4695 N N . GLU B 1 192 ? -45.125 15.148 -34.531 1 20.67 192 GLU B N 1
ATOM 4696 C CA . GLU B 1 192 ? -45.406 15.766 -33.25 1 20.67 192 GLU B CA 1
ATOM 4697 C C . GLU B 1 192 ? -44.188 16.469 -32.688 1 20.67 192 GLU B C 1
ATOM 4699 O O . GLU B 1 192 ? -43.062 15.961 -32.781 1 20.67 192 GLU B O 1
ATOM 4704 N N . GLN B 1 193 ? -44.312 17.766 -32.469 1 20.05 193 GLN B N 1
ATOM 4705 C CA . GLN B 1 193 ? -43.375 18.828 -32.094 1 20.05 193 GLN B CA 1
ATOM 4706 C C . GLN B 1 193 ? -42.938 18.672 -30.641 1 20.05 193 GLN B C 1
ATOM 4708 O O . GLN B 1 193 ? -43.75 18.797 -29.719 1 20.05 193 GLN B O 1
ATOM 4713 N N . GLN B 1 194 ? -42.219 17.609 -30.312 1 20.75 194 GLN B N 1
ATOM 4714 C CA . GLN B 1 194 ? -41.781 17.578 -28.922 1 20.75 194 GLN B CA 1
ATOM 4715 C C . GLN B 1 194 ? -40.969 18.828 -28.562 1 20.75 194 GLN B C 1
ATOM 4717 O O . GLN B 1 194 ? -40.094 19.234 -29.328 1 20.75 194 GLN B O 1
ATOM 4722 N N . GLU B 1 195 ? -41.625 19.672 -27.734 1 21.67 195 GLU B N 1
ATOM 4723 C CA . GLU B 1 195 ? -41.156 20.922 -27.156 1 21.67 195 GLU B CA 1
ATOM 4724 C C . GLU B 1 195 ? -39.75 20.734 -26.531 1 21.67 195 GLU B C 1
ATOM 4726 O O . GLU B 1 195 ? -39.531 19.812 -25.766 1 21.67 195 GLU B O 1
ATOM 4731 N N . ASP B 1 196 ? -38.719 21.297 -27.203 1 23.28 196 ASP B N 1
ATOM 4732 C CA . ASP B 1 196 ? -37.312 21.375 -26.859 1 23.28 196 ASP B CA 1
ATOM 4733 C C . ASP B 1 196 ? -37.094 22.156 -25.562 1 23.28 196 ASP B C 1
ATOM 4735 O O . ASP B 1 196 ? -37.375 23.359 -25.516 1 23.28 196 ASP B O 1
ATOM 4739 N N . ILE B 1 197 ? -37.562 21.578 -24.453 1 27.16 197 ILE B N 1
ATOM 4740 C CA . ILE B 1 197 ? -37.219 22.266 -23.219 1 27.16 197 ILE B CA 1
ATOM 4741 C C . ILE B 1 197 ? -35.75 22.672 -23.234 1 27.16 197 ILE B C 1
ATOM 4743 O O . ILE B 1 197 ? -34.875 21.859 -23.547 1 27.16 197 ILE B O 1
ATOM 4747 N N . PRO B 1 198 ? -35.5 23.953 -23.344 1 26.67 198 PRO B N 1
ATOM 4748 C CA . PRO B 1 198 ? -34.125 24.438 -23.422 1 26.67 198 PRO B CA 1
ATOM 4749 C C . PRO B 1 198 ? -33.25 23.906 -22.281 1 26.67 198 PRO B C 1
ATOM 4751 O O . PRO B 1 198 ? -33.75 23.641 -21.188 1 26.67 198 PRO B O 1
ATOM 4754 N N . PRO B 1 199 ? -32.219 23.188 -22.672 1 24.45 199 PRO B N 1
ATOM 4755 C CA . PRO B 1 199 ? -31.328 22.656 -21.641 1 24.45 199 PRO B CA 1
ATOM 4756 C C . PRO B 1 199 ? -30.859 23.719 -20.656 1 24.45 199 PRO B C 1
ATOM 4758 O O . PRO B 1 199 ? -30.734 24.891 -21.031 1 24.45 199 PRO B O 1
ATOM 4761 N N . ALA B 1 200 ? -31.328 23.641 -19.359 1 24.28 200 ALA B N 1
ATOM 4762 C CA . ALA B 1 200 ? -30.875 24.422 -18.219 1 24.28 200 ALA B CA 1
ATOM 4763 C C . ALA B 1 200 ? -29.375 24.703 -18.297 1 24.28 200 ALA B C 1
ATOM 4765 O O . ALA B 1 200 ? -28.609 23.844 -18.719 1 24.28 200 ALA B O 1
ATOM 4766 N N . SER B 1 201 ? -29.094 25.922 -18.562 1 23.92 201 SER B N 1
ATOM 4767 C CA . SER B 1 201 ? -27.719 26.438 -18.531 1 23.92 201 SER B CA 1
ATOM 4768 C C . SER B 1 201 ? -26.922 25.812 -17.391 1 23.92 201 SER B C 1
ATOM 4770 O O . SER B 1 201 ? -27.359 25.828 -16.234 1 23.92 201 SER B O 1
ATOM 4772 N N . CYS B 1 202 ? -26.297 24.719 -17.719 1 25.64 202 CYS B N 1
ATOM 4773 C CA . CYS B 1 202 ? -25.328 24.125 -16.812 1 25.64 202 CYS B CA 1
ATOM 4774 C C . CYS B 1 202 ? -24.5 25.203 -16.125 1 25.64 202 CYS B C 1
ATOM 4776 O O . CYS B 1 202 ? -23.781 25.953 -16.797 1 25.64 202 CYS B O 1
ATOM 4778 N N . ASP B 1 203 ? -25.078 25.734 -15.07 1 25.28 203 ASP B N 1
ATOM 4779 C CA . ASP B 1 203 ? -24.375 26.641 -14.164 1 25.28 203 ASP B CA 1
ATOM 4780 C C . ASP B 1 203 ? -22.891 26.266 -14.062 1 25.28 203 ASP B C 1
ATOM 4782 O O . ASP B 1 203 ? -22.547 25.094 -14.031 1 25.28 203 ASP B O 1
ATOM 4786 N N . ALA B 1 204 ? -22 27.188 -14.438 1 28.34 204 ALA B N 1
ATOM 4787 C CA . ALA B 1 204 ? -20.562 27.219 -14.242 1 28.34 204 ALA B CA 1
ATOM 4788 C C . ALA B 1 204 ? -20.172 26.578 -12.914 1 28.34 204 ALA B C 1
ATOM 4790 O O . ALA B 1 204 ? -20.703 26.938 -11.859 1 28.34 204 ALA B O 1
ATOM 4791 N N . ALA B 1 205 ? -19.734 25.391 -13.008 1 31.2 205 ALA B N 1
ATOM 4792 C CA . ALA B 1 205 ? -19.125 24.688 -11.883 1 31.2 205 ALA B CA 1
ATOM 4793 C C . ALA B 1 205 ? -18.25 25.625 -11.047 1 31.2 205 ALA B C 1
ATOM 4795 O O . ALA B 1 205 ? -17.391 26.312 -11.578 1 31.2 205 ALA B O 1
ATOM 4796 N N . ALA B 1 206 ? -18.812 26.141 -9.977 1 29.25 206 ALA B N 1
ATOM 4797 C CA . ALA B 1 206 ? -18.062 26.938 -9.008 1 29.25 206 ALA B CA 1
ATOM 4798 C C . ALA B 1 206 ? -16.656 26.375 -8.812 1 29.25 206 ALA B C 1
ATOM 4800 O O . ALA B 1 206 ? -16.453 25.156 -8.844 1 29.25 206 ALA B O 1
ATOM 4801 N N . PRO B 1 207 ? -15.594 27.141 -9.047 1 32.12 207 PRO B N 1
ATOM 4802 C CA . PRO B 1 207 ? -14.219 26.688 -8.805 1 32.12 207 PRO B CA 1
ATOM 4803 C C . PRO B 1 207 ? -14.07 25.891 -7.512 1 32.12 207 PRO B C 1
ATOM 4805 O O . PRO B 1 207 ? -14.805 26.141 -6.547 1 32.12 207 PRO B O 1
ATOM 4808 N N . VAL B 1 208 ? -13.82 24.594 -7.605 1 37.03 208 VAL B N 1
ATOM 4809 C CA . VAL B 1 208 ? -13.477 23.734 -6.473 1 37.03 208 VAL B CA 1
ATOM 4810 C C . VAL B 1 208 ? -12.586 24.5 -5.496 1 37.03 208 VAL B C 1
ATOM 4812 O O . VAL B 1 208 ? -11.43 24.797 -5.809 1 37.03 208 VAL B O 1
ATOM 4815 N N . THR B 1 209 ? -13.109 25.391 -4.684 1 37.53 209 THR B N 1
ATOM 4816 C CA . THR B 1 209 ? -12.328 25.984 -3.602 1 37.53 209 THR B CA 1
ATOM 4817 C C . THR B 1 209 ? -11.68 24.906 -2.748 1 37.53 209 THR B C 1
ATOM 4819 O O . THR B 1 209 ? -12.352 23.984 -2.285 1 37.53 209 THR B O 1
ATOM 4822 N N . ALA B 1 210 ? -10.398 24.609 -2.998 1 43.34 210 ALA B N 1
ATOM 4823 C CA . ALA B 1 210 ? -9.602 23.766 -2.1 1 43.34 210 ALA B CA 1
ATOM 4824 C C . ALA B 1 210 ? -10.008 24 -0.646 1 43.34 210 ALA B C 1
ATOM 4826 O O . ALA B 1 210 ? -10.062 25.141 -0.177 1 43.34 210 ALA B O 1
ATOM 4827 N N . ASP B 1 211 ? -10.844 23.188 -0.041 1 52.88 211 ASP B N 1
ATOM 4828 C CA . ASP B 1 211 ? -11.242 23.234 1.363 1 52.88 211 ASP B CA 1
ATOM 4829 C C . ASP B 1 211 ? -10.023 23.328 2.275 1 52.88 211 ASP B C 1
ATOM 4831 O O . ASP B 1 211 ? -9.273 22.359 2.418 1 52.88 211 ASP B O 1
ATOM 4835 N N . CYS B 1 212 ? -9.477 24.609 2.369 1 56.84 212 CYS B N 1
ATOM 4836 C CA . CYS B 1 212 ? -8.25 24.891 3.105 1 56.84 212 CYS B CA 1
ATOM 4837 C C . CYS B 1 212 ? -8.523 25 4.602 1 56.84 212 CYS B C 1
ATOM 4839 O O . CYS B 1 212 ? -7.938 25.828 5.289 1 56.84 212 CYS B O 1
ATOM 4841 N N . SER B 1 213 ? -9.352 24.047 5.176 1 77.31 213 SER B N 1
ATOM 4842 C CA . SER B 1 213 ? -9.469 24.016 6.629 1 77.31 213 SER B CA 1
ATOM 4843 C C . SER B 1 213 ? -8.219 23.453 7.277 1 77.31 213 SER B C 1
ATOM 4845 O O . SER B 1 213 ? -7.496 22.656 6.656 1 77.31 213 SER B O 1
ATOM 4847 N N . CYS B 1 214 ? -7.902 24.109 8.461 1 91.19 214 CYS B N 1
ATOM 4848 C CA . CYS B 1 214 ? -6.656 23.719 9.109 1 91.19 214 CYS B CA 1
ATOM 4849 C C . CYS B 1 214 ? -6.801 22.359 9.789 1 91.19 214 CYS B C 1
ATOM 4851 O O . CYS B 1 214 ? -5.801 21.734 10.141 1 91.19 214 CYS B O 1
ATOM 4853 N N . PHE B 1 215 ? -8.109 22 10.07 1 95.62 215 PHE B N 1
ATOM 4854 C CA . PHE B 1 215 ? -8.383 20.672 10.633 1 95.62 215 PHE B CA 1
ATOM 4855 C C . PHE B 1 215 ? -9.453 19.953 9.828 1 95.62 215 PHE B C 1
ATOM 4857 O O . PHE B 1 215 ? -10.344 20.594 9.266 1 95.62 215 PHE B O 1
ATOM 4864 N N . LEU B 1 216 ? -9.32 18.641 9.781 1 94.94 216 LEU B N 1
ATOM 4865 C CA . LEU B 1 216 ? -10.352 17.766 9.242 1 94.94 216 LEU B CA 1
ATOM 4866 C C . LEU B 1 216 ? -10.469 16.484 10.078 1 94.94 216 LEU B C 1
ATOM 4868 O O . LEU B 1 216 ? -9.508 16.078 10.742 1 94.94 216 LEU B O 1
ATOM 4872 N N . ALA B 1 217 ? -11.664 15.984 10.133 1 95.81 217 ALA B N 1
ATOM 4873 C CA . ALA B 1 217 ? -11.891 14.695 10.789 1 95.81 217 ALA B CA 1
ATOM 4874 C C . ALA B 1 217 ? -12.758 13.789 9.93 1 95.81 217 ALA B C 1
ATOM 4876 O O . ALA B 1 217 ? -13.695 14.25 9.273 1 95.81 217 ALA B O 1
ATOM 4877 N N . ASN B 1 218 ? -12.422 12.539 9.938 1 95.56 218 ASN B N 1
ATOM 4878 C CA . ASN B 1 218 ? -13.195 11.531 9.227 1 95.56 218 ASN B CA 1
ATOM 4879 C C . ASN B 1 218 ? -13.633 10.398 10.148 1 95.56 218 ASN B C 1
ATOM 4881 O O . ASN B 1 218 ? -12.859 9.953 11 1 95.56 218 ASN B O 1
ATOM 4885 N N . ALA B 1 219 ? -14.891 10.023 10.062 1 96.69 219 ALA B N 1
ATOM 4886 C CA . ALA B 1 219 ? -15.438 8.82 10.672 1 96.69 219 ALA B CA 1
ATOM 4887 C C . ALA B 1 219 ? -15.93 7.844 9.609 1 96.69 219 ALA B C 1
ATOM 4889 O O . ALA B 1 219 ? -17.125 7.77 9.328 1 96.69 219 ALA B O 1
ATOM 4890 N N . ALA B 1 220 ? -15.023 7.074 9.125 1 96.44 220 ALA B N 1
ATOM 4891 C CA . ALA B 1 220 ? -15.32 6.188 8.008 1 96.44 220 ALA B CA 1
ATOM 4892 C C . ALA B 1 220 ? -16.094 4.957 8.469 1 96.44 220 ALA B C 1
ATOM 4894 O O . ALA B 1 220 ? -15.758 4.355 9.492 1 96.44 220 ALA B O 1
ATOM 4895 N N . VAL B 1 221 ? -17.062 4.578 7.73 1 95.38 221 VAL B N 1
ATOM 4896 C CA . VAL B 1 221 ? -17.859 3.402 8.055 1 95.38 221 VAL B CA 1
ATOM 4897 C C . VAL B 1 221 ? -17.938 2.488 6.832 1 95.38 221 VAL B C 1
ATOM 4899 O O . VAL B 1 221 ? -17.609 2.895 5.719 1 95.38 221 VAL B O 1
ATOM 4902 N N . ALA B 1 222 ? -18.344 1.228 7.094 1 94.06 222 ALA B N 1
ATOM 4903 C CA . ALA B 1 222 ? -18.516 0.278 5.996 1 94.06 222 ALA B CA 1
ATOM 4904 C C . ALA B 1 222 ? -19.484 0.82 4.949 1 94.06 222 ALA B C 1
ATOM 4906 O O . ALA B 1 222 ? -20.516 1.406 5.293 1 94.06 222 ALA B O 1
ATOM 4907 N N . GLY B 1 223 ? -19.094 0.68 3.68 1 90.81 223 GLY B N 1
ATOM 4908 C CA . GLY B 1 223 ? -19.953 1.126 2.6 1 90.81 223 GLY B CA 1
ATOM 4909 C C . GLY B 1 223 ? -19.578 2.488 2.053 1 90.81 223 GLY B C 1
ATOM 4910 O O . GLY B 1 223 ? -20.031 2.879 0.975 1 90.81 223 GLY B O 1
ATOM 4911 N N . ASP B 1 224 ? -18.75 3.27 2.764 1 92.62 224 ASP B N 1
ATOM 4912 C CA . ASP B 1 224 ? -18.281 4.566 2.285 1 92.62 224 ASP B CA 1
ATOM 4913 C C . ASP B 1 224 ? -17.438 4.414 1.03 1 92.62 224 ASP B C 1
ATOM 4915 O O . ASP B 1 224 ? -16.828 3.363 0.808 1 92.62 224 ASP B O 1
ATOM 4919 N N . CYS B 1 225 ? -17.453 5.379 0.198 1 91.31 225 CYS B N 1
ATOM 4920 C CA . CYS B 1 225 ? -16.578 5.48 -0.965 1 91.31 225 CYS B CA 1
ATOM 4921 C C . CYS B 1 225 ? -15.773 6.777 -0.936 1 91.31 225 CYS B C 1
ATOM 4923 O O . CYS B 1 225 ? -16.344 7.855 -0.755 1 91.31 225 CYS B O 1
ATOM 4925 N N . TYR B 1 226 ? -14.547 6.645 -1.083 1 93.25 226 TYR B N 1
ATOM 4926 C CA . TYR B 1 226 ? -13.68 7.816 -1.041 1 93.25 226 TYR B CA 1
ATOM 4927 C C . TYR B 1 226 ? -12.961 8.008 -2.371 1 93.25 226 TYR B C 1
ATOM 4929 O O . TYR B 1 226 ? -12.672 7.035 -3.074 1 93.25 226 TYR B O 1
ATOM 4937 N N . SER B 1 227 ? -12.633 9.227 -2.695 1 92.81 227 SER B N 1
ATOM 4938 C CA . SER B 1 227 ? -11.953 9.562 -3.943 1 92.81 227 SER B CA 1
ATOM 4939 C C . SER B 1 227 ? -10.477 9.867 -3.705 1 92.81 227 SER B C 1
ATOM 4941 O O . SER B 1 227 ? -10.109 10.367 -2.643 1 92.81 227 SER B O 1
ATOM 4943 N N . TRP B 1 228 ? -9.727 9.562 -4.723 1 96.06 228 TRP B N 1
ATOM 4944 C CA . TRP B 1 228 ? -8.328 9.977 -4.715 1 96.06 228 TRP B CA 1
ATOM 4945 C C . TRP B 1 228 ? -8.211 11.5 -4.75 1 96.06 228 TRP B C 1
ATOM 4947 O O . TRP B 1 228 ? -8.922 12.164 -5.512 1 96.06 228 TRP B O 1
ATOM 4957 N N . HIS B 1 229 ? -7.293 12.055 -3.898 1 95.25 229 HIS B N 1
ATOM 4958 C CA . HIS B 1 229 ? -7.109 13.5 -3.846 1 95.25 229 HIS B CA 1
ATOM 4959 C C . HIS B 1 229 ? -5.758 13.859 -3.238 1 95.25 229 HIS B C 1
ATOM 4961 O O . HIS B 1 229 ? -5.074 13 -2.684 1 95.25 229 HIS B O 1
ATOM 4967 N N . VAL B 1 230 ? -5.355 15.039 -3.475 1 96 230 VAL B N 1
ATOM 4968 C CA . VAL B 1 230 ? -4.25 15.648 -2.738 1 96 230 VAL B CA 1
ATOM 4969 C C . VAL B 1 230 ? -4.797 16.672 -1.736 1 96 230 VAL B C 1
ATOM 4971 O O . VAL B 1 230 ? -5.891 17.203 -1.921 1 96 230 VAL B O 1
ATOM 4974 N N . ASP B 1 231 ? -4.102 16.812 -0.654 1 95.31 231 ASP B N 1
ATOM 4975 C CA . ASP B 1 231 ? -4.555 17.797 0.321 1 95.31 231 ASP B CA 1
ATOM 4976 C C . ASP B 1 231 ? -4.34 19.219 -0.196 1 95.31 231 ASP B C 1
ATOM 4978 O O . ASP B 1 231 ? -5.191 20.094 -0.006 1 95.31 231 ASP B O 1
ATOM 4982 N N . ALA B 1 232 ? -3.164 19.5 -0.772 1 94.75 232 ALA B N 1
ATOM 4983 C CA . ALA B 1 232 ? -2.832 20.781 -1.364 1 94.75 232 ALA B CA 1
ATOM 4984 C C . ALA B 1 232 ? -1.549 20.703 -2.186 1 94.75 232 ALA B C 1
ATOM 4986 O O . ALA B 1 232 ? -0.711 19.828 -1.949 1 94.75 232 ALA B O 1
ATOM 4987 N N . ASP B 1 233 ? -1.487 21.5 -3.088 1 94.38 233 ASP B N 1
ATOM 4988 C CA . ASP B 1 233 ? -0.319 21.719 -3.938 1 94.38 233 ASP B CA 1
ATOM 4989 C C . ASP B 1 233 ? -0.073 23.203 -4.176 1 94.38 233 ASP B C 1
ATOM 4991 O O . ASP B 1 233 ? -0.844 23.859 -4.879 1 94.38 233 ASP B O 1
ATOM 4995 N N . PRO B 1 234 ? 1.032 23.719 -3.652 1 94.56 234 PRO B N 1
ATOM 4996 C CA . PRO B 1 234 ? 1.237 25.172 -3.762 1 94.56 234 PRO B CA 1
ATOM 4997 C C . PRO B 1 234 ? 1.378 25.641 -5.207 1 94.56 234 PRO B C 1
ATOM 4999 O O . PRO B 1 234 ? 1.168 26.812 -5.5 1 94.56 234 PRO B O 1
ATOM 5002 N N . SER B 1 235 ? 1.697 24.75 -6.117 1 93.5 235 SER B N 1
ATOM 5003 C CA . SER B 1 235 ? 1.842 25.125 -7.52 1 93.5 235 SER B CA 1
ATOM 5004 C C . SER B 1 235 ? 0.485 25.406 -8.156 1 93.5 235 SER B C 1
ATOM 5006 O O . SER B 1 235 ? 0.413 25.969 -9.25 1 93.5 235 SER B O 1
ATOM 5008 N N . THR B 1 236 ? -0.56 25.016 -7.504 1 92.69 236 THR B N 1
ATOM 5009 C CA . THR B 1 236 ? -1.895 25.156 -8.078 1 92.69 236 THR B CA 1
ATOM 5010 C C . THR B 1 236 ? -2.686 26.234 -7.34 1 92.69 236 THR B C 1
ATOM 5012 O O . THR B 1 236 ? -3.881 26.422 -7.586 1 92.69 236 THR B O 1
ATOM 5015 N N . PHE B 1 237 ? -2.043 26.938 -6.395 1 93.12 237 PHE B N 1
ATOM 5016 C CA . PHE B 1 237 ? -2.75 27.969 -5.629 1 93.12 237 PHE B CA 1
ATOM 5017 C C . PHE B 1 237 ? -3.162 29.125 -6.527 1 93.12 237 PHE B C 1
ATOM 5019 O O . PHE B 1 237 ? -2.441 29.469 -7.465 1 93.12 237 PHE B O 1
ATOM 5026 N N . PRO B 1 238 ? -4.297 29.688 -6.164 1 91.06 238 PRO B N 1
ATOM 5027 C CA . PRO B 1 238 ? -4.75 30.828 -6.969 1 91.06 238 PRO B CA 1
ATOM 5028 C C . PRO B 1 238 ? -3.779 32 -6.93 1 91.06 238 PRO B C 1
ATOM 5030 O O . PRO B 1 238 ? -3.174 32.281 -5.887 1 91.06 238 PRO B O 1
ATOM 5033 N N . GLN B 1 239 ? -3.705 32.656 -8.086 1 88.56 239 GLN B N 1
ATOM 5034 C CA . GLN B 1 239 ? -2.893 33.875 -8.227 1 88.56 239 GLN B CA 1
ATOM 5035 C C . GLN B 1 239 ? -3.697 35 -8.852 1 88.56 239 GLN B C 1
ATOM 5037 O O . GLN B 1 239 ? -4.383 34.812 -9.852 1 88.56 239 GLN B O 1
ATOM 5042 N N . PRO B 1 240 ? -3.662 36.125 -8.297 1 90 240 PRO B N 1
ATOM 5043 C CA . PRO B 1 240 ? -2.854 36.5 -7.129 1 90 240 PRO B CA 1
ATOM 5044 C C . PRO B 1 240 ? -3.541 36.156 -5.809 1 90 240 PRO B C 1
ATOM 5046 O O . PRO B 1 240 ? -4.77 36.062 -5.75 1 90 240 PRO B O 1
ATOM 5049 N N . SER B 1 241 ? -2.809 35.906 -4.797 1 91.12 241 SER B N 1
ATOM 5050 C CA . SER B 1 241 ? -3.225 35.75 -3.404 1 91.12 241 SER B CA 1
ATOM 5051 C C . SER B 1 241 ? -2.129 36.188 -2.445 1 91.12 241 SER B C 1
ATOM 5053 O O . SER B 1 241 ? -0.968 36.312 -2.838 1 91.12 241 SER B O 1
ATOM 5055 N N . PRO B 1 242 ? -2.502 36.5 -1.21 1 93.5 242 PRO B N 1
ATOM 5056 C CA . PRO B 1 242 ? -1.452 36.875 -0.254 1 93.5 242 PRO B CA 1
ATOM 5057 C C . PRO B 1 242 ? -0.343 35.812 -0.172 1 93.5 242 PRO B C 1
ATOM 5059 O O . PRO B 1 242 ? 0.83 36.156 -0.012 1 93.5 242 PRO B O 1
ATOM 5062 N N . TRP B 1 243 ? -0.661 34.562 -0.352 1 94.88 243 TRP B N 1
ATOM 5063 C CA . TRP B 1 243 ? 0.339 33.5 -0.319 1 94.88 243 TRP B CA 1
ATOM 5064 C C . TRP B 1 243 ? 1.299 33.625 -1.499 1 94.88 243 TRP B C 1
ATOM 5066 O O . TRP B 1 243 ? 2.518 33.625 -1.316 1 94.88 243 TRP B O 1
ATOM 5076 N N . THR B 1 244 ? 0.738 33.719 -2.674 1 94.19 244 THR B N 1
ATOM 5077 C CA . THR B 1 244 ? 1.578 33.75 -3.865 1 94.19 244 THR B CA 1
ATOM 5078 C C . THR B 1 244 ? 2.35 35.062 -3.945 1 94.19 244 THR B C 1
ATOM 5080 O O . THR B 1 244 ? 3.424 35.125 -4.547 1 94.19 244 THR B O 1
ATOM 5083 N N . ASP B 1 245 ? 1.786 36.125 -3.379 1 95 245 ASP B N 1
ATOM 5084 C CA . ASP B 1 245 ? 2.518 37.375 -3.293 1 95 245 ASP B CA 1
ATOM 5085 C C . ASP B 1 245 ? 3.764 37.25 -2.422 1 95 245 ASP B C 1
ATOM 5087 O O . ASP B 1 245 ? 4.812 37.812 -2.729 1 95 245 ASP B O 1
ATOM 5091 N N . ALA B 1 246 ? 3.607 36.438 -1.419 1 94.12 246 ALA B N 1
ATOM 5092 C CA . ALA B 1 246 ? 4.688 36.312 -0.446 1 94.12 246 ALA B CA 1
ATOM 5093 C C . ALA B 1 246 ? 5.711 35.281 -0.905 1 94.12 246 ALA B C 1
ATOM 5095 O O . ALA B 1 246 ? 6.914 35.469 -0.724 1 94.12 246 ALA B O 1
ATOM 5096 N N . PHE B 1 247 ? 5.238 34.156 -1.502 1 93.31 247 PHE B N 1
ATOM 5097 C CA . PHE B 1 247 ? 6.137 33 -1.703 1 93.31 247 PHE B CA 1
ATOM 5098 C C . PHE B 1 247 ? 6.23 32.656 -3.182 1 93.31 247 PHE B C 1
ATOM 5100 O O . PHE B 1 247 ? 7.051 31.812 -3.572 1 93.31 247 PHE B O 1
ATOM 5107 N N . GLY B 1 248 ? 5.379 33.188 -4.012 1 92.62 248 GLY B N 1
ATOM 5108 C CA . GLY B 1 248 ? 5.355 32.844 -5.422 1 92.62 248 GLY B CA 1
ATOM 5109 C C . GLY B 1 248 ? 4.695 31.516 -5.699 1 92.62 248 GLY B C 1
ATOM 5110 O O . GLY B 1 248 ? 4.055 30.938 -4.816 1 92.62 248 GLY B O 1
ATOM 5111 N N . SER B 1 249 ? 4.762 31.141 -6.977 1 92.56 249 SER B N 1
ATOM 5112 C CA . SER B 1 249 ? 4.348 29.812 -7.41 1 92.56 249 SER B CA 1
ATOM 5113 C C . SER B 1 249 ? 5.52 28.844 -7.395 1 92.56 249 SER B C 1
ATOM 5115 O O . SER B 1 249 ? 6.551 29.094 -8.016 1 92.56 249 SER B O 1
ATOM 5117 N N . TYR B 1 250 ? 5.332 27.766 -6.645 1 94.06 250 TYR B N 1
ATOM 5118 C CA . TYR B 1 250 ? 6.445 26.844 -6.492 1 94.06 250 TYR B CA 1
ATOM 5119 C C . TYR B 1 250 ? 5.941 25.406 -6.32 1 94.06 250 TYR B C 1
ATOM 5121 O O . TYR B 1 250 ? 4.762 25.188 -6.043 1 94.06 250 TYR B O 1
ATOM 5129 N N . CYS B 1 251 ? 6.809 24.438 -6.582 1 95.31 251 CYS B N 1
ATOM 5130 C CA . CYS B 1 251 ? 6.527 23.031 -6.273 1 95.31 251 CYS B CA 1
ATOM 5131 C C . CYS B 1 251 ? 6.875 22.719 -4.824 1 95.31 251 CYS B C 1
ATOM 5133 O O . CYS B 1 251 ? 7.918 23.141 -4.324 1 95.31 251 CYS B O 1
ATOM 5135 N N . ASN B 1 252 ? 5.973 22.031 -4.172 1 96.69 252 ASN B N 1
ATOM 5136 C CA . ASN B 1 252 ? 6.219 21.672 -2.783 1 96.69 252 ASN B CA 1
ATOM 5137 C C . ASN B 1 252 ? 7.645 21.156 -2.584 1 96.69 252 ASN B C 1
ATOM 5139 O O . ASN B 1 252 ? 8.242 20.594 -3.504 1 96.69 252 ASN B O 1
ATOM 5143 N N . ARG B 1 253 ? 8.273 21.453 -1.48 1 95.31 253 ARG B N 1
ATOM 5144 C CA . ARG B 1 253 ? 9.609 21.016 -1.077 1 95.31 253 ARG B CA 1
ATOM 5145 C C . ARG B 1 253 ? 10.688 21.828 -1.778 1 95.31 253 ARG B C 1
ATOM 5147 O O . ARG B 1 253 ? 11.867 21.484 -1.743 1 95.31 253 ARG B O 1
ATOM 5154 N N . GLU B 1 254 ? 10.32 22.906 -2.492 1 93.75 254 GLU B N 1
ATOM 5155 C CA . GLU B 1 254 ? 11.344 23.781 -3.039 1 93.75 254 GLU B CA 1
ATOM 5156 C C . GLU B 1 254 ? 12.164 24.438 -1.929 1 93.75 254 GLU B C 1
ATOM 5158 O O . GLU B 1 254 ? 11.602 24.969 -0.967 1 93.75 254 GLU B O 1
ATOM 5163 N N . PRO B 1 255 ? 13.453 24.406 -2.074 1 91.12 255 PRO B N 1
ATOM 5164 C CA . PRO B 1 255 ? 14.289 25.016 -1.034 1 91.12 255 PRO B CA 1
ATOM 5165 C C . PRO B 1 255 ? 13.953 26.484 -0.799 1 91.12 255 PRO B C 1
ATOM 5167 O O . PRO B 1 255 ? 13.734 27.234 -1.756 1 91.12 255 PRO B O 1
ATOM 5170 N N . GLY B 1 256 ? 13.883 26.828 0.501 1 89.81 256 GLY B N 1
ATOM 5171 C CA . GLY B 1 256 ? 13.633 28.203 0.89 1 89.81 256 GLY B CA 1
ATOM 5172 C C . GLY B 1 256 ? 12.156 28.547 0.94 1 89.81 256 GLY B C 1
ATOM 5173 O O . GLY B 1 256 ? 11.789 29.656 1.36 1 89.81 256 GLY B O 1
ATOM 5174 N N . LYS B 1 257 ? 11.312 27.656 0.478 1 93.25 257 LYS B N 1
ATOM 5175 C CA . LYS B 1 257 ? 9.867 27.875 0.463 1 93.25 257 LYS B CA 1
ATOM 5176 C C . LYS B 1 257 ? 9.18 27.062 1.551 1 93.25 257 LYS B C 1
ATOM 5178 O O . LYS B 1 257 ? 9.711 26.062 2.02 1 93.25 257 LYS B O 1
ATOM 5183 N N . PRO B 1 258 ? 8.016 27.469 1.969 1 95.12 258 PRO B N 1
ATOM 5184 C CA . PRO B 1 258 ? 7.27 26.672 2.945 1 95.12 258 PRO B CA 1
ATOM 5185 C C . PRO B 1 258 ? 6.926 25.281 2.432 1 95.12 258 PRO B C 1
ATOM 5187 O O . PRO B 1 258 ? 6.52 25.125 1.276 1 95.12 258 PRO B O 1
ATOM 5190 N N . LEU B 1 259 ? 7.121 24.328 3.254 1 97.56 259 LEU B N 1
ATOM 5191 C CA . LEU B 1 259 ? 6.688 22.953 2.977 1 97.56 259 LEU B CA 1
ATOM 5192 C C . LEU B 1 259 ? 5.266 22.734 3.471 1 97.56 259 LEU B C 1
ATOM 5194 O O . LEU B 1 259 ? 4.969 22.938 4.648 1 97.56 259 LEU B O 1
ATOM 5198 N N . LEU B 1 260 ? 4.402 22.328 2.576 1 97.56 260 LEU B N 1
ATOM 5199 C CA . LEU B 1 260 ? 3.047 21.953 2.973 1 97.56 260 LEU B CA 1
ATOM 5200 C C . LEU B 1 260 ? 2.969 20.469 3.318 1 97.56 260 LEU B C 1
ATOM 5202 O O . LEU B 1 260 ? 3.352 19.625 2.512 1 97.56 260 LEU B O 1
ATOM 5206 N N . PHE B 1 261 ? 2.48 20.172 4.539 1 98.38 261 PHE B N 1
ATOM 5207 C CA . PHE B 1 261 ? 2.369 18.781 4.957 1 98.38 261 PHE B CA 1
ATOM 5208 C C . PHE B 1 261 ? 1.169 18.578 5.879 1 98.38 261 PHE B C 1
ATOM 5210 O O . PHE B 1 261 ? 0.636 19.547 6.426 1 98.38 261 PHE B O 1
ATOM 5217 N N . SER B 1 262 ? 0.686 17.344 5.969 1 98.56 262 SER B N 1
ATOM 5218 C CA . SER B 1 262 ? -0.432 16.984 6.832 1 98.56 262 SER B CA 1
ATOM 5219 C C . SER B 1 262 ? 0.001 15.992 7.91 1 98.56 262 SER B C 1
ATOM 5221 O O . SER B 1 262 ? 0.881 15.156 7.68 1 98.56 262 SER B O 1
ATOM 5223 N N . LEU B 1 263 ? -0.546 16.172 9.07 1 98.88 263 LEU B N 1
ATOM 5224 C CA . LEU B 1 263 ? -0.475 15.195 10.148 1 98.88 263 LEU B CA 1
ATOM 5225 C C . LEU B 1 263 ? -1.808 14.469 10.32 1 98.88 263 LEU B C 1
ATOM 5227 O O . LEU B 1 263 ? -2.836 15.109 10.562 1 98.88 263 LEU B O 1
ATOM 5231 N N . LEU B 1 264 ? -1.807 13.188 10.086 1 98.81 264 LEU B N 1
ATOM 5232 C CA . LEU B 1 264 ? -2.984 12.344 10.266 1 98.81 264 LEU B CA 1
ATOM 5233 C C . LEU B 1 264 ? -2.844 11.469 11.508 1 98.81 264 LEU B C 1
ATOM 5235 O O . LEU B 1 264 ? -1.848 10.758 11.656 1 98.81 264 LEU B O 1
ATOM 5239 N N . LEU B 1 265 ? -3.85 11.531 12.406 1 98.88 265 LEU B N 1
ATOM 5240 C CA . LEU B 1 265 ? -3.871 10.719 13.617 1 98.88 265 LEU B CA 1
ATOM 5241 C C . LEU B 1 265 ? -4.988 9.688 13.562 1 98.88 265 LEU B C 1
ATOM 5243 O O . LEU B 1 265 ? -6.133 10.023 13.242 1 98.88 265 LEU B O 1
ATOM 5247 N N . TYR B 1 266 ? -4.66 8.453 13.828 1 98.38 266 TYR B N 1
ATOM 5248 C CA . TYR B 1 266 ? -5.672 7.434 14.078 1 98.38 266 TYR B CA 1
ATOM 5249 C C . TYR B 1 266 ? -6.074 7.41 15.547 1 98.38 266 TYR B C 1
ATOM 5251 O O . TYR B 1 266 ? -5.219 7.281 16.422 1 98.38 266 TYR B O 1
ATOM 5259 N N . LEU B 1 267 ? -7.344 7.445 15.805 1 97.69 267 LEU B N 1
ATOM 5260 C CA . LEU B 1 267 ? -7.758 7.664 17.188 1 97.69 267 LEU B CA 1
ATOM 5261 C C . LEU B 1 267 ? -8.406 6.41 17.766 1 97.69 267 LEU B C 1
ATOM 5263 O O . LEU B 1 267 ? -8.656 6.336 18.969 1 97.69 267 LEU B O 1
ATOM 5267 N N . ASP B 1 268 ? -8.609 5.41 16.953 1 95.19 268 ASP B N 1
ATOM 5268 C CA . ASP B 1 268 ? -9.219 4.172 17.422 1 95.19 268 ASP B CA 1
ATOM 5269 C C . ASP B 1 268 ? -8.25 3.371 18.281 1 95.19 268 ASP B C 1
ATOM 5271 O O . ASP B 1 268 ? -7.031 3.531 18.172 1 95.19 268 ASP B O 1
ATOM 5275 N N . GLY B 1 269 ? -8.812 2.584 19.203 1 93.69 269 GLY B N 1
ATOM 5276 C CA . GLY B 1 269 ? -8.008 1.618 19.938 1 93.69 269 GLY B CA 1
ATOM 5277 C C . GLY B 1 269 ? -7.555 0.452 19.078 1 93.69 269 GLY B C 1
ATOM 5278 O O . GLY B 1 269 ? -6.965 0.65 18.016 1 93.69 269 GLY B O 1
ATOM 5279 N N . GLU B 1 270 ? -7.891 -0.703 19.516 1 93.81 270 GLU B N 1
ATOM 5280 C CA . GLU B 1 270 ? -7.539 -1.887 18.734 1 93.81 270 GLU B CA 1
ATOM 5281 C C . GLU B 1 270 ? -8.297 -1.919 17.406 1 93.81 270 GLU B C 1
ATOM 5283 O O . GLU B 1 270 ? -9.5 -1.663 17.359 1 93.81 270 GLU B O 1
ATOM 5288 N N . TRP B 1 271 ? -7.59 -2.191 16.438 1 95.94 271 TRP B N 1
ATOM 5289 C CA . TRP B 1 271 ? -8.188 -2.277 15.102 1 95.94 271 TRP B CA 1
ATOM 5290 C C . TRP B 1 271 ? -7.797 -3.584 14.414 1 95.94 271 TRP B C 1
ATOM 5292 O O . TRP B 1 271 ? -6.789 -3.643 13.711 1 95.94 271 TRP B O 1
ATOM 5302 N N . PRO B 1 272 ? -8.594 -4.594 14.562 1 96.19 272 PRO B N 1
ATOM 5303 C CA . PRO B 1 272 ? -8.297 -5.906 13.992 1 96.19 272 PRO B CA 1
ATOM 5304 C C . PRO B 1 272 ? -8.086 -5.855 12.477 1 96.19 272 PRO B C 1
ATOM 5306 O O . PRO B 1 272 ? -8.695 -5.027 11.797 1 96.19 272 PRO B O 1
ATOM 5309 N N . LEU B 1 273 ? -7.277 -6.809 12.016 1 96.38 273 LEU B N 1
ATOM 5310 C CA . LEU B 1 273 ? -6.91 -6.891 10.602 1 96.38 273 LEU B CA 1
ATOM 5311 C C . LEU B 1 273 ? -8.148 -6.996 9.719 1 96.38 273 LEU B C 1
ATOM 5313 O O . LEU B 1 273 ? -8.203 -6.383 8.648 1 96.38 273 LEU B O 1
ATOM 5317 N N . ALA B 1 274 ? -9.141 -7.648 10.102 1 95.12 274 ALA B N 1
ATOM 5318 C CA . ALA B 1 274 ? -10.352 -7.918 9.32 1 95.12 274 ALA B CA 1
ATOM 5319 C C . ALA B 1 274 ? -11.18 -6.652 9.148 1 95.12 274 ALA B C 1
ATOM 5321 O O . ALA B 1 274 ? -12.102 -6.613 8.32 1 95.12 274 ALA B O 1
ATOM 5322 N N . ASN B 1 275 ? -10.82 -5.582 9.898 1 96.25 275 ASN B N 1
ATOM 5323 C CA . ASN B 1 275 ? -11.609 -4.359 9.859 1 96.25 275 ASN B CA 1
ATOM 5324 C C . ASN B 1 275 ? -11.234 -3.482 8.672 1 96.25 275 ASN B C 1
ATOM 5326 O O . ASN B 1 275 ? -11.953 -2.539 8.336 1 96.25 275 ASN B O 1
ATOM 5330 N N . ASP B 1 276 ? -10.094 -3.734 8.016 1 97.06 276 ASP B N 1
ATOM 5331 C CA . ASP B 1 276 ? -9.617 -2.969 6.863 1 97.06 276 ASP B CA 1
ATOM 5332 C C . ASP B 1 276 ? -9.414 -1.499 7.227 1 97.06 276 ASP B C 1
ATOM 5334 O O . ASP B 1 276 ? -8.711 -1.184 8.188 1 97.06 276 ASP B O 1
ATOM 5338 N N . ALA B 1 277 ? -9.812 -0.543 6.363 1 97.62 277 ALA B N 1
ATOM 5339 C CA . ALA B 1 277 ? -9.805 0.902 6.57 1 97.62 277 ALA B CA 1
ATOM 5340 C C . ALA B 1 277 ? -8.398 1.474 6.422 1 97.62 277 ALA B C 1
ATOM 5342 O O . ALA B 1 277 ? -7.984 2.338 7.199 1 97.62 277 ALA B O 1
ATOM 5343 N N . GLU B 1 278 ? -7.672 1.059 5.461 1 98.44 278 GLU B N 1
ATOM 5344 C CA . GLU B 1 278 ? -6.324 1.555 5.211 1 98.44 278 GLU B CA 1
ATOM 5345 C C . GLU B 1 278 ? -6.352 2.943 4.582 1 98.44 278 GLU B C 1
ATOM 5347 O O . GLU B 1 278 ? -7.316 3.301 3.9 1 98.44 278 GLU B O 1
ATOM 5352 N N . THR B 1 279 ? -5.391 3.758 4.828 1 98.75 279 THR B N 1
ATOM 5353 C CA . THR B 1 279 ? -5.094 4.934 4.016 1 98.75 279 THR B CA 1
ATOM 5354 C C . THR B 1 279 ? -4.074 4.598 2.932 1 98.75 279 THR B C 1
ATOM 5356 O O . THR B 1 279 ? -2.984 4.105 3.229 1 98.75 279 THR B O 1
ATOM 5359 N N . LEU B 1 280 ? -4.441 4.82 1.701 1 98.75 280 LEU B N 1
ATOM 5360 C CA . LEU B 1 280 ? -3.605 4.465 0.558 1 98.75 280 LEU B CA 1
ATOM 5361 C C . LEU B 1 280 ? -2.918 5.699 -0.016 1 98.75 280 LEU B C 1
ATOM 5363 O O . LEU B 1 280 ? -3.543 6.754 -0.158 1 98.75 280 LEU B O 1
ATOM 5367 N N . PHE B 1 281 ? -1.644 5.582 -0.312 1 98.81 281 PHE B N 1
ATOM 5368 C CA . PHE B 1 281 ? -0.83 6.633 -0.908 1 98.81 281 PHE B CA 1
ATOM 5369 C C . PHE B 1 281 ? -0.27 6.191 -2.254 1 98.81 281 PHE B C 1
ATOM 5371 O O . PHE B 1 281 ? 0.509 5.238 -2.324 1 98.81 281 PHE B O 1
ATOM 5378 N N . LEU B 1 282 ? -0.625 6.898 -3.26 1 98.62 282 LEU B N 1
ATOM 5379 C CA . LEU B 1 282 ? -0.396 6.461 -4.633 1 98.62 282 LEU B CA 1
ATOM 5380 C C . LEU B 1 282 ? 0.934 6.992 -5.156 1 98.62 282 LEU B C 1
ATOM 5382 O O . LEU B 1 282 ? 1.264 8.164 -4.953 1 98.62 282 LEU B O 1
ATOM 5386 N N . ASP B 1 283 ? 1.734 6.141 -5.668 1 98.31 283 ASP B N 1
ATOM 5387 C CA . ASP B 1 283 ? 2.777 6.516 -6.617 1 98.31 283 ASP B CA 1
ATOM 5388 C C . ASP B 1 283 ? 2.234 6.551 -8.039 1 98.31 283 ASP B C 1
ATOM 5390 O O . ASP B 1 283 ? 2.135 5.512 -8.703 1 98.31 283 ASP B O 1
ATOM 5394 N N . SER B 1 284 ? 1.91 7.688 -8.531 1 95.5 284 SER B N 1
ATOM 5395 C CA . SER B 1 284 ? 1.086 7.867 -9.727 1 95.5 284 SER B CA 1
ATOM 5396 C C . SER B 1 284 ? 1.793 7.34 -10.969 1 95.5 284 SER B C 1
ATOM 5398 O O . SER B 1 284 ? 1.152 6.789 -11.867 1 95.5 284 SER B O 1
ATOM 5400 N N . MET B 1 285 ? 3.039 7.477 -11.023 1 93.81 285 MET B N 1
ATOM 5401 C CA . MET B 1 285 ? 3.77 7.102 -12.234 1 93.81 285 MET B CA 1
ATOM 5402 C C . MET B 1 285 ? 3.811 5.586 -12.391 1 93.81 285 MET B C 1
ATOM 5404 O O . MET B 1 285 ? 3.795 5.074 -13.516 1 93.81 285 MET B O 1
ATOM 5408 N N . SER B 1 286 ? 3.846 4.867 -11.273 1 96.88 286 SER B N 1
ATOM 5409 C CA . SER B 1 286 ? 3.936 3.414 -11.359 1 96.88 286 SER B CA 1
ATOM 5410 C C . SER B 1 286 ? 2.566 2.764 -11.195 1 96.88 286 SER B C 1
ATOM 5412 O O . SER B 1 286 ? 2.418 1.557 -11.398 1 96.88 286 SER B O 1
ATOM 5414 N N . ASP B 1 287 ? 1.548 3.531 -10.844 1 97.62 287 ASP B N 1
ATOM 5415 C CA . ASP B 1 287 ? 0.226 2.992 -10.539 1 97.62 287 ASP B CA 1
ATOM 5416 C C . ASP B 1 287 ? 0.31 1.896 -9.484 1 97.62 287 ASP B C 1
ATOM 5418 O O . ASP B 1 287 ? -0.33 0.849 -9.609 1 97.62 287 ASP B O 1
ATOM 5422 N N . THR B 1 288 ? 1.188 1.976 -8.594 1 98.56 288 THR B N 1
ATOM 5423 C CA . THR B 1 288 ? 1.346 1.243 -7.344 1 98.56 288 THR B CA 1
ATOM 5424 C C . THR B 1 288 ? 1.454 2.205 -6.164 1 98.56 288 THR B C 1
ATOM 5426 O O . THR B 1 288 ? 1.427 3.424 -6.344 1 98.56 288 THR B O 1
ATOM 5429 N N . GLY B 1 289 ? 1.503 1.674 -4.945 1 98.69 289 GLY B N 1
ATOM 5430 C CA . GLY B 1 289 ? 1.605 2.598 -3.828 1 98.69 289 GLY B CA 1
ATOM 5431 C C . GLY B 1 289 ? 1.781 1.899 -2.492 1 98.69 289 GLY B C 1
ATOM 5432 O O . GLY B 1 289 ? 2.07 0.702 -2.445 1 98.69 289 GLY B O 1
ATOM 5433 N N . VAL B 1 290 ? 1.689 2.727 -1.468 1 98.75 290 VAL B N 1
ATOM 5434 C CA . VAL B 1 290 ? 1.869 2.312 -0.08 1 98.75 290 VAL B CA 1
ATOM 5435 C C . VAL B 1 290 ? 0.564 2.502 0.689 1 98.75 290 VAL B C 1
ATOM 5437 O O . VAL B 1 290 ? -0.211 3.416 0.394 1 98.75 290 VAL B O 1
ATOM 5440 N N . PHE B 1 291 ? 0.3 1.565 1.592 1 98.81 291 PHE B N 1
ATOM 5441 C CA . PHE B 1 291 ? -0.851 1.81 2.453 1 98.81 291 PHE B CA 1
ATOM 5442 C C . PHE B 1 291 ? -0.464 1.688 3.922 1 98.81 291 PHE B C 1
ATOM 5444 O O . PHE B 1 291 ? 0.549 1.069 4.254 1 98.81 291 PHE B O 1
ATOM 5451 N N . VAL B 1 292 ? -1.207 2.346 4.758 1 98.88 292 VAL B N 1
ATOM 5452 C CA . VAL B 1 292 ? -1.027 2.363 6.207 1 98.88 292 VAL B CA 1
ATOM 5453 C C . VAL B 1 292 ? -2.326 1.951 6.895 1 98.88 292 VAL B C 1
ATOM 5455 O O . VAL B 1 292 ? -3.396 2.48 6.582 1 98.88 292 VAL B O 1
ATOM 5458 N N . ARG B 1 293 ? -2.238 1.005 7.789 1 98.81 293 ARG B N 1
ATOM 5459 C CA . ARG B 1 293 ? -3.4 0.602 8.578 1 98.81 293 ARG B CA 1
ATOM 5460 C C . ARG B 1 293 ? -3.545 1.468 9.82 1 98.81 293 ARG B C 1
ATOM 5462 O O . ARG B 1 293 ? -2.549 1.936 10.375 1 98.81 293 ARG B O 1
ATOM 5469 N N . PRO B 1 294 ? -4.832 1.649 10.227 1 98.19 294 PRO B N 1
ATOM 5470 C CA . PRO B 1 294 ? -5.004 2.301 11.523 1 98.19 294 PRO B CA 1
ATOM 5471 C C . PRO B 1 294 ? -4.41 1.491 12.672 1 98.19 294 PRO B C 1
ATOM 5473 O O . PRO B 1 294 ? -4.504 0.261 12.68 1 98.19 294 PRO B O 1
ATOM 5476 N N . LYS B 1 295 ? -3.742 2.176 13.508 1 97.56 295 LYS B N 1
ATOM 5477 C CA . LYS B 1 295 ? -3.146 1.567 14.695 1 97.56 295 LYS B CA 1
ATOM 5478 C C . LYS B 1 295 ? -3.137 2.545 15.867 1 97.56 295 LYS B C 1
ATOM 5480 O O . LYS B 1 295 ? -2.91 3.742 15.68 1 97.56 295 LYS B O 1
ATOM 5485 N N . ARG B 1 296 ? -3.395 1.948 17.016 1 96.62 296 ARG B N 1
ATOM 5486 C CA . ARG B 1 296 ? -3.406 2.719 18.266 1 96.62 296 ARG B CA 1
ATOM 5487 C C . ARG B 1 296 ? -2.105 3.496 18.438 1 96.62 296 ARG B C 1
ATOM 5489 O O . ARG B 1 296 ? -1.02 2.914 18.406 1 96.62 296 ARG B O 1
ATOM 5496 N N . GLY B 1 297 ? -2.264 4.902 18.562 1 97.31 297 GLY B N 1
ATOM 5497 C CA . GLY B 1 297 ? -1.111 5.746 18.844 1 97.31 297 GLY B CA 1
ATOM 5498 C C . GLY B 1 297 ? -0.317 6.105 17.594 1 97.31 297 GLY B C 1
ATOM 5499 O O . GLY B 1 297 ? 0.708 6.785 17.688 1 97.31 297 GLY B O 1
ATOM 5500 N N . ARG B 1 298 ? -0.78 5.688 16.422 1 98.56 298 ARG B N 1
ATOM 5501 C CA . ARG B 1 298 ? -0.052 5.895 15.18 1 98.56 298 ARG B CA 1
ATOM 5502 C C . ARG B 1 298 ? -0.368 7.262 14.578 1 98.56 298 ARG B C 1
ATOM 5504 O O . ARG B 1 298 ? -1.518 7.703 14.609 1 98.56 298 ARG B O 1
ATOM 5511 N N . ALA B 1 299 ? 0.669 7.926 14.062 1 98.88 299 ALA B N 1
ATOM 5512 C CA . ALA B 1 299 ? 0.565 9.172 13.312 1 98.88 299 ALA B CA 1
ATOM 5513 C C . ALA B 1 299 ? 1.195 9.031 11.922 1 98.88 299 ALA B C 1
ATOM 5515 O O . ALA B 1 299 ? 2.174 8.305 11.75 1 98.88 299 ALA B O 1
ATOM 5516 N N . VAL B 1 300 ? 0.636 9.688 10.977 1 98.94 300 VAL B N 1
ATOM 5517 C CA . VAL B 1 300 ? 1.165 9.742 9.617 1 98.94 300 VAL B CA 1
ATOM 5518 C C . VAL B 1 300 ? 1.508 11.18 9.25 1 98.94 300 VAL B C 1
ATOM 5520 O O . VAL B 1 300 ? 0.672 12.078 9.391 1 98.94 300 VAL B O 1
ATOM 5523 N N . LEU B 1 301 ? 2.744 11.414 8.875 1 98.94 301 LEU B N 1
ATOM 5524 C CA . LEU B 1 301 ? 3.17 12.656 8.242 1 98.94 301 LEU B CA 1
ATOM 5525 C C . LEU B 1 301 ? 3.295 12.484 6.734 1 98.94 301 LEU B C 1
ATOM 5527 O O . LEU B 1 301 ? 3.992 11.578 6.266 1 98.94 301 LEU B O 1
ATOM 5531 N N . MET B 1 302 ? 2.588 13.328 6.004 1 98.81 302 MET B N 1
ATOM 5532 C CA . MET B 1 302 ? 2.652 13.219 4.547 1 98.81 302 MET B CA 1
ATOM 5533 C C . MET B 1 302 ? 2.76 14.602 3.902 1 98.81 302 MET B C 1
ATOM 5535 O O . MET B 1 302 ? 2.168 15.562 4.387 1 98.81 302 MET B O 1
ATOM 5539 N N . ASP B 1 303 ? 3.568 14.703 2.844 1 98.56 303 ASP B N 1
ATOM 5540 C CA . ASP B 1 303 ? 3.488 15.883 1.998 1 98.56 303 ASP B CA 1
ATOM 5541 C C . ASP B 1 303 ? 2.094 16.047 1.397 1 98.56 303 ASP B C 1
ATOM 5543 O O . ASP B 1 303 ? 1.476 15.055 0.989 1 98.56 303 ASP B O 1
ATOM 5547 N N . GLN B 1 304 ? 1.617 17.188 1.316 1 97.56 304 GLN B N 1
ATOM 5548 C CA . GLN B 1 304 ? 0.212 17.422 0.992 1 97.56 304 GLN B CA 1
ATOM 5549 C C . GLN B 1 304 ? -0.07 17.109 -0.476 1 97.56 304 GLN B C 1
ATOM 5551 O O . GLN B 1 304 ? -1.227 16.953 -0.872 1 97.56 304 GLN B O 1
ATOM 5556 N N . ASP B 1 305 ? 0.947 17.094 -1.296 1 96.94 305 ASP B N 1
ATOM 5557 C CA . ASP B 1 305 ? 0.723 16.828 -2.717 1 96.94 305 ASP B CA 1
ATOM 5558 C C . ASP B 1 305 ? 0.851 15.344 -3.037 1 96.94 305 ASP B C 1
ATOM 5560 O O . ASP B 1 305 ? 0.977 14.969 -4.203 1 96.94 305 ASP B O 1
ATOM 5564 N N . VAL B 1 306 ? 0.856 14.477 -2.029 1 97.31 306 VAL B N 1
ATOM 5565 C CA . VAL B 1 306 ? 0.766 13.039 -2.25 1 97.31 306 VAL B CA 1
ATOM 5566 C C . VAL B 1 306 ? -0.684 12.648 -2.531 1 97.31 306 VAL B C 1
ATOM 5568 O O . VAL B 1 306 ? -1.58 12.953 -1.741 1 97.31 306 VAL B O 1
ATOM 5571 N N . MET B 1 307 ? -0.87 12.031 -3.678 1 97.75 307 MET B N 1
ATOM 5572 C CA . MET B 1 307 ? -2.189 11.477 -3.973 1 97.75 307 MET B CA 1
ATOM 5573 C C . MET B 1 307 ? -2.543 10.359 -2.998 1 97.75 307 MET B C 1
ATOM 5575 O O . MET B 1 307 ? -1.769 9.422 -2.818 1 97.75 307 MET B O 1
ATOM 5579 N N . HIS B 1 308 ? -3.76 10.508 -2.303 1 98.25 308 HIS B N 1
ATOM 5580 C CA . HIS B 1 308 ? -4.121 9.5 -1.315 1 98.25 308 HIS B CA 1
ATOM 5581 C C . HIS B 1 308 ? -5.637 9.344 -1.213 1 98.25 308 HIS B C 1
ATOM 5583 O O . HIS B 1 308 ? -6.383 10.195 -1.702 1 98.25 308 HIS B O 1
ATOM 5589 N N . ARG B 1 309 ? -6.035 8.227 -0.675 1 96.75 309 ARG B N 1
ATOM 5590 C CA . ARG B 1 309 ? -7.445 7.922 -0.451 1 96.75 309 ARG B CA 1
ATOM 5591 C C . ARG B 1 309 ? -7.621 6.98 0.735 1 96.75 309 ARG B C 1
ATOM 5593 O O . ARG B 1 309 ? -6.727 6.195 1.049 1 96.75 309 ARG B O 1
ATOM 5600 N N . LEU B 1 310 ? -8.742 7.145 1.345 1 96.38 310 LEU B N 1
ATOM 5601 C CA . LEU B 1 310 ? -9.148 6.199 2.383 1 96.38 310 LEU B CA 1
ATOM 5602 C C . LEU B 1 310 ? -9.875 5.004 1.777 1 96.38 310 LEU B C 1
ATOM 5604 O O . LEU B 1 310 ? -10.664 5.16 0.843 1 96.38 310 LEU B O 1
ATOM 5608 N N . SER B 1 311 ? -9.547 3.85 2.221 1 95.94 311 SER B N 1
ATOM 5609 C CA . SER B 1 311 ? -10.375 2.67 1.981 1 95.94 311 SER B CA 1
ATOM 5610 C C . SER B 1 311 ? -11.367 2.451 3.115 1 95.94 311 SER B C 1
ATOM 5612 O O . SER B 1 311 ? -11 2.506 4.289 1 95.94 311 SER B O 1
ATOM 5614 N N . ALA B 1 312 ? -12.578 2.17 2.805 1 94.81 312 ALA B N 1
ATOM 5615 C CA . ALA B 1 312 ? -13.617 2.029 3.816 1 94.81 312 ALA B CA 1
ATOM 5616 C C . ALA B 1 312 ? -13.383 0.795 4.684 1 94.81 312 ALA B C 1
ATOM 5618 O O . ALA B 1 312 ? -12.797 -0.19 4.223 1 94.81 312 ALA B O 1
ATOM 5619 N N . PRO B 1 313 ? -13.852 0.861 5.953 1 95.81 313 PRO B N 1
ATOM 5620 C CA . PRO B 1 313 ? -13.867 -0.355 6.77 1 95.81 313 PRO B CA 1
ATOM 5621 C C . PRO B 1 313 ? -14.727 -1.462 6.168 1 95.81 313 PRO B C 1
ATOM 5623 O O . PRO B 1 313 ? -15.695 -1.178 5.457 1 95.81 313 PRO B O 1
ATOM 5626 N N . SER B 1 314 ? -14.328 -2.68 6.453 1 94.12 314 SER B N 1
ATOM 5627 C CA . SER B 1 314 ? -15.219 -3.795 6.129 1 94.12 314 SER B CA 1
ATOM 5628 C C . SER B 1 314 ? -16.422 -3.836 7.07 1 94.12 314 SER B C 1
ATOM 5630 O O . SER B 1 314 ? -16.422 -3.182 8.117 1 94.12 314 SER B O 1
ATOM 5632 N N . PRO B 1 315 ? -17.422 -4.605 6.727 1 92.94 315 PRO B N 1
ATOM 5633 C CA . PRO B 1 315 ? -18.562 -4.766 7.629 1 92.94 315 PRO B CA 1
ATOM 5634 C C . PRO B 1 315 ? -18.172 -5.379 8.969 1 92.94 315 PRO B C 1
ATOM 5636 O O . PRO B 1 315 ? -18.859 -5.164 9.977 1 92.94 315 PRO B O 1
ATOM 5639 N N . ALA B 1 316 ? -17.078 -6.086 9 1 92.75 316 ALA B N 1
ATOM 5640 C CA . ALA B 1 316 ? -16.625 -6.73 10.234 1 92.75 316 ALA B CA 1
ATOM 5641 C C . ALA B 1 316 ? -16.281 -5.695 11.297 1 92.75 316 ALA B C 1
ATOM 5643 O O . ALA B 1 316 ? -16.25 -6.008 12.492 1 92.75 316 ALA B O 1
ATOM 5644 N N . ALA B 1 317 ? -15.984 -4.445 10.875 1 94.12 317 ALA B N 1
ATOM 5645 C CA . ALA B 1 317 ? -15.594 -3.404 11.828 1 94.12 317 ALA B CA 1
ATOM 5646 C C . ALA B 1 317 ? -16.75 -3.051 12.758 1 94.12 317 ALA B C 1
ATOM 5648 O O . ALA B 1 317 ? -16.578 -2.951 13.977 1 94.12 317 ALA B O 1
ATOM 5649 N N . GLY B 1 318 ? -17.891 -2.834 12.164 1 93 318 GLY B N 1
ATOM 5650 C CA . GLY B 1 318 ? -19.094 -2.531 12.938 1 93 318 GLY B CA 1
ATOM 5651 C C . GLY B 1 318 ? -19.031 -1.182 13.625 1 93 318 GLY B C 1
ATOM 5652 O O . GLY B 1 318 ? -19.875 -0.873 14.469 1 93 318 GLY B O 1
ATOM 5653 N N . ARG B 1 319 ? -18.047 -0.42 13.445 1 93.94 319 ARG B N 1
ATOM 5654 C CA . ARG B 1 319 ? -17.859 0.911 14.016 1 93.94 319 ARG B CA 1
ATOM 5655 C C . ARG B 1 319 ? -17.031 1.795 13.078 1 93.94 319 ARG B C 1
ATOM 5657 O O . ARG B 1 319 ? -16.328 1.294 12.211 1 93.94 319 ARG B O 1
ATOM 5664 N N . PRO B 1 320 ? -17.125 3.131 13.32 1 96.38 320 PRO B N 1
ATOM 5665 C CA . PRO B 1 320 ? -16.344 4.031 12.484 1 96.38 320 PRO B CA 1
ATOM 5666 C C . PRO B 1 320 ? -14.844 3.979 12.805 1 96.38 320 PRO B C 1
ATOM 5668 O O . PRO B 1 320 ? -14.469 3.74 13.953 1 96.38 320 PRO B O 1
ATOM 5671 N N . ARG B 1 321 ? -14.07 4.141 11.828 1 96.88 321 ARG B N 1
ATOM 5672 C CA . ARG B 1 321 ? -12.664 4.48 12 1 96.88 321 ARG B CA 1
ATOM 5673 C C . ARG B 1 321 ? -12.469 5.984 12.141 1 96.88 321 ARG B C 1
ATOM 5675 O O . ARG B 1 321 ? -12.695 6.734 11.188 1 96.88 321 ARG B O 1
ATOM 5682 N N . TYR B 1 322 ? -12 6.477 13.266 1 97.25 322 TYR B N 1
ATOM 5683 C CA . TYR B 1 322 ? -11.867 7.902 13.539 1 97.25 322 TYR B CA 1
ATOM 5684 C C . TYR B 1 322 ? -10.453 8.391 13.258 1 97.25 322 TYR B C 1
ATOM 5686 O O . TYR B 1 322 ? -9.484 7.789 13.727 1 97.25 322 TYR B O 1
ATOM 5694 N N . SER B 1 323 ? -10.391 9.461 12.531 1 97.56 323 SER B N 1
ATOM 5695 C CA . SER B 1 323 ? -9.102 10.117 12.297 1 97.56 323 SER B CA 1
ATOM 5696 C C . SER B 1 323 ? -9.227 11.633 12.375 1 97.56 323 SER B C 1
ATOM 5698 O O . SER B 1 323 ? -10.305 12.188 12.148 1 97.56 323 SER B O 1
ATOM 5700 N N . LEU B 1 324 ? -8.219 12.242 12.781 1 98 324 LEU B N 1
ATOM 5701 C CA . LEU B 1 324 ? -8.086 13.688 12.867 1 98 324 LEU B CA 1
ATOM 5702 C C . LEU B 1 324 ? -6.855 14.164 12.102 1 98 324 LEU B C 1
ATOM 5704 O O . LEU B 1 324 ? -5.781 13.57 12.211 1 98 324 LEU B O 1
ATOM 5708 N N . VAL B 1 325 ? -7.039 15.242 11.289 1 97.94 325 VAL B N 1
ATOM 5709 C CA . VAL B 1 325 ? -5.977 15.688 10.391 1 97.94 325 VAL B CA 1
ATOM 5710 C C . VAL B 1 325 ? -5.641 17.156 10.68 1 97.94 325 VAL B C 1
ATOM 5712 O O . VAL B 1 325 ? -6.539 17.984 10.812 1 97.94 325 VAL B O 1
ATOM 5715 N N . TRP B 1 326 ? -4.301 17.469 10.844 1 98.19 326 TRP B N 1
ATOM 5716 C CA . TRP B 1 326 ? -3.76 18.812 10.828 1 98.19 326 TRP B CA 1
ATOM 5717 C C . TRP B 1 326 ? -3.23 19.172 9.445 1 98.19 326 TRP B C 1
ATOM 5719 O O . TRP B 1 326 ? -2.375 18.469 8.898 1 98.19 326 TRP B O 1
ATOM 5729 N N . LYS B 1 327 ? -3.697 20.172 8.844 1 97.44 327 LYS B N 1
ATOM 5730 C CA . LYS B 1 327 ? -3.088 20.734 7.648 1 97.44 327 LYS B CA 1
ATOM 5731 C C . LYS B 1 327 ? -2.086 21.828 8.008 1 97.44 327 LYS B C 1
ATOM 5733 O O . LYS B 1 327 ? -2.465 22.875 8.555 1 97.44 327 LYS B O 1
ATOM 5738 N N . LEU B 1 328 ? -0.803 21.594 7.594 1 98.31 328 LEU B N 1
ATOM 5739 C CA . LEU B 1 328 ? 0.254 22.391 8.211 1 98.31 328 LEU B CA 1
ATOM 5740 C C . LEU B 1 328 ? 1.239 22.891 7.16 1 98.31 328 LEU B C 1
ATOM 5742 O O . LEU B 1 328 ? 1.224 22.422 6.02 1 98.31 328 LEU B O 1
ATOM 5746 N N . VAL B 1 329 ? 1.981 23.859 7.621 1 97.25 329 VAL B N 1
ATOM 5747 C CA . VAL B 1 329 ? 3.086 24.453 6.867 1 97.25 329 VAL B CA 1
ATOM 5748 C C . VAL B 1 329 ? 4.352 24.453 7.723 1 97.25 329 VAL B C 1
ATOM 5750 O O . VAL B 1 329 ? 4.293 24.703 8.93 1 97.25 329 VAL B O 1
ATOM 5753 N N . MET B 1 330 ? 5.418 24.141 7.082 1 97.12 330 MET B N 1
ATOM 5754 C CA . MET B 1 330 ? 6.727 24.172 7.73 1 97.12 330 MET B CA 1
ATOM 5755 C C . MET B 1 330 ? 7.656 25.156 7.02 1 97.12 330 MET B C 1
ATOM 5757 O O . MET B 1 330 ? 7.828 25.078 5.801 1 97.12 330 MET B O 1
ATOM 5761 N N . LEU B 1 331 ? 8.188 26.094 7.742 1 94.75 331 LEU B N 1
ATOM 5762 C CA . LEU B 1 331 ? 9.141 27.062 7.223 1 94.75 331 LEU B CA 1
ATOM 5763 C C . LEU B 1 331 ? 10.5 26.906 7.895 1 94.75 331 LEU B C 1
ATOM 5765 O O . LEU B 1 331 ? 10.594 26.891 9.125 1 94.75 331 LEU B O 1
ATOM 5769 N N . PRO B 1 332 ? 11.492 26.75 7.086 1 92.38 332 PRO B N 1
ATOM 5770 C CA . PRO B 1 332 ? 12.812 26.672 7.711 1 92.38 332 PRO B CA 1
ATOM 5771 C C . PRO B 1 332 ? 13.203 27.953 8.445 1 92.38 332 PRO B C 1
ATOM 5773 O O . PRO B 1 332 ? 12.93 29.047 7.961 1 92.38 332 PRO B O 1
ATOM 5776 N N . LYS B 1 333 ? 13.828 27.812 9.586 1 91.88 333 LYS B N 1
ATOM 5777 C CA . LYS B 1 333 ? 14.258 28.969 10.367 1 91.88 333 LYS B CA 1
ATOM 5778 C C . LYS B 1 333 ? 15.469 29.641 9.719 1 91.88 333 LYS B C 1
ATOM 5780 O O . LYS B 1 333 ? 15.602 30.875 9.781 1 91.88 333 LYS B O 1
ATOM 5785 N N . GLN B 1 334 ? 16.312 28.844 9.109 1 90.56 334 GLN B N 1
ATOM 5786 C CA . GLN B 1 334 ? 17.469 29.375 8.391 1 90.56 334 GLN B CA 1
ATOM 5787 C C . GLN B 1 334 ? 17.141 29.594 6.918 1 90.56 334 GLN B C 1
ATOM 5789 O O . GLN B 1 334 ? 16.734 28.672 6.215 1 90.56 334 GLN B O 1
ATOM 5794 N N . PRO B 1 335 ? 17.453 30.781 6.516 1 84.19 335 PRO B N 1
ATO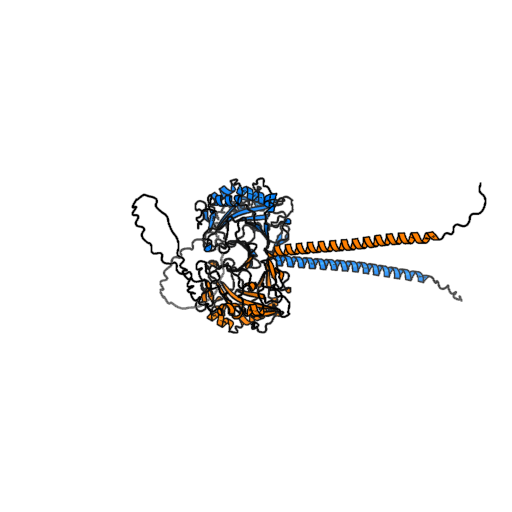M 5795 C CA . PRO B 1 335 ? 17.141 31.078 5.117 1 84.19 335 PRO B CA 1
ATOM 5796 C C . PRO B 1 335 ? 17.891 30.172 4.141 1 84.19 335 PRO B C 1
ATOM 5798 O O . PRO B 1 335 ? 19.062 29.859 4.367 1 84.19 335 PRO B O 1
ATOM 5801 N N . GLY B 1 336 ? 17.234 29.719 3.164 1 81.75 336 GLY B N 1
ATOM 5802 C CA . GLY B 1 336 ? 17.844 28.922 2.117 1 81.75 336 GLY B CA 1
ATOM 5803 C C . GLY B 1 336 ? 17.828 27.438 2.408 1 81.75 336 GLY B C 1
ATOM 5804 O O . GLY B 1 336 ? 18.062 26.625 1.514 1 81.75 336 GLY B O 1
ATOM 5805 N N . SER B 1 337 ? 17.516 27.109 3.658 1 85.56 337 SER B N 1
ATOM 5806 C CA . SER B 1 337 ? 17.469 25.703 4.027 1 85.56 337 SER B CA 1
ATOM 5807 C C . SER B 1 337 ? 16.156 25.062 3.602 1 85.56 337 SER B C 1
ATOM 5809 O O . SER B 1 337 ? 15.172 25.766 3.34 1 85.56 337 SER B O 1
ATOM 5811 N N . SER B 1 338 ? 16.281 23.703 3.381 1 87.56 338 SER B N 1
ATOM 5812 C CA . SER B 1 338 ? 15.094 22.984 2.961 1 87.56 338 SER B CA 1
ATOM 5813 C C . SER B 1 338 ? 14.469 22.219 4.129 1 87.56 338 SER B C 1
ATOM 5815 O O . SER B 1 338 ? 15.164 21.844 5.074 1 87.56 338 SER B O 1
ATOM 5817 N N . CYS B 1 339 ? 13.18 22.172 4.074 1 93.5 339 CYS B N 1
ATOM 5818 C CA . CYS B 1 339 ? 12.445 21.344 5.016 1 93.5 339 CYS B CA 1
ATOM 5819 C C . CYS B 1 339 ? 12.094 20 4.387 1 93.5 339 CYS B C 1
ATOM 5821 O O . CYS B 1 339 ? 11.82 19.922 3.188 1 93.5 339 CYS B O 1
ATOM 5823 N N . SER B 1 340 ? 12.172 19.016 5.156 1 96.56 340 SER B N 1
ATOM 5824 C CA . SER B 1 340 ? 11.773 17.688 4.742 1 96.56 340 SER B CA 1
ATOM 5825 C C . SER B 1 340 ? 11.125 16.922 5.895 1 96.56 340 SER B C 1
ATOM 5827 O O . SER B 1 340 ? 11.516 17.078 7.051 1 96.56 340 SER B O 1
ATOM 5829 N N . LEU B 1 341 ? 10.133 16.141 5.547 1 98.25 341 LEU B N 1
ATOM 5830 C CA . LEU B 1 341 ? 9.531 15.289 6.566 1 98.25 341 LEU B CA 1
ATOM 5831 C C . LEU B 1 341 ? 10.477 14.172 6.977 1 98.25 341 LEU B C 1
ATOM 5833 O O . LEU B 1 341 ? 10.391 13.656 8.094 1 98.25 341 LEU B O 1
ATOM 5837 N N . ALA B 1 342 ? 11.258 13.766 6.023 1 97.62 342 ALA B N 1
ATOM 5838 C CA . ALA B 1 342 ? 12.266 12.742 6.316 1 97.62 342 ALA B CA 1
ATOM 5839 C C . ALA B 1 342 ? 13.445 13.336 7.078 1 97.62 342 ALA B C 1
ATOM 5841 O O . ALA B 1 342 ? 14.336 13.945 6.477 1 97.62 342 ALA B O 1
ATOM 5842 N N . ARG B 1 343 ? 13.508 13.125 8.328 1 96.69 343 ARG B N 1
ATOM 5843 C CA . ARG B 1 343 ? 14.594 13.648 9.148 1 96.69 343 ARG B CA 1
ATOM 5844 C C . ARG B 1 343 ? 15.875 12.852 8.93 1 96.69 343 ARG B C 1
ATOM 5846 O O . ARG B 1 343 ? 15.844 11.625 8.828 1 96.69 343 ARG B O 1
ATOM 5853 N N . PRO B 1 344 ? 16.969 13.523 8.922 1 94.25 344 PRO B N 1
ATOM 5854 C CA . PRO B 1 344 ? 18.234 12.812 8.75 1 94.25 344 PRO B CA 1
ATOM 5855 C C . PRO B 1 344 ? 18.484 11.789 9.852 1 94.25 344 PRO B C 1
ATOM 5857 O O . PRO B 1 344 ? 19.078 10.734 9.594 1 94.25 344 PRO B O 1
ATOM 5860 N N . GLU B 1 345 ? 18.047 12.086 11.047 1 93.19 345 GLU B N 1
ATOM 5861 C CA . GLU B 1 345 ? 18.266 11.227 12.203 1 93.19 345 GLU B CA 1
ATOM 5862 C C . GLU B 1 345 ? 17.562 9.883 12.039 1 93.19 345 GLU B C 1
ATOM 5864 O O . GLU B 1 345 ? 17.859 8.93 12.75 1 93.19 345 GLU B O 1
ATOM 5869 N N . TRP B 1 346 ? 16.625 9.836 11.062 1 95.06 346 TRP B N 1
ATOM 5870 C CA . TRP B 1 346 ? 15.844 8.617 10.875 1 95.06 346 TRP B CA 1
ATOM 5871 C C . TRP B 1 346 ? 16.453 7.754 9.773 1 95.06 346 TRP B C 1
ATOM 5873 O O . TRP B 1 346 ? 15.891 6.723 9.398 1 95.06 346 TRP B O 1
ATOM 5883 N N . GLY B 1 347 ? 17.609 8.141 9.234 1 92.19 347 GLY B N 1
ATOM 5884 C CA . GLY B 1 347 ? 18.234 7.445 8.117 1 92.19 347 GLY B CA 1
ATOM 5885 C C . GLY B 1 347 ? 17.625 7.805 6.777 1 92.19 347 GLY B C 1
ATOM 5886 O O . GLY B 1 347 ? 16.656 8.562 6.711 1 92.19 347 GLY B O 1
ATOM 5887 N N . ALA B 1 348 ? 18.188 7.215 5.715 1 93.56 348 ALA B N 1
ATOM 5888 C CA . ALA B 1 348 ? 17.688 7.477 4.367 1 93.56 348 ALA B CA 1
ATOM 5889 C C . ALA B 1 348 ? 16.297 6.871 4.176 1 93.56 348 ALA B C 1
ATOM 5891 O O . ALA B 1 348 ? 16.031 5.754 4.629 1 93.56 348 ALA B O 1
ATOM 5892 N N . PRO B 1 349 ? 15.453 7.605 3.514 1 96.94 349 PRO B N 1
ATOM 5893 C CA . PRO B 1 349 ? 14.141 7.023 3.223 1 96.94 349 PRO B CA 1
ATOM 5894 C C . PRO B 1 349 ? 14.219 5.848 2.25 1 96.94 349 PRO B C 1
ATOM 5896 O O . PRO B 1 349 ? 15.195 5.727 1.504 1 96.94 349 PRO B O 1
ATOM 5899 N N . THR B 1 350 ? 13.266 4.984 2.367 1 97.25 350 THR B N 1
ATOM 5900 C CA . THR B 1 350 ? 13.047 3.951 1.359 1 97.25 350 THR B CA 1
ATOM 5901 C C . THR B 1 350 ? 12.438 4.551 0.092 1 97.25 350 THR B C 1
ATOM 5903 O O . THR B 1 350 ? 11.344 5.113 0.127 1 97.25 350 THR B O 1
ATOM 5906 N N . TYR B 1 351 ? 13.203 4.488 -1.019 1 97.69 351 TYR B N 1
ATOM 5907 C CA . TYR B 1 351 ? 12.68 5.004 -2.279 1 97.69 351 TYR B CA 1
ATOM 5908 C C . TYR B 1 351 ? 11.789 3.975 -2.965 1 97.69 351 TYR B C 1
ATOM 5910 O O . TYR B 1 351 ? 12.25 2.9 -3.354 1 97.69 351 TYR B O 1
ATOM 5918 N N . PHE B 1 352 ? 10.562 4.328 -3.17 1 98.06 352 PHE B N 1
ATOM 5919 C CA . PHE B 1 352 ? 9.531 3.393 -3.607 1 98.06 352 PHE B CA 1
ATOM 5920 C C . PHE B 1 352 ? 9.016 3.762 -4.996 1 98.06 352 PHE B C 1
ATOM 5922 O O . PHE B 1 352 ? 8.758 4.934 -5.273 1 98.06 352 PHE B O 1
ATOM 5929 N N . GLY B 1 353 ? 8.797 2.697 -5.809 1 96.88 353 GLY B N 1
ATOM 5930 C CA . GLY B 1 353 ? 8.172 2.9 -7.105 1 96.88 353 GLY B CA 1
ATOM 5931 C C . GLY B 1 353 ? 8.961 3.82 -8.016 1 96.88 353 GLY B C 1
ATOM 5932 O O . GLY B 1 353 ? 10.148 3.592 -8.258 1 96.88 353 GLY B O 1
ATOM 5933 N N . SER B 1 354 ? 8.336 4.895 -8.492 1 96.88 354 SER B N 1
ATOM 5934 C CA . SER B 1 354 ? 8.984 5.824 -9.414 1 96.88 354 SER B CA 1
ATOM 5935 C C . SER B 1 354 ? 10.172 6.516 -8.75 1 96.88 354 SER B C 1
ATOM 5937 O O . SER B 1 354 ? 11.141 6.871 -9.422 1 96.88 354 SER B O 1
ATOM 5939 N N . ALA B 1 355 ? 10.062 6.699 -7.441 1 97.56 355 ALA B N 1
ATOM 5940 C CA . ALA B 1 355 ? 11.188 7.309 -6.73 1 97.56 355 ALA B CA 1
ATOM 5941 C C . ALA B 1 355 ? 12.438 6.441 -6.836 1 97.56 355 ALA B C 1
ATOM 5943 O O . ALA B 1 355 ? 13.547 6.957 -6.992 1 97.56 355 ALA B O 1
ATOM 5944 N N . ALA B 1 356 ? 12.266 5.133 -6.723 1 96 356 ALA B N 1
ATOM 5945 C CA . ALA B 1 356 ? 13.398 4.227 -6.871 1 96 356 ALA B CA 1
ATOM 5946 C C . ALA B 1 356 ? 14.008 4.336 -8.266 1 96 356 ALA B C 1
ATOM 5948 O O . ALA B 1 356 ? 15.234 4.359 -8.414 1 96 356 ALA B O 1
ATOM 5949 N N . HIS B 1 357 ? 13.172 4.457 -9.281 1 94.06 357 HIS B N 1
ATOM 5950 C CA . HIS B 1 357 ? 13.625 4.527 -10.664 1 94.06 357 HIS B CA 1
ATOM 5951 C C . HIS B 1 357 ? 14.367 5.832 -10.938 1 94.06 357 HIS B C 1
ATOM 5953 O O . HIS B 1 357 ? 15.438 5.828 -11.555 1 94.06 357 HIS B O 1
ATOM 5959 N N . VAL B 1 358 ? 13.766 6.949 -10.484 1 94.06 358 VAL B N 1
ATOM 5960 C CA . VAL B 1 358 ? 14.367 8.258 -10.695 1 94.06 358 VAL B CA 1
ATOM 5961 C C . VAL B 1 358 ? 15.703 8.344 -9.961 1 94.06 358 VAL B C 1
ATOM 5963 O O . VAL B 1 358 ? 16.672 8.891 -10.484 1 94.06 358 VAL B O 1
ATOM 5966 N N . ARG B 1 359 ? 15.695 7.793 -8.789 1 93.38 359 ARG B N 1
ATOM 5967 C CA . ARG B 1 359 ? 16.922 7.809 -8.008 1 93.38 359 ARG B CA 1
ATOM 5968 C C . ARG B 1 359 ? 18.016 7.008 -8.695 1 93.38 359 ARG B C 1
ATOM 5970 O O . ARG B 1 359 ? 19.172 7.453 -8.766 1 93.38 359 ARG B O 1
ATOM 5977 N N . ALA B 1 360 ? 17.688 5.844 -9.172 1 90.56 360 ALA B N 1
ATOM 5978 C CA . ALA B 1 360 ? 18.672 5.008 -9.875 1 90.56 360 ALA B CA 1
ATOM 5979 C C . ALA B 1 360 ? 19.188 5.707 -11.125 1 90.56 360 ALA B C 1
ATOM 5981 O O . ALA B 1 360 ? 20.375 5.664 -11.422 1 90.56 360 ALA B O 1
ATOM 5982 N N . ALA B 1 361 ? 18.297 6.363 -11.852 1 89.62 361 ALA B N 1
ATOM 5983 C CA . ALA B 1 361 ? 18.688 7.074 -13.062 1 89.62 361 ALA B CA 1
ATOM 5984 C C . ALA B 1 361 ? 19.594 8.258 -12.742 1 89.62 361 ALA B C 1
ATOM 5986 O O . 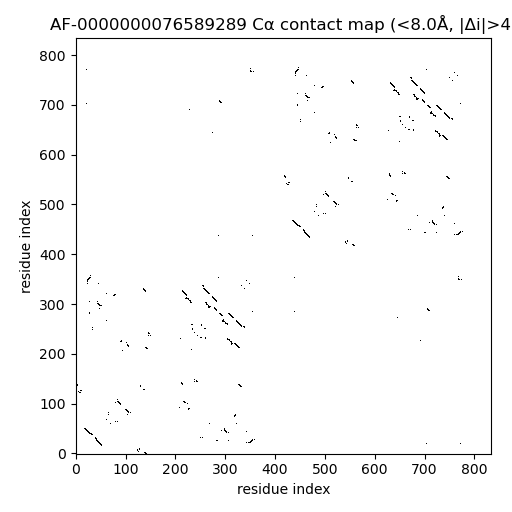ALA B 1 361 ? 20.578 8.508 -13.453 1 89.62 361 ALA B O 1
ATOM 5987 N N . ALA B 1 362 ? 19.234 8.922 -11.703 1 87.5 362 ALA B N 1
ATOM 5988 C CA . ALA B 1 362 ? 20.062 10.062 -11.289 1 87.5 362 ALA B CA 1
ATOM 5989 C C . ALA B 1 362 ? 21.438 9.609 -10.844 1 87.5 362 ALA B C 1
ATOM 5991 O O . ALA B 1 362 ? 22.438 10.258 -11.164 1 87.5 362 ALA B O 1
ATOM 5992 N N . ALA B 1 363 ? 21.469 8.508 -10.141 1 85.88 363 ALA B N 1
ATOM 5993 C CA . ALA B 1 363 ? 22.75 7.965 -9.688 1 85.88 363 ALA B CA 1
ATOM 5994 C C . ALA B 1 363 ? 23.594 7.504 -10.867 1 85.88 363 ALA B C 1
ATOM 5996 O O . ALA B 1 363 ? 24.812 7.719 -10.891 1 85.88 363 ALA B O 1
ATOM 5997 N N . ALA B 1 364 ? 22.969 6.922 -11.812 1 85.81 364 ALA B N 1
ATOM 5998 C CA . ALA B 1 364 ? 23.688 6.465 -13.008 1 85.81 364 ALA B CA 1
ATOM 5999 C C . ALA B 1 364 ? 24.219 7.645 -13.805 1 85.81 364 ALA B C 1
ATOM 6001 O O . ALA B 1 364 ? 25.359 7.598 -14.305 1 85.81 364 ALA B O 1
ATOM 6002 N N . ALA B 1 365 ? 23.438 8.664 -13.875 1 85.12 365 ALA B N 1
ATOM 6003 C CA . ALA B 1 365 ? 23.859 9.867 -14.586 1 85.12 365 ALA B CA 1
ATOM 6004 C C . ALA B 1 365 ? 25.031 10.539 -13.883 1 85.12 365 ALA B C 1
ATOM 6006 O O . ALA B 1 365 ? 25.984 10.992 -14.531 1 85.12 365 ALA B O 1
ATOM 6007 N N . ALA B 1 366 ? 24.969 10.539 -12.625 1 83.62 366 ALA B N 1
ATOM 6008 C CA . ALA B 1 366 ? 26.047 11.133 -11.844 1 83.62 366 ALA B CA 1
ATOM 6009 C C . ALA B 1 366 ? 27.328 10.32 -11.977 1 83.62 366 ALA B C 1
ATOM 6011 O O . ALA B 1 366 ? 28.422 10.883 -12.109 1 83.62 366 ALA B O 1
ATOM 6012 N N . ALA B 1 367 ? 27.172 9.016 -11.992 1 85.81 367 ALA B N 1
ATOM 6013 C CA . ALA B 1 367 ? 28.328 8.133 -12.148 1 85.81 367 ALA B CA 1
ATOM 6014 C C . ALA B 1 367 ? 28.938 8.281 -13.539 1 85.81 367 ALA B C 1
ATOM 6016 O O . ALA B 1 367 ? 30.172 8.32 -13.68 1 85.81 367 ALA B O 1
ATOM 6017 N N . ALA B 1 368 ? 28.094 8.445 -14.477 1 86.69 368 ALA B N 1
ATOM 6018 C CA . ALA B 1 368 ? 28.578 8.633 -15.844 1 86.69 368 ALA B CA 1
ATOM 6019 C C . ALA B 1 368 ? 29.281 9.977 -16 1 86.69 368 ALA B C 1
ATOM 6021 O O . ALA B 1 368 ? 30.328 10.062 -16.656 1 86.69 368 ALA B O 1
ATOM 6022 N N . ALA B 1 369 ? 28.719 10.922 -15.359 1 85.69 369 ALA B N 1
ATOM 6023 C CA . ALA B 1 369 ? 29.328 12.25 -15.398 1 85.69 369 ALA B CA 1
ATOM 6024 C C . ALA B 1 369 ? 30.672 12.258 -14.672 1 85.69 369 ALA B C 1
ATOM 6026 O O . ALA B 1 369 ? 31.641 12.859 -15.141 1 85.69 369 ALA B O 1
ATOM 6027 N N . ALA B 1 370 ? 30.75 11.531 -13.609 1 85.06 370 ALA B N 1
ATOM 6028 C CA . ALA B 1 370 ? 31.984 11.43 -12.844 1 85.06 370 ALA B CA 1
ATOM 6029 C C . ALA B 1 370 ? 33.031 10.648 -13.625 1 85.06 370 ALA B C 1
ATOM 6031 O O . ALA B 1 370 ? 34.219 11.023 -13.633 1 85.06 370 ALA B O 1
ATOM 6032 N N . ALA B 1 371 ? 32.656 9.664 -14.273 1 86 371 ALA B N 1
ATOM 6033 C CA . ALA B 1 371 ? 33.562 8.867 -15.094 1 86 371 ALA B CA 1
ATOM 6034 C C . ALA B 1 371 ? 34.062 9.672 -16.281 1 86 371 ALA B C 1
ATOM 6036 O O . ALA B 1 371 ? 35.25 9.586 -16.641 1 86 371 ALA B O 1
ATOM 6037 N N . ALA B 1 372 ? 33.188 10.445 -16.781 1 84.88 372 ALA B N 1
ATOM 6038 C CA . ALA B 1 372 ? 33.562 11.305 -17.891 1 84.88 372 ALA B CA 1
ATOM 6039 C C . ALA B 1 372 ? 34.531 12.398 -17.438 1 84.88 372 ALA B C 1
ATOM 6041 O O . ALA B 1 372 ? 35.5 12.719 -18.141 1 84.88 372 ALA B O 1
ATOM 6042 N N . ALA B 1 373 ? 34.25 12.883 -16.281 1 81.75 373 ALA B N 1
ATOM 6043 C CA . ALA B 1 373 ? 35.156 13.906 -15.719 1 81.75 373 ALA B CA 1
ATOM 6044 C C . ALA B 1 373 ? 36.5 13.312 -15.367 1 81.75 373 ALA B C 1
ATOM 6046 O O . ALA B 1 373 ? 37.531 13.945 -15.594 1 81.75 373 ALA B O 1
ATOM 6047 N N . ALA B 1 374 ? 36.562 12.18 -14.898 1 78.75 374 ALA B N 1
ATOM 6048 C CA . ALA B 1 374 ? 37.812 11.5 -14.547 1 78.75 374 ALA B CA 1
ATOM 6049 C C . ALA B 1 374 ? 38.625 11.172 -15.797 1 78.75 374 ALA B C 1
ATOM 6051 O O . ALA B 1 374 ? 39.844 11.297 -15.797 1 78.75 374 ALA B O 1
ATOM 6052 N N . LYS B 1 375 ? 38.031 10.852 -16.828 1 76.12 375 LYS B N 1
ATOM 6053 C CA . LYS B 1 375 ? 38.688 10.57 -18.094 1 76.12 375 LYS B CA 1
ATOM 6054 C C . LYS B 1 375 ? 39.281 11.852 -18.703 1 76.12 375 LYS B C 1
ATOM 6056 O O . LYS B 1 375 ? 40.344 11.82 -19.328 1 76.12 375 LYS B O 1
ATOM 6061 N N . SER B 1 376 ? 38.5 12.914 -18.469 1 76.81 376 SER B N 1
ATOM 6062 C CA . SER B 1 376 ? 38.969 14.203 -18.969 1 76.81 376 SER B CA 1
ATOM 6063 C C . SER B 1 376 ? 40.188 14.695 -18.188 1 76.81 376 SER B C 1
ATOM 6065 O O . SER B 1 376 ? 41.125 15.25 -18.781 1 76.81 376 SER B O 1
ATOM 6067 N N . VAL B 1 377 ? 40.219 14.359 -17 1 73.25 377 VAL B N 1
ATOM 6068 C CA . VAL B 1 377 ? 41.375 14.75 -16.188 1 73.25 377 VAL B CA 1
ATOM 6069 C C . VAL B 1 377 ? 42.562 13.875 -16.531 1 73.25 377 VAL B C 1
ATOM 6071 O O . VAL B 1 377 ? 43.688 14.367 -16.625 1 73.25 377 VAL B O 1
ATOM 6074 N N . SER B 1 378 ? 42.344 12.688 -16.703 1 71.25 378 SER B N 1
ATOM 6075 C CA . SER B 1 378 ? 43.438 11.773 -17.078 1 71.25 378 SER B CA 1
ATOM 6076 C C . SER B 1 378 ? 43.969 12.117 -18.453 1 71.25 378 SER B C 1
ATOM 6078 O O . SER B 1 378 ? 45.188 12.047 -18.672 1 71.25 378 SER B O 1
ATOM 6080 N N . ARG B 1 379 ? 43.25 12.562 -19.344 1 67.69 379 ARG B N 1
ATOM 6081 C CA . ARG B 1 379 ? 43.688 12.992 -20.656 1 67.69 379 ARG B CA 1
ATOM 6082 C C . ARG B 1 379 ? 44.469 14.297 -20.578 1 67.69 379 ARG B C 1
ATOM 6084 O O . ARG B 1 379 ? 45.469 14.492 -21.281 1 67.69 379 ARG B O 1
ATOM 6091 N N . ALA B 1 380 ? 44.031 15.125 -19.641 1 64.69 380 ALA B N 1
ATOM 6092 C CA . ALA B 1 380 ? 44.719 16.391 -19.453 1 64.69 380 ALA B CA 1
ATOM 6093 C C . ALA B 1 380 ? 46.094 16.188 -18.812 1 64.69 380 ALA B C 1
ATOM 6095 O O . ALA B 1 380 ? 47.062 16.828 -19.188 1 64.69 380 ALA B O 1
ATOM 6096 N N . THR B 1 381 ? 46.156 15.234 -17.953 1 64.88 381 THR B N 1
ATOM 6097 C CA . THR B 1 381 ? 47.406 14.914 -17.328 1 64.88 381 THR B CA 1
ATOM 6098 C C . THR B 1 381 ? 48.344 14.18 -18.297 1 64.88 381 THR B C 1
ATOM 6100 O O . THR B 1 381 ? 49.562 14.438 -18.328 1 64.88 381 THR B O 1
ATOM 6103 N N . ALA B 1 382 ? 47.812 13.383 -19.109 1 64.69 382 ALA B N 1
ATOM 6104 C CA . ALA B 1 382 ? 48.594 12.695 -20.125 1 64.69 382 ALA B CA 1
ATOM 6105 C C . ALA B 1 382 ? 49.062 13.672 -21.203 1 64.69 382 ALA B C 1
ATOM 6107 O O . ALA B 1 382 ? 50.188 13.562 -21.703 1 64.69 382 ALA B O 1
ATOM 6108 N N . GLY B 1 383 ? 48.188 14.594 -21.375 1 58.94 383 GLY B N 1
ATOM 6109 C CA . GLY B 1 383 ? 48.594 15.648 -22.297 1 58.94 383 GLY B CA 1
ATOM 6110 C C . GLY B 1 383 ? 49.688 16.547 -21.75 1 58.94 383 GLY B C 1
ATOM 6111 O O . GLY B 1 383 ? 50.562 16.984 -22.484 1 58.94 383 GLY B O 1
ATOM 6112 N N . THR B 1 384 ? 49.656 16.766 -20.562 1 62.28 384 THR B N 1
ATOM 6113 C CA . THR B 1 384 ? 50.719 17.562 -19.938 1 62.28 384 THR B CA 1
ATOM 6114 C C . THR B 1 384 ? 52 16.781 -19.828 1 62.28 384 THR B C 1
ATOM 6116 O O . THR B 1 384 ? 53.094 17.344 -20.016 1 62.28 384 THR B O 1
ATOM 6119 N N . GLU B 1 385 ? 51.906 15.516 -19.578 1 61.34 385 GLU B N 1
ATOM 6120 C CA . GLU B 1 385 ? 53.094 14.664 -19.516 1 61.34 385 GLU B CA 1
ATOM 6121 C C . GLU B 1 385 ? 53.719 14.477 -20.891 1 61.34 385 GLU B C 1
ATOM 6123 O O . GLU B 1 385 ? 54.938 14.445 -21.031 1 61.34 385 GLU B O 1
ATOM 6128 N N . LEU B 1 386 ? 52.938 14.43 -21.844 1 57.62 386 LEU B N 1
ATOM 6129 C CA . LEU B 1 386 ? 53.438 14.352 -23.219 1 57.62 386 LEU B CA 1
ATOM 6130 C C . LEU B 1 386 ? 54.062 15.672 -23.641 1 57.62 386 LEU B C 1
ATOM 6132 O O . LEU B 1 386 ? 55.125 15.68 -24.297 1 57.62 386 LEU B O 1
ATOM 6136 N N . LYS B 1 387 ? 53.625 16.734 -23.078 1 58.16 387 LYS B N 1
ATOM 6137 C CA . LYS B 1 387 ? 54.25 18.031 -23.359 1 58.16 387 LYS B CA 1
ATOM 6138 C C . LYS B 1 387 ? 55.531 18.203 -22.578 1 58.16 387 LYS B C 1
ATOM 6140 O O . LYS B 1 387 ? 56.5 18.734 -23.109 1 58.16 387 LYS B O 1
ATOM 6145 N N . ALA B 1 388 ? 55.531 17.609 -21.484 1 62.47 388 ALA B N 1
ATOM 6146 C CA . ALA B 1 388 ? 56.781 17.656 -20.688 1 62.47 388 ALA B CA 1
ATOM 6147 C C . ALA B 1 388 ? 57.844 16.734 -21.266 1 62.47 388 ALA B C 1
ATOM 6149 O O . ALA B 1 388 ? 59.031 17.094 -21.297 1 62.47 388 ALA B O 1
ATOM 6150 N N . ALA B 1 389 ? 57.375 15.672 -21.875 1 60.91 389 ALA B N 1
ATOM 6151 C CA . ALA B 1 389 ? 58.281 14.742 -22.516 1 60.91 389 ALA B CA 1
ATOM 6152 C C . ALA B 1 389 ? 58.812 15.297 -23.844 1 60.91 389 ALA B C 1
ATOM 6154 O O . ALA B 1 389 ? 59.969 15.141 -24.172 1 60.91 389 ALA B O 1
ATOM 6155 N N . VAL B 1 390 ? 57.938 16.047 -24.5 1 62.56 390 VAL B N 1
ATOM 6156 C CA . VAL B 1 390 ? 58.344 16.703 -25.75 1 62.56 390 VAL B CA 1
ATOM 6157 C C . VAL B 1 390 ? 59.281 17.875 -25.438 1 62.56 390 VAL B C 1
ATOM 6159 O O . VAL B 1 390 ? 60.281 18.094 -26.125 1 62.56 390 VAL B O 1
ATOM 6162 N N . GLY B 1 391 ? 59.031 18.531 -24.344 1 57.94 391 GLY B N 1
ATOM 6163 C CA . GLY B 1 391 ? 59.906 19.609 -23.906 1 57.94 391 GLY B CA 1
ATOM 6164 C C . GLY B 1 391 ? 61.25 19.125 -23.422 1 57.94 391 GLY B C 1
ATOM 6165 O O . GLY B 1 391 ? 62.281 19.766 -23.703 1 57.94 391 GLY B O 1
ATOM 6166 N N . ALA B 1 392 ? 61.312 18 -22.828 1 58.62 392 ALA B N 1
ATOM 6167 C CA . ALA B 1 392 ? 62.562 17.406 -22.375 1 58.62 392 ALA B CA 1
ATOM 6168 C C . ALA B 1 392 ? 63.375 16.891 -23.562 1 58.62 392 ALA B C 1
ATOM 6170 O O . ALA B 1 392 ? 64.625 16.984 -23.562 1 58.62 392 ALA B O 1
ATOM 6171 N N . SER B 1 393 ? 62.625 16.375 -24.516 1 54.41 393 SER B N 1
ATOM 6172 C CA . SER B 1 393 ? 63.312 15.891 -25.719 1 54.41 393 SER B CA 1
ATOM 6173 C C . SER B 1 393 ? 63.844 17.047 -26.562 1 54.41 393 SER B C 1
ATOM 6175 O O . SER B 1 393 ? 64.938 16.969 -27.141 1 54.41 393 SER B O 1
ATOM 6177 N N . GLU B 1 394 ? 63.219 18.203 -26.531 1 54.25 394 GLU B N 1
ATOM 6178 C CA . GLU B 1 394 ? 63.688 19.406 -27.219 1 54.25 394 GLU B CA 1
ATOM 6179 C C . GLU B 1 394 ? 64.875 20.047 -26.469 1 54.25 394 GLU B C 1
ATOM 6181 O O . GLU B 1 394 ? 65.812 20.531 -27.094 1 54.25 394 GLU B O 1
ATOM 6186 N N . ALA B 1 395 ? 64.938 19.953 -25.188 1 49.47 395 ALA B N 1
ATOM 6187 C CA . ALA B 1 395 ? 66.062 20.484 -24.391 1 49.47 395 ALA B CA 1
ATOM 6188 C C . ALA B 1 395 ? 67.312 19.641 -24.547 1 49.47 395 ALA B C 1
ATOM 6190 O O . ALA B 1 395 ? 68.438 20.156 -24.594 1 49.47 395 ALA B O 1
ATOM 6191 N N . LYS B 1 396 ? 67.062 18.359 -24.797 1 49.72 396 LYS B N 1
ATOM 6192 C CA . LYS B 1 396 ? 68.25 17.484 -25.078 1 49.72 396 LYS B CA 1
ATOM 6193 C C . LYS B 1 396 ? 68.75 17.719 -26.484 1 49.72 396 LYS B C 1
ATOM 6195 O O . LYS B 1 396 ? 70 17.656 -26.703 1 49.72 396 LYS B O 1
ATOM 6200 N N . LEU B 1 397 ? 67.938 18.109 -27.359 1 48 397 LEU B N 1
ATOM 6201 C CA . LEU B 1 397 ? 68.438 18.391 -28.719 1 48 397 LEU B CA 1
ATOM 6202 C C . LEU B 1 397 ? 69.125 19.734 -28.781 1 48 397 LEU B C 1
ATOM 6204 O O . LEU B 1 397 ? 70.125 19.891 -29.516 1 48 397 LEU B O 1
ATOM 6208 N N . VAL B 1 398 ? 68.75 20.688 -27.891 1 47.75 398 VAL B N 1
ATOM 6209 C CA . VAL B 1 398 ? 69.438 21.984 -27.875 1 47.75 398 VAL B CA 1
ATOM 6210 C C . VAL B 1 398 ? 70.75 21.875 -27.125 1 47.75 398 VAL B C 1
ATOM 6212 O O . VAL B 1 398 ? 71.75 22.469 -27.531 1 47.75 398 VAL B O 1
ATOM 6215 N N . GLY B 1 399 ? 70.875 21.031 -26.109 1 41.81 399 GLY B N 1
ATOM 6216 C CA . GLY B 1 399 ? 72.125 20.859 -25.375 1 41.81 399 GLY B CA 1
ATOM 6217 C C . GLY B 1 399 ? 73.188 20.141 -26.188 1 41.81 399 GLY B C 1
ATOM 6218 O O . GLY B 1 399 ? 74.375 20.391 -26 1 41.81 399 GLY B O 1
ATOM 6219 N N . MET B 1 400 ? 72.812 19.203 -26.969 1 42.47 400 MET B N 1
ATOM 6220 C CA . MET B 1 400 ? 73.75 18.5 -27.766 1 42.47 400 MET B CA 1
ATOM 6221 C C . MET B 1 400 ? 74.375 19.422 -28.828 1 42.47 400 MET B C 1
ATOM 6223 O O . MET B 1 400 ? 75.5 19.172 -29.312 1 42.47 400 MET B O 1
ATOM 6227 N N . ARG B 1 401 ? 73.75 20.406 -29.266 1 40.12 401 ARG B N 1
ATOM 6228 C CA . ARG B 1 401 ? 74.312 21.25 -30.297 1 40.12 401 ARG B CA 1
ATOM 6229 C C . ARG B 1 401 ? 75.375 22.172 -29.719 1 40.12 401 ARG B C 1
ATOM 6231 O O . ARG B 1 401 ? 76.312 22.641 -30.438 1 40.12 401 ARG B O 1
ATOM 6238 N N . GLN B 1 402 ? 75.25 22.547 -28.406 1 35.34 402 GLN B N 1
ATOM 6239 C CA . GLN B 1 402 ? 76.188 23.562 -27.984 1 35.34 402 GLN B CA 1
ATOM 6240 C C . GLN B 1 402 ? 77.562 22.953 -27.781 1 35.34 402 GLN B C 1
ATOM 6242 O O . GLN B 1 402 ? 78.562 23.672 -27.75 1 35.34 402 GLN B O 1
ATOM 6247 N N . GLN B 1 403 ? 77.688 21.719 -27.359 1 35.59 403 GLN B N 1
ATOM 6248 C CA . GLN B 1 403 ? 79 21.344 -26.953 1 35.59 403 GLN B CA 1
ATOM 6249 C C . GLN B 1 403 ? 79.938 21.172 -28.172 1 35.59 403 GLN B C 1
ATOM 6251 O O . GLN B 1 403 ? 81.125 20.906 -28.016 1 35.59 403 GLN B O 1
ATOM 6256 N N . GLY B 1 404 ? 79.375 20.984 -29.281 1 30.52 404 GLY B N 1
ATOM 6257 C CA . GLY B 1 404 ? 80.25 20.516 -30.312 1 30.52 404 GLY B CA 1
ATOM 6258 C C . GLY B 1 404 ? 81.25 21.578 -30.781 1 30.52 404 GLY B C 1
ATOM 6259 O O . GLY B 1 404 ? 82 21.359 -31.75 1 30.52 404 GLY B O 1
ATOM 6260 N N . VAL B 1 405 ? 81.062 22.781 -30.281 1 30.38 405 VAL B N 1
ATOM 6261 C CA . VAL B 1 405 ? 81.812 23.719 -31.141 1 30.38 405 VAL B CA 1
ATOM 6262 C C . VAL B 1 405 ? 83.312 23.688 -30.781 1 30.38 405 VAL B C 1
ATOM 6264 O O . VAL B 1 405 ? 84.125 24.375 -31.391 1 30.38 405 VAL B O 1
ATOM 6267 N N . GLY B 1 406 ? 83.688 23.172 -29.594 1 26 406 GLY B N 1
ATOM 6268 C CA . GLY B 1 406 ? 84.938 23.734 -29.219 1 26 406 GLY B CA 1
ATOM 6269 C C . GLY B 1 406 ? 86.125 23.172 -30.047 1 26 406 GLY B C 1
ATOM 6270 O O . GLY B 1 406 ? 87.25 23.641 -29.922 1 26 406 GLY B O 1
ATOM 6271 N N . GLN B 1 407 ? 86.125 21.875 -30.266 1 23.67 407 GLN B N 1
ATOM 6272 C CA . GLN B 1 407 ? 87.438 21.391 -30.391 1 23.67 407 GLN B CA 1
ATOM 6273 C C . GLN B 1 407 ? 88.125 21.922 -31.641 1 23.67 407 GLN B C 1
ATOM 6275 O O . GLN B 1 407 ? 87.625 21.75 -32.75 1 23.67 407 GLN B O 1
ATOM 6280 N N . LYS B 1 408 ? 88.938 22.984 -31.359 1 24.33 408 LYS B N 1
ATOM 6281 C CA . LYS B 1 408 ? 89.875 23.594 -32.281 1 24.33 408 LYS B CA 1
ATOM 6282 C C . LYS B 1 408 ? 90.875 22.547 -32.844 1 24.33 408 LYS B C 1
ATOM 6284 O O . LYS B 1 408 ? 91.562 21.859 -32.062 1 24.33 408 LYS B O 1
ATOM 6289 N N . ARG B 1 409 ? 90.5 21.766 -33.969 1 23 409 ARG B N 1
ATOM 6290 C CA . ARG B 1 409 ? 91.438 20.844 -34.656 1 23 409 ARG B CA 1
ATOM 6291 C C . ARG B 1 409 ? 92.75 21.5 -34.938 1 23 409 ARG B C 1
ATOM 6293 O O . ARG B 1 409 ? 92.812 22.625 -35.438 1 23 409 ARG B O 1
ATOM 6300 N N . PRO B 1 410 ? 93.812 21.094 -34.219 1 26.44 410 PRO B N 1
ATOM 6301 C CA . PRO B 1 410 ? 95.188 21.547 -34.469 1 26.44 410 PRO B CA 1
ATOM 6302 C C . PRO B 1 410 ? 95.562 21.391 -35.938 1 26.44 410 PRO B C 1
ATOM 6304 O O . PRO B 1 410 ? 94.938 20.594 -36.656 1 26.44 410 PRO B O 1
ATOM 6307 N N . ALA B 1 411 ? 96.375 22.328 -36.531 1 25.3 411 ALA B N 1
ATOM 6308 C CA . ALA B 1 411 ? 97 22.5 -37.812 1 25.3 411 ALA B CA 1
ATOM 6309 C C . ALA B 1 411 ? 97.938 21.344 -38.125 1 25.3 411 ALA B C 1
ATOM 6311 O O . ALA B 1 411 ? 98.938 21.125 -37.406 1 25.3 411 ALA B O 1
ATOM 6312 N N . THR B 1 412 ? 97.5 20.125 -38.375 1 22.66 412 THR B N 1
ATOM 6313 C CA . THR B 1 412 ? 98.438 19.109 -38.844 1 22.66 412 THR B CA 1
ATOM 6314 C C . THR B 1 412 ? 99.312 19.656 -40 1 22.66 412 THR B C 1
ATOM 6316 O O . THR B 1 412 ? 98.75 20.266 -40.938 1 22.66 412 THR B O 1
ATOM 6319 N N . GLU B 1 413 ? 100.562 19.812 -39.75 1 24.73 413 GLU B N 1
ATOM 6320 C CA . GLU B 1 413 ? 101.688 20.219 -40.531 1 24.73 413 GLU B CA 1
ATOM 6321 C C . GLU B 1 413 ? 101.812 19.453 -41.844 1 24.73 413 GLU B C 1
ATOM 6323 O O . GLU B 1 413 ? 101.875 20.062 -42.906 1 24.73 413 GLU B O 1
ATOM 6328 N N . ASP B 1 414 ? 102.875 18.438 -42.094 1 24.08 414 ASP B N 1
ATOM 6329 C CA . ASP B 1 414 ? 104 18.25 -43 1 24.08 414 ASP B CA 1
ATOM 6330 C C . ASP B 1 414 ? 103.625 17.203 -44.031 1 24.08 414 ASP B C 1
ATOM 6332 O O . ASP B 1 414 ? 104.312 17.156 -45.094 1 24.08 414 ASP B O 1
ATOM 6336 N N . LYS B 1 415 ? 103.5 15.781 -43.906 1 21.19 415 LYS B N 1
ATOM 6337 C CA . LYS B 1 415 ? 104.312 15.062 -44.938 1 21.19 415 LYS B CA 1
ATOM 6338 C C . LYS B 1 415 ? 103.75 15.328 -46.312 1 21.19 415 LYS B C 1
ATOM 6340 O O . LYS B 1 415 ? 104.5 15.5 -47.281 1 21.19 415 LYS B O 1
ATOM 6345 N N . VAL B 1 416 ? 102.5 15.062 -46.719 1 21.27 416 VAL B N 1
ATOM 6346 C CA . VAL B 1 416 ? 102.188 13.914 -47.562 1 21.27 416 VAL B CA 1
ATOM 6347 C C . VAL B 1 416 ? 102.25 14.312 -49.031 1 21.27 416 VAL B C 1
ATOM 6349 O O . VAL B 1 416 ? 102 15.453 -49.406 1 21.27 416 VAL B O 1
ATOM 6352 N N . GLU B 1 417 ? 102.312 13.156 -49.969 1 21.7 417 GLU B N 1
ATOM 6353 C CA . GLU B 1 417 ? 102.438 12.898 -51.375 1 21.7 417 GLU B CA 1
ATOM 6354 C C . GLU B 1 417 ? 101.438 13.734 -52.188 1 21.7 417 GLU B C 1
ATOM 6356 O O . GLU B 1 417 ? 100.25 13.828 -51.812 1 21.7 417 GLU B O 1
#

Nearest PDB structures (foldseek):
  6zbo-assembly6_F  TM=7.264E-01  e=9.545E-04  Homo sapiens
  7q5x-assembly1_A  TM=7.014E-01  e=1.344E-03  Homo sapiens
  3oui-assembly1_A  TM=7.155E-01  e=3.755E-03  Homo sapiens
  5lbc-assembly1_A  TM=5.525E-01  e=1.070E-03  Homo sapiens
  5lbf-assembly1_A  TM=5.932E-01  e=2.823E-03  Homo sapiens

Sequence (834 aa):
MLEPLKTHAIDSQCWHQQLKVTLNVALDGCIVPTQSGAARVDYSHLVVLDNFLDEPTRQQLLDYITEPGWASSSSTHADPPHSKWEQATCDAADAASKPRARTWGLTAAVLQRFAAEDVPAKLEVQSRLCALYPDALIAHMPSEHIQAGLLQQPPQQQQPQQQQQQQQQPYQQQQQQQQQQQQQQQQHGQQEQQEDIPPASCDAAAPVTADCSCFLANAAVAGDCYSWHVDADPSTFPQPSPWTDAFGSYCNREPGKPLLFSLLLYLDGEWPLANDAETLFLDSMSDTGVFVRPKRGRAVLMDQDVMHRLSAPSPAAGRPRYSLVWKLVMLPKQPGSSCSLARPEWGAPTYFGSAAHVRAAAAAAAAAAAAAAAKSVSRATAGTELKAAVGASEAKLVGMRQQGVGQKRPATEDKVEMLEPLKTHAIDSQCWHQQLKVTLNVALDGCIVPTQSGAARVDYSHLVVLDNFLDEPTRQQLLDYITEPGWASSSSTHADPPHSKWEQATCDAADAASKPRARTWGLTAAVLQRFAAEDVPAKLEVQSRLCALYPDALIAHMPSEHIQAGLLQQPPQQQQPQQQQQQQQQPYQQQQQQQQQQQQQQQQHGQQEQQEDIPPASCDAAAPVTADCSCFLANAAVAGDCYSWHVDADPSTFPQPSPWTDAFGSYCNREPGKPLLFSLLLYLDGEWPLANDAETLFLDSMSDTGVFVRPKRGRAVLMDQDVMHRLSAPSPAAGRPRYSLVWKLVMLPKQPGSSCSLARPEWGAPTYFGSAAHVRAAAAAAAAAAAAAAAKSVSRATAGTELKAAVGASEAKLVGMRQQGVGQKRPATEDKVE

pLDDT: mean 76.61, std 28.41, range [14.48, 98.94]